Protein 1P0F (pdb70)

InterPro domains:
  IPR002328 Alcohol dehydrogenase, zinc-type, conserved site [PS00059] (67-81)
  IPR011032 GroES-like superfamily [SSF50129] (3-187)
  IPR013149 Alcohol dehydrogenase-like, C-terminal [PF00107] (202-329)
  IPR013154 Alcohol dehydrogenase-like, N-terminal [PF08240] (34-127)
  IPR036291 NAD(P)-binding domain superfamily [SSF51735] (168-337)

Sequence (744 aa):
CTAGKDITCKAAVAWEPHKPLSLETITVAPPKAHEVRIKILASGICGSDSSVLKEIIPSKFPVILGHEAVGVVESIGAGVTCVKPGDKVIPLFVPQCGSCRACKSSNSNFCEKNDMGAKTGLMADMTSRFTCRGKPIYNLMGTSTFTEYTVVADIAVAKIDPKAPLESCLIGCGFATGYGAAVNTAKVTPGSTCAVFGLGGVGFSAIVGCKAAGASRIIGVGTHKDKFPKAIELGATECLNPKDYDKPIYEVICEKTNGGVDYAVECAGRIETMMNALQSTYCGSGVTVVLGLASPNERLPLDPLLLLTGRSLKGSVFGGFKGEEVSRLVDDYMKKKINVNFLVSTKLTLDQINKAFELLSSGQGVRSIMIYCTAGKDITCKAAVAWEPHKPLSLETITVAPPKAHEVRIKILASGICGSDSSVLKEIIPSKFPVILGHEAVGVVESIGAGVTCVKPGDKVIPLFVPQCGSCRACKSSNSNFCEKNDMGAKTGLMADMTSRFTCRGKPIYNLMGTSTFTEYTVVADIAVAKIDPKAPLESCLIGCGFATGYGAAVNTAKVTPGSTCAVFGLGGVGFSAIVGCKAAGASRIIGVGTHKDKFPKAIELGATECLNPKDYDKPIYEVICEKTNGGVDYAVECAGRIETMMNALQSTYCGSGVTVVLGLASPNERLPLDPLLLLTGRSLKGSVFGGFKGEEVSRLVDDYMKKKINVNFLVSTKLTLDQINKAFELLSSGQGVRSIMIY

Radius of gyration: 29.33 Å; Cα contacts (8 Å, |Δi|>4): 2038; chains: 2; bounding box: 72×45×85 Å

Organism: Pelophylax perezi (NCBI:txid8403)

Solvent-accessible surface area: 28167 Å² total; per-residue (Å²): 144,59,54,64,124,95,11,100,11,64,0,0,0,1,72,89,29,115,117,100,6,37,62,24,97,2,48,0,28,34,19,98,62,97,10,0,0,0,91,1,45,0,0,0,1,6,35,31,0,17,16,3,14,91,98,29,18,79,31,83,47,26,0,0,1,0,2,0,0,1,0,35,4,32,7,60,8,74,54,12,131,68,8,118,75,53,11,29,0,0,0,6,11,6,12,41,32,44,80,18,45,0,19,159,37,116,94,9,13,21,0,93,139,20,23,46,68,78,39,32,6,35,15,106,70,112,55,30,9,7,60,3,186,69,126,91,1,57,10,4,21,24,0,0,0,0,0,51,40,0,4,0,34,28,57,5,18,9,99,5,50,96,182,4,47,65,28,0,0,1,0,1,9,1,2,0,15,0,27,0,0,0,56,54,14,4,140,12,64,111,52,9,23,0,0,0,5,16,8,25,6,28,0,0,0,0,0,20,0,0,122,61,18,33,17,65,74,2,0,0,4,11,64,79,140,110,34,32,81,68,0,76,123,19,8,4,72,48,24,12,10,43,163,101,80,159,83,58,8,52,77,3,0,30,126,89,8,110,34,0,0,33,24,0,0,0,20,47,4,126,26,130,25,0,30,28,0,0,41,0,0,9,39,3,17,0,23,0,0,1,14,12,54,9,46,46,126,70,96,2,71,0,24,7,71,37,2,8,25,17,17,14,1,35,3,11,16,5,0,27,17,25,8,127,68,0,37,155,6,0,51,17,16,58,135,167,131,7,56,0,58,97,2,22,57,36,124,17,73,4,86,87,0,35,96,0,26,115,38,78,101,56,12,120,32,16,10,12,0,0,54,67,140,61,52,64,123,94,12,102,12,72,0,0,0,2,68,86,29,119,114,100,6,39,64,18,106,2,45,0,29,36,17,100,64,95,10,0,0,0,98,2,38,0,0,0,1,7,36,31,0,17,18,2,16,121,98,49,18,78,30,83,50,26,0,0,0,0,2,0,0,0,0,38,4,36,7,59,7,76,52,12,129,68,8,116,78,54,12,26,0,0,0,5,10,6,12,40,34,45,74,17,50,0,19,157,34,115,94,9,13,22,1,92,137,19,23,53,64,78,35,33,6,33,16,105,68,110,55,29,10,6,57,2,176,71,120,92,0,57,10,3,18,24,0,0,0,0,0,48,41,0,4,0,33,27,57,5,17,10,100,4,47,95,180,4,48,65,28,0,0,2,0,0,9,2,2,0,14,0,28,0,0,0,54,54,18,3,134,13,65,113,50,9,24,0,0,0,4,17,8,26,7,27,0,0,0,0,0,20,0,0,121,63,20,33,18,63,73,3,0,0,4,10,59,76,145,86,29,32,85,62,0,76,133,22,10,4,77,40,26,13,14,40,161,114,85,155,86,54,9,54,70,9,0,31,120,83,9,109,31,0,0,32,24,0,0,0,19,51,15,156,23,127,31,1,30,27,0,0,42,0,0,9,39,2,16,0,20,0,0,2,13,12,51,7,50,46,129,63,95,2,73,0,25,5,75,37,1,8,23,19,18,9,1,33,2,10,14,6,0,29,17,22,8,124,63,0,40,151,7,0,45,21,14,64,134,164,130,7,55,0,55,97,2,21,55,38,122,21,68,6,79,56,0,40,98,0,30,122,68,68,98,40,20,118,33,15,11,10,0,0,55,68

Secondary structure (DSSP, 8-state):
--TTS-EEEEEEEBSSTTSPPEEEEEEEPPP-TTEEEEEEEEEE--HHHHHHHTTSS---SSB-----EEEEEEEE-TT--S--TT-EEEE-SS---SSSHHHH-TT----TT-STTT---S-TTS--SEEETTEEEB-STTT--SBSEEEEETTSEEEE-TT--GGGGGGGTHHHHHHHIIIIII---TT-EEEEE--SHHHHHHHHHHHHHT-SEEEEE-S-GGGHHHHHHTT-SEEE-GGG-SS-HHHHHHHHTTS-BSEEEE-S--HHHHHHHHHTB-TTT-EEEE-----TT--EEE-THHHHTT-EEEE-SGGG--GGGHHHHHHHHHTTSS-GGGGEEEEE-GGGHHHHHHHTTTSS-SEEEEE-/--TTS-EEEEEEEBSSTTSPPEEEEEEEPPP-TTEEEEEEEEEE--HHHHHHHTTSS---SSB-----EEEEEEEE-TT--S--TT-EEEE-SS---SSSHHHH-SS----TT-STTT---S-TTS--SEEETTEEEB-STTT--SBSEEEEETTSEEE--TT--GGGGGGGTHHHHHHHIIIIII---TT-EEEEE--SHHHHHHHHHHHHTT-SEEEEE-S-GGGHHHHHHTT-SEEE-GGG-SS-HHHHHHHHTTS-BSEEEE-S--HHHHHHHHHTB-TTT-EEEE-----TT--EEE-THHHHTT-EEEE-SGGG--GGGHHHHHHHHHTTSS-GGGGEEEEE-GGGHHHHHHHTTSSS-SEEEEE-

CATH classification: 3.90.180.10 (+1 more: 3.40.50.720)

Nearest PDB structures (foldseek):
  1p0c-assembly1_A  TM=1.000E+00  e=1.004E-85  Pelophylax perezi
  8ecu-assembly1_B  TM=9.880E-01  e=1.499E-64  Equus caballus
  1ee2-assembly1_B  TM=9.823E-01  e=9.649E-63  Equus caballus
  1agn-assembly1_A  TM=9.845E-01  e=2.114E-58  Homo sapiens
  1d1t-assembly1_B  TM=9.809E-01  e=2.731E-58  Homo sapiens

Structure (mmCIF, N/CA/C/O backbone):
data_1P0F
#
_entry.id   1P0F
#
_cell.length_a   122.157
_cell.length_b   79.499
_cell.length_c   91.837
_cell.angle_alpha   90.00
_cell.angle_beta   112.89
_cell.angle_gamma   90.00
#
_symmetry.space_group_name_H-M   'C 1 2 1'
#
loop_
_entity.id
_entity.type
_entity.pdbx_description
1 polymer 'NADP-dependent ALCOHOL DEHYDROGENASE'
2 non-polymer 'ZINC ION'
3 non-polymer 'NADP NICOTINAMIDE-ADENINE-DINUCLEOTIDE PHOSPHATE'
4 non-polymer GLYCEROL
5 water water
#
loop_
_atom_site.group_PDB
_atom_site.id
_atom_site.type_symbol
_atom_site.label_atom_id
_atom_site.label_alt_id
_atom_site.label_comp_id
_atom_site.label_asym_id
_atom_site.label_entity_id
_atom_site.label_seq_id
_atom_site.pdbx_PDB_ins_code
_atom_site.Cartn_x
_atom_site.Cartn_y
_atom_site.Cartn_z
_atom_site.occupancy
_atom_site.B_iso_or_equiv
_atom_site.auth_seq_id
_atom_site.auth_comp_id
_atom_site.auth_asym_id
_atom_site.auth_atom_id
_atom_site.pdbx_PDB_model_num
ATOM 1 N N . CYS A 1 2 ? 38.543 47.361 19.843 1.00 33.03 1001 CYS A N 1
ATOM 2 C CA . CYS A 1 2 ? 37.159 47.758 20.238 1.00 32.14 1001 CYS A CA 1
ATOM 3 C C . CYS A 1 2 ? 36.223 46.564 20.103 1.00 29.36 1001 CYS A C 1
ATOM 4 O O . CYS A 1 2 ? 36.260 45.847 19.103 1.00 29.72 1001 CYS A O 1
ATOM 7 N N . THR A 1 3 ? 35.384 46.356 21.112 1.00 27.02 1002 THR A N 1
ATOM 8 C CA . THR A 1 3 ? 34.447 45.236 21.109 1.00 24.24 1002 THR A CA 1
ATOM 9 C C . THR A 1 3 ? 32.991 45.656 20.906 1.00 23.06 1002 THR A C 1
ATOM 10 O O . THR A 1 3 ? 32.108 44.806 20.784 1.00 22.64 1002 THR A O 1
ATOM 14 N N . ALA A 1 4 ? 32.735 46.960 20.865 1.00 22.59 1003 ALA A N 1
ATOM 15 C CA . ALA A 1 4 ? 31.372 47.447 20.673 1.00 22.46 1003 ALA A CA 1
ATOM 16 C C . ALA A 1 4 ? 30.756 46.837 19.418 1.00 21.18 1003 ALA A C 1
ATOM 17 O O . ALA A 1 4 ? 31.392 46.786 18.368 1.00 21.38 1003 ALA A O 1
ATOM 19 N N . GLY A 1 5 ? 29.519 46.368 19.537 1.00 20.64 1004 GLY A N 1
ATOM 20 C CA . GLY A 1 5 ? 28.833 45.774 18.401 1.00 22.11 1004 GLY A CA 1
ATOM 21 C C . GLY A 1 5 ? 29.377 44.432 17.939 1.00 22.06 1004 GLY A C 1
ATOM 22 O O . GLY A 1 5 ? 29.029 43.957 16.858 1.00 22.57 1004 GLY A O 1
ATOM 23 N N . LYS A 1 6 ? 30.222 43.808 18.752 1.00 22.13 1005 LYS A N 1
ATOM 24 C CA . LYS A 1 6 ? 30.801 42.516 18.384 1.00 20.87 1005 LYS A CA 1
ATOM 25 C C . LYS A 1 6 ? 30.586 41.471 19.470 1.00 20.68 1005 LYS A C 1
ATOM 26 O O . LYS A 1 6 ? 30.436 41.810 20.646 1.00 16.56 1005 LYS A O 1
ATOM 32 N N . ASP A 1 7 ? 30.560 40.202 19.072 1.00 19.25 1006 ASP A N 1
ATOM 33 C CA . ASP A 1 7 ? 30.407 39.129 20.045 1.00 19.65 1006 ASP A CA 1
ATOM 34 C C . ASP A 1 7 ? 31.728 39.073 20.798 1.00 19.06 1006 ASP A C 1
ATOM 35 O O . ASP A 1 7 ? 32.790 39.305 20.220 1.00 19.76 1006 ASP A O 1
ATOM 40 N N . ILE A 1 8 ? 31.663 38.778 22.088 1.00 18.04 1007 ILE A N 1
ATOM 41 C CA . ILE A 1 8 ? 32.865 38.684 22.895 1.00 19.13 1007 ILE A CA 1
ATOM 42 C C . ILE A 1 8 ? 33.048 37.241 23.336 1.00 18.92 1007 ILE A C 1
ATOM 43 O O . ILE A 1 8 ? 32.088 36.570 23.709 1.00 17.98 1007 ILE A O 1
ATOM 48 N N . THR A 1 9 ? 34.282 36.765 23.267 1.00 19.33 1008 THR A N 1
ATOM 49 C CA . THR A 1 9 ? 34.598 35.412 23.700 1.00 18.89 1008 THR A CA 1
ATOM 50 C C . THR A 1 9 ? 35.282 35.582 25.048 1.00 19.17 1008 THR A C 1
ATOM 51 O O . THR A 1 9 ? 36.269 36.309 25.155 1.00 18.20 1008 THR A O 1
ATOM 55 N N . CYS A 1 10 ? 34.755 34.931 26.079 1.00 17.90 1009 CYS A N 1
ATOM 56 C CA . CYS A 1 10 ? 35.345 35.051 27.403 1.00 19.24 1009 CYS A CA 1
ATOM 57 C C . CYS A 1 10 ? 35.131 33.804 28.251 1.00 19.50 1009 CYS A C 1
ATOM 58 O O . CYS A 1 10 ? 34.511 32.827 27.812 1.00 20.12 1009 CYS A O 1
ATOM 61 N N . LYS A 1 11 ? 35.660 33.844 29.469 1.00 18.19 1010 LYS A N 1
ATOM 62 C CA . LYS A 1 11 ? 35.527 32.731 30.397 1.00 18.79 1010 LYS A CA 1
ATOM 63 C C . LYS A 1 11 ? 34.335 32.950 31.320 1.00 17.95 1010 LYS A C 1
ATOM 64 O O . LYS A 1 11 ? 33.984 34.085 31.644 1.00 15.94 1010 LYS A O 1
ATOM 70 N N . ALA A 1 12 ? 33.719 31.852 31.738 1.00 15.23 1011 ALA A N 1
ATOM 71 C CA . ALA A 1 12 ? 32.575 31.898 32.634 1.00 15.26 1011 ALA A CA 1
ATOM 72 C C . ALA A 1 12 ? 32.406 30.544 33.301 1.00 15.66 1011 ALA A C 1
ATOM 73 O O . ALA A 1 12 ? 32.872 29.525 32.786 1.00 16.56 1011 ALA A O 1
ATOM 75 N N . ALA A 1 13 ? 31.748 30.543 34.452 1.00 15.00 1012 ALA A N 1
ATOM 76 C CA . ALA A 1 13 ? 31.476 29.310 35.178 1.00 15.68 1012 ALA A CA 1
ATOM 77 C C . ALA A 1 13 ? 30.019 28.974 34.888 1.00 15.50 1012 ALA A C 1
ATOM 78 O O . ALA A 1 13 ? 29.115 29.732 35.241 1.00 16.73 1012 ALA A O 1
ATOM 80 N N . VAL A 1 14 ? 29.798 27.842 34.230 1.00 14.41 1013 VAL A N 1
ATOM 81 C CA . VAL A 1 14 ? 28.455 27.416 33.860 1.00 15.12 1013 VAL A CA 1
ATOM 82 C C . VAL A 1 14 ? 27.941 26.244 34.679 1.00 14.94 1013 VAL A C 1
ATOM 83 O O . VAL A 1 14 ? 28.672 25.288 34.948 1.00 16.37 1013 VAL A O 1
ATOM 87 N N . ALA A 1 15 ? 26.676 26.330 35.076 1.00 14.25 1014 ALA A N 1
ATOM 88 C CA . ALA A 1 15 ? 26.038 25.260 35.826 1.00 14.35 1014 ALA A CA 1
ATOM 89 C C . ALA A 1 15 ? 25.199 24.527 34.787 1.00 14.28 1014 ALA A C 1
ATOM 90 O O . ALA A 1 15 ? 24.099 24.958 34.447 1.00 13.85 1014 ALA A O 1
ATOM 92 N N . TRP A 1 16 ? 25.734 23.431 34.264 1.00 15.65 1015 TRP A N 1
ATOM 93 C CA . TRP A 1 16 ? 25.020 22.670 33.249 1.00 16.55 1015 TRP A CA 1
ATOM 94 C C . TRP A 1 16 ? 23.841 21.938 33.855 1.00 17.52 1015 TRP A C 1
ATOM 95 O O . TRP A 1 16 ? 22.836 21.684 33.192 1.00 18.04 1015 TRP A O 1
ATOM 106 N N . GLU A 1 17 ? 23.971 21.612 35.131 1.00 17.78 1016 GLU A N 1
ATOM 107 C CA . GLU A 1 17 ? 22.925 20.909 35.846 1.00 18.88 1016 GLU A CA 1
ATOM 108 C C . GLU A 1 17 ? 23.142 21.121 37.340 1.00 17.29 1016 GLU A C 1
ATOM 109 O O . GLU A 1 17 ? 24.235 21.489 37.770 1.00 18.75 1016 GLU A O 1
ATOM 115 N N . PRO A 1 18 ? 22.096 20.908 38.146 1.00 19.27 1017 PRO A N 1
ATOM 116 C CA . PRO A 1 18 ? 22.177 21.081 39.601 1.00 19.78 1017 PRO A CA 1
ATOM 117 C C . PRO A 1 18 ? 23.012 19.979 40.252 1.00 20.38 1017 PRO A C 1
ATOM 118 O O . PRO A 1 18 ? 23.316 18.966 39.620 1.00 18.05 1017 PRO A O 1
ATOM 122 N N . HIS A 1 19 ? 23.382 20.196 41.512 1.00 20.27 1018 HIS A N 1
ATOM 123 C CA . HIS A 1 19 ? 24.125 19.215 42.298 1.00 20.25 1018 HIS A CA 1
ATOM 124 C C . HIS A 1 19 ? 25.489 18.794 41.762 1.00 22.09 1018 HIS A C 1
ATOM 125 O O . HIS A 1 19 ? 25.985 17.715 42.098 1.00 23.91 1018 HIS A O 1
ATOM 132 N N . LYS A 1 20 ? 26.101 19.636 40.939 1.00 20.43 1019 LYS A N 1
ATOM 133 C CA . LYS A 1 20 ? 27.411 19.335 40.373 1.00 20.73 1019 LYS A CA 1
ATOM 134 C C . LYS A 1 20 ? 28.267 20.593 40.433 1.00 19.44 1019 LYS A C 1
ATOM 135 O O . LYS A 1 20 ? 27.738 21.702 40.438 1.00 21.19 1019 LYS A O 1
ATOM 141 N N . PRO A 1 21 ? 29.600 20.438 40.489 1.00 18.93 1020 PRO A N 1
ATOM 142 C CA . PRO A 1 21 ? 30.474 21.613 40.538 1.00 17.91 1020 PRO A CA 1
ATOM 143 C C . PRO A 1 21 ? 30.263 22.449 39.276 1.00 17.92 1020 PRO A C 1
ATOM 144 O O . PRO A 1 21 ? 29.901 21.914 38.227 1.00 16.74 1020 PRO A O 1
ATOM 148 N N . LEU A 1 22 ? 30.482 23.755 39.376 1.00 17.17 1021 LEU A N 1
ATOM 149 C CA . LEU A 1 22 ? 30.333 24.624 38.218 1.00 15.83 1021 LEU A CA 1
ATOM 150 C C . LEU A 1 22 ? 31.444 24.285 37.234 1.00 16.99 1021 LEU A C 1
ATOM 151 O O . LEU A 1 22 ? 32.566 23.960 37.639 1.00 16.23 1021 LEU A O 1
ATOM 156 N N . SER A 1 23 ? 31.131 24.354 35.944 1.00 16.02 1022 SER A N 1
ATOM 157 C CA . SER A 1 23 ? 32.099 24.040 34.899 1.00 17.05 1022 SER A CA 1
ATOM 158 C C . SER A 1 23 ? 32.712 25.298 34.294 1.00 16.66 1022 SER A C 1
ATOM 159 O O . SER A 1 23 ? 31.986 26.181 33.838 1.00 16.66 1022 SER A O 1
ATOM 162 N N . LEU A 1 24 ? 34.041 25.385 34.286 1.00 16.25 1023 LEU A N 1
ATOM 163 C CA . LEU A 1 24 ? 34.701 26.542 33.684 1.00 17.61 1023 LEU A CA 1
ATOM 164 C C . LEU A 1 24 ? 34.658 26.369 32.168 1.00 18.28 1023 LEU A C 1
ATOM 165 O O . LEU A 1 24 ? 35.177 25.390 31.626 1.00 18.16 1023 LEU A O 1
ATOM 170 N N . GLU A 1 25 ? 34.038 27.325 31.487 1.00 16.96 1024 GLU A N 1
ATOM 171 C CA . GLU A 1 25 ? 33.891 27.241 30.043 1.00 17.71 1024 GLU A CA 1
ATOM 172 C C . GLU A 1 25 ? 34.282 28.522 29.324 1.00 18.65 1024 GLU A C 1
ATOM 173 O O . GLU A 1 25 ? 34.441 29.578 29.932 1.00 17.64 1024 GLU A O 1
ATOM 179 N N . THR A 1 26 ? 34.447 28.402 28.013 1.00 17.93 1025 THR A N 1
ATOM 180 C CA . THR A 1 26 ? 34.726 29.549 27.175 1.00 18.41 1025 THR A CA 1
ATOM 181 C C . THR A 1 26 ? 33.342 29.761 26.581 1.00 18.13 1025 THR A C 1
ATOM 182 O O . THR A 1 26 ? 32.747 28.820 26.058 1.00 16.29 1025 THR A O 1
ATOM 186 N N . ILE A 1 27 ? 32.814 30.974 26.690 1.00 15.77 1026 ILE A N 1
ATOM 187 C CA . ILE A 1 27 ? 31.487 31.256 26.161 1.00 16.29 1026 ILE A CA 1
ATOM 188 C C . ILE A 1 27 ? 31.516 32.438 25.207 1.00 16.70 1026 ILE A C 1
ATOM 189 O O . ILE A 1 27 ? 32.552 33.079 25.025 1.00 18.27 1026 ILE A O 1
ATOM 194 N N . THR A 1 28 ? 30.371 32.708 24.590 1.00 17.51 1027 THR A N 1
ATOM 195 C CA . THR A 1 28 ? 30.234 33.839 23.684 1.00 18.33 1027 THR A CA 1
ATOM 196 C C . THR A 1 28 ? 29.156 34.737 24.282 1.00 16.63 1027 THR A C 1
ATOM 197 O O . THR A 1 28 ? 28.093 34.263 24.673 1.00 17.47 1027 THR A O 1
ATOM 201 N N . VAL A 1 29 ? 29.437 36.030 24.373 1.00 17.77 1028 VAL A N 1
ATOM 202 C CA . VAL A 1 29 ? 28.469 36.969 24.919 1.00 16.83 1028 VAL A CA 1
ATOM 203 C C . VAL A 1 29 ? 28.111 37.938 23.800 1.00 17.12 1028 VAL A C 1
ATOM 204 O O . VAL A 1 29 ? 28.969 38.666 23.299 1.00 17.50 1028 VAL A O 1
ATOM 208 N N . ALA A 1 30 ? 26.842 37.938 23.409 1.00 16.96 1029 ALA A N 1
ATOM 209 C CA . ALA A 1 30 ? 26.377 38.802 22.332 1.00 17.30 1029 ALA A CA 1
ATOM 210 C C . ALA A 1 30 ? 26.357 40.270 22.734 1.00 17.75 1029 ALA A C 1
ATOM 211 O O . ALA A 1 30 ? 26.333 40.596 23.920 1.00 15.48 1029 ALA A O 1
ATOM 213 N N . PRO A 1 31 ? 26.377 41.179 21.743 1.00 18.80 1030 PRO A N 1
ATOM 214 C CA . PRO A 1 31 ? 26.351 42.621 22.021 1.00 18.70 1030 PRO A CA 1
ATOM 215 C C . PRO A 1 31 ? 24.986 42.982 22.601 1.00 18.02 1030 PRO A C 1
ATOM 216 O O . PRO A 1 31 ? 24.002 42.277 22.376 1.00 19.37 1030 PRO A O 1
ATOM 220 N N . PRO A 1 32 ? 24.903 44.090 23.348 1.00 18.28 1031 PRO A N 1
ATOM 221 C CA . PRO A 1 32 ? 23.620 44.487 23.932 1.00 16.34 1031 PRO A CA 1
ATOM 222 C C . PRO A 1 32 ? 22.597 44.960 22.904 1.00 17.37 1031 PRO A C 1
ATOM 223 O O . PRO A 1 32 ? 22.932 45.651 21.940 1.00 17.29 1031 PRO A O 1
ATOM 227 N N . LYS A 1 33 ? 21.347 44.570 23.105 1.00 16.52 1032 LYS A N 1
ATOM 228 C CA . LYS A 1 33 ? 20.285 44.995 22.211 1.00 17.40 1032 LYS A CA 1
ATOM 229 C C . LYS A 1 33 ? 19.698 46.269 22.808 1.00 17.40 1032 LYS A C 1
ATOM 230 O O . LYS A 1 33 ? 20.282 46.852 23.726 1.00 17.97 1032 LYS A O 1
ATOM 236 N N . ALA A 1 34 ? 18.552 46.695 22.289 1.00 18.10 1033 ALA A N 1
ATOM 237 C CA . ALA A 1 34 ? 17.892 47.903 22.764 1.00 18.68 1033 ALA A CA 1
ATOM 238 C C . ALA A 1 34 ? 17.719 47.915 24.281 1.00 19.03 1033 ALA A C 1
ATOM 239 O O . ALA A 1 34 ? 17.269 46.938 24.875 1.00 17.42 1033 ALA A O 1
ATOM 241 N N . HIS A 1 35 ? 18.094 49.030 24.900 1.00 18.64 1034 HIS A N 1
ATOM 242 C CA . HIS A 1 35 ? 17.961 49.196 26.343 1.00 20.40 1034 HIS A CA 1
ATOM 243 C C . HIS A 1 35 ? 18.675 48.143 27.181 1.00 18.25 1034 HIS A C 1
ATOM 244 O O . HIS A 1 35 ? 18.185 47.735 28.239 1.00 19.30 1034 HIS A O 1
ATOM 251 N N . GLU A 1 36 ? 19.833 47.707 26.703 1.00 17.72 1035 GLU A N 1
ATOM 252 C CA . GLU A 1 36 ? 20.639 46.728 27.423 1.00 16.74 1035 GLU A CA 1
ATOM 253 C C . GLU A 1 36 ? 22.043 47.296 27.554 1.00 17.04 1035 GLU A C 1
ATOM 254 O O . GLU A 1 36 ? 22.451 48.163 26.775 1.00 16.39 1035 GLU A O 1
ATOM 260 N N . VAL A 1 37 ? 22.782 46.785 28.530 1.00 14.83 1036 VAL A N 1
ATOM 261 C CA . VAL A 1 37 ? 24.132 47.240 28.803 1.00 17.34 1036 VAL A CA 1
ATOM 262 C C . VAL A 1 37 ? 25.050 46.034 28.962 1.00 16.95 1036 VAL A C 1
ATOM 263 O O . VAL A 1 37 ? 24.728 45.113 29.709 1.00 16.35 1036 VAL A O 1
ATOM 267 N N . ARG A 1 38 ? 26.179 46.024 28.261 1.00 17.26 1037 ARG A N 1
ATOM 268 C CA . ARG A 1 38 ? 27.108 44.908 28.410 1.00 18.33 1037 ARG A CA 1
ATOM 269 C C . ARG A 1 38 ? 28.191 45.373 29.366 1.00 17.95 1037 ARG A C 1
ATOM 270 O O . ARG A 1 38 ? 28.814 46.414 29.157 1.00 17.76 1037 ARG A O 1
ATOM 278 N N . ILE A 1 39 ? 28.404 44.591 30.418 1.00 17.52 1038 ILE A N 1
ATOM 279 C CA . ILE A 1 39 ? 29.354 44.931 31.468 1.00 16.53 1038 ILE A CA 1
ATOM 280 C C . ILE A 1 39 ? 30.520 43.971 31.629 1.00 16.38 1038 ILE A C 1
ATOM 281 O O . ILE A 1 39 ? 30.343 42.755 31.604 1.00 16.00 1038 ILE A O 1
ATOM 286 N N . LYS A 1 40 ? 31.713 44.528 31.799 1.00 15.28 1039 LYS A N 1
ATOM 287 C CA . LYS A 1 40 ? 32.897 43.723 32.041 1.00 16.14 1039 LYS A CA 1
ATOM 288 C C . LYS A 1 40 ? 32.931 43.622 33.565 1.00 16.88 1039 LYS A C 1
ATOM 289 O O . LYS A 1 40 ? 33.076 44.635 34.250 1.00 16.13 1039 LYS A O 1
ATOM 295 N N . ILE A 1 41 ? 32.771 42.416 34.100 1.00 16.40 1040 ILE A N 1
ATOM 296 C CA . ILE A 1 41 ? 32.772 42.234 35.549 1.00 16.55 1040 ILE A CA 1
ATOM 297 C C . ILE A 1 41 ? 34.188 42.350 36.124 1.00 16.62 1040 ILE A C 1
ATOM 298 O O . ILE A 1 41 ? 35.127 41.737 35.617 1.00 16.32 1040 ILE A O 1
ATOM 303 N N . LEU A 1 42 ? 34.336 43.143 37.183 1.00 15.76 1041 LEU A N 1
ATOM 304 C CA . LEU A 1 42 ? 35.643 43.329 37.810 1.00 17.59 1041 LEU A CA 1
ATOM 305 C C . LEU A 1 42 ? 35.817 42.394 38.997 1.00 17.62 1041 LEU A C 1
ATOM 306 O O . LEU A 1 42 ? 36.923 41.926 39.275 1.00 17.65 1041 LEU A O 1
ATOM 311 N N . ALA A 1 43 ? 34.718 42.134 39.695 1.00 16.88 1042 ALA A N 1
ATOM 312 C CA . ALA A 1 43 ? 34.728 41.250 40.853 1.00 18.15 1042 ALA A CA 1
ATOM 313 C C . ALA A 1 43 ? 33.314 40.774 41.148 1.00 18.02 1042 ALA A C 1
ATOM 314 O O . ALA A 1 43 ? 32.346 41.505 40.947 1.00 18.88 1042 ALA A O 1
ATOM 316 N N . SER A 1 44 ? 33.203 39.542 41.627 1.00 17.04 1043 SER A N 1
ATOM 317 C CA . SER A 1 44 ? 31.909 38.967 41.958 1.00 16.60 1043 SER A CA 1
ATOM 318 C C . SER A 1 44 ? 32.008 38.188 43.254 1.00 16.91 1043 SER A C 1
ATOM 319 O O . SER A 1 44 ? 33.014 37.528 43.518 1.00 16.99 1043 SER A O 1
ATOM 322 N N . GLY A 1 45 ? 30.970 38.281 44.073 1.00 16.20 1044 GLY A N 1
ATOM 323 C CA . GLY A 1 45 ? 30.963 37.535 45.314 1.00 17.41 1044 GLY A CA 1
ATOM 324 C C . GLY A 1 45 ? 30.167 36.264 45.084 1.00 18.81 1044 GLY A C 1
ATOM 325 O O . GLY A 1 45 ? 29.486 36.141 44.066 1.00 19.13 1044 GLY A O 1
ATOM 326 N N . ILE A 1 46 ? 30.284 35.301 45.991 1.00 18.12 1045 ILE A N 1
ATOM 327 C CA . ILE A 1 46 ? 29.516 34.065 45.892 1.00 17.02 1045 ILE A CA 1
ATOM 328 C C . ILE A 1 46 ? 28.503 34.142 47.028 1.00 17.90 1045 ILE A C 1
ATOM 329 O O . ILE A 1 46 ? 28.878 34.241 48.200 1.00 17.36 1045 ILE A O 1
ATOM 334 N N . CYS A 1 47 ? 27.220 34.109 46.678 1.00 16.13 1046 CYS A N 1
ATOM 335 C CA . CYS A 1 47 ? 26.150 34.212 47.664 1.00 18.30 1046 CYS A CA 1
ATOM 336 C C . CYS A 1 47 ? 25.484 32.880 47.988 1.00 17.35 1046 CYS A C 1
ATOM 337 O O . CYS A 1 47 ? 25.444 31.971 47.158 1.00 17.69 1046 CYS A O 1
ATOM 340 N N . GLY A 1 48 ? 24.957 32.778 49.202 1.00 16.24 1047 GLY A N 1
ATOM 341 C CA . GLY A 1 48 ? 24.283 31.561 49.609 1.00 17.05 1047 GLY A CA 1
ATOM 342 C C . GLY A 1 48 ? 23.172 31.219 48.631 1.00 17.76 1047 GLY A C 1
ATOM 343 O O . GLY A 1 48 ? 22.863 30.050 48.417 1.00 17.67 1047 GLY A O 1
ATOM 344 N N . SER A 1 49 ? 22.563 32.238 48.034 1.00 16.27 1048 SER A N 1
ATOM 345 C CA . SER A 1 49 ? 21.488 32.002 47.073 1.00 15.97 1048 SER A CA 1
ATOM 346 C C . SER A 1 49 ? 22.015 31.298 45.827 1.00 15.68 1048 SER A C 1
ATOM 347 O O . SER A 1 49 ? 21.307 30.503 45.218 1.00 15.75 1048 SER A O 1
ATOM 350 N N . ASP A 1 50 ? 23.254 31.593 45.440 1.00 15.76 1049 ASP A N 1
ATOM 351 C CA . ASP A 1 50 ? 23.834 30.933 44.273 1.00 15.88 1049 ASP A CA 1
ATOM 352 C C . ASP A 1 50 ? 23.937 29.440 44.595 1.00 16.61 1049 ASP A C 1
ATOM 353 O O . ASP A 1 50 ? 23.629 28.590 43.764 1.00 15.89 1049 ASP A O 1
ATOM 358 N N . SER A 1 51 ? 24.369 29.131 45.814 1.00 16.55 1050 SER A N 1
ATOM 359 C CA . SER A 1 51 ? 24.499 27.742 46.241 1.00 18.12 1050 SER A CA 1
ATOM 360 C C . SER A 1 51 ? 23.128 27.073 46.278 1.00 16.96 1050 SER A C 1
ATOM 361 O O . SER A 1 51 ? 22.980 25.918 45.875 1.00 17.53 1050 SER A O 1
ATOM 364 N N . SER A 1 52 ? 22.120 27.802 46.750 1.00 16.72 1051 SER A N 1
ATOM 365 C CA . SER A 1 52 ? 20.772 27.253 46.824 1.00 16.99 1051 SER A CA 1
ATOM 366 C C . SER A 1 52 ? 20.216 26.884 45.452 1.00 16.94 1051 SER A C 1
ATOM 367 O O . SER A 1 52 ? 19.491 25.894 45.324 1.00 17.15 1051 SER A O 1
ATOM 370 N N . VAL A 1 53 ? 20.543 27.669 44.427 1.00 16.23 1052 VAL A N 1
ATOM 371 C CA . VAL A 1 53 ? 20.071 27.345 43.086 1.00 16.87 1052 VAL A CA 1
ATOM 372 C C . VAL A 1 53 ? 20.697 26.013 42.671 1.00 18.30 1052 VAL A C 1
ATOM 373 O O . VAL A 1 53 ? 20.012 25.133 42.160 1.00 18.12 1052 VAL A O 1
ATOM 377 N N . LEU A 1 54 ? 22.000 25.867 42.900 1.00 18.28 1053 LEU A N 1
ATOM 378 C CA . LEU A 1 54 ? 22.692 24.627 42.557 1.00 20.91 1053 LEU A CA 1
ATOM 379 C C . LEU A 1 54 ? 22.102 23.415 43.269 1.00 22.04 1053 LEU A C 1
ATOM 380 O O . LEU A 1 54 ? 22.088 22.315 42.714 1.00 24.29 1053 LEU A O 1
ATOM 385 N N . LYS A 1 55 ? 21.622 23.613 44.495 1.00 21.46 1054 LYS A N 1
ATOM 386 C CA . LYS A 1 55 ? 21.044 22.520 45.273 1.00 23.93 1054 LYS A CA 1
ATOM 387 C C . LYS A 1 55 ? 19.538 22.400 45.084 1.00 22.82 1054 LYS A C 1
ATOM 388 O O . LYS A 1 55 ? 18.878 21.626 45.775 1.00 22.69 1054 LYS A O 1
ATOM 394 N N . GLU A 1 56 ? 19.006 23.171 44.141 1.00 22.57 1055 GLU A N 1
ATOM 395 C CA . GLU A 1 56 ? 17.583 23.169 43.827 1.00 23.70 1055 GLU A CA 1
ATOM 396 C C . GLU A 1 56 ? 16.689 23.653 44.963 1.00 24.27 1055 GLU A C 1
ATOM 397 O O . GLU A 1 56 ? 15.509 23.306 45.025 1.00 22.95 1055 GLU A O 1
ATOM 403 N N . ILE A 1 57 ? 17.251 24.448 45.867 1.00 22.47 1056 ILE A N 1
ATOM 404 C CA . ILE A 1 57 ? 16.469 25.006 46.961 1.00 22.77 1056 ILE A CA 1
ATOM 405 C C . ILE A 1 57 ? 15.711 26.186 46.357 1.00 22.33 1056 ILE A C 1
ATOM 406 O O . ILE A 1 57 ? 14.574 26.472 46.731 1.00 24.08 1056 ILE A O 1
ATOM 411 N N . ILE A 1 58 ? 16.362 26.867 45.419 1.00 21.36 1057 ILE A N 1
ATOM 412 C CA . ILE A 1 58 ? 15.765 27.984 44.696 1.00 20.45 1057 ILE A CA 1
ATOM 413 C C . ILE A 1 58 ? 15.668 27.506 43.250 1.00 20.27 1057 ILE A C 1
ATOM 414 O O . ILE A 1 58 ? 16.677 27.162 42.642 1.00 19.36 1057 ILE A O 1
ATOM 419 N N . PRO A 1 59 ? 14.452 27.482 42.682 1.00 20.59 1058 PRO A N 1
ATOM 420 C CA . PRO A 1 59 ? 14.212 27.040 41.302 1.00 20.04 1058 PRO A CA 1
ATOM 421 C C . PRO A 1 59 ? 14.922 27.854 40.226 1.00 20.08 1058 PRO A C 1
ATOM 422 O O . PRO A 1 59 ? 15.123 29.061 40.370 1.00 20.40 1058 PRO A O 1
ATOM 426 N N . SER A 1 60 ? 15.286 27.179 39.139 1.00 19.17 1059 SER A N 1
ATOM 427 C CA . SER A 1 60 ? 15.941 27.819 38.007 1.00 19.22 1059 SER A CA 1
ATOM 428 C C . SER A 1 60 ? 16.053 26.872 36.830 1.00 18.07 1059 SER A C 1
ATOM 429 O O . SER A 1 60 ? 16.073 25.658 37.000 1.00 17.14 1059 SER A O 1
ATOM 432 N N . LYS A 1 61 ? 16.113 27.432 35.628 1.00 18.43 1060 LYS A N 1
ATOM 433 C CA . LYS A 1 61 ? 16.289 26.609 34.443 1.00 17.87 1060 LYS A CA 1
ATOM 434 C C . LYS A 1 61 ? 17.786 26.358 34.347 1.00 19.30 1060 LYS A C 1
ATOM 435 O O . LYS A 1 61 ? 18.579 27.118 34.902 1.00 20.01 1060 LYS A O 1
ATOM 441 N N . PHE A 1 62 ? 18.162 25.284 33.663 1.00 18.08 1061 PHE A N 1
ATOM 442 C CA . PHE A 1 62 ? 19.567 24.953 33.440 1.00 17.15 1061 PHE A CA 1
ATOM 443 C C . PHE A 1 62 ? 19.676 24.658 31.953 1.00 16.50 1061 PHE A C 1
ATOM 444 O O . PHE A 1 62 ? 18.695 24.239 31.338 1.00 16.95 1061 PHE A O 1
ATOM 452 N N . PRO A 1 63 ? 20.856 24.881 31.351 1.00 14.47 1062 PRO A N 1
ATOM 453 C CA . PRO A 1 63 ? 22.091 25.387 31.958 1.00 13.96 1062 PRO A CA 1
ATOM 454 C C . PRO A 1 63 ? 21.959 26.869 32.290 1.00 14.78 1062 PRO A C 1
ATOM 455 O O . PRO A 1 63 ? 21.242 27.604 31.607 1.00 15.74 1062 PRO A O 1
ATOM 459 N N . VAL A 1 64 ? 22.674 27.308 33.319 1.00 14.09 1063 VAL A N 1
ATOM 460 C CA . VAL A 1 64 ? 22.591 28.695 33.745 1.00 14.43 1063 VAL A CA 1
ATOM 461 C C . VAL A 1 64 ? 23.926 29.224 34.269 1.00 16.28 1063 VAL A C 1
ATOM 462 O O . VAL A 1 64 ? 24.760 28.464 34.769 1.00 16.65 1063 VAL A O 1
ATOM 466 N N . ILE A 1 65 ? 24.142 30.525 34.112 1.00 14.87 1064 ILE A N 1
ATOM 467 C CA . ILE A 1 65 ? 25.341 31.155 34.648 1.00 14.99 1064 ILE A CA 1
ATOM 468 C C . ILE A 1 65 ? 24.817 31.881 35.887 1.00 14.22 1064 ILE A C 1
ATOM 469 O O . ILE A 1 65 ? 23.944 32.756 35.792 1.00 12.63 1064 ILE A O 1
ATOM 474 N N . LEU A 1 66 ? 25.315 31.483 37.052 1.00 12.28 1065 LEU A N 1
ATOM 475 C CA . LEU A 1 66 ? 24.871 32.073 38.305 1.00 12.78 1065 LEU A CA 1
ATOM 476 C C . LEU A 1 66 ? 25.663 33.333 38.652 1.00 12.83 1065 LEU A C 1
ATOM 477 O O . LEU A 1 66 ? 26.415 33.850 37.822 1.00 12.32 1065 LEU A O 1
ATOM 482 N N . GLY A 1 67 ? 25.470 33.826 39.871 1.00 14.29 1066 GLY A N 1
ATOM 483 C CA . GLY A 1 67 ? 26.159 35.027 40.311 1.00 16.06 1066 GLY A CA 1
ATOM 484 C C . GLY A 1 67 ? 25.267 36.246 40.158 1.00 15.12 1066 GLY A C 1
ATOM 485 O O . GLY A 1 67 ? 24.700 36.478 39.096 1.00 14.76 1066 GLY A O 1
ATOM 486 N N . HIS A 1 68 ? 25.132 37.030 41.218 1.00 15.78 1067 HIS A N 1
ATOM 487 C CA . HIS A 1 68 ? 24.297 38.224 41.155 1.00 17.13 1067 HIS A CA 1
ATOM 488 C C . HIS A 1 68 ? 24.819 39.278 42.115 1.00 17.31 1067 HIS A C 1
ATOM 489 O O . HIS A 1 68 ? 24.099 40.197 42.495 1.00 18.06 1067 HIS A O 1
ATOM 496 N N . GLU A 1 69 ? 26.084 39.142 42.489 1.00 16.59 1068 GLU A N 1
ATOM 497 C CA . GLU A 1 69 ? 26.716 40.048 43.443 1.00 17.49 1068 GLU A CA 1
ATOM 498 C C . GLU A 1 69 ? 28.028 40.534 42.825 1.00 17.56 1068 GLU A C 1
ATOM 499 O O . GLU A 1 69 ? 29.046 39.857 42.939 1.00 19.44 1068 GLU A O 1
ATOM 505 N N . ALA A 1 70 ? 28.019 41.696 42.176 1.00 16.22 1069 ALA A N 1
ATOM 506 C CA . ALA A 1 70 ? 29.246 42.171 41.541 1.00 16.27 1069 ALA A CA 1
ATOM 507 C C . ALA A 1 70 ? 29.362 43.661 41.274 1.00 16.13 1069 ALA A C 1
ATOM 508 O O . ALA A 1 70 ? 28.417 44.423 41.440 1.00 16.20 1069 ALA A O 1
ATOM 510 N N . VAL A 1 71 ? 30.559 44.049 40.850 1.00 16.76 1070 VAL A N 1
ATOM 511 C CA . VAL A 1 71 ? 30.854 45.421 40.465 1.00 17.54 1070 VAL A CA 1
ATOM 512 C C . VAL A 1 71 ? 31.597 45.285 39.140 1.00 17.20 1070 VAL A C 1
ATOM 513 O O . VAL A 1 71 ? 32.375 44.351 38.951 1.00 16.84 1070 VAL A O 1
ATOM 517 N N . GLY A 1 72 ? 31.331 46.189 38.206 1.00 17.05 1071 GLY A N 1
ATOM 518 C CA . GLY A 1 72 ? 32.000 46.115 36.922 1.00 18.26 1071 GLY A CA 1
ATOM 519 C C . GLY A 1 72 ? 32.026 47.449 36.212 1.00 18.19 1071 GLY A C 1
ATOM 520 O O . GLY A 1 72 ? 31.698 48.478 36.802 1.00 18.69 1071 GLY A O 1
ATOM 521 N N . VAL A 1 73 ? 32.425 47.430 34.946 1.00 17.07 1072 VAL A N 1
ATOM 522 C CA . VAL A 1 73 ? 32.491 48.646 34.148 1.00 17.54 1072 VAL A CA 1
ATOM 523 C C . VAL A 1 73 ? 31.769 48.425 32.823 1.00 16.63 1072 VAL A C 1
ATOM 524 O O . VAL A 1 73 ? 31.890 47.366 32.207 1.00 17.79 1072 VAL A O 1
ATOM 528 N N . VAL A 1 74 ? 31.008 49.425 32.395 1.00 16.02 1073 VAL A N 1
ATOM 529 C CA . VAL A 1 74 ? 30.270 49.337 31.141 1.00 17.18 1073 VAL A CA 1
ATOM 530 C C . VAL A 1 74 ? 31.224 49.249 29.953 1.00 17.51 1073 VAL A C 1
ATOM 531 O O . VAL A 1 74 ? 32.107 50.096 29.773 1.00 17.06 1073 VAL A O 1
ATOM 535 N N . GLU A 1 75 ? 31.044 48.212 29.145 1.00 16.91 1074 GLU A N 1
ATOM 536 C CA . GLU A 1 75 ? 31.876 48.007 27.971 1.00 18.46 1074 GLU A CA 1
ATOM 537 C C . GLU A 1 75 ? 31.202 48.630 26.755 1.00 18.76 1074 GLU A C 1
ATOM 538 O O . GLU A 1 75 ? 31.870 49.202 25.894 1.00 20.27 1074 GLU A O 1
ATOM 544 N N . SER A 1 76 ? 29.876 48.530 26.695 1.00 18.88 1075 SER A N 1
ATOM 545 C CA . SER A 1 76 ? 29.106 49.103 25.594 1.00 19.25 1075 SER A CA 1
ATOM 546 C C . SER A 1 76 ? 27.631 49.158 25.964 1.00 18.77 1075 SER A C 1
ATOM 547 O O . SER A 1 76 ? 27.181 48.443 26.861 1.00 19.28 1075 SER A O 1
ATOM 550 N N . ILE A 1 77 ? 26.883 50.016 25.279 1.00 19.29 1076 ILE A N 1
ATOM 551 C CA . ILE A 1 77 ? 25.460 50.158 25.539 1.00 18.95 1076 ILE A CA 1
ATOM 552 C C . ILE A 1 77 ? 24.628 49.937 24.286 1.00 19.43 1076 ILE A C 1
ATOM 553 O O . ILE A 1 77 ? 25.078 50.206 23.168 1.00 20.09 1076 ILE A O 1
ATOM 558 N N . GLY A 1 78 ? 23.412 49.441 24.481 1.00 18.51 1077 GLY A N 1
ATOM 559 C CA . GLY A 1 78 ? 22.522 49.191 23.367 1.00 19.89 1077 GLY A CA 1
ATOM 560 C C . GLY A 1 78 ? 21.790 50.450 22.940 1.00 20.94 1077 GLY A C 1
ATOM 561 O O . GLY A 1 78 ? 21.979 51.523 23.519 1.00 19.70 1077 GLY A O 1
ATOM 562 N N . ALA A 1 79 ? 20.952 50.323 21.920 1.00 22.20 1078 ALA A N 1
ATOM 563 C CA . ALA A 1 79 ? 20.194 51.458 21.418 1.00 22.22 1078 ALA A CA 1
ATOM 564 C C . ALA A 1 79 ? 19.257 52.017 22.482 1.00 23.49 1078 ALA A C 1
ATOM 565 O O . ALA A 1 79 ? 18.629 51.262 23.229 1.00 22.44 1078 ALA A O 1
ATOM 567 N N . GLY A 1 80 ? 19.181 53.345 22.556 1.00 23.43 1079 GLY A N 1
ATOM 568 C CA . GLY A 1 80 ? 18.289 53.996 23.500 1.00 23.68 1079 GLY A CA 1
ATOM 569 C C . GLY A 1 80 ? 18.746 54.154 24.940 1.00 23.00 1079 GLY A C 1
ATOM 570 O O . GLY A 1 80 ? 18.061 54.800 25.728 1.00 24.50 1079 GLY A O 1
ATOM 571 N N . VAL A 1 81 ? 19.887 53.575 25.296 1.00 22.38 1080 VAL A N 1
ATOM 572 C CA . VAL A 1 81 ? 20.386 53.678 26.663 1.00 21.37 1080 VAL A CA 1
ATOM 573 C C . VAL A 1 81 ? 20.945 55.074 26.953 1.00 22.76 1080 VAL A C 1
ATOM 574 O O . VAL A 1 81 ? 21.776 55.585 26.203 1.00 22.91 1080 VAL A O 1
ATOM 578 N N . THR A 1 82 ? 20.489 55.683 28.045 1.00 23.18 1081 THR A N 1
ATOM 579 C CA . THR A 1 82 ? 20.952 57.017 28.422 1.00 26.69 1081 THR A CA 1
ATOM 580 C C . THR A 1 82 ? 21.467 57.124 29.862 1.00 26.83 1081 THR A C 1
ATOM 581 O O . THR A 1 82 ? 22.155 58.088 30.202 1.00 27.51 1081 THR A O 1
ATOM 585 N N . CYS A 1 83 ? 21.147 56.141 30.702 1.00 26.79 1082 CYS A N 1
ATOM 586 C CA . CYS A 1 83 ? 21.552 56.180 32.111 1.00 25.91 1082 CYS A CA 1
ATOM 587 C C . CYS A 1 83 ? 23.029 55.921 32.402 1.00 25.27 1082 CYS A C 1
ATOM 588 O O . CYS A 1 83 ? 23.538 56.351 33.435 1.00 25.07 1082 CYS A O 1
ATOM 591 N N . VAL A 1 84 ? 23.708 55.204 31.512 1.00 23.33 1083 VAL A N 1
ATOM 592 C CA . VAL A 1 84 ? 25.132 54.924 31.683 1.00 23.38 1083 VAL A CA 1
ATOM 593 C C . VAL A 1 84 ? 25.838 54.986 30.340 1.00 23.11 1083 VAL A C 1
ATOM 594 O O . VAL A 1 84 ? 25.200 54.912 29.292 1.00 23.18 1083 VAL A O 1
ATOM 598 N N . LYS A 1 85 ? 27.157 55.124 30.378 1.00 22.96 1084 LYS A N 1
ATOM 599 C CA . LYS A 1 85 ? 27.951 55.189 29.159 1.00 23.83 1084 LYS A CA 1
ATOM 600 C C . LYS A 1 85 ? 29.182 54.311 29.333 1.00 21.66 1084 LYS A C 1
ATOM 601 O O . LYS A 1 85 ? 29.543 53.956 30.455 1.00 20.89 1084 LYS A O 1
ATOM 607 N N . PRO A 1 86 ? 29.835 53.932 28.224 1.00 21.43 1085 PRO A N 1
ATOM 608 C CA . PRO A 1 86 ? 31.029 53.090 28.341 1.00 21.78 1085 PRO A CA 1
ATOM 609 C C . PRO A 1 86 ? 32.026 53.711 29.314 1.00 22.78 1085 PRO A C 1
ATOM 610 O O . PRO A 1 86 ? 32.246 54.924 29.295 1.00 21.95 1085 PRO A O 1
ATOM 614 N N . GLY A 1 87 ? 32.611 52.885 30.174 1.00 20.50 1086 GLY A N 1
ATOM 615 C CA . GLY A 1 87 ? 33.573 53.392 31.135 1.00 22.71 1086 GLY A CA 1
ATOM 616 C C . GLY A 1 87 ? 33.012 53.586 32.532 1.00 21.69 1086 GLY A C 1
ATOM 617 O O . GLY A 1 87 ? 33.763 53.565 33.508 1.00 23.00 1086 GLY A O 1
ATOM 618 N N . ASP A 1 88 ? 31.700 53.777 32.642 1.00 21.14 1087 ASP A N 1
ATOM 619 C CA . ASP A 1 88 ? 31.077 53.960 33.950 1.00 21.30 1087 ASP A CA 1
ATOM 620 C C . ASP A 1 88 ? 31.207 52.698 34.802 1.00 21.20 1087 ASP A C 1
ATOM 621 O O . ASP A 1 88 ? 31.084 51.586 34.295 1.00 19.48 1087 ASP A O 1
ATOM 626 N N . LYS A 1 89 ? 31.459 52.871 36.094 1.00 20.16 1088 LYS A N 1
ATOM 627 C CA . LYS A 1 89 ? 31.550 51.730 36.994 1.00 20.06 1088 LYS A CA 1
ATOM 628 C C . LYS A 1 89 ? 30.126 51.497 37.469 1.00 20.17 1088 LYS A C 1
ATOM 629 O O . LYS A 1 89 ? 29.397 52.452 37.752 1.00 18.39 1088 LYS A O 1
ATOM 635 N N . VAL A 1 90 ? 29.720 50.235 37.549 1.00 18.30 1089 VAL A N 1
ATOM 636 C CA . VAL A 1 90 ? 28.354 49.925 37.947 1.00 17.40 1089 VAL A CA 1
ATOM 637 C C . VAL A 1 90 ? 28.196 48.656 38.778 1.00 16.64 1089 VAL A C 1
ATOM 638 O O . VAL A 1 90 ? 29.112 47.837 38.892 1.00 18.12 1089 VAL A O 1
ATOM 642 N N . ILE A 1 91 ? 27.010 48.512 39.353 1.00 16.35 1090 ILE A N 1
ATOM 643 C CA . ILE A 1 91 ? 26.651 47.334 40.126 1.00 16.44 1090 ILE A CA 1
ATOM 644 C C . ILE A 1 91 ? 25.350 46.815 39.514 1.00 16.92 1090 ILE A C 1
ATOM 645 O O . ILE A 1 91 ? 24.347 47.528 39.480 1.00 18.14 1090 ILE A O 1
ATOM 650 N N . PRO A 1 92 ? 25.361 45.579 38.981 1.00 16.50 1091 PRO A N 1
ATOM 651 C CA . PRO A 1 92 ? 24.155 44.999 38.376 1.00 15.92 1091 PRO A CA 1
ATOM 652 C C . PRO A 1 92 ? 23.109 44.829 39.470 1.00 14.67 1091 PRO A C 1
ATOM 653 O O . PRO A 1 92 ? 23.453 44.506 40.604 1.00 15.03 1091 PRO A O 1
ATOM 657 N N . LEU A 1 93 ? 21.840 45.031 39.129 1.00 14.62 1092 LEU A N 1
ATOM 658 C CA . LEU A 1 93 ? 20.756 44.921 40.104 1.00 14.74 1092 LEU A CA 1
ATOM 659 C C . LEU A 1 93 ? 19.874 43.703 39.824 1.00 14.75 1092 LEU A C 1
ATOM 660 O O . LEU A 1 93 ? 19.215 43.650 38.785 1.00 15.21 1092 LEU A O 1
ATOM 665 N N . PHE A 1 94 ? 19.852 42.731 40.736 1.00 14.91 1093 PHE A N 1
ATOM 666 C CA . PHE A 1 94 ? 19.017 41.550 40.522 1.00 15.92 1093 PHE A CA 1
ATOM 667 C C . PHE A 1 94 ? 17.552 41.889 40.792 1.00 15.76 1093 PHE A C 1
ATOM 668 O O . PHE A 1 94 ? 16.653 41.137 40.430 1.00 17.84 1093 PHE A O 1
ATOM 676 N N . VAL A 1 95 ? 17.322 43.034 41.433 1.00 15.26 1094 VAL A N 1
ATOM 677 C CA . VAL A 1 95 ? 15.972 43.540 41.649 1.00 16.52 1094 VAL A CA 1
ATOM 678 C C . VAL A 1 95 ? 16.041 44.837 40.835 1.00 17.03 1094 VAL A C 1
ATOM 679 O O . VAL A 1 95 ? 16.659 45.815 41.255 1.00 17.13 1094 VAL A O 1
ATOM 683 N N . PRO A 1 96 ? 15.437 44.852 39.640 1.00 16.13 1095 PRO A N 1
ATOM 684 C CA . PRO A 1 96 ? 15.490 46.070 38.828 1.00 16.59 1095 PRO A CA 1
ATOM 685 C C . PRO A 1 96 ? 14.625 47.207 39.370 1.00 16.21 1095 PRO A C 1
ATOM 686 O O . PRO A 1 96 ? 13.967 47.064 40.394 1.00 16.75 1095 PRO A O 1
ATOM 690 N N . GLN A 1 97 ? 14.654 48.345 38.684 1.00 17.81 1096 GLN A N 1
ATOM 691 C CA . GLN A 1 97 ? 13.840 49.494 39.064 1.00 18.49 1096 GLN A CA 1
ATOM 692 C C . GLN A 1 97 ? 13.363 50.136 37.764 1.00 17.45 1096 GLN A C 1
ATOM 693 O O . GLN A 1 97 ? 14.054 50.976 37.174 1.00 16.60 1096 GLN A O 1
ATOM 699 N N . CYS A 1 98 ? 12.187 49.717 37.305 1.00 17.36 1097 CYS A N 1
ATOM 700 C CA . CYS A 1 98 ? 11.638 50.232 36.058 1.00 18.91 1097 CYS A CA 1
ATOM 701 C C . CYS A 1 98 ? 11.122 51.648 36.245 1.00 19.15 1097 CYS A C 1
ATOM 702 O O . CYS A 1 98 ? 11.057 52.419 35.286 1.00 19.10 1097 CYS A O 1
ATOM 705 N N . GLY A 1 99 ? 10.757 51.973 37.482 1.00 18.23 1098 GLY A N 1
ATOM 706 C CA . GLY A 1 99 ? 10.263 53.300 37.812 1.00 20.28 1098 GLY A CA 1
ATOM 707 C C . GLY A 1 99 ? 8.812 53.583 37.462 1.00 20.14 1098 GLY A C 1
ATOM 708 O O . GLY A 1 99 ? 8.317 54.674 37.732 1.00 21.35 1098 GLY A O 1
ATOM 709 N N . SER A 1 100 ? 8.120 52.605 36.888 1.00 19.85 1099 SER A N 1
ATOM 710 C CA . SER A 1 100 ? 6.735 52.806 36.479 1.00 20.33 1099 SER A CA 1
ATOM 711 C C . SER A 1 100 ? 5.686 51.896 37.106 1.00 18.75 1099 SER A C 1
ATOM 712 O O . SER A 1 100 ? 4.496 52.215 37.066 1.00 19.71 1099 SER A O 1
ATOM 715 N N . CYS A 1 101 ? 6.110 50.774 37.683 1.00 17.06 1100 CYS A N 1
ATOM 716 C CA . CYS A 1 101 ? 5.166 49.841 38.291 1.00 16.23 1100 CYS A CA 1
ATOM 717 C C . CYS A 1 101 ? 4.738 50.274 39.695 1.00 16.27 1100 CYS A C 1
ATOM 718 O O . CYS A 1 101 ? 5.292 51.213 40.271 1.00 15.37 1100 CYS A O 1
ATOM 721 N N . ARG A 1 102 ? 3.747 49.583 40.243 1.00 15.33 1101 ARG A N 1
ATOM 722 C CA . ARG A 1 102 ? 3.242 49.903 41.570 1.00 17.22 1101 ARG A CA 1
ATOM 723 C C . ARG A 1 102 ? 4.355 49.933 42.619 1.00 16.98 1101 ARG A C 1
ATOM 724 O O . ARG A 1 102 ? 4.427 50.851 43.433 1.00 16.93 1101 ARG A O 1
ATOM 732 N N . ALA A 1 103 ? 5.227 48.932 42.594 1.00 15.93 1102 ALA A N 1
ATOM 733 C CA . ALA A 1 103 ? 6.312 48.865 43.566 1.00 17.77 1102 ALA A CA 1
ATOM 734 C C . ALA A 1 103 ? 7.282 50.041 43.425 1.00 18.37 1102 ALA A C 1
ATOM 735 O O . ALA A 1 103 ? 7.708 50.622 44.421 1.00 18.13 1102 ALA A O 1
ATOM 737 N N . CYS A 1 104 ? 7.622 50.397 42.190 1.00 18.25 1103 CYS A N 1
ATOM 738 C CA . CYS A 1 104 ? 8.551 51.500 41.956 1.00 18.85 1103 CYS A CA 1
ATOM 739 C C . CYS A 1 104 ? 7.962 52.871 42.265 1.00 19.46 1103 CYS A C 1
ATOM 740 O O . CYS A 1 104 ? 8.693 53.798 42.617 1.00 18.63 1103 CYS A O 1
ATOM 743 N N . LYS A 1 105 ? 6.647 53.009 42.128 1.00 18.96 1104 LYS A N 1
ATOM 744 C CA . LYS A 1 105 ? 6.005 54.286 42.419 1.00 19.26 1104 LYS A CA 1
ATOM 745 C C . LYS A 1 105 ? 5.827 54.499 43.922 1.00 20.94 1104 LYS A C 1
ATOM 746 O O . LYS A 1 105 ? 5.600 55.625 44.369 1.00 20.89 1104 LYS A O 1
ATOM 752 N N . SER A 1 106 ? 5.941 53.422 44.696 1.00 19.48 1105 SER A N 1
ATOM 753 C CA . SER A 1 106 ? 5.767 53.483 46.148 1.00 21.76 1105 SER A CA 1
ATOM 754 C C . SER A 1 106 ? 7.082 53.463 46.911 1.00 22.95 1105 SER A C 1
ATOM 755 O O . SER A 1 106 ? 7.944 52.627 46.651 1.00 22.93 1105 SER A O 1
ATOM 758 N N . SER A 1 107 ? 7.219 54.366 47.877 1.00 21.32 1106 SER A N 1
ATOM 759 C CA . SER A 1 107 ? 8.430 54.432 48.683 1.00 22.64 1106 SER A CA 1
ATOM 760 C C . SER A 1 107 ? 8.501 53.282 49.694 1.00 22.82 1106 SER A C 1
ATOM 761 O O . SER A 1 107 ? 9.553 53.045 50.291 1.00 22.93 1106 SER A O 1
ATOM 764 N N . ASN A 1 108 ? 7.391 52.568 49.881 1.00 20.24 1107 ASN A N 1
ATOM 765 C CA . ASN A 1 108 ? 7.359 51.466 50.842 1.00 20.84 1107 ASN A CA 1
ATOM 766 C C . ASN A 1 108 ? 7.646 50.088 50.243 1.00 20.15 1107 ASN A C 1
ATOM 767 O O . ASN A 1 108 ? 7.469 49.066 50.908 1.00 19.41 1107 ASN A O 1
ATOM 772 N N . SER A 1 109 ? 8.103 50.062 48.997 1.00 19.71 1108 SER A N 1
ATOM 773 C CA . SER A 1 109 ? 8.423 48.802 48.335 1.00 19.89 1108 SER A CA 1
ATOM 774 C C . SER A 1 109 ? 9.546 48.954 47.315 1.00 20.89 1108 SER A C 1
ATOM 775 O O . SER A 1 109 ? 9.719 50.020 46.716 1.00 18.18 1108 SER A O 1
ATOM 778 N N . ASN A 1 110 ? 10.305 47.877 47.117 1.00 19.46 1109 ASN A N 1
ATOM 779 C CA . ASN A 1 110 ? 11.401 47.876 46.152 1.00 18.95 1109 ASN A CA 1
ATOM 780 C C . ASN A 1 110 ? 11.246 46.690 45.201 1.00 18.64 1109 ASN A C 1
ATOM 781 O O . ASN A 1 110 ? 12.073 46.483 44.316 1.00 18.39 1109 ASN A O 1
ATOM 786 N N . PHE A 1 111 ? 10.184 45.913 45.385 1.00 17.60 1110 PHE A N 1
ATOM 787 C CA . PHE A 1 111 ? 9.970 44.726 44.561 1.00 19.68 1110 PHE A CA 1
ATOM 788 C C . PHE A 1 111 ? 9.398 45.031 43.178 1.00 17.90 1110 PHE A C 1
ATOM 789 O O . PHE A 1 111 ? 8.233 44.748 42.897 1.00 18.56 1110 PHE A O 1
ATOM 797 N N . CYS A 1 112 ? 10.238 45.601 42.316 1.00 19.55 1111 CYS A N 1
ATOM 798 C CA . CYS A 1 112 ? 9.841 45.957 40.955 1.00 17.76 1111 CYS A CA 1
ATOM 799 C C . CYS A 1 112 ? 9.213 44.759 40.246 1.00 19.20 1111 CYS A C 1
ATOM 800 O O . CYS A 1 112 ? 9.772 43.663 40.244 1.00 17.56 1111 CYS A O 1
ATOM 803 N N . GLU A 1 113 ? 8.055 44.975 39.632 1.00 19.09 1112 GLU A N 1
ATOM 804 C CA . GLU A 1 113 ? 7.358 43.894 38.953 1.00 20.63 1112 GLU A CA 1
ATOM 805 C C . GLU A 1 113 ? 8.091 43.360 37.721 1.00 20.53 1112 GLU A C 1
ATOM 806 O O . GLU A 1 113 ? 7.664 42.375 37.120 1.00 19.97 1112 GLU A O 1
ATOM 812 N N . LYS A 1 114 ? 9.198 43.999 37.350 1.00 19.74 1113 LYS A N 1
ATOM 813 C CA . LYS A 1 114 ? 9.985 43.546 36.208 1.00 21.77 1113 LYS A CA 1
ATOM 814 C C . LYS A 1 114 ? 11.020 42.510 36.646 1.00 20.93 1113 LYS A C 1
ATOM 815 O O . LYS A 1 114 ? 11.797 42.019 35.825 1.00 19.40 1113 LYS A O 1
ATOM 821 N N . ASN A 1 115 ? 11.032 42.183 37.937 1.00 19.59 1114 ASN A N 1
ATOM 822 C CA . ASN A 1 115 ? 11.981 41.205 38.462 1.00 19.24 1114 ASN A CA 1
ATOM 823 C C . ASN A 1 115 ? 11.675 39.827 37.875 1.00 19.52 1114 ASN A C 1
ATOM 824 O O . ASN A 1 115 ? 10.541 39.552 37.484 1.00 19.67 1114 ASN A O 1
ATOM 829 N N . ASP A 1 116 ? 12.686 38.964 37.828 1.00 18.68 1115 ASP A N 1
ATOM 830 C CA . ASP A 1 116 ? 12.531 37.617 37.277 1.00 20.75 1115 ASP A CA 1
ATOM 831 C C . ASP A 1 116 ? 12.531 36.550 38.373 1.00 22.97 1115 ASP A C 1
ATOM 832 O O . ASP A 1 116 ? 12.710 35.361 38.100 1.00 20.43 1115 ASP A O 1
ATOM 837 N N . MET A 1 117 ? 12.319 36.973 39.614 1.00 24.50 1116 MET A N 1
ATOM 838 C CA . MET A 1 117 ? 12.314 36.038 40.727 1.00 26.24 1116 MET A CA 1
ATOM 839 C C . MET A 1 117 ? 11.074 35.156 40.734 1.00 26.75 1116 MET A C 1
ATOM 840 O O . MET A 1 117 ? 11.106 34.035 41.250 1.00 27.65 1116 MET A O 1
ATOM 845 N N . GLY A 1 118 ? 9.990 35.654 40.145 1.00 26.80 1117 GLY A N 1
ATOM 846 C CA . GLY A 1 118 ? 8.758 34.888 40.093 1.00 27.09 1117 GLY A CA 1
ATOM 847 C C . GLY A 1 118 ? 8.592 34.054 38.832 1.00 26.92 1117 GLY A C 1
ATOM 848 O O . GLY A 1 118 ? 8.256 32.871 38.903 1.00 27.29 1117 GLY A O 1
ATOM 849 N N . ALA A 1 119 ? 8.823 34.667 37.674 1.00 24.52 1118 ALA A N 1
ATOM 850 C CA . ALA A 1 119 ? 8.692 33.976 36.393 1.00 23.01 1118 ALA A CA 1
ATOM 851 C C . ALA A 1 119 ? 9.864 33.035 36.108 1.00 21.61 1118 ALA A C 1
ATOM 852 O O . ALA A 1 119 ? 9.686 31.971 35.505 1.00 21.77 1118 ALA A O 1
ATOM 854 N N . LYS A 1 120 ? 11.058 33.431 36.539 1.00 18.42 1119 LYS A N 1
ATOM 855 C CA . LYS A 1 120 ? 12.262 32.635 36.319 1.00 18.70 1119 LYS A CA 1
ATOM 856 C C . LYS A 1 120 ? 12.449 32.259 34.845 1.00 18.12 1119 LYS A C 1
ATOM 857 O O . LYS A 1 120 ? 12.723 31.104 34.526 1.00 17.53 1119 LYS A O 1
ATOM 863 N N . THR A 1 121 ? 12.311 33.229 33.944 1.00 15.86 1120 THR A N 1
ATOM 864 C CA . THR A 1 121 ? 12.480 32.945 32.519 1.00 15.50 1120 THR A CA 1
ATOM 865 C C . THR A 1 121 ? 13.938 32.635 32.202 1.00 17.18 1120 THR A C 1
ATOM 866 O O . THR A 1 121 ? 14.227 31.871 31.282 1.00 14.64 1120 THR A O 1
ATOM 870 N N . GLY A 1 122 ? 14.848 33.244 32.965 1.00 17.35 1121 GLY A N 1
ATOM 871 C CA . GLY A 1 122 ? 16.269 33.048 32.736 1.00 17.27 1121 GLY A CA 1
ATOM 872 C C . GLY A 1 122 ? 16.660 33.617 31.386 1.00 15.89 1121 GLY A C 1
ATOM 873 O O . GLY A 1 122 ? 17.666 33.219 30.799 1.00 17.14 1121 GLY A O 1
ATOM 874 N N . LEU A 1 123 ? 15.864 34.569 30.902 1.00 17.00 1122 LEU A N 1
ATOM 875 C CA . LEU A 1 123 ? 16.093 35.188 29.601 1.00 15.77 1122 LEU A CA 1
ATOM 876 C C . LEU A 1 123 ? 15.948 36.703 29.647 1.00 17.01 1122 LEU A C 1
ATOM 877 O O . LEU A 1 123 ? 15.433 37.255 30.616 1.00 15.55 1122 LEU A O 1
ATOM 882 N N . MET A 1 124 ? 16.414 37.365 28.592 1.00 17.08 1123 MET A N 1
ATOM 883 C CA . MET A 1 124 ? 16.318 38.812 28.495 1.00 18.13 1123 MET A CA 1
ATOM 884 C C . MET A 1 124 ? 14.863 39.145 28.205 1.00 19.14 1123 MET A C 1
ATOM 885 O O . MET A 1 124 ? 14.049 38.247 28.006 1.00 18.59 1123 MET A O 1
ATOM 890 N N . ALA A 1 125 ? 14.534 40.431 28.180 1.00 20.97 1124 ALA A N 1
ATOM 891 C CA . ALA A 1 125 ? 13.158 40.859 27.938 1.00 22.30 1124 ALA A CA 1
ATOM 892 C C . ALA A 1 125 ? 12.537 40.267 26.675 1.00 22.02 1124 ALA A C 1
ATOM 893 O O . ALA A 1 125 ? 11.369 39.881 26.683 1.00 22.37 1124 ALA A O 1
ATOM 895 N N . ASP A 1 126 ? 13.310 40.193 25.596 1.00 21.99 1125 ASP A N 1
ATOM 896 C CA . ASP A 1 126 ? 12.798 39.656 24.340 1.00 23.20 1125 ASP A CA 1
ATOM 897 C C . ASP A 1 126 ? 12.779 38.129 24.290 1.00 23.66 1125 ASP A C 1
ATOM 898 O O . ASP A 1 126 ? 12.639 37.533 23.222 1.00 21.09 1125 ASP A O 1
ATOM 903 N N . MET A 1 127 ? 12.902 37.507 25.457 1.00 22.27 1126 MET A N 1
ATOM 904 C CA . MET A 1 127 ? 12.900 36.056 25.583 1.00 22.52 1126 MET A CA 1
ATOM 905 C C . MET A 1 127 ? 14.001 35.322 24.825 1.00 21.43 1126 MET A C 1
ATOM 906 O O . MET A 1 127 ? 13.796 34.210 24.338 1.00 19.60 1126 MET A O 1
ATOM 911 N N . THR A 1 128 ? 15.165 35.951 24.716 1.00 19.61 1127 THR A N 1
ATOM 912 C CA . THR A 1 128 ? 16.312 35.321 24.071 1.00 20.45 1127 THR A CA 1
ATOM 913 C C . THR A 1 128 ? 17.478 35.457 25.043 1.00 19.95 1127 THR A C 1
ATOM 914 O O . THR A 1 128 ? 17.390 36.201 26.021 1.00 19.81 1127 THR A O 1
ATOM 918 N N . SER A 1 129 ? 18.558 34.730 24.784 1.00 18.57 1128 SER A N 1
ATOM 919 C CA . SER A 1 129 ? 19.741 34.782 25.642 1.00 18.41 1128 SER A CA 1
ATOM 920 C C . SER A 1 129 ? 20.930 35.413 24.926 1.00 17.22 1128 SER A C 1
ATOM 921 O O . SER A 1 129 ? 21.070 35.282 23.710 1.00 18.19 1128 SER A O 1
ATOM 924 N N . ARG A 1 130 ? 21.797 36.082 25.683 1.00 16.01 1129 ARG A N 1
ATOM 925 C CA . ARG A 1 130 ? 22.983 36.716 25.106 1.00 16.25 1129 ARG A CA 1
ATOM 926 C C . ARG A 1 130 ? 24.193 35.805 25.298 1.00 16.15 1129 ARG A C 1
ATOM 927 O O . ARG A 1 130 ? 25.286 36.117 24.831 1.00 15.16 1129 ARG A O 1
ATOM 935 N N . PHE A 1 131 ? 23.979 34.678 25.975 1.00 16.25 1130 PHE A N 1
ATOM 936 C CA . PHE A 1 131 ? 25.041 33.717 26.274 1.00 18.09 1130 PHE A CA 1
ATOM 937 C C . PHE A 1 131 ? 24.973 32.450 25.424 1.00 17.76 1130 PHE A C 1
ATOM 938 O O . PHE A 1 131 ? 23.905 31.857 25.277 1.00 15.76 1130 PHE A O 1
ATOM 946 N N . THR A 1 132 ? 26.121 32.026 24.903 1.00 16.84 1131 THR A N 1
ATOM 947 C CA . THR A 1 132 ? 26.200 30.802 24.111 1.00 17.89 1131 THR A CA 1
ATOM 948 C C . THR A 1 132 ? 27.419 29.994 24.558 1.00 16.79 1131 THR A C 1
ATOM 949 O O . THR A 1 132 ? 28.504 30.542 24.723 1.00 17.37 1131 THR A O 1
ATOM 953 N N . CYS A 1 133 ? 27.237 28.693 24.768 1.00 16.62 1132 CYS A N 1
ATOM 954 C CA . CYS A 1 133 ? 28.344 27.832 25.171 1.00 16.25 1132 CYS A CA 1
ATOM 955 C C . CYS A 1 133 ? 28.105 26.435 24.615 1.00 17.28 1132 CYS A C 1
ATOM 956 O O . CYS A 1 133 ? 27.006 25.892 24.740 1.00 17.75 1132 CYS A O 1
ATOM 959 N N . ARG A 1 134 ? 29.136 25.863 24.000 1.00 18.14 1133 ARG A N 1
ATOM 960 C CA . ARG A 1 134 ? 29.036 24.535 23.403 1.00 19.45 1133 ARG A CA 1
ATOM 961 C C . ARG A 1 134 ? 27.816 24.469 22.485 1.00 20.60 1133 ARG A C 1
ATOM 962 O O . ARG A 1 134 ? 27.090 23.475 22.460 1.00 20.21 1133 ARG A O 1
ATOM 970 N N . GLY A 1 135 ? 27.597 25.555 21.747 1.00 22.63 1134 GLY A N 1
ATOM 971 C CA . GLY A 1 135 ? 26.489 25.628 20.808 1.00 22.41 1134 GLY A CA 1
ATOM 972 C C . GLY A 1 135 ? 25.097 25.759 21.395 1.00 23.23 1134 GLY A C 1
ATOM 973 O O . GLY A 1 135 ? 24.116 25.747 20.655 1.00 22.71 1134 GLY A O 1
ATOM 974 N N . LYS A 1 136 ? 25.000 25.899 22.713 1.00 20.77 1135 LYS A N 1
ATOM 975 C CA . LYS A 1 136 ? 23.700 26.012 23.370 1.00 20.89 1135 LYS A CA 1
ATOM 976 C C . LYS A 1 136 ? 23.472 27.378 24.012 1.00 20.16 1135 LYS A C 1
ATOM 977 O O . LYS A 1 136 ? 24.415 28.022 24.465 1.00 17.59 1135 LYS A O 1
ATOM 983 N N . PRO A 1 137 ? 22.208 27.836 24.046 1.00 20.53 1136 PRO A N 1
ATOM 984 C CA . PRO A 1 137 ? 21.842 29.124 24.648 1.00 19.77 1136 PRO A CA 1
ATOM 985 C C . PRO A 1 137 ? 21.866 28.893 26.159 1.00 17.34 1136 PRO A C 1
ATOM 986 O O . PRO A 1 137 ? 21.278 27.929 26.640 1.00 16.38 1136 PRO A O 1
ATOM 990 N N . ILE A 1 138 ? 22.538 29.763 26.903 1.00 15.64 1137 ILE A N 1
ATOM 991 C CA . ILE A 1 138 ? 22.628 29.601 28.352 1.00 14.84 1137 ILE A CA 1
ATOM 992 C C . ILE A 1 138 ? 21.724 30.598 29.069 1.00 14.03 1137 ILE A C 1
ATOM 993 O O . ILE A 1 138 ? 21.673 31.772 28.697 1.00 14.99 1137 ILE A O 1
ATOM 998 N N . TYR A 1 139 ? 21.010 30.135 30.093 1.00 14.17 1138 TYR A N 1
ATOM 999 C CA . TYR A 1 139 ? 20.108 31.006 30.848 1.00 15.36 1138 TYR A CA 1
ATOM 1000 C C . TYR A 1 139 ? 20.863 31.909 31.821 1.00 15.76 1138 TYR A C 1
ATOM 1001 O O . TYR A 1 139 ? 21.992 31.603 32.206 1.00 15.48 1138 TYR A O 1
ATOM 1010 N N . ASN A 1 140 ? 20.248 33.029 32.202 1.00 15.28 1139 ASN A N 1
ATOM 1011 C CA . ASN A 1 140 ? 20.877 33.935 33.158 1.00 14.89 1139 ASN A CA 1
ATOM 1012 C C . ASN A 1 140 ? 20.143 33.846 34.483 1.00 15.51 1139 ASN A C 1
ATOM 1013 O O . ASN A 1 140 ? 19.150 33.120 34.605 1.00 15.81 1139 ASN A O 1
ATOM 1018 N N . LEU A 1 141 ? 20.636 34.581 35.475 1.00 13.45 1140 LEU A N 1
ATOM 1019 C CA . LEU A 1 141 ? 20.054 34.582 36.808 1.00 13.42 1140 LEU A CA 1
ATOM 1020 C C . LEU A 1 141 ? 19.578 35.973 37.233 1.00 14.08 1140 LEU A C 1
ATOM 1021 O O . LEU A 1 141 ? 20.378 36.909 37.340 1.00 12.84 1140 LEU A O 1
ATOM 1026 N N . MET A 1 142 ? 18.273 36.089 37.460 1.00 12.92 1141 MET A N 1
ATOM 1027 C CA . MET A 1 142 ? 17.646 37.333 37.900 1.00 14.74 1141 MET A CA 1
ATOM 1028 C C . MET A 1 142 ? 18.115 38.566 37.132 1.00 14.51 1141 MET A C 1
ATOM 1029 O O . MET A 1 142 ? 18.377 39.621 37.718 1.00 14.24 1141 MET A O 1
ATOM 1034 N N . GLY A 1 143 ? 18.216 38.411 35.816 1.00 12.59 1142 GLY A N 1
ATOM 1035 C CA . GLY A 1 143 ? 18.630 39.500 34.954 1.00 14.55 1142 GLY A CA 1
ATOM 1036 C C . GLY A 1 143 ? 20.066 39.946 35.122 1.00 15.71 1142 GLY A C 1
ATOM 1037 O O . GLY A 1 143 ? 20.448 40.995 34.607 1.00 16.76 1142 GLY A O 1
ATOM 1038 N N . THR A 1 144 ? 20.870 39.160 35.829 1.00 14.76 1143 THR A N 1
ATOM 1039 C CA . THR A 1 144 ? 22.264 39.530 36.031 1.00 16.53 1143 THR A CA 1
ATOM 1040 C C . THR A 1 144 ? 23.273 38.505 35.508 1.00 16.78 1143 THR A C 1
ATOM 1041 O O . THR A 1 144 ? 23.651 38.559 34.336 1.00 18.78 1143 THR A O 1
ATOM 1045 N N . SER A 1 145 ? 23.688 37.572 36.364 1.00 17.38 1144 SER A N 1
ATOM 1046 C CA . SER A 1 145 ? 24.685 36.546 36.023 1.00 16.28 1144 SER A CA 1
ATOM 1047 C C . SER A 1 145 ? 26.071 37.186 36.062 1.00 15.08 1144 SER A C 1
ATOM 1048 O O . SER A 1 145 ? 26.472 37.888 35.131 1.00 15.09 1144 SER A O 1
ATOM 1051 N N . THR A 1 146 ? 26.806 36.935 37.139 1.00 13.93 1145 THR A N 1
ATOM 1052 C CA . THR A 1 146 ? 28.121 37.534 37.296 1.00 15.19 1145 THR A CA 1
ATOM 1053 C C . THR A 1 146 ? 29.293 36.565 37.353 1.00 15.89 1145 THR A C 1
ATOM 1054 O O . THR A 1 146 ? 30.434 36.990 37.534 1.00 14.05 1145 THR A O 1
ATOM 1058 N N . PHE A 1 147 ? 29.023 35.268 37.216 1.00 14.63 1146 PHE A N 1
ATOM 1059 C CA . PHE A 1 147 ? 30.102 34.277 37.209 1.00 14.75 1146 PHE A CA 1
ATOM 1060 C C . PHE A 1 147 ? 30.592 34.188 35.763 1.00 15.95 1146 PHE A C 1
ATOM 1061 O O . PHE A 1 147 ? 30.718 33.107 35.188 1.00 16.10 1146 PHE A O 1
ATOM 1069 N N . THR A 1 148 ? 30.859 35.350 35.179 1.00 15.13 1147 THR A N 1
ATOM 1070 C CA . THR A 1 148 ? 31.310 35.440 33.798 1.00 15.38 1147 THR A CA 1
ATOM 1071 C C . THR A 1 148 ? 32.073 36.749 33.648 1.00 16.11 1147 THR A C 1
ATOM 1072 O O . THR A 1 148 ? 31.746 37.738 34.304 1.00 15.75 1147 THR A O 1
ATOM 1076 N N . GLU A 1 149 ? 33.091 36.749 32.796 1.00 16.51 1148 GLU A N 1
ATOM 1077 C CA . GLU A 1 149 ? 33.888 37.947 32.581 1.00 17.51 1148 GLU A CA 1
ATOM 1078 C C . GLU A 1 149 ? 33.062 39.081 31.972 1.00 16.99 1148 GLU A C 1
ATOM 1079 O O . GLU A 1 149 ? 33.362 40.256 32.184 1.00 16.93 1148 GLU A O 1
ATOM 1085 N N . TYR A 1 150 ? 32.018 38.725 31.230 1.00 15.68 1149 TYR A N 1
ATOM 1086 C CA . TYR A 1 150 ? 31.130 39.716 30.624 1.00 15.71 1149 TYR A CA 1
ATOM 1087 C C . TYR A 1 150 ? 29.676 39.286 30.728 1.00 16.36 1149 TYR A C 1
ATOM 1088 O O . TYR A 1 150 ? 29.354 38.104 30.600 1.00 15.29 1149 TYR A O 1
ATOM 1097 N N . THR A 1 151 ? 28.798 40.250 30.966 1.00 15.57 1150 THR A N 1
ATOM 1098 C CA . THR A 1 151 ? 27.377 39.955 31.060 1.00 16.09 1150 THR A CA 1
ATOM 1099 C C . THR A 1 151 ? 26.580 41.104 30.457 1.00 16.83 1150 THR A C 1
ATOM 1100 O O . THR A 1 151 ? 27.108 42.206 30.265 1.00 17.11 1150 THR A O 1
ATOM 1104 N N . VAL A 1 152 ? 25.320 40.833 30.135 1.00 15.57 1151 VAL A N 1
ATOM 1105 C CA . VAL A 1 152 ? 24.433 41.835 29.551 1.00 15.10 1151 VAL A CA 1
ATOM 1106 C C . VAL A 1 152 ? 23.210 41.970 30.452 1.00 17.06 1151 VAL A C 1
ATOM 1107 O O . VAL A 1 152 ? 22.592 40.972 30.826 1.00 15.80 1151 VAL A O 1
ATOM 1111 N N . VAL A 1 153 ? 22.867 43.205 30.809 1.00 17.23 1152 VAL A N 1
ATOM 1112 C CA . VAL A 1 153 ? 21.718 43.451 31.670 1.00 17.03 1152 VAL A CA 1
ATOM 1113 C C . VAL A 1 153 ? 20.827 44.542 31.092 1.00 17.19 1152 VAL A C 1
ATOM 1114 O O . VAL A 1 153 ? 21.259 45.320 30.241 1.00 17.30 1152 VAL A O 1
ATOM 1118 N N . ALA A 1 154 ? 19.579 44.582 31.546 1.00 15.85 1153 ALA A N 1
ATOM 1119 C CA . ALA A 1 154 ? 18.630 45.592 31.088 1.00 18.18 1153 ALA A CA 1
ATOM 1120 C C . ALA A 1 154 ? 19.081 46.919 31.690 1.00 17.75 1153 ALA A C 1
ATOM 1121 O O . ALA A 1 154 ? 19.656 46.931 32.783 1.00 15.42 1153 ALA A O 1
ATOM 1123 N N . ASP A 1 155 ? 18.831 48.037 31.007 1.00 17.88 1154 ASP A N 1
ATOM 1124 C CA . ASP A 1 155 ? 19.276 49.305 31.567 1.00 18.70 1154 ASP A CA 1
ATOM 1125 C C . ASP A 1 155 ? 18.513 49.745 32.816 1.00 19.64 1154 ASP A C 1
ATOM 1126 O O . ASP A 1 155 ? 18.845 50.765 33.419 1.00 21.39 1154 ASP A O 1
ATOM 1131 N N . ILE A 1 156 ? 17.501 48.978 33.218 1.00 19.20 1155 ILE A N 1
ATOM 1132 C CA . ILE A 1 156 ? 16.773 49.304 34.442 1.00 17.03 1155 ILE A CA 1
ATOM 1133 C C . ILE A 1 156 ? 17.340 48.428 35.557 1.00 17.88 1155 ILE A C 1
ATOM 1134 O O . ILE A 1 156 ? 16.862 48.455 36.689 1.00 17.98 1155 ILE A O 1
ATOM 1139 N N . ALA A 1 157 ? 18.367 47.651 35.225 1.00 17.33 1156 ALA A N 1
ATOM 1140 C CA . ALA A 1 157 ? 18.993 46.754 36.191 1.00 17.45 1156 ALA A CA 1
ATOM 1141 C C . ALA A 1 157 ? 20.454 47.112 36.428 1.00 18.74 1156 ALA A C 1
ATOM 1142 O O . ALA A 1 157 ? 21.295 46.232 36.623 1.00 17.14 1156 ALA A O 1
ATOM 1144 N N . VAL A 1 158 ? 20.760 48.406 36.412 1.00 18.89 1157 VAL A N 1
ATOM 1145 C CA . VAL A 1 158 ? 22.132 48.838 36.629 1.00 19.93 1157 VAL A CA 1
ATOM 1146 C C . VAL A 1 158 ? 22.218 50.109 37.475 1.00 20.90 1157 VAL A C 1
ATOM 1147 O O . VAL A 1 158 ? 21.426 51.038 37.308 1.00 20.22 1157 VAL A O 1
ATOM 1151 N N . ALA A 1 159 ? 23.172 50.131 38.400 1.00 19.84 1158 ALA A N 1
ATOM 1152 C CA . ALA A 1 159 ? 23.376 51.294 39.257 1.00 21.82 1158 ALA A CA 1
ATOM 1153 C C . ALA A 1 159 ? 24.777 51.851 39.026 1.00 21.05 1158 ALA A C 1
ATOM 1154 O O . ALA A 1 159 ? 25.769 51.152 39.220 1.00 19.73 1158 ALA A O 1
ATOM 1156 N N . LYS A 1 160 ? 24.857 53.104 38.593 1.00 21.63 1159 LYS A N 1
ATOM 1157 C CA . LYS A 1 160 ? 26.148 53.742 38.362 1.00 20.85 1159 LYS A CA 1
ATOM 1158 C C . LYS A 1 160 ? 26.682 54.172 39.722 1.00 20.91 1159 LYS A C 1
ATOM 1159 O O . LYS A 1 160 ? 25.938 54.715 40.539 1.00 22.60 1159 LYS A O 1
ATOM 1165 N N . ILE A 1 161 ? 27.960 53.914 39.976 1.00 20.90 1160 ILE A N 1
ATOM 1166 C CA . ILE A 1 161 ? 28.561 54.281 41.255 1.00 21.80 1160 ILE A CA 1
ATOM 1167 C C . ILE A 1 161 ? 29.895 54.990 41.050 1.00 22.81 1160 ILE A C 1
ATOM 1168 O O . ILE A 1 161 ? 30.373 55.126 39.922 1.00 22.64 1160 ILE A O 1
ATOM 1173 N N . ASP A 1 162 ? 30.491 55.435 42.151 1.00 23.32 1161 ASP A N 1
ATOM 1174 C CA . ASP A 1 162 ? 31.771 56.142 42.112 1.00 25.52 1161 ASP A CA 1
ATOM 1175 C C . ASP A 1 162 ? 32.802 55.359 41.304 1.00 25.25 1161 ASP A C 1
ATOM 1176 O O . ASP A 1 162 ? 33.049 54.188 41.574 1.00 25.93 1161 ASP A O 1
ATOM 1181 N N . PRO A 1 163 ? 33.422 56.006 40.304 1.00 25.45 1162 PRO A N 1
ATOM 1182 C CA . PRO A 1 163 ? 34.436 55.390 39.441 1.00 25.78 1162 PRO A CA 1
ATOM 1183 C C . PRO A 1 163 ? 35.596 54.760 40.209 1.00 25.26 1162 PRO A C 1
ATOM 1184 O O . PRO A 1 163 ? 36.237 53.828 39.720 1.00 25.66 1162 PRO A O 1
ATOM 1188 N N . LYS A 1 164 ? 35.862 55.264 41.411 1.00 24.40 1163 LYS A N 1
ATOM 1189 C CA . LYS A 1 164 ? 36.960 54.748 42.223 1.00 25.29 1163 LYS A CA 1
ATOM 1190 C C . LYS A 1 164 ? 36.524 53.769 43.309 1.00 25.28 1163 LYS A C 1
ATOM 1191 O O . LYS A 1 164 ? 37.282 53.490 44.236 1.00 25.49 1163 LYS A O 1
ATOM 1197 N N . ALA A 1 165 ? 35.309 53.242 43.192 1.00 25.16 1164 ALA A N 1
ATOM 1198 C CA . ALA A 1 165 ? 34.797 52.292 44.179 1.00 24.92 1164 ALA A CA 1
ATOM 1199 C C . ALA A 1 165 ? 35.663 51.028 44.233 1.00 23.76 1164 ALA A C 1
ATOM 1200 O O . ALA A 1 165 ? 36.029 50.472 43.197 1.00 22.56 1164 ALA A O 1
ATOM 1202 N N . PRO A 1 166 ? 36.012 50.570 45.448 1.00 23.17 1165 PRO A N 1
ATOM 1203 C CA . PRO A 1 166 ? 36.834 49.373 45.662 1.00 24.06 1165 PRO A CA 1
ATOM 1204 C C . PRO A 1 166 ? 36.176 48.111 45.094 1.00 24.98 1165 PRO A C 1
ATOM 1205 O O . PRO A 1 166 ? 34.952 48.044 44.974 1.00 24.06 1165 PRO A O 1
ATOM 1209 N N . LEU A 1 167 ? 36.989 47.113 44.756 1.00 24.48 1166 LEU A N 1
ATOM 1210 C CA . LEU A 1 167 ? 36.468 45.861 44.212 1.00 24.02 1166 LEU A CA 1
ATOM 1211 C C . LEU A 1 167 ? 35.510 45.195 45.199 1.00 24.60 1166 LEU A C 1
ATOM 1212 O O . LEU A 1 167 ? 34.529 44.572 44.792 1.00 23.54 1166 LEU A O 1
ATOM 1217 N N . GLU A 1 168 ? 35.793 45.326 46.495 1.00 22.33 1167 GLU A N 1
ATOM 1218 C CA . GLU A 1 168 ? 34.944 44.726 47.520 1.00 21.85 1167 GLU A CA 1
ATOM 1219 C C . GLU A 1 168 ? 33.527 45.297 47.518 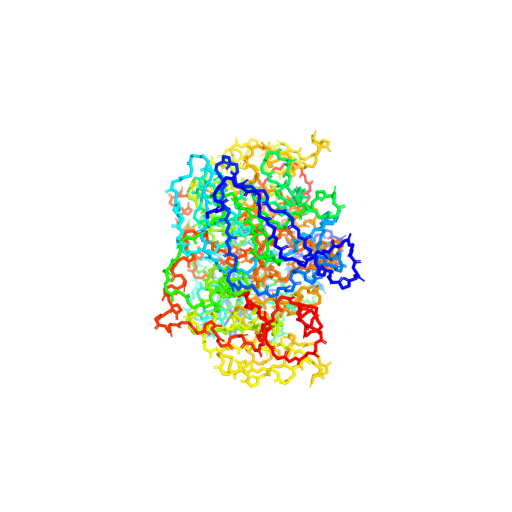1.00 20.02 1167 GLU A C 1
ATOM 1220 O O . GLU A 1 168 ? 32.649 44.777 48.201 1.00 19.66 1167 GLU A O 1
ATOM 1226 N N . SER A 1 169 ? 33.309 46.364 46.755 1.00 18.33 1168 SER A N 1
ATOM 1227 C CA . SER A 1 169 ? 31.985 46.972 46.666 1.00 19.29 1168 SER A CA 1
ATOM 1228 C C . SER A 1 169 ? 30.972 45.973 46.103 1.00 19.29 1168 SER A C 1
ATOM 1229 O O . SER A 1 169 ? 29.762 46.177 46.206 1.00 17.86 1168 SER A O 1
ATOM 1232 N N . CYS A 1 170 ? 31.468 44.897 45.501 1.00 19.15 1169 CYS A N 1
ATOM 1233 C CA . CYS A 1 170 ? 30.580 43.897 44.920 1.00 18.48 1169 CYS A CA 1
ATOM 1234 C C . CYS A 1 170 ? 29.596 43.297 45.926 1.00 18.73 1169 CYS A C 1
ATOM 1235 O O . CYS A 1 170 ? 28.512 42.850 45.543 1.00 16.45 1169 CYS A O 1
ATOM 1238 N N . LEU A 1 171 ? 29.952 43.288 47.211 1.00 18.07 1170 LEU A N 1
ATOM 1239 C CA . LEU A 1 171 ? 29.045 42.735 48.217 1.00 18.55 1170 LEU A CA 1
ATOM 1240 C C . LEU A 1 171 ? 27.790 43.589 48.329 1.00 18.11 1170 LEU A C 1
ATOM 1241 O O . LEU A 1 171 ? 26.740 43.121 48.768 1.00 17.93 1170 LEU A O 1
ATOM 1246 N N . ILE A 1 172 ? 27.894 44.851 47.937 1.00 18.99 1171 ILE A N 1
ATOM 1247 C CA . ILE A 1 172 ? 26.737 45.732 48.003 1.00 19.19 1171 ILE A CA 1
ATOM 1248 C C . ILE A 1 172 ? 25.711 45.260 46.967 1.00 19.88 1171 ILE A C 1
ATOM 1249 O O . ILE A 1 172 ? 24.521 45.555 47.078 1.00 18.84 1171 ILE A O 1
ATOM 1254 N N . GLY A 1 173 ? 26.188 44.498 45.983 1.00 18.69 1172 GLY A N 1
ATOM 1255 C CA . GLY A 1 173 ? 25.320 43.964 44.942 1.00 18.73 1172 GLY A CA 1
ATOM 1256 C C . GLY A 1 173 ? 24.265 43.019 45.493 1.00 18.63 1172 GLY A C 1
ATOM 1257 O O . GLY A 1 173 ? 23.247 42.759 44.842 1.00 17.67 1172 GLY A O 1
ATOM 1258 N N . CYS A 1 174 ? 24.507 42.478 46.683 1.00 16.17 1173 CYS A N 1
ATOM 1259 C CA . CYS A 1 174 ? 23.528 41.599 47.305 1.00 16.30 1173 CYS A CA 1
ATOM 1260 C C . CYS A 1 174 ? 23.685 41.383 48.802 1.00 16.36 1173 CYS A C 1
ATOM 1261 O O . CYS A 1 174 ? 22.935 41.938 49.596 1.00 18.19 1173 CYS A O 1
ATOM 1264 N N . GLY A 1 175 ? 24.653 40.550 49.171 1.00 17.12 1174 GLY A N 1
ATOM 1265 C CA . GLY A 1 175 ? 24.885 40.228 50.567 1.00 18.24 1174 GLY A CA 1
ATOM 1266 C C . GLY A 1 175 ? 24.869 41.373 51.558 1.00 17.39 1174 GLY A C 1
ATOM 1267 O O . GLY A 1 175 ? 24.082 41.367 52.507 1.00 17.73 1174 GLY A O 1
ATOM 1268 N N . PHE A 1 176 ? 25.735 42.359 51.358 1.00 17.72 1175 PHE A N 1
ATOM 1269 C CA . PHE A 1 176 ? 25.788 43.475 52.297 1.00 18.70 1175 PHE A CA 1
ATOM 1270 C C . PHE A 1 176 ? 24.509 44.310 52.324 1.00 17.00 1175 PHE A C 1
ATOM 1271 O O . PHE A 1 176 ? 23.971 44.587 53.390 1.00 17.84 1175 PHE A O 1
ATOM 1279 N N . ALA A 1 177 ? 24.027 44.717 51.155 1.00 17.38 1176 ALA A N 1
ATOM 1280 C CA . ALA A 1 177 ? 22.811 45.521 51.083 1.00 16.85 1176 ALA A CA 1
ATOM 1281 C C . ALA A 1 177 ? 21.649 44.809 51.768 1.00 16.35 1176 ALA A C 1
ATOM 1282 O O . ALA A 1 177 ? 20.835 45.433 52.455 1.00 15.78 1176 ALA A O 1
ATOM 1284 N N . THR A 1 178 ? 21.574 43.496 51.574 1.00 16.06 1177 THR A N 1
ATOM 1285 C CA . THR A 1 178 ? 20.507 42.700 52.161 1.00 16.24 1177 THR A CA 1
ATOM 1286 C C . THR A 1 178 ? 20.542 42.686 53.683 1.00 15.57 1177 THR A C 1
ATOM 1287 O O . THR A 1 178 ? 19.564 43.045 54.335 1.00 16.90 1177 THR A O 1
ATOM 1291 N N . GLY A 1 179 ? 21.664 42.252 54.246 1.00 15.76 1178 GLY A N 1
ATOM 1292 C CA . GLY A 1 179 ? 21.788 42.200 55.694 1.00 15.46 1178 GLY A CA 1
ATOM 1293 C C . GLY A 1 179 ? 21.691 43.567 56.347 1.00 15.24 1178 GLY A C 1
ATOM 1294 O O . GLY A 1 179 ? 20.943 43.755 57.304 1.00 16.73 1178 GLY A O 1
ATOM 1295 N N . TYR A 1 180 ? 22.459 44.520 55.831 1.00 17.04 1179 TYR A N 1
ATOM 1296 C CA . TYR A 1 180 ? 22.471 45.883 56.354 1.00 17.93 1179 TYR A CA 1
ATOM 1297 C C . TYR A 1 180 ? 21.072 46.494 56.250 1.00 17.69 1179 TYR A C 1
ATOM 1298 O O . TYR A 1 180 ? 20.560 47.071 57.209 1.00 17.81 1179 TYR A O 1
ATOM 1307 N N . GLY A 1 181 ? 20.462 46.364 55.076 1.00 18.05 1180 GLY A N 1
ATOM 1308 C CA . GLY A 1 181 ? 19.127 46.896 54.864 1.00 16.11 1180 GLY A CA 1
ATOM 1309 C C . GLY A 1 181 ? 18.074 46.223 55.725 1.00 17.53 1180 GLY A C 1
ATOM 1310 O O . GLY A 1 181 ? 17.141 46.874 56.202 1.00 17.17 1180 GLY A O 1
ATOM 1311 N N . ALA A 1 182 ? 18.210 44.915 55.924 1.00 16.26 1181 ALA A N 1
ATOM 1312 C CA . ALA A 1 182 ? 17.260 44.178 56.746 1.00 17.71 1181 ALA A CA 1
ATOM 1313 C C . ALA A 1 182 ? 17.141 44.825 58.128 1.00 18.83 1181 ALA A C 1
ATOM 1314 O O . ALA A 1 182 ? 16.064 44.843 58.726 1.00 19.16 1181 ALA A O 1
ATOM 1316 N N . ALA A 1 183 ? 18.251 45.358 58.628 1.00 18.94 1182 ALA A N 1
ATOM 1317 C CA . ALA A 1 183 ? 18.264 46.013 59.933 1.00 20.46 1182 ALA A CA 1
ATOM 1318 C C . ALA A 1 183 ? 17.762 47.460 59.872 1.00 21.31 1182 ALA A C 1
ATOM 1319 O O . ALA A 1 183 ? 16.842 47.845 60.598 1.00 22.39 1182 ALA A O 1
ATOM 1321 N N . VAL A 1 184 ? 18.357 48.257 58.994 1.00 22.40 1183 VAL A N 1
ATOM 1322 C CA . VAL A 1 184 ? 17.986 49.666 58.879 1.00 23.63 1183 VAL A CA 1
ATOM 1323 C C . VAL A 1 184 ? 16.639 49.973 58.213 1.00 24.51 1183 VAL A C 1
ATOM 1324 O O . VAL A 1 184 ? 15.907 50.857 58.669 1.00 25.76 1183 VAL A O 1
ATOM 1328 N N . ASN A 1 185 ? 16.316 49.248 57.145 1.00 21.92 1184 ASN A N 1
ATOM 1329 C CA . ASN A 1 185 ? 15.078 49.463 56.389 1.00 21.60 1184 ASN A CA 1
ATOM 1330 C C . ASN A 1 185 ? 13.877 48.596 56.773 1.00 21.41 1184 ASN A C 1
ATOM 1331 O O . ASN A 1 185 ? 12.774 49.099 56.996 1.00 22.30 1184 ASN A O 1
ATOM 1336 N N . THR A 1 186 ? 14.089 47.286 56.829 1.00 18.97 1185 THR A N 1
ATOM 1337 C CA . THR A 1 186 ? 13.006 46.357 57.125 1.00 17.78 1185 THR A CA 1
ATOM 1338 C C . THR A 1 186 ? 12.613 46.270 58.598 1.00 18.73 1185 THR A C 1
ATOM 1339 O O . THR A 1 186 ? 11.458 46.505 58.951 1.00 19.38 1185 THR A O 1
ATOM 1343 N N . ALA A 1 187 ? 13.563 45.923 59.456 1.00 18.33 1186 ALA A N 1
ATOM 1344 C CA . ALA A 1 187 ? 13.277 45.826 60.879 1.00 20.15 1186 ALA A CA 1
ATOM 1345 C C . ALA A 1 187 ? 13.100 47.228 61.455 1.00 20.86 1186 ALA A C 1
ATOM 1346 O O . ALA A 1 187 ? 12.286 47.443 62.353 1.00 22.06 1186 ALA A O 1
ATOM 1348 N N . LYS A 1 188 ? 13.856 48.177 60.913 1.00 21.19 1187 LYS A N 1
ATOM 1349 C CA . LYS A 1 188 ? 13.827 49.561 61.370 1.00 24.00 1187 LYS A CA 1
ATOM 1350 C C . LYS A 1 188 ? 14.369 49.633 62.794 1.00 23.49 1187 LYS A C 1
ATOM 1351 O O . LYS A 1 188 ? 13.774 50.263 63.671 1.00 23.46 1187 LYS A O 1
ATOM 1357 N N . VAL A 1 189 ? 15.500 48.970 63.011 1.00 23.37 1188 VAL A N 1
ATOM 1358 C CA . VAL A 1 189 ? 16.145 48.942 64.321 1.00 22.52 1188 VAL A CA 1
ATOM 1359 C C . VAL A 1 189 ? 16.279 50.357 64.866 1.00 23.43 1188 VAL A C 1
ATOM 1360 O O . VAL A 1 189 ? 16.692 51.271 64.154 1.00 22.84 1188 VAL A O 1
ATOM 1364 N N . THR A 1 190 ? 15.930 50.529 66.134 1.00 23.94 1189 THR A N 1
ATOM 1365 C CA . THR A 1 190 ? 15.997 51.841 66.762 1.00 26.48 1189 THR A CA 1
ATOM 1366 C C . THR A 1 190 ? 17.133 51.952 67.775 1.00 26.40 1189 THR A C 1
ATOM 1367 O O . THR A 1 190 ? 17.562 50.958 68.359 1.00 25.78 1189 THR A O 1
ATOM 1371 N N . PRO A 1 191 ? 17.642 53.174 67.988 1.00 27.75 1190 PRO A N 1
ATOM 1372 C CA . PRO A 1 191 ? 18.732 53.405 68.938 1.00 28.38 1190 PRO A CA 1
ATOM 1373 C C . PRO A 1 191 ? 18.389 52.889 70.334 1.00 28.45 1190 PRO A C 1
ATOM 1374 O O . PRO A 1 191 ? 17.285 53.114 70.832 1.00 28.42 1190 PRO A O 1
ATOM 1378 N N . GLY A 1 192 ? 19.338 52.188 70.948 1.00 29.20 1191 GLY A N 1
ATOM 1379 C CA . GLY A 1 192 ? 19.136 51.665 72.287 1.00 27.72 1191 GLY A CA 1
ATOM 1380 C C . GLY A 1 192 ? 18.409 50.338 72.383 1.00 27.85 1191 GLY A C 1
ATOM 1381 O O . GLY A 1 192 ? 18.255 49.795 73.476 1.00 26.44 1191 GLY A O 1
ATOM 1382 N N . SER A 1 193 ? 17.971 49.803 71.249 1.00 27.56 1192 SER A N 1
ATOM 1383 C CA . SER A 1 193 ? 17.247 48.536 71.252 1.00 26.46 1192 SER A CA 1
ATOM 1384 C C . SER A 1 193 ? 18.188 47.339 71.328 1.00 25.56 1192 SER A C 1
ATOM 1385 O O . SER A 1 193 ? 19.403 47.480 71.197 1.00 26.51 1192 SER A O 1
ATOM 1388 N N . THR A 1 194 ? 17.613 46.162 71.549 1.00 25.13 1193 THR A N 1
ATOM 1389 C CA . THR A 1 194 ? 18.387 44.928 71.611 1.00 25.08 1193 THR A CA 1
ATOM 1390 C C . THR A 1 194 ? 18.034 44.108 70.372 1.00 25.17 1193 THR A C 1
ATOM 1391 O O . THR A 1 194 ? 16.863 44.012 70.001 1.00 22.04 1193 THR A O 1
ATOM 1395 N N . CYS A 1 195 ? 19.043 43.526 69.733 1.00 23.49 1194 CYS A N 1
ATOM 1396 C CA . CYS A 1 195 ? 18.821 42.734 68.527 1.00 24.44 1194 CYS A CA 1
ATOM 1397 C C . CYS A 1 195 ? 19.474 41.360 68.607 1.00 23.73 1194 CYS A C 1
ATOM 1398 O O . CYS A 1 195 ? 20.376 41.135 69.412 1.00 24.80 1194 CYS A O 1
ATOM 1401 N N . ALA A 1 196 ? 19.006 40.451 67.757 1.00 22.31 1195 ALA A N 1
ATOM 1402 C CA . ALA A 1 196 ? 19.547 39.099 67.659 1.00 22.25 1195 ALA A CA 1
ATOM 1403 C C . ALA A 1 196 ? 19.628 38.747 66.172 1.00 22.58 1195 ALA A C 1
ATOM 1404 O O . ALA A 1 196 ? 18.647 38.905 65.441 1.00 23.18 1195 ALA A O 1
ATOM 1406 N N . VAL A 1 197 ? 20.795 38.296 65.722 1.00 20.86 1196 VAL A N 1
ATOM 1407 C CA . VAL A 1 197 ? 20.981 37.918 64.322 1.00 21.50 1196 VAL A CA 1
ATOM 1408 C C . VAL A 1 197 ? 21.282 36.424 64.261 1.00 22.58 1196 VAL A C 1
ATOM 1409 O O . VAL A 1 197 ? 22.256 35.958 64.853 1.00 22.47 1196 VAL A O 1
ATOM 1413 N N . PHE A 1 198 ? 20.435 35.680 63.550 1.00 21.33 1197 PHE A N 1
ATOM 1414 C CA . PHE A 1 198 ? 20.589 34.234 63.425 1.00 21.23 1197 PHE A CA 1
ATOM 1415 C C . PHE A 1 198 ? 21.202 33.824 62.090 1.00 22.78 1197 PHE A C 1
ATOM 1416 O O . PHE A 1 198 ? 20.628 34.072 61.025 1.00 22.20 1197 PHE A O 1
ATOM 1424 N N . GLY A 1 199 ? 22.361 33.175 62.156 1.00 22.41 1198 GLY A N 1
ATOM 1425 C CA . GLY A 1 199 ? 23.048 32.747 60.949 1.00 23.04 1198 GLY A CA 1
ATOM 1426 C C . GLY A 1 199 ? 24.137 33.756 60.648 1.00 23.22 1198 GLY A C 1
ATOM 1427 O O . GLY A 1 199 ? 23.869 34.819 60.089 1.00 23.73 1198 GLY A O 1
ATOM 1428 N N . LEU A 1 200 ? 25.371 33.426 61.013 1.00 22.39 1199 LEU A N 1
ATOM 1429 C CA . LEU A 1 200 ? 26.479 34.343 60.809 1.00 22.42 1199 LEU A CA 1
ATOM 1430 C C . LEU A 1 200 ? 27.238 34.169 59.497 1.00 23.14 1199 LEU A C 1
ATOM 1431 O O . LEU A 1 200 ? 28.436 33.884 59.490 1.00 22.83 1199 LEU A O 1
ATOM 1436 N N . GLY A 1 201 ? 26.528 34.349 58.387 1.00 21.71 1200 GLY A N 1
ATOM 1437 C CA . GLY A 1 201 ? 27.146 34.246 57.077 1.00 20.79 1200 GLY A CA 1
ATOM 1438 C C . GLY A 1 201 ? 27.324 35.643 56.514 1.00 20.77 1200 GLY A C 1
ATOM 1439 O O . GLY A 1 201 ? 27.381 36.618 57.270 1.00 19.57 1200 GLY A O 1
ATOM 1440 N N . GLY A 1 202 ? 27.407 35.753 55.191 1.00 17.75 1201 GLY A N 1
ATOM 1441 C CA . GLY A 1 202 ? 27.573 37.058 54.576 1.00 17.29 1201 GLY A CA 1
ATOM 1442 C C . GLY A 1 202 ? 26.451 38.007 54.957 1.00 16.83 1201 GLY A C 1
ATOM 1443 O O . GLY A 1 202 ? 26.691 39.156 55.341 1.00 17.16 1201 GLY A O 1
ATOM 1444 N N . VAL A 1 203 ? 25.216 37.530 54.851 1.00 16.43 1202 VAL A N 1
ATOM 1445 C CA . VAL A 1 203 ? 24.063 38.350 55.187 1.00 16.98 1202 VAL A CA 1
ATOM 1446 C C . VAL A 1 203 ? 24.005 38.629 56.690 1.00 17.23 1202 VAL A C 1
ATOM 1447 O O . VAL A 1 203 ? 23.754 39.757 57.104 1.00 17.30 1202 VAL A O 1
ATOM 1451 N N . GLY A 1 204 ? 24.250 37.601 57.498 1.00 17.45 1203 GLY A N 1
ATOM 1452 C CA . GLY A 1 204 ? 24.216 37.771 58.940 1.00 19.30 1203 GLY A CA 1
ATOM 1453 C C . GLY A 1 204 ? 25.183 38.836 59.427 1.00 20.48 1203 GLY A C 1
ATOM 1454 O O . GLY A 1 204 ? 24.812 39.707 60.218 1.00 20.73 1203 GLY A O 1
ATOM 1455 N N . PHE A 1 205 ? 26.429 38.771 58.967 1.00 20.57 1204 PHE A N 1
ATOM 1456 C CA . PHE A 1 205 ? 27.420 39.761 59.370 1.00 21.23 1204 PHE A CA 1
ATOM 1457 C C . PHE A 1 205 ? 26.995 41.161 58.952 1.00 20.89 1204 PHE A C 1
ATOM 1458 O O . PHE A 1 205 ? 27.211 42.129 59.679 1.00 21.39 1204 PHE A O 1
ATOM 1466 N N . SER A 1 206 ? 26.385 41.270 57.778 1.00 19.67 1205 SER A N 1
ATOM 1467 C CA . SER A 1 206 ? 25.931 42.566 57.295 1.00 18.09 1205 SER A CA 1
ATOM 1468 C C . SER A 1 206 ? 24.804 43.079 58.192 1.00 17.72 1205 SER A C 1
ATOM 1469 O O . SER A 1 206 ? 24.698 44.281 58.445 1.00 18.46 1205 SER A O 1
ATOM 1472 N N . ALA A 1 207 ? 23.971 42.165 58.685 1.00 16.99 1206 ALA A N 1
ATOM 1473 C CA . ALA A 1 207 ? 22.869 42.545 59.568 1.00 17.35 1206 ALA A CA 1
ATOM 1474 C C . ALA A 1 207 ? 23.434 43.051 60.893 1.00 19.52 1206 ALA A C 1
ATOM 1475 O O . ALA A 1 207 ? 22.870 43.949 61.520 1.00 18.72 1206 ALA A O 1
ATOM 1477 N N . ILE A 1 208 ? 24.544 42.464 61.325 1.00 20.72 1207 ILE A N 1
ATOM 1478 C CA . ILE A 1 208 ? 25.171 42.897 62.569 1.00 20.64 1207 ILE A CA 1
ATOM 1479 C C . ILE A 1 208 ? 25.639 44.334 62.360 1.00 20.43 1207 ILE A C 1
ATOM 1480 O O . ILE A 1 208 ? 25.363 45.218 63.175 1.00 19.96 1207 ILE A O 1
ATOM 1485 N N . VAL A 1 209 ? 26.330 44.563 61.248 1.00 19.31 1208 VAL A N 1
ATOM 1486 C CA . VAL A 1 209 ? 26.824 45.891 60.907 1.00 20.42 1208 VAL A CA 1
ATOM 1487 C C . VAL A 1 209 ? 25.653 46.874 60.861 1.00 21.57 1208 VAL A C 1
ATOM 1488 O O . VAL A 1 209 ? 25.762 48.014 61.318 1.00 21.16 1208 VAL A O 1
ATOM 1492 N N . GLY A 1 210 ? 24.529 46.418 60.315 1.00 20.93 1209 GLY A N 1
ATOM 1493 C CA . GLY A 1 210 ? 23.353 47.262 60.220 1.00 20.71 1209 GLY A CA 1
ATOM 1494 C C . GLY A 1 210 ? 22.775 47.630 61.575 1.00 20.56 1209 GLY A C 1
ATOM 1495 O O . GLY A 1 210 ? 22.475 48.794 61.828 1.00 21.91 1209 GLY A O 1
ATOM 1496 N N . CYS A 1 211 ? 22.604 46.642 62.446 1.00 21.53 1210 CYS A N 1
ATOM 1497 C CA . CYS A 1 211 ? 22.066 46.900 63.776 1.00 22.72 1210 CYS A CA 1
ATOM 1498 C C . CYS A 1 211 ? 22.932 47.917 64.517 1.00 23.86 1210 CYS A C 1
ATOM 1499 O O . CYS A 1 211 ? 22.418 48.806 65.194 1.00 21.95 1210 CYS A O 1
ATOM 1502 N N . LYS A 1 212 ? 24.247 47.784 64.387 1.00 25.88 1211 LYS A N 1
ATOM 1503 C CA . LYS A 1 212 ? 25.149 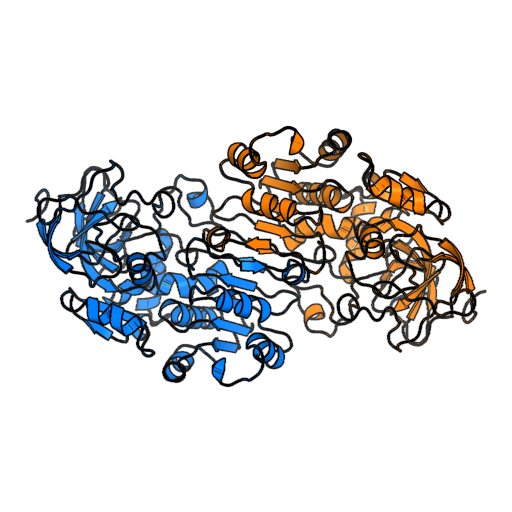48.710 65.057 1.00 27.80 1211 LYS A CA 1
ATOM 1504 C C . LYS A 1 212 ? 24.982 50.106 64.476 1.00 27.87 1211 LYS A C 1
ATOM 1505 O O . 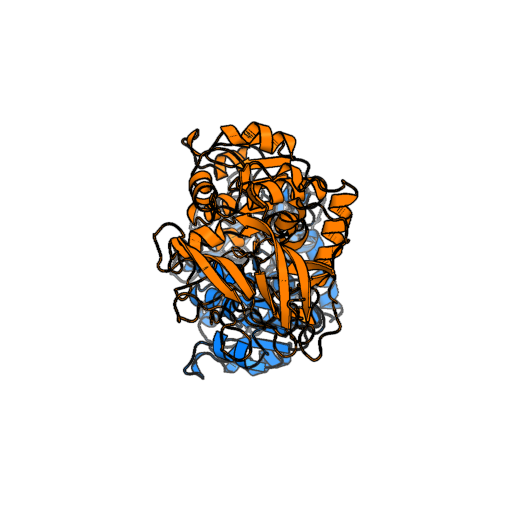LYS A 1 212 ? 24.952 51.092 65.210 1.00 27.17 1211 LYS A O 1
ATOM 1511 N N . ALA A 1 213 ? 24.865 50.190 63.155 1.00 27.14 1212 ALA A N 1
ATOM 1512 C CA . ALA A 1 213 ? 24.689 51.481 62.501 1.00 27.79 1212 ALA A CA 1
ATOM 1513 C C . ALA A 1 213 ? 23.380 52.124 62.955 1.00 28.62 1212 ALA A C 1
ATOM 1514 O O . ALA A 1 213 ? 23.279 53.347 63.048 1.00 29.56 1212 ALA A O 1
ATOM 1516 N N . ALA A 1 214 ? 22.384 51.291 63.240 1.00 28.18 1213 ALA A N 1
ATOM 1517 C CA . ALA A 1 214 ? 21.077 51.773 63.672 1.00 28.76 1213 ALA A CA 1
ATOM 1518 C C . ALA A 1 214 ? 21.107 52.255 65.116 1.00 29.29 1213 ALA A C 1
ATOM 1519 O O . ALA A 1 214 ? 20.164 52.898 65.580 1.00 30.22 1213 ALA A O 1
ATOM 1521 N N . GLY A 1 215 ? 22.184 51.929 65.823 1.00 29.11 1214 GLY A N 1
ATOM 1522 C CA . GLY A 1 215 ? 22.321 52.354 67.204 1.00 29.84 1214 GLY A CA 1
ATOM 1523 C C . GLY A 1 215 ? 21.834 51.380 68.261 1.00 29.37 1214 GLY A C 1
ATOM 1524 O O . GLY A 1 215 ? 21.440 51.802 69.347 1.00 29.91 1214 GLY A O 1
ATOM 1525 N N . ALA A 1 216 ? 21.858 50.085 67.960 1.00 27.41 1215 ALA A N 1
ATOM 1526 C CA . ALA A 1 216 ? 21.415 49.076 68.919 1.00 28.08 1215 ALA A CA 1
ATOM 1527 C C . ALA A 1 216 ? 22.397 49.017 70.085 1.00 28.46 1215 ALA A C 1
ATOM 1528 O O . ALA A 1 216 ? 23.603 49.145 69.887 1.00 28.00 1215 ALA A O 1
ATOM 1530 N N . SER A 1 217 ? 21.887 48.824 71.296 1.00 29.33 1216 SER A N 1
ATOM 1531 C CA . SER A 1 217 ? 22.754 48.755 72.470 1.00 30.71 1216 SER A CA 1
ATOM 1532 C C . SER A 1 217 ? 23.263 47.333 72.706 1.00 30.03 1216 SER A C 1
ATOM 1533 O O . SER A 1 217 ? 24.324 47.137 73.296 1.00 30.09 1216 SER A O 1
ATOM 1536 N N . ARG A 1 218 ? 22.501 46.346 72.244 1.00 28.44 1217 ARG A N 1
ATOM 1537 C CA . ARG A 1 218 ? 22.887 44.942 72.373 1.00 28.82 1217 ARG A CA 1
ATOM 1538 C C . ARG A 1 218 ? 22.621 44.218 71.057 1.00 28.08 1217 ARG A C 1
ATOM 1539 O O . ARG A 1 218 ? 21.530 44.313 70.495 1.00 27.06 1217 ARG A O 1
ATOM 1547 N N . ILE A 1 219 ? 23.626 43.503 70.568 1.00 25.01 1218 ILE A N 1
ATOM 1548 C CA . ILE A 1 219 ? 23.503 42.760 69.320 1.00 23.80 1218 ILE A CA 1
ATOM 1549 C C . ILE A 1 219 ? 24.001 41.346 69.569 1.00 23.86 1218 ILE A C 1
ATOM 1550 O O . ILE A 1 219 ? 25.202 41.113 69.711 1.00 25.49 1218 ILE A O 1
ATOM 1555 N N . ILE A 1 220 ? 23.071 40.404 69.628 1.00 22.68 1219 ILE A N 1
ATOM 1556 C CA . ILE A 1 220 ? 23.416 39.018 69.893 1.00 22.92 1219 ILE A CA 1
ATOM 1557 C C . ILE A 1 220 ? 23.534 38.170 68.634 1.00 24.56 1219 ILE A C 1
ATOM 1558 O O . ILE A 1 220 ? 22.551 37.943 67.923 1.00 23.98 1219 ILE A O 1
ATOM 1563 N N . GLY A 1 221 ? 24.750 37.708 68.359 1.00 24.87 1220 GLY A N 1
ATOM 1564 C CA . GLY A 1 221 ? 24.973 36.867 67.199 1.00 25.55 1220 GLY A CA 1
ATOM 1565 C C . GLY A 1 221 ? 24.690 35.430 67.587 1.00 25.89 1220 GLY A C 1
ATOM 1566 O O . GLY A 1 221 ? 25.185 34.949 68.608 1.00 26.40 1220 GLY A O 1
ATOM 1567 N N . VAL A 1 222 ? 23.886 34.742 66.784 1.00 24.45 1221 VAL A N 1
ATOM 1568 C CA . VAL A 1 222 ? 23.536 33.358 67.068 1.00 24.80 1221 VAL A CA 1
ATOM 1569 C C . VAL A 1 222 ? 23.904 32.465 65.888 1.00 28.49 1221 VAL A C 1
ATOM 1570 O O . VAL A 1 222 ? 23.369 32.623 64.787 1.00 26.92 1221 VAL A O 1
ATOM 1574 N N . GLY A 1 223 ? 24.821 31.531 66.129 1.00 28.44 1222 GLY A N 1
ATOM 1575 C CA . GLY A 1 223 ? 25.256 30.618 65.087 1.00 31.08 1222 GLY A CA 1
ATOM 1576 C C . GLY A 1 223 ? 25.863 29.352 65.667 1.00 32.57 1222 GLY A C 1
ATOM 1577 O O . GLY A 1 223 ? 26.157 29.293 66.860 1.00 30.89 1222 GLY A O 1
ATOM 1578 N N . THR A 1 224 ? 26.061 28.343 64.822 1.00 33.55 1223 THR A N 1
ATOM 1579 C CA . THR A 1 224 ? 26.620 27.068 65.258 1.00 35.43 1223 THR A CA 1
ATOM 1580 C C . THR A 1 224 ? 28.136 26.958 65.103 1.00 35.24 1223 THR A C 1
ATOM 1581 O O . THR A 1 224 ? 28.711 25.908 65.387 1.00 35.04 1223 THR A O 1
ATOM 1585 N N . HIS A 1 225 ? 28.783 28.030 64.655 1.00 35.56 1224 HIS A N 1
ATOM 1586 C CA . HIS A 1 225 ? 30.231 28.007 64.481 1.00 35.95 1224 HIS A CA 1
ATOM 1587 C C . HIS A 1 225 ? 30.924 29.086 65.301 1.00 36.27 1224 HIS A C 1
ATOM 1588 O O . HIS A 1 225 ? 31.103 30.219 64.850 1.00 34.12 1224 HIS A O 1
ATOM 1595 N N . LYS A 1 226 ? 31.320 28.703 66.512 1.00 36.94 1225 LYS A N 1
ATOM 1596 C CA . LYS A 1 226 ? 31.986 29.594 67.454 1.00 37.43 1225 LYS A CA 1
ATOM 1597 C C . LYS A 1 226 ? 33.230 30.288 66.908 1.00 36.31 1225 LYS A C 1
ATOM 1598 O O . LYS A 1 226 ? 33.583 31.376 67.363 1.00 36.44 1225 LYS A O 1
ATOM 1604 N N . ASP A 1 227 ? 33.895 29.672 65.936 1.00 35.70 1226 ASP A N 1
ATOM 1605 C CA . ASP A 1 227 ? 35.095 30.273 65.364 1.00 34.97 1226 ASP A CA 1
ATOM 1606 C C . ASP A 1 227 ? 34.816 31.628 64.708 1.00 33.57 1226 ASP A C 1
ATOM 1607 O O . ASP A 1 227 ? 35.737 32.408 64.472 1.00 32.38 1226 ASP A O 1
ATOM 1612 N N . LYS A 1 228 ? 33.547 31.909 64.418 1.00 31.78 1227 LYS A N 1
ATOM 1613 C CA . LYS A 1 228 ? 33.166 33.173 63.785 1.00 30.52 1227 LYS A CA 1
ATOM 1614 C C . LYS A 1 228 ? 32.842 34.280 64.786 1.00 29.57 1227 LYS A C 1
ATOM 1615 O O . LYS A 1 228 ? 32.787 35.456 64.424 1.00 28.41 1227 LYS A O 1
ATOM 1621 N N . PHE A 1 229 ? 32.623 33.902 66.039 1.00 29.11 1228 PHE A N 1
ATOM 1622 C CA . PHE A 1 229 ? 32.264 34.867 67.074 1.00 29.95 1228 PHE A CA 1
ATOM 1623 C C . PHE A 1 229 ? 33.229 36.037 67.226 1.00 29.52 1228 PHE A C 1
ATOM 1624 O O . PHE A 1 229 ? 32.803 37.188 67.327 1.00 29.66 1228 PHE A O 1
ATOM 1632 N N . PRO A 1 230 ? 34.543 35.765 67.251 1.00 29.19 1229 PRO A N 1
ATOM 1633 C CA . PRO A 1 230 ? 35.497 36.867 67.391 1.00 29.76 1229 PRO A CA 1
ATOM 1634 C C . PRO A 1 230 ? 35.265 37.959 66.342 1.00 29.75 1229 PRO A C 1
ATOM 1635 O O . PRO A 1 230 ? 35.220 39.143 66.670 1.00 29.33 1229 PRO A O 1
ATOM 1639 N N . LYS A 1 231 ? 35.118 37.549 65.083 1.00 29.90 1230 LYS A N 1
ATOM 1640 C CA . LYS A 1 231 ? 34.879 38.481 63.981 1.00 29.83 1230 LYS A CA 1
ATOM 1641 C C . LYS A 1 231 ? 33.535 39.170 64.155 1.00 28.35 1230 LYS A C 1
ATOM 1642 O O . LYS A 1 231 ? 33.397 40.360 63.871 1.00 28.28 1230 LYS A O 1
ATOM 1648 N N . ALA A 1 232 ? 32.546 38.411 64.614 1.00 27.87 1231 ALA A N 1
ATOM 1649 C CA . ALA A 1 232 ? 31.208 38.950 64.829 1.00 28.90 1231 ALA A CA 1
ATOM 1650 C C . ALA A 1 232 ? 31.278 40.106 65.818 1.00 29.58 1231 ALA A C 1
ATOM 1651 O O . ALA A 1 232 ? 30.714 41.172 65.578 1.00 28.28 1231 ALA A O 1
ATOM 1653 N N . ILE A 1 233 ? 31.977 39.888 66.931 1.00 30.94 1232 ILE A N 1
ATOM 1654 C CA . ILE A 1 233 ? 32.128 40.922 67.952 1.00 30.91 1232 ILE A CA 1
ATOM 1655 C C . ILE A 1 233 ? 32.840 42.129 67.352 1.00 30.63 1232 ILE A C 1
ATOM 1656 O O . ILE A 1 233 ? 32.440 43.274 67.569 1.00 29.67 1232 ILE A O 1
ATOM 1661 N N . GLU A 1 234 ? 33.898 41.861 66.592 1.00 31.77 1233 GLU A N 1
ATOM 1662 C CA . GLU A 1 234 ? 34.676 42.912 65.947 1.00 32.42 1233 GLU A CA 1
ATOM 1663 C C . GLU A 1 234 ? 33.816 43.824 65.085 1.00 31.79 1233 GLU A C 1
ATOM 1664 O O . GLU A 1 234 ? 34.054 45.028 65.014 1.00 31.09 1233 GLU A O 1
ATOM 1670 N N . LEU A 1 235 ? 32.822 43.246 64.422 1.00 30.87 1234 LEU A N 1
ATOM 1671 C CA . LEU A 1 235 ? 31.960 44.022 63.542 1.00 31.43 1234 LEU A CA 1
ATOM 1672 C C . LEU A 1 235 ? 30.717 44.640 64.172 1.00 30.57 1234 LEU A C 1
ATOM 1673 O O . LEU A 1 235 ? 29.931 45.286 63.479 1.00 31.99 1234 LEU A O 1
ATOM 1678 N N . GLY A 1 236 ? 30.534 44.457 65.476 1.00 29.30 1235 GLY A N 1
ATOM 1679 C CA . GLY A 1 236 ? 29.381 45.059 66.123 1.00 27.79 1235 GLY A CA 1
ATOM 1680 C C . GLY A 1 236 ? 28.616 44.245 67.147 1.00 25.09 1235 GLY A C 1
ATOM 1681 O O . GLY A 1 236 ? 27.913 44.811 67.979 1.00 26.36 1235 GLY A O 1
ATOM 1682 N N . ALA A 1 237 ? 28.730 42.925 67.093 1.00 25.60 1236 ALA A N 1
ATOM 1683 C CA . ALA A 1 237 ? 28.016 42.079 68.039 1.00 25.35 1236 ALA A CA 1
ATOM 1684 C C . ALA A 1 237 ? 28.541 42.310 69.452 1.00 27.87 1236 ALA A C 1
ATOM 1685 O O . ALA A 1 237 ? 29.749 42.432 69.660 1.00 27.15 1236 ALA A O 1
ATOM 1687 N N . THR A 1 238 ? 27.632 42.381 70.419 1.00 28.77 1237 THR A N 1
ATOM 1688 C CA . THR A 1 238 ? 28.020 42.588 71.808 1.00 29.84 1237 THR A CA 1
ATOM 1689 C C . THR A 1 238 ? 28.297 41.244 72.461 1.00 30.16 1237 THR A C 1
ATOM 1690 O O . THR A 1 238 ? 28.993 41.165 73.474 1.00 31.66 1237 THR A O 1
ATOM 1694 N N . GLU A 1 239 ? 27.750 40.187 71.866 1.00 30.12 1238 GLU A N 1
ATOM 1695 C CA . GLU A 1 239 ? 27.942 38.828 72.360 1.00 30.77 1238 GLU A CA 1
ATOM 1696 C C . GLU A 1 239 ? 27.405 37.818 71.352 1.00 31.73 1238 GLU A C 1
ATOM 1697 O O . GLU A 1 239 ? 26.605 38.163 70.480 1.00 31.35 1238 GLU A O 1
ATOM 1703 N N . CYS A 1 240 ? 27.849 36.572 71.474 1.00 30.98 1239 CYS A N 1
ATOM 1704 C CA . CYS A 1 240 ? 27.401 35.511 70.583 1.00 31.65 1239 CYS A CA 1
ATOM 1705 C C . CYS A 1 240 ? 26.989 34.282 71.371 1.00 32.21 1239 CYS A C 1
ATOM 1706 O O . CYS A 1 240 ? 27.569 33.977 72.412 1.00 32.47 1239 CYS A O 1
ATOM 1709 N N . LEU A 1 241 ? 25.979 33.583 70.866 1.00 31.72 1240 LEU A N 1
ATOM 1710 C CA . LEU A 1 241 ? 25.475 32.383 71.510 1.00 31.80 1240 LEU A CA 1
ATOM 1711 C C . LEU A 1 241 ? 25.448 31.217 70.531 1.00 33.32 1240 LEU A C 1
ATOM 1712 O O . LEU A 1 241 ? 25.117 31.380 69.354 1.00 31.77 1240 LEU A O 1
ATOM 1717 N N . ASN A 1 242 ? 25.805 30.040 71.030 1.00 34.29 1241 ASN A N 1
ATOM 1718 C CA . ASN A 1 242 ? 25.812 28.831 70.227 1.00 35.26 1241 ASN A CA 1
ATOM 1719 C C . ASN A 1 242 ? 24.726 27.919 70.793 1.00 36.27 1241 ASN A C 1
ATOM 1720 O O . ASN A 1 242 ? 24.851 27.405 71.905 1.00 35.52 1241 ASN A O 1
ATOM 1725 N N . PRO A 1 243 ? 23.637 27.719 70.035 1.00 37.46 1242 PRO A N 1
ATOM 1726 C CA . PRO A 1 243 ? 22.517 26.874 70.457 1.00 38.77 1242 PRO A CA 1
ATOM 1727 C C . PRO A 1 243 ? 22.946 25.557 71.098 1.00 40.65 1242 PRO A C 1
ATOM 1728 O O . PRO A 1 243 ? 22.345 25.104 72.074 1.00 39.73 1242 PRO A O 1
ATOM 1732 N N . LYS A 1 244 ? 23.996 24.955 70.551 1.00 42.35 1243 LYS A N 1
ATOM 1733 C CA . LYS A 1 244 ? 24.499 23.681 71.050 1.00 45.13 1243 LYS A CA 1
ATOM 1734 C C . LYS A 1 244 ? 25.082 23.731 72.462 1.00 44.74 1243 LYS A C 1
ATOM 1735 O O . LYS A 1 244 ? 25.301 22.690 73.077 1.00 45.76 1243 LYS A O 1
ATOM 1741 N N . ASP A 1 245 ? 25.326 24.931 72.980 1.00 44.98 1244 ASP A N 1
ATOM 1742 C CA . ASP A 1 245 ? 25.880 25.069 74.325 1.00 45.44 1244 ASP A CA 1
ATOM 1743 C C . ASP A 1 245 ? 24.805 25.113 75.402 1.00 45.65 1244 ASP A C 1
ATOM 1744 O O . ASP A 1 245 ? 25.111 25.296 76.580 1.00 45.80 1244 ASP A O 1
ATOM 1749 N N . TYR A 1 246 ? 23.547 24.949 75.001 1.00 45.09 1245 TYR A N 1
ATOM 1750 C CA . TYR A 1 246 ? 22.444 24.985 75.953 1.00 44.35 1245 TYR A CA 1
ATOM 1751 C C . TYR A 1 246 ? 21.503 23.799 75.801 1.00 44.09 1245 TYR A C 1
ATOM 1752 O O . TYR A 1 246 ? 21.305 23.281 74.703 1.00 44.51 1245 TYR A O 1
ATOM 1761 N N . ASP A 1 247 ? 20.919 23.381 76.918 1.00 45.14 1246 ASP A N 1
ATOM 1762 C CA . ASP A 1 247 ? 20.007 22.246 76.937 1.00 46.03 1246 ASP A CA 1
ATOM 1763 C C . ASP A 1 247 ? 18.577 22.647 76.580 1.00 44.61 1246 ASP A C 1
ATOM 1764 O O . ASP A 1 247 ? 17.783 21.816 76.140 1.00 45.49 1246 ASP A O 1
ATOM 1769 N N . LYS A 1 248 ? 18.251 23.919 76.773 1.00 42.51 1247 LYS A N 1
ATOM 1770 C CA . LYS A 1 248 ? 16.913 24.423 76.471 1.00 40.85 1247 LYS A CA 1
ATOM 1771 C C . LYS A 1 248 ? 16.909 25.150 75.127 1.00 38.14 1247 LYS A C 1
ATOM 1772 O O . LYS A 1 248 ? 17.968 25.473 74.589 1.00 37.06 1247 LYS A O 1
ATOM 1778 N N . PRO A 1 249 ? 15.714 25.415 74.567 1.00 36.18 1248 PRO A N 1
ATOM 1779 C CA . PRO A 1 249 ? 15.610 26.113 73.281 1.00 33.82 1248 PRO A CA 1
ATOM 1780 C C . PRO A 1 249 ? 16.349 27.449 73.317 1.00 31.64 1248 PRO A C 1
ATOM 1781 O O . PRO A 1 249 ? 16.286 28.177 74.309 1.00 29.52 1248 PRO A O 1
ATOM 1785 N N . ILE A 1 250 ? 17.038 27.773 72.227 1.00 31.16 1249 ILE A N 1
ATOM 1786 C CA . ILE A 1 250 ? 17.805 29.007 72.150 1.00 30.37 1249 ILE A CA 1
ATOM 1787 C C . ILE A 1 250 ? 16.969 30.263 72.426 1.00 29.44 1249 ILE A C 1
ATOM 1788 O O . ILE A 1 250 ? 17.475 31.236 72.983 1.00 28.25 1249 ILE A O 1
ATOM 1793 N N . TYR A 1 251 ? 15.694 30.248 72.052 1.00 29.80 1250 TYR A N 1
ATOM 1794 C CA . TYR A 1 251 ? 14.856 31.419 72.286 1.00 29.78 1250 TYR A CA 1
ATOM 1795 C C . TYR A 1 251 ? 14.545 31.608 73.770 1.00 31.03 1250 TYR A C 1
ATOM 1796 O O . TYR A 1 251 ? 14.312 32.729 74.222 1.00 29.90 1250 TYR A O 1
ATOM 1805 N N . GLU A 1 252 ? 14.556 30.518 74.532 1.00 31.71 1251 GLU A N 1
ATOM 1806 C CA . GLU A 1 252 ? 14.313 30.613 75.968 1.00 32.82 1251 GLU A CA 1
ATOM 1807 C C . GLU A 1 252 ? 15.550 31.225 76.617 1.00 31.46 1251 GLU A C 1
ATOM 1808 O O . GLU A 1 252 ? 15.447 32.014 77.550 1.00 31.10 1251 GLU A O 1
ATOM 1814 N N . VAL A 1 253 ? 16.722 30.852 76.109 1.00 30.60 1252 VAL A N 1
ATOM 1815 C CA . VAL A 1 253 ? 17.977 31.375 76.628 1.00 28.37 1252 VAL A CA 1
ATOM 1816 C C . VAL A 1 253 ? 18.055 32.877 76.379 1.00 28.80 1252 VAL A C 1
ATOM 1817 O O . VAL A 1 253 ? 18.460 33.645 77.255 1.00 26.69 1252 VAL A O 1
ATOM 1821 N N . ILE A 1 254 ? 17.667 33.289 75.176 1.00 26.56 1253 ILE A N 1
ATOM 1822 C CA . ILE A 1 254 ? 17.701 34.698 74.807 1.00 26.56 1253 ILE A CA 1
ATOM 1823 C C . ILE A 1 254 ? 16.697 35.543 75.592 1.00 25.90 1253 ILE A C 1
ATOM 1824 O O . ILE A 1 254 ? 17.028 36.632 76.060 1.00 26.28 1253 ILE A O 1
ATOM 1829 N N . CYS A 1 255 ? 15.472 35.052 75.730 1.00 27.17 1254 CYS A N 1
ATOM 1830 C CA . CYS A 1 255 ? 14.454 35.797 76.466 1.00 28.91 1254 CYS A CA 1
ATOM 1831 C C . CYS A 1 255 ? 14.906 35.957 77.908 1.00 31.50 1254 CYS A C 1
ATOM 1832 O O . CYS A 1 255 ? 14.763 37.021 78.510 1.00 32.38 1254 CYS A O 1
ATOM 1835 N N . GLU A 1 256 ? 15.468 34.880 78.442 1.00 32.95 1255 GLU A N 1
ATOM 1836 C CA . GLU A 1 256 ? 15.963 34.836 79.810 1.00 35.06 1255 GLU A CA 1
ATOM 1837 C C . GLU A 1 256 ? 17.064 35.873 80.024 1.00 34.20 1255 GLU A C 1
ATOM 1838 O O . GLU A 1 256 ? 17.176 36.459 81.098 1.00 34.75 1255 GLU A O 1
ATOM 1844 N N . LYS A 1 257 ? 17.862 36.106 78.985 1.00 33.34 1256 LYS A N 1
ATOM 1845 C CA . LYS A 1 257 ? 18.970 37.056 79.047 1.00 31.60 1256 LYS A CA 1
ATOM 1846 C C . LYS A 1 257 ? 18.614 38.483 78.640 1.00 31.72 1256 LYS A C 1
ATOM 1847 O O . LYS A 1 257 ? 19.392 39.407 78.881 1.00 30.47 1256 LYS A O 1
ATOM 1853 N N . THR A 1 258 ? 17.448 38.672 78.026 1.00 31.01 1257 THR A N 1
ATOM 1854 C CA . THR A 1 258 ? 17.055 39.999 77.559 1.00 30.15 1257 THR A CA 1
ATOM 1855 C C . THR A 1 258 ? 15.754 40.566 78.124 1.00 30.83 1257 THR A C 1
ATOM 1856 O O . THR A 1 258 ? 15.084 41.365 77.466 1.00 29.56 1257 THR A O 1
ATOM 1860 N N . ASN A 1 259 ? 15.403 40.164 79.340 1.00 29.71 1258 ASN A N 1
ATOM 1861 C CA . ASN A 1 259 ? 14.188 40.649 79.983 1.00 29.45 1258 ASN A CA 1
ATOM 1862 C C . ASN A 1 259 ? 12.935 40.354 79.157 1.00 29.30 1258 ASN A C 1
ATOM 1863 O O . ASN A 1 259 ? 12.069 41.218 79.003 1.00 27.98 1258 ASN A O 1
ATOM 1868 N N . GLY A 1 260 ? 12.845 39.143 78.615 1.00 27.89 1259 GLY A N 1
ATOM 1869 C CA . GLY A 1 260 ? 11.669 38.782 77.842 1.00 27.65 1259 GLY A CA 1
ATOM 1870 C C . GLY A 1 260 ? 11.842 38.638 76.342 1.00 26.84 1259 GLY A C 1
ATOM 1871 O O . GLY A 1 260 ? 10.896 38.258 75.649 1.00 25.18 1259 GLY A O 1
ATOM 1872 N N . GLY A 1 261 ? 13.035 38.936 75.834 1.00 25.96 1260 GLY A N 1
ATOM 1873 C CA . GLY A 1 261 ? 13.272 38.817 74.403 1.00 24.62 1260 GLY A CA 1
ATOM 1874 C C . GLY A 1 261 ? 13.801 40.091 73.773 1.00 24.51 1260 GLY A C 1
ATOM 1875 O O . GLY A 1 261 ? 13.661 41.176 74.337 1.00 24.59 1260 GLY A O 1
ATOM 1876 N N . VAL A 1 262 ? 14.405 39.968 72.595 1.00 22.13 1261 VAL A N 1
ATOM 1877 C CA . VAL A 1 262 ? 14.955 41.133 71.911 1.00 22.25 1261 VAL A CA 1
ATOM 1878 C C . VAL A 1 262 ? 13.872 41.949 71.212 1.00 21.15 1261 VAL A C 1
ATOM 1879 O O . VAL A 1 262 ? 12.749 41.481 71.031 1.00 21.40 1261 VAL A O 1
ATOM 1883 N N . ASP A 1 263 ? 14.209 43.176 70.829 1.00 21.19 1262 ASP A N 1
ATOM 1884 C CA . ASP A 1 263 ? 13.255 44.041 70.144 1.00 20.98 1262 ASP A CA 1
ATOM 1885 C C . ASP A 1 263 ? 13.192 43.692 68.661 1.00 20.39 1262 ASP A C 1
ATOM 1886 O O . ASP A 1 263 ? 12.129 43.769 68.045 1.00 19.37 1262 ASP A O 1
ATOM 1891 N N . TYR A 1 264 ? 14.338 43.309 68.100 1.00 19.87 1263 TYR A N 1
ATOM 1892 C CA . TYR A 1 264 ? 14.435 42.952 66.687 1.00 19.91 1263 TYR A CA 1
ATOM 1893 C C . TYR A 1 264 ? 15.285 41.702 66.460 1.00 20.29 1263 TYR A C 1
ATOM 1894 O O . TYR A 1 264 ? 16.376 41.570 67.020 1.00 20.55 1263 TYR A O 1
ATOM 1903 N N . ALA A 1 265 ? 14.781 40.790 65.634 1.00 18.60 1264 ALA A N 1
ATOM 1904 C CA . ALA A 1 265 ? 15.497 39.560 65.303 1.00 17.94 1264 ALA A CA 1
ATOM 1905 C C . ALA A 1 265 ? 15.556 39.408 63.785 1.00 19.87 1264 ALA A C 1
ATOM 1906 O O . ALA A 1 265 ? 14.559 39.623 63.097 1.00 19.70 1264 ALA A O 1
ATOM 1908 N N . VAL A 1 266 ? 16.725 39.042 63.269 1.00 18.82 1265 VAL A N 1
ATOM 1909 C CA . VAL A 1 266 ? 16.903 38.857 61.833 1.00 19.96 1265 VAL A CA 1
ATOM 1910 C C . VAL A 1 266 ? 17.383 37.436 61.541 1.00 21.25 1265 VAL A C 1
ATOM 1911 O O . VAL A 1 266 ? 18.409 37.001 62.067 1.00 20.99 1265 VAL A O 1
ATOM 1915 N N . GLU A 1 267 ? 16.634 36.717 60.711 1.00 19.87 1266 GLU A N 1
ATOM 1916 C CA . GLU A 1 267 ? 16.979 35.346 60.338 1.00 21.39 1266 GLU A CA 1
ATOM 1917 C C . GLU A 1 267 ? 17.739 35.412 59.014 1.00 21.95 1266 GLU A C 1
ATOM 1918 O O . GLU A 1 267 ? 17.253 35.985 58.035 1.00 21.60 1266 GLU A O 1
ATOM 1924 N N . CYS A 1 268 ? 18.932 34.823 58.992 1.00 21.55 1267 CYS A N 1
ATOM 1925 C CA . CYS A 1 268 ? 19.793 34.853 57.813 1.00 24.49 1267 CYS A CA 1
ATOM 1926 C C . CYS A 1 268 ? 20.360 33.487 57.438 1.00 25.52 1267 CYS A C 1
ATOM 1927 O O . CYS A 1 268 ? 21.443 33.410 56.856 1.00 26.54 1267 CYS A O 1
ATOM 1930 N N . ALA A 1 269 ? 19.645 32.415 57.759 1.00 26.76 1268 ALA A N 1
ATOM 1931 C CA . ALA A 1 269 ? 20.144 31.077 57.456 1.00 29.00 1268 ALA A CA 1
ATOM 1932 C C . ALA A 1 269 ? 19.332 30.333 56.407 1.00 29.66 1268 ALA A C 1
ATOM 1933 O O . ALA A 1 269 ? 19.865 29.478 55.699 1.00 32.65 1268 ALA A O 1
ATOM 1935 N N . GLY A 1 270 ? 18.048 30.653 56.308 1.00 29.61 1269 GLY A N 1
ATOM 1936 C CA . GLY A 1 270 ? 17.196 29.983 55.344 1.00 29.97 1269 GLY A CA 1
ATOM 1937 C C . GLY A 1 270 ? 16.702 28.637 55.853 1.00 30.72 1269 GLY A C 1
ATOM 1938 O O . GLY A 1 270 ? 16.596 27.682 55.084 1.00 31.26 1269 GLY A O 1
ATOM 1939 N N . ARG A 1 271 ? 16.402 28.559 57.148 1.00 29.00 1270 ARG A N 1
ATOM 1940 C CA . ARG A 1 271 ? 15.910 27.323 57.759 1.00 29.64 1270 ARG A CA 1
ATOM 1941 C C . ARG A 1 271 ? 14.661 27.620 58.580 1.00 28.51 1270 ARG A C 1
ATOM 1942 O O . ARG A 1 271 ? 14.627 28.588 59.340 1.00 27.32 1270 ARG A O 1
ATOM 1950 N N . ILE A 1 272 ? 13.639 26.786 58.426 1.00 27.55 1271 ILE A N 1
ATOM 1951 C CA . ILE A 1 272 ? 12.389 26.970 59.154 1.00 28.21 1271 ILE A CA 1
ATOM 1952 C C . ILE A 1 272 ? 12.634 27.005 60.657 1.00 29.64 1271 ILE A C 1
ATOM 1953 O O . ILE A 1 272 ? 12.078 27.849 61.364 1.00 28.75 1271 ILE A O 1
ATOM 1958 N N . GLU A 1 273 ? 13.473 26.090 61.140 1.00 30.17 1272 GLU A N 1
ATOM 1959 C CA . GLU A 1 273 ? 13.785 26.013 62.563 1.00 31.76 1272 GLU A CA 1
ATOM 1960 C C . GLU A 1 273 ? 14.391 27.314 63.062 1.00 31.03 1272 GLU A C 1
ATOM 1961 O O . GLU A 1 273 ? 14.059 27.785 64.149 1.00 32.40 1272 GLU A O 1
ATOM 1967 N N . THR A 1 274 ? 15.287 27.887 62.266 1.00 29.72 1273 THR A N 1
ATOM 1968 C CA . THR A 1 274 ? 15.940 29.131 62.634 1.00 29.52 1273 THR A CA 1
ATOM 1969 C C . THR A 1 274 ? 14.944 30.286 62.635 1.00 28.75 1273 THR A C 1
ATOM 1970 O O . THR A 1 274 ? 15.017 31.178 63.482 1.00 26.73 1273 THR A O 1
ATOM 1974 N N . MET A 1 275 ? 14.013 30.269 61.686 1.00 26.10 1274 MET A N 1
ATOM 1975 C CA . MET A 1 275 ? 13.002 31.317 61.605 1.00 24.99 1274 MET A CA 1
ATOM 1976 C C . MET A 1 275 ? 12.119 31.290 62.851 1.00 25.71 1274 MET A C 1
ATOM 1977 O O . MET A 1 275 ? 11.812 32.332 63.430 1.00 23.74 1274 MET A O 1
ATOM 1982 N N . MET A 1 276 ? 11.717 30.090 63.259 1.00 26.25 1275 MET A N 1
ATOM 1983 C CA . MET A 1 276 ? 10.885 29.924 64.443 1.00 28.88 1275 MET A CA 1
ATOM 1984 C C . MET A 1 276 ? 11.634 30.372 65.691 1.00 28.64 1275 MET A C 1
ATOM 1985 O O . MET A 1 276 ? 11.057 31.012 66.571 1.00 27.33 1275 MET A O 1
ATOM 1990 N N . ASN A 1 277 ? 12.918 30.035 65.769 1.00 28.61 1276 ASN A N 1
ATOM 1991 C CA . ASN A 1 277 ? 13.728 30.431 66.916 1.00 29.13 1276 ASN A CA 1
ATOM 1992 C C . ASN A 1 277 ? 13.827 31.949 66.994 1.00 27.52 1276 ASN A C 1
ATOM 1993 O O . ASN A 1 277 ? 13.741 32.530 68.076 1.00 27.20 1276 ASN A O 1
ATOM 1998 N N . ALA A 1 278 ? 14.009 32.588 65.844 1.00 24.60 1277 ALA A N 1
ATOM 1999 C CA . ALA A 1 278 ? 14.118 34.041 65.791 1.00 23.56 1277 ALA A CA 1
ATOM 2000 C C . ALA A 1 278 ? 12.831 34.699 66.275 1.00 23.17 1277 ALA A C 1
ATOM 2001 O O . ALA A 1 278 ? 12.859 35.627 67.086 1.00 22.63 1277 ALA A O 1
ATOM 2003 N N . LEU A 1 279 ? 11.702 34.212 65.774 1.00 22.11 1278 LEU A N 1
ATOM 2004 C CA . LEU A 1 279 ? 10.403 34.759 66.145 1.00 24.21 1278 LEU A CA 1
ATOM 2005 C C . LEU A 1 279 ? 10.166 34.711 67.653 1.00 24.77 1278 LEU A C 1
ATOM 2006 O O . LEU A 1 279 ? 9.850 35.724 68.278 1.00 24.71 1278 LEU A O 1
ATOM 2011 N N . GLN A 1 280 ? 10.335 33.529 68.233 1.00 25.89 1279 GLN A N 1
ATOM 2012 C CA . GLN A 1 280 ? 10.113 33.338 69.658 1.00 25.94 1279 GLN A CA 1
ATOM 2013 C C . GLN A 1 280 ? 11.185 33.968 70.537 1.00 25.39 1279 GLN A C 1
ATOM 2014 O O . GLN A 1 280 ? 11.027 34.059 71.755 1.00 25.78 1279 GLN A O 1
ATOM 2020 N N . SER A 1 281 ? 12.269 34.414 69.917 1.00 23.96 1280 SER A N 1
ATOM 2021 C CA . SER A 1 281 ? 13.346 35.047 70.654 1.00 24.62 1280 SER A CA 1
ATOM 2022 C C . SER A 1 281 ? 13.079 36.536 70.868 1.00 23.46 1280 SER A C 1
ATOM 2023 O O . SER A 1 281 ? 13.805 37.200 71.606 1.00 22.57 1280 SER A O 1
ATOM 2026 N N . THR A 1 282 ? 12.036 37.059 70.225 1.00 22.45 1281 THR A N 1
ATOM 2027 C CA . THR A 1 282 ? 11.688 38.474 70.362 1.00 21.10 1281 THR A CA 1
ATOM 2028 C C . THR A 1 282 ? 10.652 38.686 71.467 1.00 20.13 1281 THR A C 1
ATOM 2029 O O . THR A 1 282 ? 9.903 37.772 71.807 1.00 19.80 1281 THR A O 1
ATOM 2033 N N . TYR A 1 283 ? 10.621 39.897 72.017 1.00 20.35 1282 TYR A N 1
ATOM 2034 C CA . TYR A 1 283 ? 9.675 40.252 73.076 1.00 21.44 1282 TYR A CA 1
ATOM 2035 C C . TYR A 1 283 ? 8.249 40.084 72.550 1.00 22.07 1282 TYR A C 1
ATOM 2036 O O . TYR A 1 283 ? 7.908 40.596 71.485 1.00 20.95 1282 TYR A O 1
ATOM 2045 N N . CYS A 1 284 ? 7.416 39.371 73.299 1.00 22.61 1283 CYS A N 1
ATOM 2046 C CA . CYS A 1 284 ? 6.051 39.114 72.862 1.00 23.77 1283 CYS A CA 1
ATOM 2047 C C . CYS A 1 284 ? 5.178 40.353 72.735 1.00 23.75 1283 CYS A C 1
ATOM 2048 O O . CYS A 1 284 ? 4.171 40.330 72.031 1.00 25.25 1283 CYS A O 1
ATOM 2051 N N . GLY A 1 285 ? 5.566 41.437 73.394 1.00 22.63 1284 GLY A N 1
ATOM 2052 C CA . GLY A 1 285 ? 4.760 42.644 73.337 1.00 21.71 1284 GLY A CA 1
ATOM 2053 C C . GLY A 1 285 ? 4.964 43.571 72.154 1.00 20.72 1284 GLY A C 1
ATOM 2054 O O . GLY A 1 285 ? 4.092 44.388 71.869 1.00 18.52 1284 GLY A O 1
ATOM 2055 N N . SER A 1 286 ? 6.092 43.454 71.460 1.00 20.44 1285 SER A N 1
ATOM 2056 C CA . SER A 1 286 ? 6.369 44.334 70.327 1.00 22.59 1285 SER A CA 1
ATOM 2057 C C . SER A 1 286 ? 7.541 43.882 69.460 1.00 20.90 1285 SER A C 1
ATOM 2058 O O . SER A 1 286 ? 7.998 44.630 68.595 1.00 22.37 1285 SER A O 1
ATOM 2061 N N . GLY A 1 287 ? 8.024 42.667 69.689 1.00 20.43 1286 GLY A N 1
ATOM 2062 C CA . GLY A 1 287 ? 9.155 42.167 68.926 1.00 19.66 1286 GLY A CA 1
ATOM 2063 C C . GLY A 1 287 ? 8.930 42.090 67.426 1.00 19.94 1286 GLY A C 1
ATOM 2064 O O . GLY A 1 287 ? 7.837 41.752 66.974 1.00 20.60 1286 GLY A O 1
ATOM 2065 N N . VAL A 1 288 ? 9.971 42.409 66.660 1.00 18.40 1287 VAL A N 1
ATOM 2066 C CA . VAL A 1 288 ? 9.911 42.370 65.199 1.00 18.44 1287 VAL A CA 1
ATOM 2067 C C . VAL A 1 288 ? 10.934 41.377 64.665 1.00 19.23 1287 VAL A C 1
ATOM 2068 O O . VAL A 1 288 ? 12.121 41.450 64.999 1.00 18.12 1287 VAL A O 1
ATOM 2072 N N . THR A 1 289 ? 10.465 40.448 63.840 1.00 18.26 1288 THR A N 1
ATOM 2073 C CA . THR A 1 289 ? 11.332 39.444 63.242 1.00 18.40 1288 THR A CA 1
ATOM 2074 C C . THR A 1 289 ? 11.332 39.595 61.723 1.00 18.45 1288 THR A C 1
ATOM 2075 O O . THR A 1 289 ? 10.273 39.668 61.094 1.00 17.71 1288 THR A O 1
ATOM 2079 N N . VAL A 1 290 ? 12.527 39.643 61.144 1.00 16.98 1289 VAL A N 1
ATOM 2080 C CA . VAL A 1 290 ? 12.684 39.768 59.696 1.00 18.68 1289 VAL A CA 1
ATOM 2081 C C . VAL A 1 290 ? 13.312 38.495 59.135 1.00 19.55 1289 VAL A C 1
ATOM 2082 O O . VAL A 1 290 ? 14.418 38.117 59.527 1.00 19.45 1289 VAL A O 1
ATOM 2086 N N . VAL A 1 291 ? 12.603 37.824 58.232 1.00 19.57 1290 VAL A N 1
ATOM 2087 C CA . VAL A 1 291 ? 13.141 36.616 57.613 1.00 22.00 1290 VAL A CA 1
ATOM 2088 C C . VAL A 1 291 ? 13.728 36.997 56.260 1.00 22.75 1290 VAL A C 1
ATOM 2089 O O . VAL A 1 291 ? 13.077 37.669 55.453 1.00 21.28 1290 VAL A O 1
ATOM 2093 N N . LEU A 1 292 ? 14.970 36.583 56.031 1.00 22.09 1291 LEU A N 1
ATOM 2094 C CA . LEU A 1 292 ? 15.669 36.891 54.790 1.00 23.26 1291 LEU A CA 1
ATOM 2095 C C . LEU A 1 292 ? 16.040 35.636 54.011 1.00 24.41 1291 LEU A C 1
ATOM 2096 O O . LEU A 1 292 ? 16.113 35.659 52.783 1.00 24.12 1291 LEU A O 1
ATOM 2101 N N . GLY A 1 293 ? 16.286 34.547 54.732 1.00 26.38 1292 GLY A N 1
ATOM 2102 C CA . GLY A 1 293 ? 16.669 33.305 54.085 1.00 27.23 1292 GLY A CA 1
ATOM 2103 C C . GLY A 1 293 ? 15.542 32.603 53.355 1.00 28.13 1292 GLY A C 1
ATOM 2104 O O . GLY A 1 293 ? 14.374 32.780 53.683 1.00 27.27 1292 GLY A O 1
ATOM 2105 N N . LEU A 1 294 ? 15.897 31.804 52.354 1.00 28.53 1293 LEU A N 1
ATOM 2106 C CA . LEU A 1 294 ? 14.906 31.056 51.592 1.00 30.55 1293 LEU A CA 1
ATOM 2107 C C . LEU A 1 294 ? 15.086 29.562 51.853 1.00 30.80 1293 LEU A C 1
ATOM 2108 O O . LEU A 1 294 ? 16.165 29.012 51.625 1.00 29.80 1293 LEU A O 1
ATOM 2113 N N . ALA A 1 295 ? 14.031 28.917 52.343 1.00 30.63 1294 ALA A N 1
ATOM 2114 C CA . ALA A 1 295 ? 14.064 27.484 52.627 1.00 32.68 1294 ALA A CA 1
ATOM 2115 C C . ALA A 1 295 ? 13.577 26.707 51.412 1.00 34.37 1294 ALA A C 1
ATOM 2116 O O . ALA A 1 295 ? 13.189 27.297 50.403 1.00 33.59 1294 ALA A O 1
ATOM 2118 N N . SER A 1 296 ? 13.591 25.381 51.511 1.00 37.89 1295 SER A N 1
ATOM 2119 C CA . SER A 1 296 ? 13.135 24.545 50.409 1.00 40.97 1295 SER A CA 1
ATOM 2120 C C . SER A 1 296 ? 11.723 24.994 50.017 1.00 41.92 1295 SER A C 1
ATOM 2121 O O . SER A 1 296 ? 10.912 25.339 50.877 1.00 41.66 1295 SER A O 1
ATOM 2124 N N . PRO A 1 297 ? 11.416 24.991 48.710 1.00 43.08 1296 PRO A N 1
ATOM 2125 C CA . PRO A 1 297 ? 10.129 25.392 48.125 1.00 43.74 1296 PRO A CA 1
ATOM 2126 C C . PRO A 1 297 ? 8.844 24.913 48.807 1.00 43.86 1296 PRO A C 1
ATOM 2127 O O . PRO A 1 297 ? 7.888 25.678 48.943 1.00 43.70 1296 PRO A O 1
ATOM 2131 N N . ASN A 1 298 ? 8.817 23.656 49.234 1.00 43.75 1297 ASN A N 1
ATOM 2132 C CA . ASN A 1 298 ? 7.625 23.100 49.865 1.00 42.99 1297 ASN A CA 1
ATOM 2133 C C . ASN A 1 298 ? 7.557 23.210 51.384 1.00 40.58 1297 ASN A C 1
ATOM 2134 O O . ASN A 1 298 ? 6.542 22.859 51.981 1.00 40.81 1297 ASN A O 1
ATOM 2139 N N . GLU A 1 299 ? 8.620 23.698 52.012 1.00 38.56 1298 GLU A N 1
ATOM 2140 C CA . GLU A 1 299 ? 8.623 23.826 53.463 1.00 36.37 1298 GLU A CA 1
ATOM 2141 C C . GLU A 1 299 ? 7.672 24.924 53.923 1.00 34.29 1298 GLU A C 1
ATOM 2142 O O . GLU A 1 299 ? 7.484 25.930 53.240 1.00 33.37 1298 GLU A O 1
ATOM 2148 N N . ARG A 1 300 ? 7.068 24.719 55.087 1.00 32.10 1299 ARG A N 1
ATOM 2149 C CA . ARG A 1 300 ? 6.131 25.681 55.644 1.00 31.10 1299 ARG A CA 1
ATOM 2150 C C . ARG A 1 300 ? 6.453 25.959 57.104 1.00 31.04 1299 ARG A C 1
ATOM 2151 O O . ARG A 1 300 ? 6.922 25.083 57.832 1.00 30.25 1299 ARG A O 1
ATOM 2159 N N . LEU A 1 301 ? 6.205 27.191 57.528 1.00 30.83 1300 LEU A N 1
ATOM 2160 C CA . LEU A 1 301 ? 6.452 27.584 58.906 1.00 31.02 1300 LEU A CA 1
ATOM 2161 C C . LEU A 1 301 ? 5.157 27.330 59.675 1.00 30.77 1300 LEU A C 1
ATOM 2162 O O . LEU A 1 301 ? 4.128 27.936 59.378 1.00 29.58 1300 LEU A O 1
ATOM 2167 N N . PRO A 1 302 ? 5.181 26.407 60.652 1.00 31.12 1301 PRO A N 1
ATOM 2168 C CA . PRO A 1 302 ? 3.988 26.094 61.450 1.00 30.83 1301 PRO A CA 1
ATOM 2169 C C . PRO A 1 302 ? 3.787 27.223 62.455 1.00 29.74 1301 PRO A C 1
ATOM 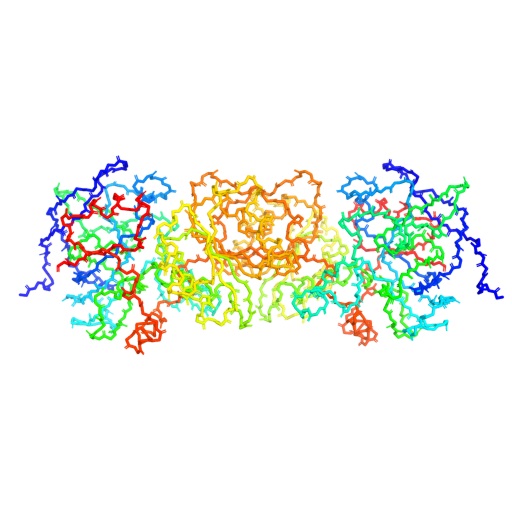2170 O O . PRO A 1 302 ? 4.157 27.103 63.623 1.00 29.66 1301 PRO A O 1
ATOM 2174 N N . LEU A 1 303 ? 3.203 28.320 61.993 1.00 28.67 1302 LEU A N 1
ATOM 2175 C CA . LEU A 1 303 ? 3.001 29.479 62.847 1.00 28.15 1302 LEU A CA 1
ATOM 2176 C C . LEU A 1 303 ? 1.763 29.442 63.727 1.00 27.55 1302 LEU A C 1
ATOM 2177 O O . LEU A 1 303 ? 0.640 29.315 63.241 1.00 27.54 1302 LEU A O 1
ATOM 2182 N N . ASP A 1 304 ? 1.982 29.545 65.032 1.00 27.70 1303 ASP A N 1
ATOM 2183 C CA . ASP A 1 304 ? 0.885 29.585 65.987 1.00 27.67 1303 ASP A CA 1
ATOM 2184 C C . ASP A 1 304 ? 0.520 31.065 66.066 1.00 25.99 1303 ASP A C 1
ATOM 2185 O O . ASP A 1 304 ? 1.325 31.883 66.509 1.00 25.18 1303 ASP A O 1
ATOM 2190 N N . PRO A 1 305 ? -0.692 31.428 65.616 1.00 25.96 1304 PRO A N 1
ATOM 2191 C CA . PRO A 1 305 ? -1.173 32.816 65.625 1.00 26.12 1304 PRO A CA 1
ATOM 2192 C C . PRO A 1 305 ? -1.004 33.537 66.958 1.00 25.47 1304 PRO A C 1
ATOM 2193 O O . PRO A 1 305 ? -0.782 34.747 66.994 1.00 25.24 1304 PRO A O 1
ATOM 2197 N N . LEU A 1 306 ? -1.115 32.792 68.052 1.00 25.72 1305 LEU A N 1
ATOM 2198 C CA . LEU A 1 306 ? -0.983 33.362 69.386 1.00 25.78 1305 LEU A CA 1
ATOM 2199 C C . LEU A 1 306 ? 0.358 34.057 69.607 1.00 24.60 1305 LEU A C 1
ATOM 2200 O O . LEU A 1 306 ? 0.459 34.964 70.428 1.00 23.85 1305 LEU A O 1
ATOM 2205 N N . LEU A 1 307 ? 1.387 33.634 68.878 1.00 25.45 1306 LEU A N 1
ATOM 2206 C CA . LEU A 1 307 ? 2.708 34.246 69.014 1.00 23.74 1306 LEU A CA 1
ATOM 2207 C C . LEU A 1 307 ? 2.714 35.673 68.478 1.00 22.93 1306 LEU A C 1
ATOM 2208 O O . LEU A 1 307 ? 3.566 36.475 68.846 1.00 22.40 1306 LEU A O 1
ATOM 2213 N N . LEU A 1 308 ? 1.755 35.990 67.612 1.00 22.58 1307 LEU A N 1
ATOM 2214 C CA . LEU A 1 308 ? 1.667 37.329 67.028 1.00 21.60 1307 LEU A CA 1
ATOM 2215 C C . LEU A 1 308 ? 0.667 38.224 67.751 1.00 20.12 1307 LEU A C 1
ATOM 2216 O O . LEU A 1 308 ? 0.862 39.435 67.852 1.00 18.54 1307 LEU A O 1
ATOM 2221 N N . LEU A 1 309 ? -0.401 37.611 68.247 1.00 20.48 1308 LEU A N 1
ATOM 2222 C CA . LEU A 1 309 ? -1.478 38.316 68.935 1.00 22.43 1308 LEU A CA 1
ATOM 2223 C C . LEU A 1 309 ? -1.077 39.268 70.053 1.00 22.16 1308 LEU A C 1
ATOM 2224 O O . LEU A 1 309 ? -1.739 40.284 70.263 1.00 23.04 1308 LEU A O 1
ATOM 2229 N N . THR A 1 310 ? -0.002 38.953 70.767 1.00 19.92 1309 THR A N 1
ATOM 2230 C CA . THR A 1 310 ? 0.442 39.811 71.863 1.00 21.21 1309 THR A CA 1
ATOM 2231 C C . THR A 1 310 ? 1.102 41.104 71.397 1.00 19.78 1309 THR A C 1
ATOM 2232 O O . THR A 1 310 ? 1.273 42.031 72.189 1.00 19.87 1309 THR A O 1
ATOM 2236 N N . GLY A 1 311 ? 1.481 41.172 70.122 1.00 18.39 1310 GLY A N 1
ATOM 2237 C CA . GLY A 1 311 ? 2.104 42.385 69.617 1.00 19.12 1310 GLY A CA 1
ATOM 2238 C C . GLY A 1 311 ? 3.341 42.201 68.753 1.00 19.63 1310 GLY A C 1
ATOM 2239 O O . GLY A 1 311 ? 4.065 43.164 68.493 1.00 21.08 1310 GLY A O 1
ATOM 2240 N N . ARG A 1 312 ? 3.594 40.975 68.304 1.00 18.80 1311 ARG A N 1
ATOM 2241 C CA . ARG A 1 312 ? 4.751 40.712 67.459 1.00 16.40 1311 ARG A CA 1
ATOM 2242 C C . ARG A 1 312 ? 4.441 40.934 65.982 1.00 18.22 1311 ARG A C 1
ATOM 2243 O O . ARG A 1 312 ? 3.285 40.878 65.560 1.00 16.63 1311 ARG A O 1
ATOM 2251 N N . SER A 1 313 ? 5.497 41.178 65.211 1.00 17.97 1312 SER A N 1
ATOM 2252 C CA . SER A 1 313 ? 5.408 41.376 63.768 1.00 19.36 1312 SER A CA 1
ATOM 2253 C C . SER A 1 313 ? 6.407 40.427 63.116 1.00 19.72 1312 SER A C 1
ATOM 2254 O O . SER A 1 313 ? 7.514 40.220 63.631 1.00 18.75 1312 SER A O 1
ATOM 2257 N N . LEU A 1 314 ? 6.008 39.852 61.988 1.00 17.28 1313 LEU A N 1
ATOM 2258 C CA . LEU A 1 314 ? 6.859 38.946 61.230 1.00 18.79 1313 LEU A CA 1
ATOM 2259 C C . LEU A 1 314 ? 6.852 39.503 59.813 1.00 18.94 1313 LEU A C 1
ATOM 2260 O O . LEU A 1 314 ? 5.787 39.678 59.221 1.00 18.14 1313 LEU A O 1
ATOM 2265 N N . LYS A 1 315 ? 8.033 39.793 59.278 1.00 16.84 1314 LYS A N 1
ATOM 2266 C CA . LYS A 1 315 ? 8.128 40.366 57.945 1.00 18.76 1314 LYS A CA 1
ATOM 2267 C C . LYS A 1 315 ? 9.347 39.905 57.167 1.00 18.42 1314 LYS A C 1
ATOM 2268 O O . LYS A 1 315 ? 10.273 39.308 57.719 1.00 17.37 1314 LYS A O 1
ATOM 2274 N N . GLY A 1 316 ? 9.341 40.185 55.869 1.00 16.48 1315 GLY A N 1
ATOM 2275 C CA . GLY A 1 316 ? 10.459 39.797 55.036 1.00 15.73 1315 GLY A CA 1
ATOM 2276 C C . GLY A 1 316 ? 10.709 40.852 53.984 1.00 15.74 1315 GLY A C 1
ATOM 2277 O O . GLY A 1 316 ? 9.918 41.780 53.836 1.00 16.40 1315 GLY A O 1
ATOM 2278 N N . SER A 1 317 ? 11.816 40.718 53.265 1.00 15.56 1316 SER A N 1
ATOM 2279 C CA . SER A 1 317 ? 12.163 41.661 52.210 1.00 15.76 1316 SER A CA 1
ATOM 2280 C C . SER A 1 317 ? 13.283 41.087 51.358 1.00 16.21 1316 SER A C 1
ATOM 2281 O O . SER A 1 317 ? 13.932 40.110 51.742 1.00 14.98 1316 SER A O 1
ATOM 2284 N N . VAL A 1 318 ? 13.488 41.686 50.189 1.00 14.48 1317 VAL A N 1
ATOM 2285 C CA . VAL A 1 318 ? 14.561 41.283 49.292 1.00 15.88 1317 VAL A CA 1
ATOM 2286 C C . VAL A 1 318 ? 15.497 42.484 49.149 1.00 15.80 1317 VAL A C 1
ATOM 2287 O O . VAL A 1 318 ? 15.061 43.633 49.253 1.00 14.50 1317 VAL A O 1
ATOM 2291 N N . PHE A 1 319 ? 16.779 42.207 48.923 1.00 14.83 1318 PHE A N 1
ATOM 2292 C CA . PHE A 1 319 ? 17.787 43.247 48.748 1.00 16.00 1318 PHE A CA 1
ATOM 2293 C C . PHE A 1 319 ? 17.739 44.301 49.856 1.00 16.26 1318 PHE A C 1
ATOM 2294 O O . PHE A 1 319 ? 17.984 45.485 49.612 1.00 16.42 1318 PHE A O 1
ATOM 2302 N N . GLY A 1 320 ? 17.421 43.852 51.070 1.00 16.83 1319 GLY A N 1
ATOM 2303 C CA . GLY A 1 320 ? 17.365 44.731 52.229 1.00 17.02 1319 GLY A CA 1
ATOM 2304 C C . GLY A 1 320 ? 16.403 45.900 52.155 1.00 18.41 1319 GLY A C 1
ATOM 2305 O O . GLY A 1 320 ? 16.522 46.860 52.924 1.00 18.43 1319 GLY A O 1
ATOM 2306 N N . GLY A 1 321 ? 15.441 45.819 51.241 1.00 17.38 1320 GLY A N 1
ATOM 2307 C CA . GLY A 1 321 ? 14.482 46.895 51.082 1.00 17.88 1320 GLY A CA 1
ATOM 2308 C C . GLY A 1 321 ? 15.027 48.077 50.296 1.00 18.58 1320 GLY A C 1
ATOM 2309 O O . GLY A 1 321 ? 14.322 49.066 50.098 1.00 20.52 1320 GLY A O 1
ATOM 2310 N N . PHE A 1 322 ? 16.274 47.985 49.840 1.00 17.41 1321 PHE A N 1
ATOM 2311 C CA . PHE A 1 322 ? 16.885 49.077 49.079 1.00 19.06 1321 PHE A CA 1
ATOM 2312 C C . PHE A 1 322 ? 16.396 49.136 47.638 1.00 19.57 1321 PHE A C 1
ATOM 2313 O O . PHE A 1 322 ? 16.113 48.106 47.030 1.00 18.29 1321 PHE A O 1
ATOM 2321 N N . LYS A 1 323 ? 16.299 50.349 47.102 1.00 20.02 1322 LYS A N 1
ATOM 2322 C CA . LYS A 1 323 ? 15.908 50.545 45.708 1.00 21.45 1322 LYS A CA 1
ATOM 2323 C C . LYS A 1 323 ? 17.218 50.753 44.959 1.00 20.93 1322 LYS A C 1
ATOM 2324 O O . LYS A 1 323 ? 18.210 51.184 45.554 1.00 19.17 1322 LYS A O 1
ATOM 2330 N N . GLY A 1 324 ? 17.227 50.450 43.665 1.00 19.19 1323 GLY A N 1
ATOM 2331 C CA . GLY A 1 324 ? 18.440 50.609 42.880 1.00 20.34 1323 GLY A CA 1
ATOM 2332 C C . GLY A 1 324 ? 19.080 51.983 42.973 1.00 20.99 1323 GLY A C 1
ATOM 2333 O O . GLY A 1 324 ? 20.301 52.109 42.962 1.00 20.09 1323 GLY A O 1
ATOM 2334 N N . GLU A 1 325 ? 18.253 53.017 43.071 1.00 22.35 1324 GLU A N 1
ATOM 2335 C CA . GLU A 1 325 ? 18.739 54.391 43.160 1.00 22.65 1324 GLU A CA 1
ATOM 2336 C C . GLU A 1 325 ? 19.468 54.705 44.468 1.00 21.71 1324 GLU A C 1
ATOM 2337 O O . GLU A 1 325 ? 20.061 55.775 44.609 1.00 21.85 1324 GLU A O 1
ATOM 2343 N N . GLU A 1 326 ? 19.434 53.780 45.419 1.00 19.56 1325 GLU A N 1
ATOM 2344 C CA . GLU A 1 326 ? 20.085 54.005 46.708 1.00 21.57 1325 GLU A CA 1
ATOM 2345 C C . GLU A 1 326 ? 21.436 53.314 46.834 1.00 19.92 1325 GLU A C 1
ATOM 2346 O O . GLU A 1 326 ? 22.157 53.526 47.810 1.00 19.37 1325 GLU A O 1
ATOM 2352 N N . VAL A 1 327 ? 21.777 52.492 45.847 1.00 19.62 1326 VAL A N 1
ATOM 2353 C CA . VAL A 1 327 ? 23.041 51.768 45.868 1.00 19.57 1326 VAL A CA 1
ATOM 2354 C C . VAL A 1 327 ? 24.269 52.683 45.838 1.00 19.60 1326 VAL A C 1
ATOM 2355 O O . VAL A 1 327 ? 25.224 52.471 46.587 1.00 20.23 1326 VAL A O 1
ATOM 2359 N N . SER A 1 328 ? 24.249 53.701 44.986 1.00 20.85 1327 SER A N 1
ATOM 2360 C CA . SER A 1 328 ? 25.393 54.607 44.900 1.00 22.66 1327 SER A CA 1
ATOM 2361 C C . SER A 1 328 ? 25.695 55.252 46.256 1.00 23.32 1327 SER A C 1
ATOM 2362 O O . SER A 1 328 ? 26.858 55.435 46.624 1.00 22.49 1327 SER A O 1
ATOM 2365 N N . ARG A 1 329 ? 24.642 55.588 46.995 1.00 25.10 1328 ARG A N 1
ATOM 2366 C CA . ARG A 1 329 ? 24.785 56.209 48.310 1.00 27.05 1328 ARG A CA 1
ATOM 2367 C C . ARG A 1 329 ? 25.510 55.246 49.253 1.00 27.43 1328 ARG A C 1
ATOM 2368 O O . ARG A 1 329 ? 26.379 55.655 50.032 1.00 26.88 1328 ARG A O 1
ATOM 2376 N N . LEU A 1 330 ? 25.148 53.967 49.181 1.00 24.57 1329 LEU A N 1
ATOM 2377 C CA . LEU A 1 330 ? 25.781 52.960 50.019 1.00 24.91 1329 LEU A CA 1
ATOM 2378 C C . LEU A 1 330 ? 27.266 52.866 49.702 1.00 24.29 1329 LEU A C 1
ATOM 2379 O O . LEU A 1 330 ? 28.091 52.768 50.607 1.00 25.22 1329 LEU A O 1
ATOM 2384 N N . VAL A 1 331 ? 27.605 52.892 48.417 1.00 23.69 1330 VAL A N 1
ATOM 2385 C CA . VAL A 1 331 ? 29.000 52.822 48.017 1.00 24.04 1330 VAL A CA 1
ATOM 2386 C C . VAL A 1 331 ? 29.723 54.051 48.557 1.00 25.32 1330 VAL A C 1
ATOM 2387 O O . VAL A 1 331 ? 30.859 53.955 49.015 1.00 24.81 1330 VAL A O 1
ATOM 2391 N N . ASP A 1 332 ? 29.061 55.204 48.511 1.00 26.13 1331 ASP A N 1
ATOM 2392 C CA . ASP A 1 332 ? 29.671 56.426 49.028 1.00 28.73 1331 ASP A CA 1
ATOM 2393 C C . ASP A 1 332 ? 29.989 56.273 50.512 1.00 28.66 1331 ASP A C 1
ATOM 2394 O O . ASP A 1 332 ? 31.091 56.609 50.948 1.00 28.83 1331 ASP A O 1
ATOM 2399 N N . ASP A 1 333 ? 29.026 55.770 51.285 1.00 28.43 1332 ASP A N 1
ATOM 2400 C CA . ASP A 1 333 ? 29.232 55.577 52.719 1.00 29.18 1332 ASP A CA 1
ATOM 2401 C C . ASP A 1 333 ? 30.415 54.647 52.972 1.00 29.20 1332 ASP A C 1
ATOM 2402 O O . ASP A 1 333 ? 31.182 54.843 53.914 1.00 28.45 1332 ASP A O 1
ATOM 2407 N N . TYR A 1 334 ? 30.548 53.626 52.130 1.00 28.16 1333 TYR A N 1
ATOM 2408 C CA . TYR A 1 334 ? 31.632 52.660 52.255 1.00 28.37 1333 TYR A CA 1
ATOM 2409 C C . TYR A 1 334 ? 32.991 53.323 52.015 1.00 29.49 1333 TYR A C 1
ATOM 2410 O O . TYR A 1 334 ? 33.958 53.056 52.733 1.00 27.73 1333 TYR A O 1
ATOM 2419 N N . MET A 1 335 ? 33.059 54.197 51.018 1.00 29.11 1334 MET A N 1
ATOM 2420 C CA . MET A 1 335 ? 34.307 54.884 50.712 1.00 31.83 1334 MET A CA 1
ATOM 2421 C C . MET A 1 335 ? 34.650 55.954 51.744 1.00 32.57 1334 MET A C 1
ATOM 2422 O O . MET A 1 335 ? 35.788 56.416 51.807 1.00 33.52 1334 MET A O 1
ATOM 2427 N N . LYS A 1 336 ? 33.665 56.351 52.543 1.00 33.58 1335 LYS A N 1
ATOM 2428 C CA . LYS A 1 336 ? 33.889 57.350 53.585 1.00 33.91 1335 LYS A CA 1
ATOM 2429 C C . LYS A 1 336 ? 34.198 56.638 54.893 1.00 33.95 1335 LYS A C 1
ATOM 2430 O O . LYS A 1 336 ? 34.375 57.269 55.936 1.00 34.05 1335 LYS A O 1
ATOM 2436 N N . LYS A 1 337 ? 34.259 55.313 54.821 1.00 33.62 1336 LYS A N 1
ATOM 2437 C CA . LYS A 1 337 ? 34.56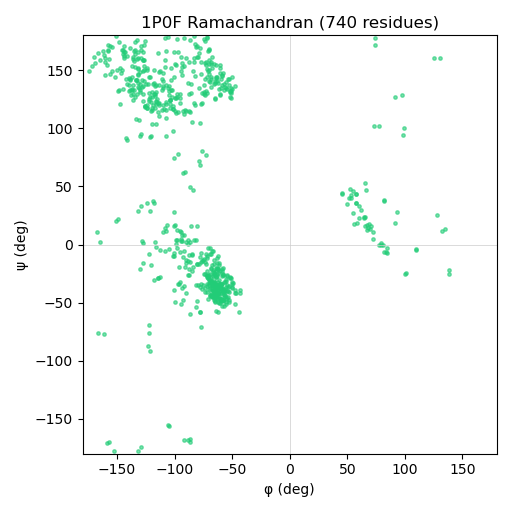3 54.479 55.973 1.00 34.73 1336 LYS A CA 1
ATOM 2438 C C . LYS A 1 337 ? 33.451 54.425 57.015 1.00 34.18 1336 LYS A C 1
ATOM 2439 O O . LYS A 1 337 ? 33.684 54.011 58.153 1.00 34.34 1336 LYS A O 1
ATOM 2445 N N . LYS A 1 338 ? 32.248 54.846 56.632 1.00 33.50 1337 LYS A N 1
ATOM 2446 C CA . LYS A 1 338 ? 31.110 54.802 57.546 1.00 33.57 1337 LYS A CA 1
ATOM 2447 C C . LYS A 1 338 ? 30.764 53.331 57.769 1.00 32.97 1337 LYS A C 1
ATOM 2448 O O . LYS A 1 338 ? 30.392 52.920 58.868 1.00 32.01 1337 LYS A O 1
ATOM 2454 N N . ILE A 1 339 ? 30.887 52.547 56.702 1.00 31.99 1338 ILE A N 1
ATOM 2455 C CA . ILE A 1 339 ? 30.636 51.110 56.747 1.00 31.85 1338 ILE A CA 1
ATOM 2456 C C . ILE A 1 339 ? 31.854 50.460 56.104 1.00 31.23 1338 ILE A C 1
ATOM 2457 O O . ILE A 1 339 ? 32.286 50.877 55.031 1.00 32.10 1338 ILE A O 1
ATOM 2462 N N . ASN A 1 340 ? 32.417 49.454 56.761 1.00 31.02 1339 ASN A N 1
ATOM 2463 C CA . ASN A 1 340 ? 33.599 48.784 56.237 1.00 31.01 1339 ASN A CA 1
ATOM 2464 C C . ASN A 1 340 ? 33.255 47.466 55.557 1.00 28.75 1339 ASN A C 1
ATOM 2465 O O . ASN A 1 340 ? 33.510 46.387 56.089 1.00 27.44 1339 ASN A O 1
ATOM 2470 N N . VAL A 1 341 ? 32.681 47.572 54.364 1.00 28.61 1340 VAL A N 1
ATOM 2471 C CA . VAL A 1 341 ? 32.278 46.410 53.585 1.00 26.01 1340 VAL A CA 1
ATOM 2472 C C . VAL A 1 341 ? 33.412 45.410 53.356 1.00 26.23 1340 VAL A C 1
ATOM 2473 O O . VAL A 1 341 ? 33.202 44.196 53.418 1.00 24.64 1340 VAL A O 1
ATOM 2477 N N . ASN A 1 342 ? 34.613 45.919 53.096 1.00 25.16 1341 ASN A N 1
ATOM 2478 C CA . ASN A 1 342 ? 35.765 45.059 52.849 1.00 24.83 1341 ASN A CA 1
ATOM 2479 C C . ASN A 1 342 ? 36.074 44.115 54.009 1.00 23.92 1341 ASN A C 1
ATOM 2480 O O . ASN A 1 342 ? 36.693 43.072 53.814 1.00 21.69 1341 ASN A O 1
ATOM 2485 N N . PHE A 1 343 ? 35.633 44.474 55.212 1.00 23.44 1342 PHE A N 1
ATOM 2486 C CA . PHE A 1 343 ? 35.868 43.642 56.392 1.00 25.34 1342 PHE A CA 1
ATOM 2487 C C . PHE A 1 343 ? 35.178 42.278 56.308 1.00 25.65 1342 PHE A C 1
ATOM 2488 O O . PHE A 1 343 ? 35.592 41.327 56.972 1.00 24.13 1342 PHE A O 1
ATOM 2496 N N . LEU A 1 344 ? 34.129 42.176 55.494 1.00 23.57 1343 LEU A N 1
ATOM 2497 C CA . LEU A 1 344 ? 33.411 40.912 55.365 1.00 23.84 1343 LEU A CA 1
ATOM 2498 C C . LEU A 1 344 ? 34.048 39.965 54.345 1.00 23.34 1343 LEU A C 1
ATOM 2499 O O . LEU A 1 344 ? 33.653 38.805 54.243 1.00 24.03 1343 LEU A O 1
ATOM 2504 N N . VAL A 1 345 ? 35.026 40.457 53.588 1.00 22.30 1344 VAL A N 1
ATOM 2505 C CA . VAL A 1 345 ? 35.701 39.622 52.596 1.00 22.34 1344 VAL A CA 1
ATOM 2506 C C . VAL A 1 345 ? 36.816 38.843 53.274 1.00 23.50 1344 VAL A C 1
ATOM 2507 O O . VAL A 1 345 ? 37.865 39.396 53.598 1.00 24.26 1344 VAL A O 1
ATOM 2511 N N . SER A 1 346 ? 36.587 37.553 53.486 1.00 22.98 1345 SER A N 1
ATOM 2512 C CA . SER A 1 346 ? 37.573 36.713 54.155 1.00 24.09 1345 SER A CA 1
ATOM 2513 C C . SER A 1 346 ? 38.373 35.842 53.196 1.00 24.94 1345 SER A C 1
ATOM 2514 O O . SER A 1 346 ? 39.360 35.214 53.588 1.00 23.98 1345 SER A O 1
ATOM 2517 N N . THR A 1 347 ? 37.949 35.808 51.937 1.00 22.54 1346 THR A N 1
ATOM 2518 C CA . THR A 1 347 ? 38.635 35.013 50.928 1.00 23.33 1346 THR A CA 1
ATOM 2519 C C . THR A 1 347 ? 38.524 35.669 49.561 1.00 23.42 1346 THR A C 1
ATOM 2520 O O . THR A 1 347 ? 37.442 36.106 49.163 1.00 21.81 1346 THR A O 1
ATOM 2524 N N . LYS A 1 348 ? 39.652 35.752 48.860 1.00 24.09 1347 LYS A N 1
ATOM 2525 C CA . LYS A 1 348 ? 39.705 36.321 47.517 1.00 24.10 1347 LYS A CA 1
ATOM 2526 C C . LYS A 1 348 ? 40.249 35.237 46.595 1.00 23.01 1347 LYS A C 1
ATOM 2527 O O . LYS A 1 348 ? 41.311 34.669 46.851 1.00 19.10 1347 LYS A O 1
ATOM 2533 N N . LEU A 1 349 ? 39.518 34.957 45.521 1.00 21.21 1348 LEU A N 1
ATOM 2534 C CA . LEU A 1 349 ? 39.911 33.919 44.573 1.00 19.42 1348 LEU A CA 1
ATOM 2535 C C . LEU A 1 349 ? 39.889 34.443 43.141 1.00 18.83 1348 LEU A C 1
ATOM 2536 O O . LEU A 1 349 ? 39.692 35.631 42.902 1.00 18.35 1348 LEU A O 1
ATOM 2541 N N . THR A 1 350 ? 40.116 33.539 42.193 1.00 17.93 1349 THR A N 1
ATOM 2542 C CA . THR A 1 350 ? 40.054 33.871 40.773 1.00 18.97 1349 THR A CA 1
ATOM 2543 C C . THR A 1 350 ? 38.872 33.052 40.260 1.00 16.51 1349 THR A C 1
ATOM 2544 O O . THR A 1 350 ? 38.415 32.131 40.938 1.00 16.62 1349 THR A O 1
ATOM 2548 N N . LEU A 1 351 ? 38.381 33.378 39.072 1.00 19.24 1350 LEU A N 1
ATOM 2549 C CA . LEU A 1 351 ? 37.238 32.662 38.508 1.00 17.42 1350 LEU A CA 1
ATOM 2550 C C . LEU A 1 351 ? 37.466 31.149 38.460 1.00 18.18 1350 LEU A C 1
ATOM 2551 O O . LEU A 1 351 ? 36.556 30.374 38.747 1.00 16.74 1350 LEU A O 1
ATOM 2556 N N . ASP A 1 352 ? 38.679 30.731 38.103 1.00 19.01 1351 ASP A N 1
ATOM 2557 C CA . ASP A 1 352 ? 39.007 29.306 38.028 1.00 21.83 1351 ASP A CA 1
ATOM 2558 C C . ASP A 1 352 ? 38.789 28.552 39.342 1.00 21.02 1351 ASP A C 1
ATOM 2559 O O . ASP A 1 352 ? 38.567 27.345 39.333 1.00 22.36 1351 ASP A O 1
ATOM 2564 N N . GLN A 1 353 ? 38.856 29.265 40.464 1.00 20.12 1352 GLN A N 1
ATOM 2565 C CA . GLN A 1 353 ? 38.689 28.659 41.788 1.00 19.71 1352 GLN A CA 1
ATOM 2566 C C . GLN A 1 353 ? 37.280 28.803 42.358 1.00 18.28 1352 GLN A C 1
ATOM 2567 O O . GLN A 1 353 ? 37.058 28.554 43.544 1.00 18.48 1352 GLN A O 1
ATOM 2573 N N . ILE A 1 354 ? 36.330 29.207 41.525 1.00 18.45 1353 ILE A N 1
ATOM 2574 C CA . ILE A 1 354 ? 34.968 29.419 41.993 1.00 17.52 1353 ILE A CA 1
ATOM 2575 C C . ILE A 1 354 ? 34.371 28.302 42.863 1.00 16.30 1353 ILE A C 1
ATOM 2576 O O . ILE A 1 354 ? 33.674 28.584 43.833 1.00 16.74 1353 ILE A O 1
ATOM 2581 N N . ASN A 1 355 ? 34.645 27.043 42.535 1.00 15.29 1354 ASN A N 1
ATOM 2582 C CA . ASN A 1 355 ? 34.090 25.947 43.321 1.00 16.34 1354 ASN A CA 1
ATOM 2583 C C . ASN A 1 355 ? 34.602 25.898 44.761 1.00 16.49 1354 ASN A C 1
ATOM 2584 O O . ASN A 1 355 ? 33.923 25.380 45.647 1.00 17.04 1354 ASN A O 1
ATOM 2589 N N . LYS A 1 356 ? 35.789 26.443 44.997 1.00 19.15 1355 LYS A N 1
ATOM 2590 C CA . LYS A 1 356 ? 36.343 26.483 46.348 1.00 20.15 1355 LYS A CA 1
ATOM 2591 C C . LYS A 1 356 ? 35.435 27.360 47.216 1.00 20.93 1355 LYS A C 1
ATOM 2592 O O . LYS A 1 356 ? 35.209 27.075 48.394 1.00 19.78 1355 LYS A O 1
ATOM 2598 N N . ALA A 1 357 ? 34.912 28.429 46.620 1.00 20.90 1356 ALA A N 1
ATOM 2599 C CA . ALA A 1 357 ? 34.019 29.340 47.326 1.00 20.70 1356 ALA A CA 1
ATOM 2600 C C . ALA A 1 357 ? 32.751 28.617 47.775 1.00 21.94 1356 ALA A C 1
ATOM 2601 O O . ALA A 1 357 ? 32.270 28.829 48.887 1.00 24.18 1356 ALA A O 1
ATOM 2603 N N . PHE A 1 358 ? 32.202 27.765 46.914 1.00 22.32 1357 PHE A N 1
ATOM 2604 C CA . PHE A 1 358 ? 30.998 27.027 47.277 1.00 23.84 1357 PHE A CA 1
ATOM 2605 C C . PHE A 1 358 ? 31.308 26.015 48.374 1.00 26.35 1357 PHE A C 1
ATOM 2606 O O . PHE A 1 358 ? 30.467 25.734 49.229 1.00 27.23 1357 PHE A O 1
ATOM 2614 N N . GLU A 1 359 ? 32.521 25.469 48.346 1.00 26.55 1358 GLU A N 1
ATOM 2615 C CA . GLU A 1 359 ? 32.943 24.513 49.357 1.00 28.69 1358 GLU A CA 1
ATOM 2616 C C . GLU A 1 359 ? 33.051 25.225 50.707 1.00 29.07 1358 GLU A C 1
ATOM 2617 O O . GLU A 1 359 ? 32.687 24.669 51.744 1.00 28.52 1358 GLU A O 1
ATOM 2623 N N . LEU A 1 360 ? 33.543 26.461 50.682 1.00 29.32 1359 LEU A N 1
ATOM 2624 C CA . LEU A 1 360 ? 33.714 27.254 51.896 1.00 31.13 1359 LEU A CA 1
ATOM 2625 C C . LEU A 1 360 ? 32.411 27.589 52.614 1.00 32.95 1359 LEU A C 1
ATOM 2626 O O . LEU A 1 360 ? 32.401 27.779 53.829 1.00 32.75 1359 LEU A O 1
ATOM 2631 N N . LEU A 1 361 ? 31.313 27.670 51.871 1.00 34.26 1360 LEU A N 1
ATOM 2632 C CA . LEU A 1 361 ? 30.026 27.977 52.482 1.00 37.53 1360 LEU A CA 1
ATOM 2633 C C . LEU A 1 361 ? 29.658 26.884 53.480 1.00 40.53 1360 LEU A C 1
ATOM 2634 O O . LEU A 1 361 ? 28.849 27.097 54.384 1.00 40.28 1360 LEU A O 1
ATOM 2639 N N . SER A 1 362 ? 30.273 25.717 53.313 1.00 43.74 1361 SER A N 1
ATOM 2640 C CA . SER A 1 362 ? 30.018 24.573 54.181 1.00 47.05 1361 SER A CA 1
ATOM 2641 C C . SER A 1 362 ? 31.181 24.292 55.135 1.00 47.93 1361 SER A C 1
ATOM 2642 O O . SER A 1 362 ? 31.224 23.243 55.779 1.00 48.11 1361 SER A O 1
ATOM 2645 N N . SER A 1 363 ? 32.120 25.229 55.227 1.00 48.70 1362 SER A N 1
ATOM 2646 C CA . SER A 1 363 ? 33.272 25.053 56.103 1.00 49.69 1362 SER A CA 1
ATOM 2647 C C . SER A 1 363 ? 32.901 25.303 57.562 1.00 50.25 1362 SER A C 1
ATOM 2648 O O . SER A 1 363 ? 32.839 24.371 58.365 1.00 51.38 1362 SER A O 1
ATOM 2651 N N . GLY A 1 364 ? 32.649 26.563 57.897 1.00 49.57 1363 GLY A N 1
ATOM 2652 C CA . GLY A 1 364 ? 32.297 26.904 59.261 1.00 48.08 1363 GLY A CA 1
ATOM 2653 C C . GLY A 1 364 ? 33.176 28.019 59.790 1.00 47.09 1363 GLY A C 1
ATOM 2654 O O . GLY A 1 364 ? 33.388 28.150 60.997 1.00 47.03 1363 GLY A O 1
ATOM 2655 N N . GLN A 1 365 ? 33.692 28.824 58.869 1.00 45.29 1364 GLN A N 1
ATOM 2656 C CA . GLN A 1 365 ? 34.550 29.944 59.219 1.00 42.72 1364 GLN A CA 1
ATOM 2657 C C . GLN A 1 365 ? 34.511 30.954 58.083 1.00 40.45 1364 GLN A C 1
ATOM 2658 O O . GLN A 1 365 ? 34.043 30.644 56.986 1.00 39.45 1364 GLN A O 1
ATOM 2664 N N . GLY A 1 366 ? 35.006 32.158 58.347 1.00 37.81 1365 GLY A N 1
ATOM 2665 C CA . GLY A 1 366 ? 35.010 33.188 57.326 1.00 34.69 1365 GLY A CA 1
ATOM 2666 C C . GLY A 1 366 ? 33.619 33.744 57.104 1.00 32.54 1365 GLY A C 1
ATOM 2667 O O . GLY A 1 366 ? 32.650 33.285 57.714 1.00 32.40 1365 GLY A O 1
ATOM 2668 N N . VAL A 1 367 ? 33.515 34.735 56.226 1.00 28.25 1366 VAL A N 1
ATOM 2669 C CA . VAL A 1 367 ? 32.233 35.353 55.942 1.00 26.64 1366 VAL A CA 1
ATOM 2670 C C . VAL A 1 367 ? 31.899 35.255 54.459 1.00 24.92 1366 VAL A C 1
ATOM 2671 O O . VAL A 1 367 ? 31.089 34.425 54.057 1.00 27.00 1366 VAL A O 1
ATOM 2675 N N . ARG A 1 368 ? 32.541 36.090 53.650 1.00 23.67 1367 ARG A N 1
ATOM 2676 C CA . ARG A 1 368 ? 32.297 36.109 52.208 1.00 21.00 1367 ARG A CA 1
ATOM 2677 C C . ARG A 1 368 ? 33.543 35.863 51.366 1.00 21.75 1367 ARG A C 1
ATOM 2678 O O . ARG A 1 368 ? 34.646 36.291 51.720 1.00 19.93 1367 ARG A O 1
ATOM 2686 N N . SER A 1 369 ? 33.353 35.164 50.251 1.00 20.26 1368 SER A N 1
ATOM 2687 C CA . SER A 1 369 ? 34.427 34.901 49.299 1.00 20.29 1368 SER A CA 1
ATOM 2688 C C . SER A 1 369 ? 34.090 35.728 48.069 1.00 21.08 1368 SER A C 1
ATOM 2689 O O . SER A 1 369 ? 32.915 35.851 47.706 1.00 19.78 1368 SER A O 1
ATOM 2692 N N . ILE A 1 370 ? 35.101 36.315 47.442 1.00 18.48 1369 ILE A N 1
ATOM 2693 C CA . ILE A 1 370 ? 34.874 37.068 46.219 1.00 20.23 1369 ILE A CA 1
ATOM 2694 C C . ILE A 1 370 ? 35.948 36.676 45.218 1.00 21.15 1369 ILE A C 1
ATOM 2695 O O . ILE A 1 370 ? 37.016 36.177 45.592 1.00 21.45 1369 ILE A O 1
ATOM 2700 N N . MET A 1 371 ? 35.657 36.887 43.942 1.00 18.97 1370 MET A N 1
ATOM 2701 C CA . MET A 1 371 ? 36.612 36.577 42.893 1.00 19.79 1370 MET A CA 1
ATOM 2702 C C . MET A 1 371 ? 36.957 37.869 42.174 1.00 19.67 1370 MET A C 1
ATOM 2703 O O . MET A 1 371 ? 36.085 38.707 41.929 1.00 18.48 1370 MET A O 1
ATOM 2708 N N . ILE A 1 372 ? 38.237 38.029 41.862 1.00 19.24 1371 ILE A N 1
ATOM 2709 C CA . ILE A 1 372 ? 38.725 39.200 41.146 1.00 21.33 1371 ILE A CA 1
ATOM 2710 C C . ILE A 1 372 ? 39.042 38.696 39.745 1.00 20.44 1371 ILE A C 1
ATOM 2711 O O . ILE A 1 372 ? 39.842 37.772 39.589 1.00 19.98 1371 ILE A O 1
ATOM 2716 N N . TYR A 1 373 ? 38.419 39.291 38.732 1.00 19.09 1372 TYR A N 1
ATOM 2717 C CA . TYR A 1 373 ? 38.641 38.865 37.352 1.00 20.22 1372 TYR A CA 1
ATOM 2718 C C . TYR A 1 373 ? 39.809 39.590 36.688 1.00 21.85 1372 TYR A C 1
ATOM 2719 O O . TYR A 1 373 ? 40.305 40.590 37.211 1.00 23.64 1372 TYR A O 1
ATOM 2728 N N . CYS B 1 2 ? -26.106 51.917 102.293 1.00 36.81 2001 CYS B N 1
ATOM 2729 C CA . CYS B 1 2 ? -24.717 51.916 101.847 1.00 35.75 2001 CYS B CA 1
ATOM 2730 C C . CYS B 1 2 ? -24.193 50.486 101.779 1.00 32.95 2001 CYS B C 1
ATOM 2731 O O . CYS B 1 2 ? -24.501 49.664 102.643 1.00 33.02 2001 CYS B O 1
ATOM 2734 N N . THR B 1 3 ? -23.395 50.194 100.756 1.00 30.01 2002 THR B N 1
ATOM 2735 C CA . THR B 1 3 ? -22.849 48.852 100.575 1.00 26.10 2002 THR B CA 1
ATOM 2736 C C . THR B 1 3 ? -21.336 48.764 100.751 1.00 23.54 2002 THR B C 1
ATOM 2737 O O . THR B 1 3 ? -20.769 47.675 100.711 1.00 22.23 2002 THR B O 1
ATOM 2741 N N . ALA B 1 4 ? -20.687 49.905 100.949 1.00 22.04 2003 ALA B N 1
ATOM 2742 C CA . ALA B 1 4 ? -19.238 49.935 101.129 1.00 23.18 2003 ALA B CA 1
ATOM 2743 C C . ALA B 1 4 ? -18.810 49.062 102.303 1.00 23.35 2003 ALA B C 1
ATOM 2744 O O . ALA B 1 4 ? -19.397 49.132 103.386 1.00 21.20 2003 ALA B O 1
ATOM 2746 N N . GLY B 1 5 ? -17.791 48.237 102.077 1.00 22.57 2004 GLY B N 1
ATOM 2747 C CA . GLY B 1 5 ? -17.291 47.362 103.124 1.00 24.31 2004 GLY B CA 1
ATOM 2748 C C . GLY B 1 5 ? -18.213 46.204 103.453 1.00 24.01 2004 GLY B C 1
ATOM 2749 O O . GLY B 1 5 ? -18.006 45.493 104.438 1.00 23.67 2004 GLY B O 1
ATOM 2750 N N . LYS B 1 6 ? -19.232 46.004 102.626 1.00 24.59 2005 LYS B N 1
ATOM 2751 C CA . LYS B 1 6 ? -20.184 44.925 102.848 1.00 24.28 2005 LYS B CA 1
ATOM 2752 C C . LYS B 1 6 ? -20.277 44.011 101.635 1.00 24.33 2005 LYS B C 1
ATOM 2753 O O . LYS B 1 6 ? -20.039 44.438 100.501 1.00 20.85 2005 LYS B O 1
ATOM 2759 N N . ASP B 1 7 ? -20.615 42.748 101.877 1.00 23.22 2006 ASP B N 1
ATOM 2760 C CA . ASP B 1 7 ? -20.774 41.796 100.788 1.00 23.04 2006 ASP B CA 1
ATOM 2761 C C . ASP B 1 7 ? -22.029 42.195 100.024 1.00 23.28 2006 ASP B C 1
ATOM 2762 O O . ASP B 1 7 ? -23.025 42.597 100.621 1.00 21.57 2006 ASP B O 1
ATOM 2767 N N . ILE B 1 8 ? -21.981 42.092 98.702 1.00 21.29 2007 ILE B N 1
ATOM 2768 C CA . ILE B 1 8 ? -23.138 42.429 97.888 1.00 22.61 2007 ILE B CA 1
ATOM 2769 C C . ILE B 1 8 ? -23.721 41.168 97.267 1.00 22.89 2007 ILE B C 1
ATOM 2770 O O . ILE B 1 8 ? -22.986 40.324 96.763 1.00 25.39 2007 ILE B O 1
ATOM 2775 N N . THR B 1 9 ? -25.040 41.027 97.321 1.00 23.59 2008 THR B N 1
ATOM 2776 C CA . THR B 1 9 ? -25.684 39.880 96.694 1.00 24.13 2008 THR B CA 1
ATOM 2777 C C . THR B 1 9 ? -26.310 40.455 95.434 1.00 24.27 2008 THR B C 1
ATOM 2778 O O . THR B 1 9 ? -27.005 41.472 95.489 1.00 23.77 2008 THR B O 1
ATOM 2782 N N . CYS B 1 10 ? -26.040 39.830 94.295 1.00 24.14 2009 CYS B N 1
ATOM 2783 C CA . CYS B 1 10 ? -26.590 40.322 93.041 1.00 23.23 2009 CYS B CA 1
ATOM 2784 C C . CYS B 1 10 ? -26.745 39.199 92.033 1.00 24.66 2009 CYS B C 1
ATOM 2785 O O . CYS B 1 10 ? -26.464 38.035 92.331 1.00 24.04 2009 CYS B O 1
ATOM 2788 N N . LYS B 1 11 ? -27.194 39.565 90.837 1.00 24.32 2010 LYS B N 1
ATOM 2789 C CA . LYS B 1 11 ? -27.401 38.612 89.756 1.00 25.79 2010 LYS B CA 1
ATOM 2790 C C . LYS B 1 11 ? -26.164 38.545 88.868 1.00 24.81 2010 LYS B C 1
ATOM 2791 O O . LYS B 1 11 ? -25.472 39.544 88.673 1.00 24.75 2010 LYS B O 1
ATOM 2797 N N . ALA B 1 12 ? -25.889 37.361 88.338 1.00 24.78 2011 ALA B N 1
ATOM 2798 C CA . ALA B 1 12 ? -24.748 37.161 87.455 1.00 24.91 2011 ALA B CA 1
ATOM 2799 C C . ALA B 1 12 ? -24.975 35.922 86.608 1.00 24.99 2011 ALA B C 1
ATOM 2800 O O . ALA B 1 12 ? -25.719 35.022 87.000 1.00 25.07 2011 ALA B O 1
ATOM 2802 N N . ALA B 1 13 ? -24.342 35.885 85.441 1.00 24.26 2012 ALA B N 1
ATOM 2803 C CA . ALA B 1 13 ? -24.452 34.743 84.547 1.00 24.64 2012 ALA B CA 1
ATOM 2804 C C . ALA B 1 13 ? -23.195 33.910 84.763 1.00 24.99 2012 ALA B C 1
ATOM 2805 O O . ALA B 1 13 ? -22.086 34.353 84.468 1.00 24.13 2012 ALA B O 1
ATOM 2807 N N . VAL B 1 14 ? -23.372 32.703 85.287 1.00 24.03 2013 VAL B N 1
ATOM 2808 C CA . VAL B 1 14 ? -22.247 31.828 85.569 1.00 23.30 2013 VAL B CA 1
ATOM 2809 C C . VAL B 1 14 ? -22.079 30.712 84.547 1.00 24.68 2013 VAL B C 1
ATOM 2810 O O . VAL B 1 14 ? -23.055 30.147 84.052 1.00 25.14 2013 VAL B O 1
ATOM 2814 N N . ALA B 1 15 ? -20.826 30.414 84.227 1.00 24.66 2014 ALA B N 1
ATOM 2815 C CA . ALA B 1 15 ? -20.500 29.344 83.299 1.00 25.01 2014 ALA B CA 1
ATOM 2816 C C . ALA B 1 15 ? -19.931 28.217 84.154 1.00 25.61 2014 ALA B C 1
ATOM 2817 O O . ALA B 1 15 ? -18.736 28.191 84.452 1.00 24.34 2014 ALA B O 1
ATOM 2819 N N . TRP B 1 16 ? -20.795 27.295 84.568 1.00 26.74 2015 TRP B N 1
ATOM 2820 C CA . TRP B 1 16 ? -20.357 26.182 85.398 1.00 28.84 2015 TRP B CA 1
ATOM 2821 C C . TRP B 1 16 ? -19.490 25.211 84.618 1.00 30.37 2015 TRP B C 1
ATOM 2822 O O . TRP B 1 16 ? -18.603 24.567 85.176 1.00 31.69 2015 TRP B O 1
ATOM 2833 N N . GLU B 1 17 ? -19.746 25.115 83.319 1.00 32.05 2016 GLU B N 1
ATOM 2834 C CA . GLU B 1 17 ? -18.989 24.220 82.462 1.00 34.17 2016 GLU B CA 1
ATOM 2835 C C . GLU B 1 17 ? -19.068 24.677 81.010 1.00 33.88 2016 GLU B C 1
ATOM 2836 O O . GLU B 1 17 ? -19.973 25.421 80.628 1.00 33.32 2016 GLU B O 1
ATOM 2842 N N . PRO B 1 18 ? -18.111 24.236 80.181 1.00 34.24 2017 PRO B N 1
ATOM 2843 C CA . PRO B 1 18 ? -18.081 24.605 78.761 1.00 34.65 2017 PRO B CA 1
ATOM 2844 C C . PRO B 1 18 ? -19.215 23.938 77.988 1.00 35.25 2017 PRO B C 1
ATOM 2845 O O . PRO B 1 18 ? -19.878 23.030 78.492 1.00 34.61 2017 PRO B O 1
ATOM 2849 N N . HIS B 1 19 ? -19.431 24.406 76.764 1.00 35.25 2018 HIS B N 1
ATOM 2850 C CA . HIS B 1 19 ? -20.441 23.845 75.877 1.00 35.64 2018 HIS B CA 1
ATOM 2851 C C . HIS B 1 19 ? -21.844 23.799 76.466 1.00 37.20 2018 HIS B C 1
ATOM 2852 O O . HIS B 1 19 ? -22.657 22.959 76.079 1.00 38.31 2018 HIS B O 1
ATOM 2859 N N . LYS B 1 20 ? -22.127 24.704 77.396 1.00 36.21 2019 LYS B N 1
ATOM 2860 C CA . LYS B 1 20 ? -23.437 24.767 78.031 1.00 36.61 2019 LYS B CA 1
ATOM 2861 C C . LYS B 1 20 ? -23.892 26.215 78.157 1.00 34.90 2019 LYS B C 1
ATOM 2862 O O . LYS B 1 20 ? -23.079 27.106 78.394 1.00 34.97 2019 LYS B O 1
ATOM 2868 N N . PRO B 1 21 ? -25.200 26.469 77.998 1.00 33.95 2020 PRO B N 1
ATOM 2869 C CA . PRO B 1 21 ? -25.716 27.838 78.109 1.00 32.10 2020 PRO B CA 1
ATOM 2870 C C . PRO B 1 21 ? -25.367 28.416 79.479 1.00 31.74 2020 PRO B C 1
ATOM 2871 O O . PRO B 1 21 ? -25.303 27.680 80.465 1.00 29.99 2020 PRO B O 1
ATOM 2875 N N . LEU B 1 22 ? -25.133 29.724 79.540 1.00 30.84 2021 LEU B N 1
ATOM 2876 C CA . LEU B 1 22 ? -24.801 30.372 80.806 1.00 30.03 2021 LEU B CA 1
ATOM 2877 C C . LEU B 1 22 ? -25.974 30.252 81.768 1.00 29.47 2021 LEU B C 1
ATOM 2878 O O . LEU B 1 22 ? -27.132 30.308 81.359 1.00 30.36 2021 LEU B O 1
ATOM 2883 N N . SER B 1 23 ? -25.668 30.090 83.049 1.00 29.46 2022 SER B N 1
ATOM 2884 C CA . SER B 1 23 ? -26.699 29.944 84.070 1.00 29.47 2022 SER B CA 1
ATOM 2885 C C . SER B 1 23 ? -26.891 31.214 84.891 1.00 28.16 2022 SER B C 1
ATOM 2886 O O . SER B 1 23 ? -25.942 31.726 85.476 1.00 27.75 2022 SER B O 1
ATOM 2889 N N . LEU B 1 24 ? -28.119 31.723 84.934 1.00 28.33 2023 LEU B N 1
ATOM 2890 C CA . LEU B 1 24 ? -28.400 32.922 85.714 1.00 28.24 2023 LEU B CA 1
ATOM 2891 C C . LEU B 1 24 ? -28.455 32.518 87.180 1.00 29.11 2023 LEU B C 1
ATOM 2892 O O . LEU B 1 24 ? -29.254 31.666 87.572 1.00 27.44 2023 LEU B O 1
ATOM 2897 N N . GLU B 1 25 ? -27.602 33.137 87.989 1.00 28.48 2024 GLU B N 1
ATOM 2898 C CA . GLU B 1 25 ? -27.521 32.809 89.407 1.00 28.46 2024 GLU B CA 1
ATOM 2899 C C . GLU B 1 25 ? -27.471 34.033 90.307 1.00 28.30 2024 GLU B C 1
ATOM 2900 O O . GLU B 1 25 ? -27.214 35.152 89.859 1.00 28.56 2024 GLU B O 1
ATOM 2906 N N . THR B 1 26 ? -27.724 33.804 91.590 1.00 28.08 2025 THR B N 1
ATOM 2907 C CA . THR B 1 26 ? -27.635 34.856 92.584 1.00 26.88 2025 THR B CA 1
ATOM 2908 C C . THR B 1 26 ? -26.246 34.623 93.163 1.00 25.66 2025 THR B C 1
ATOM 2909 O O . THR B 1 26 ? -25.922 33.505 93.563 1.00 26.23 2025 THR B O 1
ATOM 2913 N N . ILE B 1 27 ? -25.414 35.657 93.190 1.00 24.31 2026 ILE B N 1
ATOM 2914 C CA . ILE B 1 27 ? -24.065 35.495 93.723 1.00 22.27 2026 ILE B CA 1
ATOM 2915 C C . ILE B 1 27 ? -23.740 36.514 94.802 1.00 22.84 2026 ILE B C 1
ATOM 2916 O O . ILE B 1 27 ? -24.500 37.449 95.047 1.00 22.74 2026 ILE B O 1
ATOM 2921 N N . THR B 1 28 ? -22.594 36.318 95.444 1.00 23.17 2027 THR B N 1
ATOM 2922 C CA . THR B 1 28 ? -22.126 37.233 96.468 1.00 23.75 2027 THR B CA 1
ATOM 2923 C C . THR B 1 28 ? -20.813 37.826 95.971 1.00 21.49 2027 THR B C 1
ATOM 2924 O O . THR B 1 28 ? -19.919 37.098 95.534 1.00 21.46 2027 THR B O 1
ATOM 2928 N N . VAL B 1 29 ? -20.712 39.151 96.020 1.00 21.33 2028 VAL B N 1
ATOM 2929 C CA . VAL B 1 29 ? -19.503 39.844 95.594 1.00 19.86 2028 VAL B CA 1
ATOM 2930 C C . VAL B 1 29 ? -18.898 40.502 96.828 1.00 20.49 2028 VAL B C 1
ATOM 2931 O O . VAL B 1 29 ? -19.492 41.407 97.419 1.00 19.81 2028 VAL B O 1
ATOM 2935 N N . ALA B 1 30 ? -17.721 40.032 97.220 1.00 20.68 2029 ALA B N 1
ATOM 2936 C CA . ALA B 1 30 ? -17.034 40.560 98.393 1.00 20.57 2029 ALA B CA 1
ATOM 2937 C C . ALA B 1 30 ? -16.565 41.996 98.182 1.00 20.64 2029 ALA B C 1
ATOM 2938 O O . ALA B 1 30 ? -16.479 42.470 97.050 1.00 20.88 2029 ALA B O 1
ATOM 2940 N N . PRO B 1 31 ? -16.271 42.714 99.278 1.00 20.84 2030 PRO B N 1
ATOM 2941 C CA . PRO B 1 31 ? -15.800 44.103 99.211 1.00 20.83 2030 PRO B CA 1
ATOM 2942 C C . PRO B 1 31 ? -14.382 44.119 98.636 1.00 20.42 2030 PRO B C 1
ATOM 2943 O O . PRO B 1 31 ? -13.656 43.133 98.736 1.00 21.15 2030 PRO B O 1
ATOM 2947 N N . PRO B 1 32 ? -13.970 45.240 98.025 1.00 19.66 2031 PRO B N 1
ATOM 2948 C CA . PRO B 1 32 ? -12.627 45.333 97.448 1.00 19.09 2031 PRO B CA 1
ATOM 2949 C C . PRO B 1 32 ? -11.507 45.347 98.487 1.00 20.36 2031 PRO B C 1
ATOM 2950 O O . PRO B 1 32 ? -11.592 46.042 99.502 1.00 19.13 2031 PRO B O 1
ATOM 2954 N N . LYS B 1 33 ? -10.460 44.570 98.234 1.00 19.75 2032 LYS B N 1
ATOM 2955 C CA . LYS B 1 33 ? -9.325 44.538 99.145 1.00 20.24 2032 LYS B CA 1
ATOM 2956 C C . LYS B 1 33 ? -8.368 45.638 98.701 1.00 20.27 2032 LYS B C 1
ATOM 2957 O O . LYS B 1 33 ? -8.729 46.479 97.873 1.00 21.12 2032 LYS B O 1
ATOM 2963 N N . ALA B 1 34 ? -7.155 45.635 99.244 1.00 19.04 2033 ALA B N 1
ATOM 2964 C CA . ALA B 1 34 ? -6.163 46.645 98.898 1.00 19.34 2033 ALA B CA 1
ATOM 2965 C C . ALA B 1 34 ? -5.957 46.787 97.391 1.00 19.92 2033 ALA B C 1
ATOM 2966 O O . ALA B 1 34 ? -5.801 45.800 96.677 1.00 19.80 2033 ALA B O 1
ATOM 2968 N N . HIS B 1 35 ? -5.967 48.030 96.922 1.00 19.81 2034 HIS B N 1
ATOM 2969 C CA . HIS B 1 35 ? -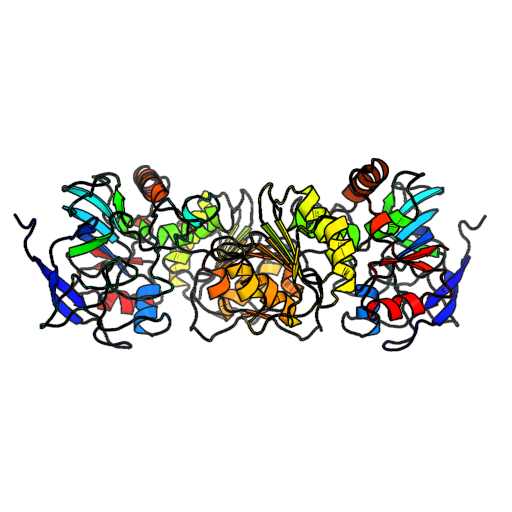5.763 48.344 95.513 1.00 20.90 2034 HIS B CA 1
ATOM 2970 C C . HIS B 1 35 ? -6.736 47.680 94.548 1.00 20.60 2034 HIS B C 1
ATOM 2971 O O . HIS B 1 35 ? -6.367 47.304 93.434 1.00 19.39 2034 HIS B O 1
ATOM 2978 N N . GLU B 1 36 ? -7.984 47.551 94.988 1.00 18.94 2035 GLU B N 1
ATOM 2979 C CA . GLU B 1 36 ? -9.034 46.972 94.167 1.00 19.83 2035 GLU B CA 1
ATOM 2980 C C . GLU B 1 36 ? -10.207 47.947 94.143 1.00 19.69 2035 GLU B C 1
ATOM 2981 O O . GLU B 1 36 ? -10.343 48.798 95.030 1.00 18.96 2035 GLU B O 1
ATOM 2987 N N . VAL B 1 37 ? -11.054 47.811 93.130 1.00 19.00 2036 VAL B N 1
ATOM 2988 C CA . VAL B 1 37 ? -12.208 48.687 92.954 1.00 19.33 2036 VAL B CA 1
ATOM 2989 C C . VAL B 1 37 ? -13.446 47.858 92.622 1.00 20.27 2036 VAL B C 1
ATOM 2990 O O . VAL B 1 37 ? -13.410 47.049 91.695 1.00 19.55 2036 VAL B O 1
ATOM 2994 N N . ARG B 1 38 ? -14.534 48.046 93.369 1.00 20.63 2037 ARG B N 1
ATOM 2995 C CA . ARG B 1 38 ? -15.762 47.313 93.076 1.00 19.45 2037 ARG B CA 1
ATOM 2996 C C . ARG B 1 38 ? -16.627 48.206 92.197 1.00 19.79 2037 ARG B C 1
ATOM 2997 O O . ARG B 1 38 ? -16.874 49.371 92.518 1.00 19.42 2037 ARG B O 1
ATOM 3005 N N . ILE B 1 39 ? -17.092 47.642 91.088 1.00 20.16 2038 ILE B N 1
ATOM 3006 C CA . ILE B 1 39 ? -17.867 48.387 90.111 1.00 20.00 2038 ILE B CA 1
ATOM 3007 C C . ILE B 1 39 ? -19.283 47.887 89.875 1.00 20.19 2038 ILE B C 1
ATOM 3008 O O . ILE B 1 39 ? -19.527 46.683 89.794 1.00 19.97 2038 ILE B O 1
ATOM 3013 N N . LYS B 1 40 ? -20.216 48.826 89.761 1.00 20.72 2039 LYS B N 1
ATOM 3014 C CA . LYS B 1 40 ? -21.596 48.481 89.457 1.00 20.68 2039 LYS B CA 1
ATOM 3015 C C . LYS B 1 40 ? -21.653 48.556 87.930 1.00 20.77 2039 LYS B C 1
ATOM 3016 O O . LYS B 1 40 ? -21.511 49.635 87.348 1.00 20.95 2039 LYS B O 1
ATOM 3022 N N . ILE B 1 41 ? -21.832 47.412 87.281 1.00 21.65 2040 ILE B N 1
ATOM 3023 C CA . ILE B 1 41 ? -21.888 47.380 85.823 1.00 22.02 2040 ILE B CA 1
ATOM 3024 C C . ILE B 1 41 ? -23.203 47.972 85.316 1.00 22.92 2040 ILE B C 1
ATOM 3025 O O . ILE B 1 41 ? -24.276 47.632 85.807 1.00 24.06 2040 ILE B O 1
ATOM 3030 N N . LEU B 1 42 ? -23.113 48.869 84.339 1.00 24.13 2041 LEU B N 1
ATOM 3031 C CA . LEU B 1 42 ? -24.302 49.504 83.774 1.00 23.13 2041 LEU B CA 1
ATOM 3032 C C . LEU B 1 42 ? -24.680 48.839 82.458 1.00 23.81 2041 LEU B C 1
ATOM 3033 O O . LEU B 1 42 ? -25.859 48.649 82.160 1.00 23.54 2041 LEU B O 1
ATOM 3038 N N . ALA B 1 43 ? -23.666 48.495 81.671 1.00 21.81 2042 ALA B N 1
ATOM 3039 C CA . ALA B 1 43 ? -23.880 47.848 80.387 1.00 22.81 2042 ALA B CA 1
ATOM 3040 C C . ALA B 1 43 ? -22.689 46.968 80.045 1.00 22.07 2042 ALA B C 1
ATOM 3041 O O . ALA B 1 43 ? -21.544 47.307 80.348 1.00 22.20 2042 ALA B O 1
ATOM 3043 N N . SER B 1 44 ? -22.967 45.834 79.413 1.00 21.74 2043 SER B N 1
ATOM 3044 C CA . SER B 1 44 ? -21.915 44.916 79.020 1.00 21.81 2043 SER B CA 1
ATOM 3045 C C . SER B 1 44 ? -22.178 44.337 77.640 1.00 22.13 2043 SER B C 1
ATOM 3046 O O . SER B 1 44 ? -23.309 43.977 77.305 1.00 20.81 2043 SER B O 1
ATOM 3049 N N . GLY B 1 45 ? -21.128 44.261 76.833 1.00 21.12 2044 GLY B N 1
ATOM 3050 C CA . GLY B 1 45 ? -21.282 43.697 75.510 1.00 21.66 2044 GLY B CA 1
ATOM 3051 C C . GLY B 1 45 ? -20.933 42.224 75.552 1.00 21.87 2044 GLY B C 1
ATOM 3052 O O . GLY B 1 45 ? -20.298 41.757 76.502 1.00 22.96 2044 GLY B O 1
ATOM 3053 N N . ILE B 1 46 ? -21.375 41.482 74.544 1.00 21.62 2045 ILE B N 1
ATOM 3054 C CA . ILE B 1 46 ? -21.062 40.063 74.448 1.00 20.66 2045 ILE B CA 1
ATOM 3055 C C . ILE B 1 46 ? -20.050 39.967 73.315 1.00 21.02 2045 ILE B C 1
ATOM 3056 O O . ILE B 1 46 ? -20.362 40.284 72.164 1.00 20.19 2045 ILE B O 1
ATOM 3061 N N . CYS B 1 47 ? -18.835 39.544 73.646 1.00 19.52 2046 CYS B N 1
ATOM 3062 C CA . CYS B 1 47 ? -17.773 39.440 72.658 1.00 20.50 2046 CYS B CA 1
ATOM 3063 C C . CYS B 1 47 ? -17.550 38.027 72.143 1.00 21.16 2046 CYS B C 1
ATOM 3064 O O . CYS B 1 47 ? -17.865 37.051 72.819 1.00 20.06 2046 CYS B O 1
ATOM 3067 N N . GLY B 1 48 ? -16.991 37.929 70.941 1.00 20.02 2047 GLY B N 1
ATOM 3068 C CA . GLY B 1 48 ? -16.706 36.630 70.364 1.00 21.50 2047 GLY B CA 1
ATOM 3069 C C . GLY B 1 48 ? -15.799 35.810 71.268 1.00 22.04 2047 GLY B C 1
ATOM 3070 O O . GLY B 1 48 ? -15.900 34.582 71.306 1.00 24.09 2047 GLY B O 1
ATOM 3071 N N . SER B 1 49 ? -14.910 36.481 71.997 1.00 20.03 2048 SER B N 1
ATOM 3072 C CA . SER B 1 49 ? -14.002 35.784 72.906 1.00 21.01 2048 SER B CA 1
ATOM 3073 C C . SER B 1 49 ? -14.752 35.111 74.054 1.00 20.71 2048 SER B C 1
ATOM 3074 O O . SER B 1 49 ? -14.322 34.070 74.556 1.00 20.77 2048 SER B O 1
ATOM 3077 N N . ASP B 1 50 ? -15.864 35.702 74.479 1.00 21.50 2049 ASP B N 1
ATOM 3078 C CA . ASP B 1 50 ? -16.653 35.107 75.559 1.00 22.81 2049 ASP B CA 1
ATOM 3079 C C . ASP B 1 50 ? -17.233 33.797 75.040 1.00 23.70 2049 ASP B C 1
ATOM 3080 O O . ASP B 1 50 ? -17.295 32.800 75.753 1.00 24.09 2049 ASP B O 1
ATOM 3085 N N . SER B 1 51 ? -17.658 33.811 73.784 1.00 25.64 2050 SER B N 1
ATOM 3086 C CA . SER B 1 51 ? -18.218 32.619 73.166 1.00 25.68 2050 SER B CA 1
ATOM 3087 C C . SER B 1 51 ? -17.132 31.560 73.014 1.00 24.82 2050 SER B C 1
ATOM 3088 O O . SER B 1 51 ? -17.372 30.372 73.241 1.00 25.10 2050 SER B O 1
ATOM 3091 N N . SER B 1 52 ? -15.934 31.995 72.634 1.00 24.31 2051 SER B N 1
ATOM 3092 C CA . SER B 1 52 ? -14.814 31.081 72.445 1.00 25.69 2051 SER B CA 1
ATOM 3093 C C . SER B 1 52 ? -14.415 30.372 73.734 1.00 26.69 2051 SER B C 1
ATOM 3094 O O . SER B 1 52 ? -14.002 29.212 73.708 1.00 26.32 2051 SER B O 1
ATOM 3097 N N . VAL B 1 53 ? -14.528 31.060 74.863 1.00 25.78 2052 VAL B N 1
ATOM 3098 C CA . VAL B 1 53 ? -14.191 30.430 76.134 1.00 27.22 2052 VAL B CA 1
ATOM 3099 C C . VAL B 1 53 ? -15.160 29.271 76.375 1.00 28.42 2052 VAL B C 1
ATOM 3100 O O . VAL B 1 53 ? -14.747 28.174 76.762 1.00 28.03 2052 VAL B O 1
ATOM 3104 N N . LEU B 1 54 ? -16.445 29.514 76.128 1.00 30.21 2053 LEU B N 1
ATOM 3105 C CA . LEU B 1 54 ? -17.467 28.488 76.313 1.00 32.13 2053 LEU B CA 1
ATOM 3106 C C . LEU B 1 54 ? -17.270 27.296 75.387 1.00 33.61 2053 LEU B C 1
ATOM 3107 O O . LEU B 1 54 ? -17.688 26.184 75.706 1.00 34.66 2053 LEU B O 1
ATOM 3112 N N . LYS B 1 55 ? -16.638 27.525 74.241 1.00 33.35 2054 LYS B N 1
ATOM 3113 C CA . LYS B 1 55 ? -16.388 26.454 73.283 1.00 33.09 2054 LYS B CA 1
ATOM 3114 C C . LYS B 1 55 ? -14.998 25.860 73.495 1.00 32.75 2054 LYS B C 1
ATOM 3115 O O . LYS B 1 55 ? -14.558 25.000 72.735 1.00 31.96 2054 LYS B O 1
ATOM 3121 N N . GLU B 1 56 ? -14.312 26.331 74.530 1.00 32.36 2055 GLU B N 1
ATOM 3122 C CA . GLU B 1 56 ? -12.968 25.867 74.850 1.00 33.19 2055 GLU B CA 1
ATOM 3123 C C . GLU B 1 56 ? -11.949 26.214 73.764 1.00 33.24 2055 GLU B C 1
ATOM 3124 O O . GLU B 1 56 ? -10.905 25.567 73.649 1.00 32.46 2055 GLU B O 1
ATOM 3130 N N . ILE B 1 57 ? -12.255 27.230 72.961 1.00 31.04 2056 ILE B N 1
ATOM 3131 C CA . ILE B 1 57 ? -11.331 27.659 71.920 1.00 30.98 2056 ILE B CA 1
ATOM 3132 C C . ILE B 1 57 ? -10.249 28.453 72.641 1.00 28.83 2056 ILE B C 1
ATOM 3133 O O . ILE B 1 57 ? -9.080 28.429 72.262 1.00 28.83 2056 ILE B O 1
ATOM 3138 N N . ILE B 1 58 ? -10.661 29.154 73.691 1.00 27.43 2057 ILE B N 1
ATOM 3139 C CA . ILE B 1 58 ? -9.754 29.933 74.525 1.00 26.88 2057 ILE B CA 1
ATOM 3140 C C . ILE B 1 58 ? -9.811 29.293 75.912 1.00 27.04 2057 ILE B C 1
ATOM 3141 O O . ILE B 1 58 ? -10.886 29.170 76.502 1.00 27.31 2057 ILE B O 1
ATOM 3146 N N . PRO B 1 59 ? -8.655 28.863 76.439 1.00 27.57 2058 PRO B N 1
ATOM 3147 C CA . PRO B 1 59 ? -8.540 28.224 77.755 1.00 28.11 2058 PRO B CA 1
ATOM 3148 C C . PRO B 1 59 ? -9.026 29.065 78.931 1.00 28.49 2058 PRO B C 1
ATOM 3149 O O . PRO B 1 59 ? -8.888 30.288 78.941 1.00 27.47 2058 PRO B O 1
ATOM 3153 N N . SER B 1 60 ? -9.585 28.386 79.926 1.00 27.40 2059 SER B N 1
ATOM 3154 C CA . SER B 1 60 ? -10.077 29.038 81.126 1.00 28.08 2059 SER B CA 1
ATOM 3155 C C . SER B 1 60 ? -10.530 28.011 82.146 1.00 27.87 2059 SER B C 1
ATOM 3156 O O . SER B 1 60 ? -10.972 26.920 81.789 1.00 29.22 2059 SER B O 1
ATOM 3159 N N . LYS B 1 61 ? -10.403 28.365 83.417 1.00 27.11 2060 LYS B N 1
ATOM 3160 C CA . LYS B 1 61 ? -10.843 27.487 84.486 1.00 26.95 2060 LYS B CA 1
ATOM 3161 C C . LYS B 1 61 ? -12.348 27.684 84.599 1.00 26.22 2060 LYS B C 1
ATOM 3162 O O . LYS B 1 61 ? -12.885 28.684 84.117 1.00 26.62 2060 LYS B O 1
ATOM 3168 N N . PHE B 1 62 ? -13.022 26.728 85.227 1.00 25.22 2061 PHE B N 1
ATOM 3169 C CA . PHE B 1 62 ? -14.464 26.801 85.450 1.00 25.22 2061 PHE B CA 1
ATOM 3170 C C . PHE B 1 62 ? -14.687 26.389 86.899 1.00 24.57 2061 PHE B C 1
ATOM 3171 O O . PHE B 1 62 ? -13.880 25.650 87.458 1.00 26.04 2061 PHE B O 1
ATOM 3179 N N . PRO B 1 63 ? -15.763 26.877 87.540 1.00 24.10 2062 PRO B N 1
ATOM 3180 C CA . PRO B 1 63 ? -16.798 27.787 87.035 1.00 24.28 2062 PRO B CA 1
ATOM 3181 C C . PRO B 1 63 ? -16.225 29.189 86.846 1.00 23.42 2062 PRO B C 1
ATOM 3182 O O . PRO B 1 63 ? -15.316 29.592 87.570 1.00 21.87 2062 PRO B O 1
ATOM 3186 N N . VAL B 1 64 ? -16.767 29.937 85.891 1.00 23.79 2063 VAL B N 1
ATOM 3187 C CA . VAL B 1 64 ? -16.256 31.273 85.618 1.00 22.44 2063 VAL B CA 1
ATOM 3188 C C . VAL B 1 64 ? -17.321 32.273 85.174 1.00 22.69 2063 VAL B C 1
ATOM 3189 O O . VAL B 1 64 ? -18.310 31.910 84.536 1.00 22.85 2063 VAL B O 1
ATOM 3193 N N . ILE B 1 65 ? -17.123 33.535 85.542 1.00 22.20 2064 ILE B N 1
ATOM 3194 C CA . ILE B 1 65 ? -18.032 34.599 85.142 1.00 21.08 2064 ILE B CA 1
ATOM 3195 C C . ILE B 1 65 ? -17.319 35.297 83.987 1.00 22.01 2064 ILE B C 1
ATOM 3196 O O . ILE B 1 65 ? -16.232 35.863 84.160 1.00 18.80 2064 ILE B O 1
ATOM 3201 N N . LEU B 1 66 ? -17.926 35.237 82.807 1.00 21.52 2065 LEU B N 1
ATOM 3202 C CA . LEU B 1 66 ? -17.334 35.831 81.619 1.00 19.65 2065 LEU B CA 1
ATOM 3203 C C . LEU B 1 66 ? -17.683 37.304 81.451 1.00 18.70 2065 LEU B C 1
ATOM 3204 O O . LEU B 1 66 ? -18.192 37.939 82.375 1.00 17.51 2065 LEU B O 1
ATOM 3209 N N . GLY B 1 67 ? -17.398 37.839 80.269 1.00 18.86 2066 GLY B N 1
ATOM 3210 C CA . GLY B 1 67 ? -17.669 39.239 79.994 1.00 20.31 2066 GLY B CA 1
ATOM 3211 C C . GLY B 1 67 ? -16.464 40.105 80.318 1.00 20.02 2066 GLY B C 1
ATOM 3212 O O . GLY B 1 67 ? -15.929 40.040 81.421 1.00 19.36 2066 GLY B O 1
ATOM 3213 N N . HIS B 1 68 ? -16.026 40.915 79.361 1.00 19.74 2067 HIS B N 1
ATOM 3214 C CA . HIS B 1 68 ? -14.870 41.783 79.582 1.00 20.91 2067 HIS B CA 1
ATOM 3215 C C . HIS B 1 68 ? -15.008 43.062 78.766 1.00 20.24 2067 HIS B C 1
ATOM 3216 O O . HIS B 1 68 ? -14.026 43.748 78.496 1.00 20.77 2067 HIS B O 1
ATOM 3223 N N . GLU B 1 69 ? -16.243 43.376 78.397 1.00 19.56 2068 GLU B N 1
ATOM 3224 C CA . GLU B 1 69 ? -16.555 44.540 77.577 1.00 21.58 2068 GLU B CA 1
ATOM 3225 C C . GLU B 1 69 ? -17.689 45.293 78.268 1.00 21.82 2068 GLU B C 1
ATOM 3226 O O . GLU B 1 69 ? -18.863 44.994 78.043 1.00 23.08 2068 GLU B O 1
ATOM 3232 N N . ALA B 1 70 ? -17.351 46.277 79.095 1.00 20.04 2069 ALA B N 1
ATOM 3233 C CA . ALA B 1 70 ? -18.392 46.987 79.816 1.00 19.67 2069 ALA B CA 1
ATOM 3234 C C . ALA B 1 70 ? -18.066 48.397 80.274 1.00 19.27 2069 ALA B C 1
ATOM 3235 O O . ALA B 1 70 ? -16.929 48.862 80.194 1.00 19.65 2069 ALA B O 1
ATOM 3237 N N . VAL B 1 71 ? -19.103 49.069 80.754 1.00 20.16 2070 VAL B N 1
ATOM 3238 C CA . VAL B 1 71 ? -18.994 50.415 81.288 1.00 21.29 2070 VAL B CA 1
ATOM 3239 C C . VAL B 1 71 ? -19.760 50.383 82.607 1.00 20.25 2070 VAL B C 1
ATOM 3240 O O . VAL B 1 71 ? -20.792 49.718 82.711 1.00 20.79 2070 VAL B O 1
ATOM 3244 N N . GLY B 1 72 ? -19.249 51.080 83.616 1.00 20.16 2071 GLY B N 1
ATOM 3245 C CA . GLY B 1 72 ? -19.918 51.085 84.905 1.00 20.57 2071 GLY B CA 1
ATOM 3246 C C . GLY B 1 72 ? -19.552 52.266 85.781 1.00 21.04 2071 GLY B C 1
ATOM 3247 O O . GLY B 1 72 ? -18.898 53.208 85.334 1.00 20.93 2071 GLY B O 1
ATOM 3248 N N . VAL B 1 73 ? -19.988 52.214 87.035 1.00 22.09 2072 VAL B N 1
ATOM 3249 C CA . VAL B 1 73 ? -19.715 53.269 87.997 1.00 23.16 2072 VAL B CA 1
ATOM 3250 C C . VAL B 1 73 ? -19.111 52.645 89.254 1.00 21.84 2072 VAL B C 1
ATOM 3251 O O . VAL B 1 73 ? -19.572 51.604 89.722 1.00 21.74 2072 VAL B O 1
ATOM 3255 N N . VAL B 1 74 ? -18.072 53.277 89.787 1.00 19.69 2073 VAL B N 1
ATOM 3256 C CA . VAL B 1 74 ? -17.412 52.769 90.981 1.00 20.57 2073 VAL B CA 1
ATOM 3257 C C . VAL B 1 74 ? -18.347 52.809 92.186 1.00 21.99 2073 VAL B C 1
ATOM 3258 O O . VAL B 1 74 ? -18.928 53.849 92.509 1.00 22.54 2073 VAL B O 1
ATOM 3262 N N . GLU B 1 75 ? -18.498 51.665 92.841 1.00 21.46 2074 GLU B N 1
ATOM 3263 C CA . GLU B 1 75 ? -19.357 51.565 94.011 1.00 21.27 2074 GLU B CA 1
ATOM 3264 C C . GLU B 1 75 ? -18.541 51.858 95.270 1.00 22.01 2074 GLU B C 1
ATOM 3265 O O . GLU B 1 75 ? -19.005 52.571 96.161 1.00 21.06 2074 GLU B O 1
ATOM 3271 N N . SER B 1 76 ? -17.322 51.322 95.331 1.00 20.67 2075 SER B N 1
ATOM 3272 C CA . SER B 1 76 ? -16.425 51.551 96.465 1.00 20.95 2075 SER B CA 1
ATOM 3273 C C . SER B 1 76 ? -14.995 51.217 96.074 1.00 21.63 2075 SER B C 1
ATOM 3274 O O . SER B 1 76 ? -14.760 50.540 95.071 1.00 21.10 2075 SER B O 1
ATOM 3277 N N . ILE B 1 77 ? -14.039 51.702 96.860 1.00 20.84 2076 ILE B N 1
ATOM 3278 C CA . ILE B 1 77 ? -12.634 51.443 96.585 1.00 21.16 2076 ILE B CA 1
ATOM 3279 C C . ILE B 1 77 ? -11.940 50.847 97.800 1.00 21.69 2076 ILE B C 1
ATOM 3280 O O . ILE B 1 77 ? -12.321 51.121 98.941 1.00 19.52 2076 ILE B O 1
ATOM 3285 N N . GLY B 1 78 ? -10.927 50.025 97.541 1.00 21.72 2077 GLY B N 1
ATOM 3286 C CA . GLY B 1 78 ? -10.186 49.392 98.614 1.00 21.92 2077 GLY B CA 1
ATOM 3287 C C . GLY B 1 78 ? -9.065 50.282 99.113 1.00 23.33 2077 GLY B C 1
ATOM 3288 O O . GLY B 1 78 ? -8.820 51.356 98.560 1.00 22.33 2077 GLY B O 1
ATOM 3289 N N . ALA B 1 79 ? -8.372 49.833 100.155 1.00 23.14 2078 ALA B N 1
ATOM 3290 C CA . ALA B 1 79 ? -7.276 50.608 100.728 1.00 24.72 2078 ALA B CA 1
ATOM 3291 C C . ALA B 1 79 ? -6.189 50.951 99.711 1.00 24.72 2078 ALA B C 1
ATOM 3292 O O . ALA B 1 79 ? -5.798 50.116 98.895 1.00 24.11 2078 ALA B O 1
ATOM 3294 N N . GLY B 1 80 ? -5.706 52.191 99.770 1.00 25.21 2079 GLY B N 1
ATOM 3295 C CA . GLY B 1 80 ? -4.648 52.625 98.872 1.00 23.99 2079 GLY B CA 1
ATOM 3296 C C . GLY B 1 80 ? -5.043 53.119 97.487 1.00 23.56 2079 GLY B C 1
ATOM 3297 O O . GLY B 1 80 ? -4.195 53.633 96.755 1.00 24.05 2079 GLY B O 1
ATOM 3298 N N . VAL B 1 81 ? -6.313 52.981 97.119 1.00 23.04 2080 VAL B N 1
ATOM 3299 C CA . VAL B 1 81 ? -6.765 53.418 95.796 1.00 23.09 2080 VAL B CA 1
ATOM 3300 C C . VAL B 1 81 ? -6.883 54.938 95.690 1.00 23.61 2080 VAL B C 1
ATOM 3301 O O . VAL B 1 81 ? -7.509 55.577 96.531 1.00 23.73 2080 VAL B O 1
ATOM 3305 N N . THR B 1 82 ? -6.284 55.506 94.646 1.00 25.82 2081 THR B N 1
ATOM 3306 C CA . THR B 1 82 ? -6.324 56.951 94.432 1.00 28.84 2081 THR B CA 1
ATOM 3307 C C . THR B 1 82 ? -6.750 57.355 93.019 1.00 28.61 2081 THR B C 1
ATOM 3308 O O . THR B 1 82 ? -7.202 58.479 92.810 1.00 29.40 2081 THR B O 1
ATOM 3312 N N . CYS B 1 83 ? -6.613 56.444 92.057 1.00 30.08 2082 CYS B N 1
ATOM 3313 C CA . CYS B 1 83 ? -6.950 56.746 90.664 1.00 28.92 2082 CYS B CA 1
ATOM 3314 C C . CYS B 1 83 ? -8.432 56.990 90.382 1.00 28.87 2082 CYS B C 1
ATOM 3315 O O . CYS B 1 83 ? -8.774 57.696 89.434 1.00 29.16 2082 CYS B O 1
ATOM 3318 N N . VAL B 1 84 ? -9.310 56.401 91.187 1.00 26.77 2083 VAL B N 1
ATOM 3319 C CA . VAL B 1 84 ? -10.746 56.599 91.022 1.00 26.42 2083 VAL B CA 1
ATOM 3320 C C . VAL B 1 84 ? -11.402 56.761 92.384 1.00 25.51 2083 VAL B C 1
ATOM 3321 O O . VAL B 1 84 ? -10.777 56.524 93.416 1.00 24.20 2083 VAL B O 1
ATOM 3325 N N . LYS B 1 85 ? -12.662 57.175 92.379 1.00 26.93 2084 LYS B N 1
ATOM 3326 C CA . LYS B 1 85 ? -13.414 57.365 93.611 1.00 26.53 2084 LYS B CA 1
ATOM 3327 C C . LYS B 1 85 ? -14.864 56.963 93.362 1.00 26.29 2084 LYS B C 1
ATOM 3328 O O . LYS B 1 85 ? -15.306 56.894 92.214 1.00 26.88 2084 LYS B O 1
ATOM 3334 N N . PRO B 1 86 ? -15.619 56.675 94.433 1.00 25.78 2085 PRO B N 1
ATOM 3335 C CA . PRO B 1 86 ? -17.023 56.281 94.290 1.00 25.90 2085 PRO B CA 1
ATOM 3336 C C . PRO B 1 86 ? -17.778 57.276 93.413 1.00 26.40 2085 PRO B C 1
ATOM 3337 O O . PRO B 1 86 ? -17.627 58.484 93.570 1.00 25.13 2085 PRO B O 1
ATOM 3341 N N . GLY B 1 87 ? -18.577 56.766 92.483 1.00 25.82 2086 GLY B N 1
ATOM 3342 C CA . GLY B 1 87 ? -19.331 57.646 91.613 1.00 26.22 2086 GLY B CA 1
ATOM 3343 C C . GLY B 1 87 ? -18.727 57.833 90.233 1.00 26.43 2086 GLY B C 1
ATOM 3344 O O . GLY B 1 87 ? -19.447 58.149 89.285 1.00 27.16 2086 GLY B O 1
ATOM 3345 N N . ASP B 1 88 ? -17.415 57.653 90.108 1.00 25.34 2087 ASP B N 1
ATOM 3346 C CA . ASP B 1 88 ? -16.755 57.807 88.810 1.00 24.77 2087 ASP B CA 1
ATOM 3347 C C . ASP B 1 88 ? -17.220 56.752 87.816 1.00 23.78 2087 ASP B C 1
ATOM 3348 O O . ASP B 1 88 ? -17.386 55.584 88.171 1.00 23.48 2087 ASP B O 1
ATOM 3353 N N . LYS B 1 89 ? -17.439 57.160 86.569 1.00 23.92 2088 LYS B N 1
ATOM 3354 C CA . LYS B 1 89 ? -17.837 56.203 85.545 1.00 23.75 2088 LYS B CA 1
ATOM 3355 C C . LYS B 1 89 ? -16.533 55.618 85.016 1.00 23.23 2088 LYS B C 1
ATOM 3356 O O . LYS B 1 89 ? -15.554 56.342 84.806 1.00 23.08 2088 LYS B O 1
ATOM 3362 N N . VAL B 1 90 ? -16.514 54.308 84.805 1.00 21.47 2089 VAL B N 1
ATOM 3363 C CA . VAL B 1 90 ? -15.301 53.652 84.349 1.00 21.02 2089 VAL B CA 1
ATOM 3364 C C . VAL B 1 90 ? -15.536 52.521 83.362 1.00 19.93 2089 VAL B C 1
ATOM 3365 O O . VAL B 1 90 ? -16.659 52.046 83.188 1.00 20.28 2089 VAL B O 1
ATOM 3369 N N . ILE B 1 91 ? -14.451 52.106 82.715 1.00 19.83 2090 ILE B N 1
ATOM 3370 C CA . ILE B 1 91 ? -14.468 50.988 81.787 1.00 19.20 2090 ILE B CA 1
ATOM 3371 C C . ILE B 1 91 ? -13.384 50.026 82.282 1.00 20.67 2090 ILE B C 1
ATOM 3372 O O . ILE B 1 91 ? -12.209 50.394 82.362 1.00 21.34 2090 ILE B O 1
ATOM 3377 N N . PRO B 1 92 ? -13.768 48.790 82.646 1.00 19.05 2091 PRO B N 1
ATOM 3378 C CA . PRO B 1 92 ? -12.795 47.799 83.129 1.00 19.08 2091 PRO B CA 1
ATOM 3379 C C . PRO B 1 92 ? -11.811 47.470 82.010 1.00 18.44 2091 PRO B C 1
ATOM 3380 O O . PRO B 1 92 ? -12.195 47.404 80.845 1.00 20.03 2091 PRO B O 1
ATOM 3384 N N . LEU B 1 93 ? -10.549 47.254 82.356 1.00 17.95 2092 LEU B N 1
ATOM 3385 C CA . LEU B 1 93 ? -9.536 46.941 81.351 1.00 17.92 2092 LEU B CA 1
ATOM 3386 C C . LEU B 1 93 ? -9.090 45.485 81.455 1.00 18.67 2092 LEU B C 1
ATOM 3387 O O . LEU B 1 93 ? -8.532 45.092 82.477 1.00 18.30 2092 LEU B O 1
ATOM 3392 N N . PHE B 1 94 ? -9.327 44.687 80.413 1.00 18.04 2093 PHE B N 1
ATOM 3393 C CA . PHE B 1 94 ? -8.910 43.287 80.465 1.00 19.09 2093 PHE B CA 1
ATOM 3394 C C . PHE B 1 94 ? -7.409 43.192 80.199 1.00 19.60 2093 PHE B C 1
ATOM 3395 O O . PHE B 1 94 ? -6.791 42.145 80.394 1.00 19.29 2093 PHE B O 1
ATOM 3403 N N . VAL B 1 95 ? -6.838 44.312 79.761 1.00 17.88 2094 VAL B N 1
ATOM 3404 C CA . VAL B 1 95 ? -5.399 44.446 79.563 1.00 18.58 2094 VAL B CA 1
ATOM 3405 C C . VAL B 1 95 ? -5.083 45.589 80.525 1.00 20.22 2094 VAL B C 1
ATOM 3406 O O . VAL B 1 95 ? -5.382 46.752 80.244 1.00 19.16 2094 VAL B O 1
ATOM 3410 N N . PRO B 1 96 ? -4.499 45.273 81.686 1.00 20.05 2095 PRO B N 1
ATOM 3411 C CA . PRO B 1 96 ? -4.182 46.328 82.651 1.00 20.37 2095 PRO B CA 1
ATOM 3412 C C . PRO B 1 96 ? -3.019 47.220 82.240 1.00 19.97 2095 PRO B C 1
ATOM 3413 O O . PRO B 1 96 ? -2.408 47.024 81.194 1.00 19.58 2095 PRO B O 1
ATOM 3417 N N . GLN B 1 97 ? -2.738 48.220 83.066 1.00 19.78 2096 GLN B N 1
ATOM 3418 C CA . GLN B 1 97 ? -1.626 49.122 82.820 1.00 20.43 2096 GLN B CA 1
ATOM 3419 C C . GLN B 1 97 ? -0.996 49.417 84.174 1.00 20.07 2096 GLN B C 1
ATOM 3420 O O . GLN B 1 97 ? -1.402 50.350 84.866 1.00 20.89 2096 GLN B O 1
ATOM 3426 N N . CYS B 1 98 ? -0.024 48.593 84.559 1.00 21.04 2097 CYS B N 1
ATOM 3427 C CA . CYS B 1 98 ? 0.653 48.761 85.841 1.00 22.02 2097 CYS B CA 1
ATOM 3428 C C . CYS B 1 98 ? 1.569 49.980 85.814 1.00 22.68 2097 CYS B C 1
ATOM 3429 O O . CYS B 1 98 ? 1.848 50.572 86.855 1.00 21.03 2097 CYS B O 1
ATOM 3432 N N . GLY B 1 99 ? 2.040 50.334 84.620 1.00 23.52 2098 GLY B N 1
ATOM 3433 C CA . GLY B 1 99 ? 2.902 51.492 84.459 1.00 24.36 2098 GLY B CA 1
ATOM 3434 C C . GLY B 1 99 ? 4.390 51.331 84.726 1.00 26.11 2098 GLY B C 1
ATOM 3435 O O . GLY B 1 99 ? 5.154 52.263 84.475 1.00 27.16 2098 GLY B O 1
ATOM 3436 N N . SER B 1 100 ? 4.823 50.172 85.214 1.00 26.82 2099 SER B N 1
ATOM 3437 C CA . SER B 1 100 ? 6.242 49.986 85.508 1.00 27.73 2099 SER B CA 1
ATOM 3438 C C . SER B 1 100 ? 6.938 48.822 84.799 1.00 27.58 2099 SER B C 1
ATOM 3439 O O . SER B 1 100 ? 8.161 48.694 84.886 1.00 26.87 2099 SER B O 1
ATOM 3442 N N . CYS B 1 101 ? 6.184 47.973 84.103 1.00 25.32 2100 CYS B N 1
ATOM 3443 C CA . CYS B 1 101 ? 6.804 46.848 83.403 1.00 23.21 2100 CYS B CA 1
ATOM 3444 C C . CYS B 1 101 ? 7.361 47.288 82.047 1.00 23.06 2100 CYS B C 1
ATOM 3445 O O . CYS B 1 101 ? 7.144 48.419 81.608 1.00 20.62 2100 CYS B O 1
ATOM 3448 N N . ARG B 1 102 ? 8.081 46.386 81.387 1.00 21.92 2101 ARG B N 1
ATOM 3449 C CA . ARG B 1 102 ? 8.673 46.686 80.090 1.00 22.19 2101 ARG B CA 1
ATOM 3450 C C . ARG B 1 102 ? 7.644 47.222 79.094 1.00 21.81 2101 ARG B C 1
ATOM 3451 O O . ARG B 1 102 ? 7.867 48.249 78.458 1.00 21.51 2101 ARG B O 1
ATOM 3459 N N . ALA B 1 103 ? 6.515 46.535 78.966 1.00 22.18 2102 ALA B N 1
ATOM 3460 C CA . ALA B 1 103 ? 5.480 46.974 78.033 1.00 23.00 2102 ALA B CA 1
ATOM 3461 C C . ALA B 1 103 ? 4.935 48.355 78.390 1.00 23.47 2102 ALA B C 1
ATOM 3462 O O . ALA B 1 103 ? 4.798 49.210 77.522 1.00 23.06 2102 ALA B O 1
ATOM 3464 N N . CYS B 1 104 ? 4.630 48.570 79.667 1.00 23.61 2103 CYS B N 1
ATOM 3465 C CA . CYS B 1 104 ? 4.089 49.851 80.112 1.00 25.62 2103 CYS B CA 1
ATOM 3466 C C . CYS B 1 104 ? 5.041 51.026 79.961 1.00 27.15 2103 CYS B C 1
ATOM 3467 O O . CYS B 1 104 ? 4.606 52.142 79.681 1.00 28.99 2103 CYS B O 1
ATOM 3470 N N . LYS B 1 105 ? 6.334 50.783 80.152 1.00 28.63 2104 LYS B N 1
ATOM 3471 C CA . LYS B 1 105 ? 7.328 51.842 80.021 1.00 30.60 2104 LYS B CA 1
ATOM 3472 C C . LYS B 1 105 ? 7.609 52.150 78.557 1.00 31.71 2104 LYS B C 1
ATOM 3473 O O . LYS B 1 105 ? 8.193 53.182 78.226 1.00 31.31 2104 LYS B O 1
ATOM 3479 N N . SER B 1 106 ? 7.183 51.249 77.681 1.00 31.84 2105 SER B N 1
ATOM 3480 C CA . SER B 1 106 ? 7.397 51.413 76.252 1.00 33.96 2105 SER B CA 1
ATOM 3481 C C . SER B 1 106 ? 6.253 52.150 75.574 1.00 33.69 2105 SER B C 1
ATOM 3482 O O . SER B 1 106 ? 5.147 52.220 76.103 1.00 35.39 2105 SER B O 1
ATOM 3485 N N . SER B 1 107 ? 6.524 52.693 74.394 1.00 33.34 2106 SER B N 1
ATOM 3486 C CA . SER B 1 107 ? 5.505 53.409 73.641 1.00 34.04 2106 SER B CA 1
ATOM 3487 C C . SER B 1 107 ? 5.012 52.570 72.466 1.00 32.09 2106 SER B C 1
ATOM 3488 O O . SER B 1 107 ? 4.083 52.969 71.764 1.00 33.31 2106 SER B O 1
ATOM 3491 N N . ASN B 1 108 ? 5.621 51.404 72.262 1.00 29.36 2107 ASN B N 1
ATOM 3492 C CA . ASN B 1 108 ? 5.226 50.535 71.155 1.00 28.53 2107 ASN B CA 1
ATOM 3493 C C . ASN B 1 108 ? 4.506 49.251 71.578 1.00 27.50 2107 ASN B C 1
ATOM 3494 O O . ASN B 1 108 ? 4.305 48.350 70.763 1.00 25.77 2107 ASN B O 1
ATOM 3499 N N . SER B 1 109 ? 4.117 49.167 72.846 1.00 26.21 2108 SER B N 1
ATOM 3500 C CA . SER B 1 109 ? 3.412 47.988 73.340 1.00 24.53 2108 SER B CA 1
ATOM 3501 C C . SER B 1 109 ? 2.405 48.348 74.429 1.00 23.56 2108 SER B C 1
ATOM 3502 O O . SER B 1 109 ? 2.577 49.333 75.146 1.00 23.16 2108 SER B O 1
ATOM 3505 N N . ASN B 1 110 ? 1.353 47.543 74.546 1.00 21.12 2109 ASN B N 1
ATOM 3506 C CA . ASN B 1 110 ? 0.324 47.763 75.560 1.00 20.41 2109 ASN B CA 1
ATOM 3507 C C . ASN B 1 110 ? 0.122 46.467 76.335 1.00 18.94 2109 ASN B C 1
ATOM 3508 O O . ASN B 1 110 ? -0.728 46.387 77.222 1.00 17.74 2109 ASN B O 1
ATOM 3513 N N . PHE B 1 111 ? 0.913 45.453 76.003 1.00 18.14 2110 PHE B N 1
ATOM 3514 C CA . PHE B 1 111 ? 0.770 44.160 76.655 1.00 19.84 2110 PHE B CA 1
ATOM 3515 C C . PHE B 1 111 ? 1.379 44.113 78.054 1.00 18.22 2110 PHE B C 1
ATOM 3516 O O . PHE B 1 111 ? 2.376 43.428 78.287 1.00 17.72 2110 PHE B O 1
ATOM 3524 N N . CYS B 1 112 ? 0.766 44.846 78.982 1.00 20.43 2111 CYS B N 1
ATOM 3525 C CA . CYS B 1 112 ? 1.226 44.895 80.368 1.00 19.84 2111 CYS B CA 1
ATOM 3526 C C . CYS B 1 112 ? 1.396 43.482 80.915 1.00 21.85 2111 CYS B C 1
ATOM 3527 O O . CYS B 1 112 ? 0.491 42.657 80.813 1.00 21.23 2111 CYS B O 1
ATOM 3530 N N . GLU B 1 113 ? 2.554 43.218 81.512 1.00 23.20 2112 GLU B N 1
ATOM 3531 C CA . GLU B 1 113 ? 2.866 41.899 82.048 1.00 25.15 2112 GLU B CA 1
ATOM 3532 C C . GLU B 1 113 ? 1.962 41.437 83.191 1.00 24.95 2112 GLU B C 1
ATOM 3533 O O . GLU B 1 113 ? 1.984 40.265 83.565 1.00 23.61 2112 GLU B O 1
ATOM 3539 N N . LYS B 1 114 ? 1.160 42.348 83.738 1.00 24.30 2113 LYS B N 1
ATOM 3540 C CA . LYS B 1 114 ? 0.239 41.991 84.815 1.00 24.65 2113 LYS B CA 1
ATOM 3541 C C . LYS B 1 114 ? -1.048 41.382 84.262 1.00 24.17 2113 LYS B C 1
ATOM 3542 O O . LYS B 1 114 ? -1.974 41.089 85.018 1.00 22.27 2113 LYS B O 1
ATOM 3548 N N . ASN B 1 115 ? -1.112 41.198 82.946 1.00 23.55 2114 ASN B N 1
ATOM 3549 C CA . ASN B 1 115 ? -2.303 40.622 82.331 1.00 24.88 2114 ASN B CA 1
ATOM 3550 C C . ASN B 1 115 ? -2.432 39.155 82.741 1.00 25.20 2114 ASN B C 1
ATOM 3551 O O . ASN B 1 115 ? -1.439 38.509 83.079 1.00 26.02 2114 ASN B O 1
ATOM 3556 N N . ASP B 1 116 ? -3.654 38.633 82.708 1.00 25.72 2115 ASP B N 1
ATOM 3557 C CA . ASP B 1 116 ? -3.904 37.247 83.095 1.00 27.64 2115 ASP B CA 1
ATOM 3558 C C . ASP B 1 116 ? -4.226 36.380 81.880 1.00 29.22 2115 ASP B C 1
ATOM 3559 O O . ASP B 1 116 ? -4.712 35.256 82.014 1.00 28.70 2115 ASP B O 1
ATOM 3564 N N . MET B 1 117 ? -3.944 36.904 80.690 1.00 30.52 2116 MET B N 1
ATOM 3565 C CA . MET B 1 117 ? -4.209 36.165 79.463 1.00 31.71 2116 MET B CA 1
ATOM 3566 C C . MET B 1 117 ? -3.251 34.988 79.343 1.00 31.23 2116 MET B C 1
ATOM 3567 O O . MET B 1 117 ? -3.567 33.977 78.719 1.00 31.93 2116 MET B O 1
ATOM 3572 N N . GLY B 1 118 ? -2.083 35.118 79.960 1.00 31.27 2117 GLY B N 1
ATOM 3573 C CA . GLY B 1 118 ? -1.106 34.047 79.915 1.00 31.15 2117 GLY B CA 1
ATOM 3574 C C . GLY B 1 118 ? -1.299 33.007 81.007 1.00 31.58 2117 GLY B C 1
ATOM 3575 O O . GLY B 1 118 ? -1.518 31.828 80.721 1.00 31.80 2117 GLY B O 1
ATOM 3576 N N . ALA B 1 119 ? -1.224 33.443 82.261 1.00 31.08 2118 ALA B N 1
ATOM 3577 C CA . ALA B 1 119 ? -1.372 32.546 83.406 1.00 29.11 2118 ALA B CA 1
ATOM 3578 C C . ALA B 1 119 ? -2.777 31.962 83.558 1.00 27.68 2118 ALA B C 1
ATOM 3579 O O . ALA B 1 119 ? -2.934 30.813 83.967 1.00 26.97 2118 ALA B O 1
ATOM 3581 N N . LYS B 1 120 ? -3.795 32.752 83.232 1.00 26.38 2119 LYS B N 1
ATOM 3582 C CA . LYS B 1 120 ? -5.175 32.296 83.346 1.00 26.58 2119 LYS B CA 1
ATOM 3583 C C . LYS B 1 120 ? -5.493 31.785 84.748 1.00 25.40 2119 LYS B C 1
ATOM 3584 O O . LYS B 1 120 ? -6.090 30.719 84.905 1.00 24.85 2119 LYS B O 1
ATOM 3590 N N . THR B 1 121 ? -5.093 32.539 85.767 1.00 24.25 2120 THR B N 1
ATOM 3591 C CA . THR B 1 121 ? -5.362 32.135 87.146 1.00 24.24 2120 THR B CA 1
ATOM 3592 C C . THR B 1 121 ? -6.851 32.262 87.443 1.00 23.39 2120 THR B C 1
ATOM 3593 O O . THR B 1 121 ? -7.411 31.484 88.220 1.00 23.25 2120 THR B O 1
ATOM 3597 N N . GLY B 1 122 ? -7.489 33.249 86.822 1.00 22.38 2121 GLY B N 1
ATOM 3598 C CA . GLY B 1 122 ? -8.904 33.468 87.050 1.00 20.96 2121 GLY B CA 1
ATOM 3599 C C . GLY B 1 122 ? -9.156 33.973 88.460 1.00 19.91 2121 GLY B C 1
ATOM 3600 O O . GLY B 1 122 ? -10.274 33.927 88.952 1.00 19.32 2121 GLY B O 1
ATOM 3601 N N . LEU B 1 123 ? -8.108 34.472 89.107 1.00 20.64 2122 LEU B N 1
ATOM 3602 C CA . LEU B 1 123 ? -8.222 34.974 90.468 1.00 21.53 2122 LEU B CA 1
ATOM 3603 C C . LEU B 1 123 ? -7.630 36.373 90.598 1.00 22.46 2122 LEU B C 1
ATOM 3604 O O . LEU B 1 123 ? -6.990 36.876 89.671 1.00 23.56 2122 LEU B O 1
ATOM 3609 N N . MET B 1 124 ? -7.846 36.998 91.751 1.00 22.49 2123 MET B N 1
ATOM 3610 C CA . MET B 1 124 ? -7.297 38.324 92.001 1.00 23.20 2123 MET B CA 1
ATOM 3611 C C . MET B 1 124 ? -5.800 38.179 92.269 1.00 24.50 2123 MET B C 1
ATOM 3612 O O . MET B 1 124 ? -5.275 37.065 92.319 1.00 25.54 2123 MET B O 1
ATOM 3617 N N . ALA B 1 125 ? -5.118 39.304 92.448 1.00 25.53 2124 ALA B N 1
ATOM 3618 C CA . ALA B 1 125 ? -3.679 39.299 92.690 1.00 26.03 2124 ALA B CA 1
ATOM 3619 C C . ALA B 1 125 ? -3.252 38.410 93.862 1.00 27.10 2124 ALA B C 1
ATOM 3620 O O . ALA B 1 125 ? -2.202 37.766 93.806 1.00 26.98 2124 ALA B O 1
ATOM 3622 N N . ASP B 1 126 ? -4.065 38.369 94.913 1.00 26.06 2125 ASP B N 1
ATOM 3623 C CA . ASP B 1 126 ? -3.741 37.564 96.088 1.00 27.10 2125 ASP B CA 1
ATOM 3624 C C . ASP B 1 126 ? -4.188 36.111 95.956 1.00 26.77 2125 ASP B C 1
ATOM 3625 O O . ASP B 1 126 ? -4.250 35.380 96.943 1.00 26.11 2125 ASP B O 1
ATOM 3630 N N . MET B 1 127 ? -4.496 35.705 94.729 1.00 26.71 2126 MET B N 1
ATOM 3631 C CA . MET B 1 127 ? -4.925 34.341 94.428 1.00 27.20 2126 MET B CA 1
ATOM 3632 C C . MET B 1 127 ? -6.218 33.876 95.097 1.00 26.82 2126 MET B C 1
ATOM 3633 O O . MET B 1 127 ? -6.384 32.688 95.378 1.00 26.57 2126 MET B O 1
ATOM 3638 N N . THR B 1 128 ? -7.129 34.807 95.358 1.00 24.18 2127 THR B N 1
ATOM 3639 C CA . THR B 1 128 ? -8.413 34.454 95.946 1.00 24.14 2127 THR B CA 1
ATOM 3640 C C . THR B 1 128 ? -9.490 35.065 95.055 1.00 24.38 2127 THR B C 1
ATOM 3641 O O . THR B 1 128 ? -9.195 35.917 94.211 1.00 25.72 2127 THR B O 1
ATOM 3645 N N . SER B 1 129 ? -10.729 34.625 95.227 1.00 21.66 2128 SER B N 1
ATOM 3646 C CA . SER B 1 129 ? -11.825 35.143 94.424 1.00 21.73 2128 SER B CA 1
ATOM 3647 C C . SER B 1 129 ? -12.777 36.005 95.239 1.00 23.60 2128 SER B C 1
ATOM 3648 O O . SER B 1 129 ? -12.982 35.761 96.431 1.00 23.88 2128 SER B O 1
ATOM 3651 N N . ARG B 1 130 ? -13.356 37.009 94.585 1.00 21.21 2129 ARG B N 1
ATOM 3652 C CA . ARG B 1 130 ? -14.310 37.914 95.220 1.00 20.96 2129 ARG B CA 1
ATOM 3653 C C . ARG B 1 130 ? -15.725 37.420 94.928 1.00 19.71 2129 ARG B C 1
ATOM 3654 O O . ARG B 1 130 ? -16.701 37.953 95.450 1.00 19.34 2129 ARG B O 1
ATOM 3662 N N . PHE B 1 131 ? -15.819 36.394 94.087 1.00 21.20 2130 PHE B N 1
ATOM 3663 C CA . PHE B 1 131 ? -17.105 35.825 93.690 1.00 21.55 2130 PHE B CA 1
ATOM 3664 C C . PHE B 1 131 ? -17.423 34.510 94.394 1.00 21.64 2130 PHE B C 1
ATOM 3665 O O . PHE B 1 131 ? -16.586 33.610 94.456 1.00 21.56 2130 PHE B O 1
ATOM 3673 N N . THR B 1 132 ? -18.639 34.401 94.914 1.00 22.92 2131 THR B N 1
ATOM 3674 C CA . THR B 1 132 ? -19.075 33.173 95.567 1.00 24.44 2131 THR B CA 1
ATOM 3675 C C . THR B 1 132 ? -20.484 32.869 95.095 1.00 25.57 2131 THR B C 1
ATOM 3676 O O . THR B 1 132 ? -21.318 33.771 94.986 1.00 25.42 2131 THR B O 1
ATOM 3680 N N . CYS B 1 133 ? -20.748 31.602 94.800 1.00 27.05 2132 CYS B N 1
ATOM 3681 C CA . CYS B 1 133 ? -22.075 31.190 94.362 1.00 30.02 2132 CYS B CA 1
ATOM 3682 C C . CYS B 1 133 ? -22.316 29.776 94.859 1.00 32.06 2132 CYS B C 1
ATOM 3683 O O . CYS B 1 133 ? -21.561 28.857 94.538 1.00 32.39 2132 CYS B O 1
ATOM 3686 N N . ARG B 1 134 ? -23.368 29.608 95.652 1.00 34.94 2133 ARG B N 1
ATOM 3687 C CA . ARG B 1 134 ? -23.698 28.301 96.200 1.00 36.16 2133 ARG B CA 1
ATOM 3688 C C . ARG B 1 134 ? -22.513 27.764 96.990 1.00 35.89 2133 ARG B C 1
ATOM 3689 O O . ARG B 1 134 ? -22.150 26.594 96.876 1.00 36.00 2133 ARG B O 1
ATOM 3697 N N . GLY B 1 135 ? -21.911 28.641 97.787 1.00 35.07 2134 GLY B N 1
ATOM 3698 C CA . GLY B 1 135 ? -20.780 28.257 98.608 1.00 34.70 2134 GLY B CA 1
ATOM 3699 C C . GLY B 1 135 ? -19.507 27.912 97.861 1.00 33.57 2134 GLY B C 1
ATOM 3700 O O . GLY B 1 135 ? -18.591 27.334 98.442 1.00 35.02 2134 GLY B O 1
ATOM 3701 N N . LYS B 1 136 ? -19.429 28.266 96.583 1.00 31.99 2135 LYS B N 1
ATOM 3702 C CA . LYS B 1 136 ? -18.234 27.961 95.804 1.00 30.86 2135 LYS B CA 1
ATOM 3703 C C . LYS B 1 136 ? -17.592 29.203 95.193 1.00 28.87 2135 LYS B C 1
ATOM 3704 O O . LYS B 1 136 ? -18.284 30.099 94.708 1.00 27.35 2135 LYS B O 1
ATOM 3710 N N . PRO B 1 137 ? -16.253 29.282 95.233 1.00 26.98 2136 PRO B N 1
ATOM 3711 C CA . PRO B 1 137 ? -15.560 30.438 94.659 1.00 26.05 2136 PRO B CA 1
ATOM 3712 C C . PRO B 1 137 ? -15.637 30.357 93.134 1.00 25.90 2136 PRO B C 1
ATOM 3713 O O . PRO B 1 137 ? -15.346 29.312 92.545 1.00 26.53 2136 PRO B O 1
ATOM 3717 N N . ILE B 1 138 ? -16.038 31.455 92.501 1.00 22.23 2137 ILE B N 1
ATOM 3718 C CA . ILE B 1 138 ? -16.169 31.497 91.050 1.00 21.47 2137 ILE B CA 1
ATOM 3719 C C . ILE B 1 138 ? -15.003 32.285 90.448 1.00 21.61 2137 ILE B C 1
ATOM 3720 O O . ILE B 1 138 ? -14.688 33.382 90.917 1.00 22.39 2137 ILE B O 1
ATOM 3725 N N . TYR B 1 139 ? -14.366 31.731 89.417 1.00 19.80 2138 TYR B N 1
ATOM 3726 C CA . TYR B 1 139 ? -13.233 32.399 88.770 1.00 21.02 2138 TYR B CA 1
ATOM 3727 C C . TYR B 1 139 ? -13.668 33.590 87.916 1.00 20.01 2138 TYR B C 1
ATOM 3728 O O . TYR B 1 139 ? -14.808 33.657 87.461 1.00 18.37 2138 TYR B O 1
ATOM 3737 N N . ASN B 1 140 ? -12.752 34.526 87.688 1.00 20.52 2139 ASN B N 1
ATOM 3738 C CA . ASN B 1 140 ? -13.069 35.684 86.859 1.00 20.21 2139 ASN B CA 1
ATOM 3739 C C . ASN B 1 140 ? -12.389 35.549 85.499 1.00 21.38 2139 ASN B C 1
ATOM 3740 O O . ASN B 1 140 ? -11.680 34.569 85.246 1.00 18.82 2139 ASN B O 1
ATOM 3745 N N . LEU B 1 141 ? -12.614 36.528 84.625 1.00 20.02 2140 LEU B N 1
ATOM 3746 C CA . LEU B 1 141 ? -12.038 36.510 83.282 1.00 20.31 2140 LEU B CA 1
ATOM 3747 C C . LEU B 1 141 ? -11.138 37.712 83.028 1.00 19.66 2140 LEU B C 1
ATOM 3748 O O . LEU B 1 141 ? -11.599 38.851 83.019 1.00 19.00 2140 LEU B O 1
ATOM 3753 N N . MET B 1 142 ? -9.852 37.445 82.825 1.00 19.47 2141 MET B N 1
ATOM 3754 C CA . MET B 1 142 ? -8.866 38.485 82.554 1.00 21.49 2141 MET B CA 1
ATOM 3755 C C . MET B 1 142 ? -8.982 39.690 83.481 1.00 19.98 2141 MET B C 1
ATOM 3756 O O . MET B 1 142 ? -8.914 40.839 83.037 1.00 18.60 2141 MET B O 1
ATOM 3761 N N . GLY B 1 143 ? -9.155 39.415 84.768 1.00 19.95 2142 GLY B N 1
ATOM 3762 C CA . GLY B 1 143 ? -9.258 40.475 85.755 1.00 18.98 2142 GLY B CA 1
ATOM 3763 C C . GLY B 1 143 ? -10.468 41.377 85.626 1.00 20.57 2142 GLY B C 1
ATOM 3764 O O . GLY B 1 143 ? -10.494 42.464 86.211 1.00 21.04 2142 GLY B O 1
ATOM 3765 N N . THR B 1 144 ? -11.475 40.949 84.872 1.00 17.90 2143 THR B N 1
ATOM 3766 C CA . THR B 1 144 ? -12.662 41.775 84.718 1.00 19.51 2143 THR B CA 1
ATOM 3767 C C . THR B 1 144 ? -13.957 41.080 85.141 1.00 19.34 2143 THR B C 1
ATOM 3768 O O . THR B 1 144 ? -14.368 41.196 86.295 1.00 21.50 2143 THR B O 1
ATOM 3772 N N . SER B 1 145 ? -14.578 40.346 84.221 1.00 20.40 2144 SER B N 1
ATOM 3773 C CA . SER B 1 145 ? -15.848 39.661 84.477 1.00 20.00 2144 SER B CA 1
ATOM 3774 C C . SER B 1 145 ? -16.948 40.713 84.533 1.00 20.08 2144 SER B C 1
ATOM 3775 O O . SER B 1 145 ? -17.122 41.404 85.540 1.00 19.21 2144 SER B O 1
ATOM 3778 N N . THR B 1 146 ? -17.700 40.824 83.445 1.00 18.82 2145 THR B N 1
ATOM 3779 C CA . THR B 1 146 ? -18.748 41.826 83.365 1.00 18.46 2145 THR B CA 1
ATOM 3780 C C . THR B 1 146 ? -20.166 41.277 83.243 1.00 18.22 2145 THR B C 1
ATOM 3781 O O . THR B 1 146 ? -21.126 42.047 83.206 1.00 17.66 2145 THR B O 1
ATOM 3785 N N . PHE B 1 147 ? -20.297 39.955 83.173 1.00 18.62 2146 PHE B N 1
ATOM 3786 C CA . PHE B 1 147 ? -21.610 39.321 83.088 1.00 19.30 2146 PHE B CA 1
ATOM 3787 C C . PHE B 1 147 ? -22.149 39.198 84.507 1.00 20.35 2146 PHE B C 1
ATOM 3788 O O . PHE B 1 147 ? -22.634 38.142 84.917 1.00 20.62 2146 PHE B O 1
ATOM 3796 N N . THR B 1 148 ? -22.051 40.294 85.249 1.00 20.18 2147 THR B N 1
ATOM 3797 C CA . THR B 1 148 ? -22.497 40.350 86.631 1.00 20.49 2147 THR B CA 1
ATOM 3798 C C . THR B 1 148 ? -22.848 41.795 86.961 1.00 21.08 2147 THR B C 1
ATOM 3799 O O . THR B 1 148 ? -22.253 42.721 86.409 1.00 19.40 2147 THR B O 1
ATOM 3803 N N . GLU B 1 149 ? -23.813 41.993 87.853 1.00 21.32 2148 GLU B N 1
ATOM 3804 C CA . GLU B 1 149 ? -24.221 43.345 88.225 1.00 22.70 2148 GLU B CA 1
ATOM 3805 C C . GLU B 1 149 ? -23.120 44.104 88.955 1.00 21.52 2148 GLU B C 1
ATOM 3806 O O . GLU B 1 149 ? -23.068 45.336 88.913 1.00 23.54 2148 GLU B O 1
ATOM 3812 N N . TYR B 1 150 ? -22.239 43.364 89.620 1.00 21.17 2149 TYR B N 1
ATOM 3813 C CA . TYR B 1 150 ? -21.112 43.961 90.323 1.00 19.24 2149 TYR B CA 1
ATOM 3814 C C . TYR B 1 150 ? -19.871 43.110 90.127 1.00 20.12 2149 TYR B C 1
ATOM 3815 O O . TYR B 1 150 ? -19.943 41.879 90.077 1.00 18.69 2149 TYR B O 1
ATOM 3824 N N . THR B 1 151 ? -18.728 43.771 90.005 1.00 18.75 2150 THR B N 1
ATOM 3825 C CA . THR B 1 151 ? -17.473 43.061 89.846 1.00 18.19 2150 THR B CA 1
ATOM 3826 C C . THR B 1 151 ? -16.391 43.829 90.581 1.00 17.90 2150 THR B C 1
ATOM 3827 O O . THR B 1 151 ? -16.585 44.990 90.962 1.00 18.31 2150 THR B O 1
ATOM 3831 N N . VAL B 1 152 ? -15.258 43.173 90.790 1.00 17.68 2151 VAL B N 1
ATOM 3832 C CA . VAL B 1 152 ? -14.130 43.774 91.486 1.00 16.56 2151 VAL B CA 1
ATOM 3833 C C . VAL B 1 152 ? -12.893 43.626 90.612 1.00 17.13 2151 VAL B C 1
ATOM 3834 O O . VAL B 1 152 ? -12.593 42.532 90.131 1.00 17.98 2151 VAL B O 1
ATOM 3838 N N . VAL B 1 153 ? -12.182 44.728 90.402 1.00 16.77 2152 VAL B N 1
ATOM 3839 C CA . VAL B 1 153 ? -10.980 44.715 89.576 1.00 18.00 2152 VAL B CA 1
ATOM 3840 C C . VAL B 1 153 ? -9.829 45.439 90.267 1.00 17.54 2152 VAL B C 1
ATOM 3841 O O . VAL B 1 153 ? -10.050 46.252 91.169 1.00 19.76 2152 VAL B O 1
ATOM 3845 N N . ALA B 1 154 ? -8.606 45.144 89.837 1.00 15.80 2153 ALA B N 1
ATOM 3846 C CA . ALA B 1 154 ? -7.413 45.775 90.394 1.00 18.23 2153 ALA B CA 1
ATOM 3847 C C . ALA B 1 154 ? -7.450 47.243 89.986 1.00 19.74 2153 ALA B C 1
ATOM 3848 O O . ALA B 1 154 ? -8.011 47.578 88.938 1.00 18.35 2153 ALA B O 1
ATOM 3850 N N . ASP B 1 155 ? -6.856 48.125 90.786 1.00 20.33 2154 ASP B N 1
ATOM 3851 C CA . ASP B 1 155 ? -6.907 49.535 90.426 1.00 22.52 2154 ASP B CA 1
ATOM 3852 C C . ASP B 1 155 ? -6.050 49.905 89.218 1.00 22.25 2154 ASP B C 1
ATOM 3853 O O . ASP B 1 155 ? -6.063 51.053 88.780 1.00 23.06 2154 ASP B O 1
ATOM 3858 N N . ILE B 1 156 ? -5.316 48.936 88.673 1.00 20.74 2155 ILE B N 1
ATOM 3859 C CA . ILE B 1 156 ? -4.524 49.185 87.467 1.00 19.79 2155 ILE B CA 1
ATOM 3860 C C . ILE B 1 156 ? -5.319 48.656 86.268 1.00 20.42 2155 ILE B C 1
ATOM 3861 O O . ILE B 1 156 ? -4.836 48.679 85.135 1.00 20.27 2155 ILE B O 1
ATOM 3866 N N . ALA B 1 157 ? -6.538 48.181 86.523 1.00 19.25 2156 ALA B N 1
ATOM 3867 C CA . ALA B 1 157 ? -7.385 47.635 85.460 1.00 19.63 2156 ALA B CA 1
ATOM 3868 C C . ALA B 1 157 ? -8.678 48.416 85.297 1.00 20.69 2156 ALA B C 1
ATOM 3869 O O . ALA B 1 157 ? -9.739 47.843 85.034 1.00 19.51 2156 ALA B O 1
ATOM 3871 N N . VAL B 1 158 ? -8.593 49.730 85.453 1.00 21.21 2157 VAL B N 1
ATOM 3872 C CA . VAL B 1 158 ? -9.773 50.566 85.322 1.00 22.88 2157 VAL B CA 1
ATOM 3873 C C . VAL B 1 158 ? -9.418 51.883 84.640 1.00 22.91 2157 VAL B C 1
ATOM 3874 O O . VAL B 1 158 ? -8.342 52.436 84.858 1.00 23.60 2157 VAL B O 1
ATOM 3878 N N . ALA B 1 159 ? -10.318 52.368 83.793 1.00 23.16 2158 ALA B N 1
ATOM 3879 C CA . ALA B 1 159 ? -10.103 53.632 83.096 1.00 22.13 2158 ALA B CA 1
ATOM 3880 C C . ALA B 1 159 ? -11.273 54.561 83.391 1.00 21.53 2158 ALA B C 1
ATOM 3881 O O . ALA B 1 159 ? -12.412 54.249 83.063 1.00 22.81 2158 ALA B O 1
ATOM 3883 N N . LYS B 1 160 ? -10.991 55.691 84.028 1.00 23.14 2159 LYS B N 1
ATOM 3884 C CA . LYS B 1 160 ? -12.033 56.663 84.346 1.00 22.47 2159 LYS B CA 1
ATOM 3885 C C . LYS B 1 160 ? -12.404 57.378 83.050 1.00 22.24 2159 LYS B C 1
ATOM 3886 O O . LYS B 1 160 ? -11.527 57.725 82.256 1.00 22.01 2159 LYS B O 1
ATOM 3892 N N . ILE B 1 161 ? -13.700 57.580 82.829 1.00 23.13 2160 ILE B N 1
ATOM 3893 C CA . ILE B 1 161 ? -14.162 58.246 81.616 1.00 23.98 2160 ILE B CA 1
ATOM 3894 C C . ILE B 1 161 ? -15.213 59.304 81.922 1.00 25.23 2160 ILE B C 1
ATOM 3895 O O . ILE B 1 161 ? -15.656 59.440 83.061 1.00 25.80 2160 ILE B O 1
ATOM 3900 N N . ASP B 1 162 ? -15.613 60.047 80.896 1.00 26.33 2161 ASP B N 1
ATOM 3901 C CA . ASP B 1 162 ? -16.612 61.102 81.050 1.00 28.22 2161 ASP B CA 1
ATOM 3902 C C . ASP B 1 162 ? -17.867 60.581 81.747 1.00 27.35 2161 ASP B C 1
ATOM 3903 O O . ASP B 1 162 ? -18.461 59.589 81.320 1.00 27.79 2161 ASP B O 1
ATOM 3908 N N . PRO B 1 163 ? -18.293 61.254 82.830 1.00 27.69 2162 PRO B N 1
ATOM 3909 C CA . PRO B 1 163 ? -19.478 60.875 83.609 1.00 27.71 2162 PRO B CA 1
ATOM 3910 C C . PRO B 1 163 ? -20.755 60.678 82.796 1.00 27.78 2162 PRO B C 1
ATOM 3911 O O . PRO B 1 163 ? -21.624 59.895 83.179 1.00 28.19 2162 PRO B O 1
ATOM 3915 N N . LYS B 1 164 ? -20.868 61.380 81.674 1.00 28.87 2163 LYS B N 1
ATOM 3916 C CA . LYS B 1 164 ? -22.063 61.277 80.844 1.00 30.50 2163 LYS B CA 1
ATOM 3917 C C . LYS B 1 164 ? -21.911 60.382 79.612 1.00 31.09 2163 LYS B C 1
ATOM 3918 O O . LYS B 1 164 ? -22.738 60.429 78.699 1.00 30.07 2163 LYS B O 1
ATOM 3924 N N . ALA B 1 165 ? -20.867 59.559 79.587 1.00 29.77 2164 ALA B N 1
ATOM 3925 C CA . ALA B 1 165 ? -20.648 58.666 78.454 1.00 29.02 2164 ALA B CA 1
ATOM 3926 C C . ALA B 1 165 ? -21.857 57.747 78.295 1.00 28.28 2164 ALA B C 1
ATOM 3927 O O . ALA B 1 165 ? -22.392 57.239 79.279 1.00 28.83 2164 ALA B O 1
ATOM 3929 N N . PRO B 1 166 ? -22.312 57.535 77.049 1.00 28.24 2165 PRO B N 1
ATOM 3930 C CA . PRO B 1 166 ? -23.464 56.672 76.760 1.00 28.05 2165 PRO B CA 1
ATOM 3931 C C . PRO B 1 166 ? -23.203 55.210 77.131 1.00 28.15 2165 PRO B C 1
ATOM 3932 O O . PRO B 1 166 ? -22.055 54.764 77.149 1.00 27.65 2165 PRO B O 1
ATOM 3936 N N . LEU B 1 167 ? -24.271 54.470 77.414 1.00 27.30 2166 LEU B N 1
ATOM 3937 C CA . LEU B 1 167 ? -24.155 53.059 77.773 1.00 28.13 2166 LEU B CA 1
ATOM 3938 C C . LEU B 1 167 ? -23.481 52.251 76.667 1.00 28.60 2166 LEU B C 1
ATOM 3939 O O . LEU B 1 167 ? -22.865 51.219 76.932 1.00 25.91 2166 LEU B O 1
ATOM 3944 N N . GLU B 1 168 ? -23.603 52.719 75.427 1.00 26.93 2167 GLU B N 1
ATOM 3945 C CA . GLU B 1 168 ? -23.002 52.022 74.299 1.00 26.55 2167 GLU B CA 1
ATOM 3946 C C . GLU B 1 168 ? -21.480 52.114 74.328 1.00 24.82 2167 GLU B C 1
ATOM 3947 O O . GLU B 1 168 ? -20.797 51.452 73.548 1.00 24.48 2167 GLU B O 1
ATOM 3953 N N . SER B 1 169 ? -20.950 52.929 75.234 1.00 22.79 2168 SER B N 1
ATOM 3954 C CA . SER B 1 169 ? -19.506 53.080 75.357 1.00 24.05 2168 SER B CA 1
ATOM 3955 C C . SER B 1 169 ? -18.862 51.758 75.772 1.00 22.93 2168 SER B C 1
ATOM 3956 O O . SER B 1 169 ? -17.649 51.587 75.653 1.00 23.00 2168 SER B O 1
ATOM 3959 N N . CYS B 1 170 ? -19.674 50.825 76.261 1.00 22.45 2169 CYS B N 1
ATOM 3960 C CA . CYS B 1 170 ? -19.150 49.537 76.698 1.00 22.34 2169 CYS B CA 1
ATOM 3961 C C . CYS B 1 170 ? -18.353 48.827 75.604 1.00 21.70 2169 CYS B C 1
ATOM 3962 O O . CYS B 1 170 ? -17.422 48.081 75.899 1.00 21.06 2169 CYS B O 1
ATOM 3965 N N . LEU B 1 171 ? -18.698 49.070 74.341 1.00 20.32 2170 LEU B N 1
ATOM 3966 C CA . LEU B 1 171 ? -17.980 48.423 73.249 1.00 19.80 2170 LEU B CA 1
ATOM 3967 C C . LEU B 1 171 ? -16.516 48.837 73.217 1.00 20.11 2170 LEU B C 1
ATOM 3968 O O . LEU B 1 171 ? -15.668 48.102 72.716 1.00 20.07 2170 LEU B O 1
ATOM 3973 N N . ILE B 1 172 ? -16.223 50.020 73.747 1.00 20.50 2171 ILE B N 1
ATOM 3974 C CA . ILE B 1 172 ? -14.854 50.514 73.782 1.00 20.64 2171 ILE B CA 1
ATOM 3975 C C . ILE B 1 172 ? -14.044 49.631 74.732 1.00 21.34 2171 ILE B C 1
ATOM 3976 O O . ILE B 1 172 ? -12.817 49.609 74.681 1.00 21.12 2171 ILE B O 1
ATOM 3981 N N . GLY B 1 173 ? -14.752 48.891 75.582 1.00 21.17 2172 GLY B N 1
ATOM 3982 C CA . GLY B 1 173 ? -14.104 47.995 76.527 1.00 20.27 2172 GLY B CA 1
ATOM 3983 C C . GLY B 1 173 ? -13.370 46.855 75.838 1.00 20.05 2172 GLY B C 1
ATOM 3984 O O . GLY B 1 173 ? -12.538 46.184 76.453 1.00 19.05 2172 GLY B O 1
ATOM 3985 N N . CYS B 1 174 ? -13.682 46.612 74.568 1.00 17.22 2173 CYS B N 1
ATOM 3986 C CA . CYS B 1 174 ? -12.990 45.561 73.830 1.00 18.14 2173 CYS B CA 1
ATOM 3987 C C . CYS B 1 174 ? -13.176 45.559 72.323 1.00 18.30 2173 CYS B C 1
ATOM 3988 O O . CYS B 1 174 ? -12.278 45.943 71.581 1.00 19.21 2173 CYS B O 1
ATOM 3991 N N . GLY B 1 175 ? -14.343 45.103 71.882 1.00 18.33 2174 GLY B N 1
ATOM 3992 C CA . GLY B 1 175 ? -14.635 45.017 70.462 1.00 18.26 2174 GLY B CA 1
ATOM 3993 C C . GLY B 1 175 ? -14.314 46.229 69.607 1.00 18.62 2174 GLY B C 1
ATOM 3994 O O . GLY B 1 175 ? -13.646 46.105 68.575 1.00 18.43 2174 GLY B O 1
ATOM 3995 N N . PHE B 1 176 ? -14.783 47.403 70.015 1.00 17.96 2175 PHE B N 1
ATOM 3996 C CA . PHE B 1 176 ? -14.530 48.592 69.217 1.00 17.12 2175 PHE B CA 1
ATOM 3997 C C . PHE B 1 176 ? -13.081 49.045 69.254 1.00 16.05 2175 PHE B C 1
ATOM 3998 O O . PHE B 1 176 ? -12.507 49.347 68.213 1.00 17.07 2175 PHE B O 1
ATOM 4006 N N . ALA B 1 177 ? -12.486 49.110 70.442 1.00 16.71 2176 ALA B N 1
ATOM 4007 C CA . ALA B 1 177 ? -11.092 49.543 70.542 1.00 17.06 2176 ALA B CA 1
ATOM 4008 C C . ALA B 1 177 ? -10.206 48.593 69.751 1.00 16.48 2176 ALA B C 1
ATOM 4009 O O . ALA B 1 177 ? -9.254 49.011 69.093 1.00 15.12 2176 ALA B O 1
ATOM 4011 N N . THR B 1 178 ? -10.536 47.308 69.810 1.00 16.24 2177 THR B N 1
ATOM 4012 C CA . THR B 1 178 ? -9.763 46.294 69.103 1.00 16.61 2177 THR B CA 1
ATOM 4013 C C . THR B 1 178 ? -9.759 46.466 67.582 1.00 16.16 2177 THR B C 1
ATOM 4014 O O . THR B 1 178 ? -8.697 46.586 66.965 1.00 15.23 2177 THR B O 1
ATOM 4018 N N . GLY B 1 179 ? -10.943 46.470 66.980 1.00 15.82 2178 GLY B N 1
ATOM 4019 C CA . GLY B 1 179 ? -11.028 46.617 65.537 1.00 15.91 2178 GLY B CA 1
ATOM 4020 C C . GLY B 1 179 ? -10.547 47.977 65.063 1.00 16.18 2178 GLY B C 1
ATOM 4021 O O . GLY B 1 179 ? -9.781 48.084 64.099 1.00 16.73 2178 GLY B O 1
ATOM 4022 N N . TYR B 1 180 ? -11.008 49.018 65.746 1.00 16.59 2179 TYR B N 1
ATOM 4023 C CA . TYR B 1 180 ? -10.635 50.387 65.410 1.00 17.63 2179 TYR B CA 1
ATOM 4024 C C . TYR B 1 180 ? -9.124 50.538 65.550 1.00 16.67 2179 TYR B C 1
ATOM 4025 O O . TYR B 1 180 ? -8.453 51.029 64.641 1.00 15.72 2179 TYR B O 1
ATOM 4034 N N . GLY B 1 181 ? -8.595 50.101 66.691 1.00 17.86 2180 GLY B N 1
ATOM 4035 C CA . GLY B 1 181 ? -7.165 50.192 66.934 1.00 17.18 2180 GLY B CA 1
ATOM 4036 C C . GLY B 1 181 ? -6.330 49.332 66.002 1.00 17.61 2180 GLY B C 1
ATOM 4037 O O . GLY B 1 181 ? -5.205 49.686 65.655 1.00 19.31 2180 GLY B O 1
ATOM 4038 N N . ALA B 1 182 ? -6.870 48.192 65.593 1.00 17.92 2181 ALA B N 1
ATOM 4039 C CA . ALA B 1 182 ? -6.142 47.309 64.691 1.00 18.53 2181 ALA B CA 1
ATOM 4040 C C . ALA B 1 182 ? -5.818 48.058 63.401 1.00 18.18 2181 ALA B C 1
ATOM 4041 O O . ALA B 1 182 ? -4.748 47.884 62.816 1.00 17.90 2181 ALA B O 1
ATOM 4043 N N . ALA B 1 183 ? -6.748 48.900 62.962 1.00 17.90 2182 ALA B N 1
ATOM 4044 C CA . ALA B 1 183 ? -6.552 49.673 61.739 1.00 19.67 2182 ALA B CA 1
ATOM 4045 C C . ALA B 1 183 ? -5.688 50.910 61.960 1.00 19.13 2182 ALA B C 1
ATOM 4046 O O . ALA B 1 183 ? -4.737 51.160 61.215 1.00 19.45 2182 ALA B O 1
ATOM 4048 N N . VAL B 1 184 ? -6.014 51.675 62.996 1.00 19.62 2183 VAL B N 1
ATOM 4049 C CA . VAL B 1 184 ? -5.294 52.909 63.296 1.00 20.16 2183 VAL B CA 1
ATOM 4050 C C . VAL B 1 184 ? -3.917 52.747 63.945 1.00 20.94 2183 VAL B C 1
ATOM 4051 O O . VAL B 1 184 ? -2.986 53.489 63.620 1.00 23.22 2183 VAL B O 1
ATOM 4055 N N . ASN B 1 185 ? -3.783 51.778 64.845 1.00 19.39 2184 ASN B N 1
ATOM 4056 C CA . ASN B 1 185 ? -2.525 51.560 65.560 1.00 18.82 2184 ASN B CA 1
ATOM 4057 C C . ASN B 1 185 ? -1.632 50.440 65.048 1.00 17.87 2184 ASN B C 1
ATOM 4058 O O . ASN B 1 185 ? -0.427 50.621 64.875 1.00 19.42 2184 ASN B O 1
ATOM 4063 N N . THR B 1 186 ? -2.220 49.268 64.844 1.00 17.26 2185 THR B N 1
ATOM 4064 C CA . THR B 1 186 ? -1.453 48.106 64.419 1.00 16.18 2185 THR B CA 1
ATOM 4065 C C . THR B 1 186 ? -1.092 48.101 62.938 1.00 16.50 2185 THR B C 1
ATOM 4066 O O . THR B 1 186 ? 0.089 48.045 62.575 1.00 16.04 2185 THR B O 1
ATOM 4070 N N . ALA B 1 187 ? -2.101 48.164 62.080 1.00 16.28 2186 ALA B N 1
ATOM 4071 C CA . ALA B 1 187 ? -1.857 48.177 60.643 1.00 17.86 2186 ALA B CA 1
ATOM 4072 C C . ALA B 1 187 ? -1.260 49.522 60.238 1.00 18.55 2186 ALA B C 1
ATOM 4073 O O . ALA B 1 187 ? -0.394 49.591 59.366 1.00 18.83 2186 ALA B O 1
ATOM 4075 N N . LYS B 1 188 ? -1.719 50.582 60.897 1.00 19.72 2187 LYS B N 1
ATOM 4076 C CA . LYS B 1 188 ? -1.281 51.944 60.609 1.00 18.83 2187 LYS B CA 1
ATOM 4077 C C . LYS B 1 188 ? -1.732 52.340 59.206 1.00 18.80 2187 LYS B C 1
ATOM 4078 O O . LYS B 1 188 ? -0.933 52.771 58.373 1.00 18.10 2187 LYS B O 1
ATOM 4084 N N . VAL B 1 189 ? -3.027 52.182 58.956 1.00 17.30 2188 VAL B N 1
ATOM 4085 C CA . VAL B 1 189 ? -3.625 52.517 57.665 1.00 18.09 2188 VAL B CA 1
ATOM 4086 C C . VAL B 1 189 ? -3.342 53.979 57.316 1.00 17.71 2188 VAL B C 1
ATOM 4087 O O . VAL B 1 189 ? -3.478 54.862 58.160 1.00 16.91 2188 VAL B O 1
ATOM 4091 N N . THR B 1 190 ? -2.955 54.221 56.068 1.00 17.59 2189 THR B N 1
ATOM 4092 C CA . THR B 1 190 ? -2.637 55.567 55.604 1.00 18.69 2189 THR B CA 1
ATOM 4093 C C . THR B 1 190 ? -3.691 56.138 54.656 1.00 18.63 2189 THR B C 1
ATOM 4094 O O . THR B 1 190 ? -4.470 55.399 54.046 1.00 16.61 2189 THR B O 1
ATOM 4098 N N . PRO B 1 191 ? -3.731 57.474 54.523 1.00 17.42 2190 PRO B N 1
ATOM 4099 C CA . PRO B 1 191 ? -4.714 58.102 53.635 1.00 17.97 2190 PRO B CA 1
ATOM 4100 C C . PRO B 1 191 ? -4.568 57.636 52.184 1.00 16.70 2190 PRO B C 1
ATOM 4101 O O . PRO B 1 191 ? -3.459 57.563 51.655 1.00 17.53 2190 PRO B O 1
ATOM 4105 N N . GLY B 1 192 ? -5.695 57.312 51.560 1.00 16.93 2191 GLY B N 1
ATOM 4106 C CA . GLY B 1 192 ? -5.687 56.870 50.178 1.00 18.92 2191 GLY B CA 1
ATOM 4107 C C . GLY B 1 192 ? -5.334 55.409 49.954 1.00 19.70 2191 GLY B C 1
ATOM 4108 O O . GLY B 1 192 ? -5.321 54.945 48.818 1.00 19.81 2191 GLY B O 1
ATOM 4109 N N . SER B 1 193 ? -5.056 54.672 51.024 1.00 18.78 2192 SER B N 1
ATOM 4110 C CA . SER B 1 193 ? -4.691 53.263 50.885 1.00 18.98 2192 SER B CA 1
ATOM 4111 C C . SER B 1 193 ? -5.910 52.373 50.628 1.00 19.01 2192 SER B C 1
ATOM 4112 O O . SER B 1 193 ? -7.051 52.820 50.745 1.00 19.60 2192 SER B O 1
ATOM 4115 N N . THR B 1 194 ? -5.665 51.117 50.259 1.00 17.87 2193 THR B N 1
ATOM 4116 C CA . THR B 1 194 ? -6.755 50.174 50.024 1.00 17.76 2193 THR B CA 1
ATOM 4117 C C . THR B 1 194 ? -6.722 49.128 51.134 1.00 17.36 2193 THR B C 1
ATOM 4118 O O . THR B 1 194 ? -5.659 48.591 51.465 1.00 16.69 2193 THR B O 1
ATOM 4122 N N . CYS B 1 195 ? -7.885 48.847 51.709 1.00 15.95 2194 CYS B N 1
ATOM 4123 C CA . CYS B 1 195 ? -7.989 47.891 52.808 1.00 16.72 2194 CYS B CA 1
ATOM 4124 C C . CYS B 1 195 ? -9.010 46.790 52.571 1.00 16.99 2194 CYS B C 1
ATOM 4125 O O . CYS B 1 195 ? -9.926 46.937 51.762 1.00 16.37 2194 CYS B O 1
ATOM 4128 N N . ALA B 1 196 ? -8.844 45.691 53.301 1.00 15.94 2195 ALA B N 1
ATOM 4129 C CA . ALA B 1 196 ? -9.770 44.563 53.243 1.00 16.05 2195 ALA B CA 1
ATOM 4130 C C . ALA B 1 196 ? -9.953 44.068 54.676 1.00 16.34 2195 ALA B C 1
ATOM 4131 O O . ALA B 1 196 ? -8.981 43.899 55.405 1.00 17.20 2195 ALA B O 1
ATOM 4133 N N . VAL B 1 197 ? -11.200 43.858 55.080 1.00 16.07 2196 VAL B N 1
ATOM 4134 C CA . VAL B 1 197 ? -11.500 43.379 56.423 1.00 16.12 2196 VAL B CA 1
ATOM 4135 C C . VAL B 1 197 ? -12.249 42.059 56.311 1.00 17.17 2196 VAL B C 1
ATOM 4136 O O . VAL B 1 197 ? -13.303 41.988 55.670 1.00 16.99 2196 VAL B O 1
ATOM 4140 N N . PHE B 1 198 ? -11.701 41.019 56.932 1.00 16.58 2197 PHE B N 1
ATOM 4141 C CA . PHE B 1 198 ? -12.306 39.688 56.893 1.00 1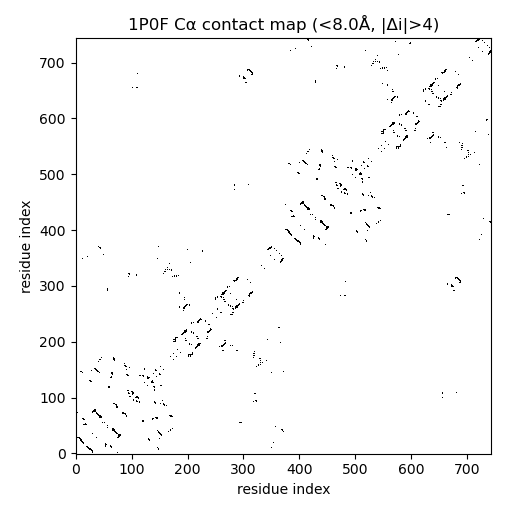8.19 2197 PHE B CA 1
ATOM 4142 C C . PHE B 1 198 ? -13.017 39.339 58.199 1.00 19.54 2197 PHE B C 1
ATOM 4143 O O . PHE B 1 198 ? -12.399 39.313 59.267 1.00 18.89 2197 PHE B O 1
ATOM 4151 N N . GLY B 1 199 ? -14.316 39.062 58.108 1.00 19.54 2198 GLY B N 1
ATOM 4152 C CA . GLY B 1 199 ? -15.091 38.730 59.294 1.00 19.90 2198 GLY B CA 1
ATOM 4153 C C . GLY B 1 199 ? -15.836 39.961 59.767 1.00 20.53 2198 GLY B C 1
ATOM 4154 O O . GLY B 1 199 ? -15.302 40.774 60.521 1.00 21.07 2198 GLY B O 1
ATOM 4155 N N . LEU B 1 200 ? -17.079 40.102 59.331 1.00 19.50 2199 LEU B N 1
ATOM 4156 C CA . LEU B 1 200 ? -17.864 41.275 59.684 1.00 20.14 2199 LEU B CA 1
ATOM 4157 C C . LEU B 1 200 ? -18.704 41.150 60.948 1.00 21.05 2199 LEU B C 1
ATOM 4158 O O . LEU B 1 200 ? -19.934 41.224 60.907 1.00 19.80 2199 LEU B O 1
ATOM 4163 N N . GLY B 1 201 ? -18.019 40.958 62.073 1.00 21.18 2200 GLY B N 1
ATOM 4164 C CA . GLY B 1 201 ? -18.685 40.868 63.356 1.00 20.02 2200 GLY B CA 1
ATOM 4165 C C . GLY B 1 201 ? -18.409 42.171 64.089 1.00 19.62 2200 GLY B C 1
ATOM 4166 O O . GLY B 1 201 ? -18.134 43.184 63.451 1.00 18.46 2200 GLY B O 1
ATOM 4167 N N . GLY B 1 202 ? -18.470 42.154 65.416 1.00 16.56 2201 GLY B N 1
ATOM 4168 C CA . GLY B 1 202 ? -18.218 43.365 66.181 1.00 18.43 2201 GLY B CA 1
ATOM 4169 C C . GLY B 1 202 ? -16.870 43.993 65.869 1.00 18.02 2201 GLY B C 1
ATOM 4170 O O . GLY B 1 202 ? -16.783 45.186 65.570 1.00 17.71 2201 GLY B O 1
ATOM 4171 N N . VAL B 1 203 ? -15.818 43.184 65.934 1.00 17.08 2202 VAL B N 1
ATOM 4172 C CA . VAL B 1 203 ? -14.460 43.643 65.660 1.00 16.17 2202 VAL B CA 1
ATOM 4173 C C . VAL B 1 203 ? -14.301 44.072 64.204 1.00 16.46 2202 VAL B C 1
ATOM 4174 O O . VAL B 1 203 ? -13.715 45.118 63.918 1.00 16.73 2202 VAL B O 1
ATOM 4178 N N . GLY B 1 204 ? -14.820 43.257 63.293 1.00 15.49 2203 GLY B N 1
ATOM 4179 C CA . GLY B 1 204 ? -14.729 43.570 61.876 1.00 16.35 2203 GLY B CA 1
ATOM 4180 C C . GLY B 1 204 ? -15.343 44.913 61.524 1.00 14.90 2203 GLY B C 1
ATOM 4181 O O . GLY B 1 204 ? -14.751 45.685 60.772 1.00 15.48 2203 GLY B O 1
ATOM 4182 N N . PHE B 1 205 ? -16.534 45.199 62.046 1.00 15.47 2204 PHE B N 1
ATOM 4183 C CA . PHE B 1 205 ? -17.173 46.481 61.757 1.00 15.43 2204 PHE B CA 1
ATOM 4184 C C . PHE B 1 205 ? -16.350 47.629 62.338 1.00 17.32 2204 PHE B C 1
ATOM 4185 O O . PHE B 1 205 ? -16.251 48.700 61.737 1.00 16.37 2204 PHE B O 1
ATOM 4193 N N . SER B 1 206 ? -15.755 47.402 63.506 1.00 16.20 2205 SER B N 1
ATOM 4194 C CA . SER B 1 206 ? -14.938 48.424 64.148 1.00 15.85 2205 SER B CA 1
ATOM 4195 C C . SER B 1 206 ? -13.687 48.707 63.315 1.00 15.97 2205 SER B C 1
ATOM 4196 O O . SER B 1 206 ? -13.207 49.845 63.267 1.00 14.65 2205 SER B O 1
ATOM 4199 N N . ALA B 1 207 ? -13.168 47.674 62.651 1.00 15.30 2206 ALA B N 1
ATOM 4200 C CA . ALA B 1 207 ? -11.992 47.822 61.800 1.00 14.40 2206 ALA B CA 1
ATOM 4201 C C . ALA B 1 207 ? -12.361 48.628 60.556 1.00 15.51 2206 ALA B C 1
ATOM 4202 O O . ALA B 1 207 ? -11.553 49.399 60.036 1.00 13.48 2206 ALA B O 1
ATOM 4204 N N . ILE B 1 208 ? -13.584 48.439 60.068 1.00 15.89 2207 ILE B N 1
ATOM 4205 C CA . ILE B 1 208 ? -14.034 49.180 58.896 1.00 16.15 2207 ILE B CA 1
ATOM 4206 C C . ILE B 1 208 ? -14.097 50.657 59.283 1.00 17.66 2207 ILE B C 1
ATOM 4207 O O . ILE B 1 208 ? -13.641 51.527 58.536 1.00 16.98 2207 ILE B O 1
ATOM 4212 N N . VAL B 1 209 ? -14.649 50.929 60.461 1.00 16.48 2208 VAL B N 1
ATOM 4213 C CA . VAL B 1 209 ? -14.751 52.302 60.952 1.00 17.86 2208 VAL B CA 1
ATOM 4214 C C . VAL B 1 209 ? -13.352 52.888 61.114 1.00 16.84 2208 VAL B C 1
ATOM 4215 O O . VAL B 1 209 ? -13.128 54.070 60.857 1.00 18.10 2208 VAL B O 1
ATOM 4219 N N . GLY B 1 210 ? -12.412 52.046 61.530 1.00 16.66 2209 GLY B N 1
ATOM 4220 C CA . GLY B 1 210 ? -11.040 52.488 61.724 1.00 16.15 2209 GLY B CA 1
ATOM 4221 C C . GLY B 1 210 ? -10.335 52.819 60.423 1.00 16.56 2209 GLY B C 1
ATOM 4222 O O . GLY B 1 210 ? -9.621 53.827 60.329 1.00 16.99 2209 GLY B O 1
ATOM 4223 N N . CYS B 1 211 ? -10.520 51.973 59.413 1.00 16.35 2210 CYS B N 1
ATOM 4224 C CA . CYS B 1 211 ? -9.893 52.212 58.117 1.00 16.45 2210 CYS B CA 1
ATOM 4225 C C . CYS B 1 211 ? -10.441 53.499 57.509 1.00 18.10 2210 CYS B C 1
ATOM 4226 O O . CYS B 1 211 ? -9.709 54.252 56.866 1.00 16.60 2210 CYS B O 1
ATOM 4229 N N . LYS B 1 212 ? -11.732 53.749 57.714 1.00 18.50 2211 LYS B N 1
ATOM 4230 C CA . LYS B 1 212 ? -12.352 54.956 57.176 1.00 20.71 2211 LYS B CA 1
ATOM 4231 C C . LYS B 1 212 ? -11.788 56.187 57.884 1.00 18.98 2211 LYS B C 1
ATOM 4232 O O . LYS B 1 212 ? -11.448 57.181 57.242 1.00 18.99 2211 LYS B O 1
ATOM 4238 N N . ALA B 1 213 ? -11.673 56.110 59.205 1.00 18.45 2212 ALA B N 1
ATOM 4239 C CA . ALA B 1 213 ? -11.140 57.218 59.991 1.00 19.50 2212 ALA B CA 1
ATOM 4240 C C . ALA B 1 213 ? -9.702 57.529 59.586 1.00 20.20 2212 ALA B C 1
ATOM 4241 O O . ALA B 1 213 ? -9.274 58.683 59.614 1.00 20.86 2212 ALA B O 1
ATOM 4243 N N . ALA B 1 214 ? -8.959 56.494 59.211 1.00 18.55 2213 ALA B N 1
ATOM 4244 C CA . ALA B 1 214 ? -7.566 56.656 58.802 1.00 18.30 2213 ALA B CA 1
ATOM 4245 C C . ALA B 1 214 ? -7.439 57.212 57.379 1.00 17.98 2213 ALA B C 1
ATOM 4246 O O . ALA B 1 214 ? -6.336 57.515 56.923 1.00 17.54 2213 ALA B O 1
ATOM 4248 N N . GLY B 1 215 ? -8.564 57.331 56.676 1.00 18.92 2214 GLY B N 1
ATOM 4249 C CA . GLY B 1 215 ? -8.538 57.867 55.322 1.00 19.10 2214 GLY B CA 1
ATOM 4250 C C . GLY B 1 215 ? -8.389 56.905 54.147 1.00 19.52 2214 GLY B C 1
ATOM 4251 O O . GLY B 1 215 ? -8.033 57.328 53.050 1.00 18.10 2214 GLY B O 1
ATOM 4252 N N . ALA B 1 216 ? -8.665 55.621 54.345 1.00 19.64 2215 ALA B N 1
ATOM 4253 C CA . ALA B 1 216 ? -8.544 54.665 53.243 1.00 18.37 2215 ALA B CA 1
ATOM 4254 C C . ALA B 1 216 ? -9.456 55.066 52.081 1.00 20.46 2215 ALA B C 1
ATOM 4255 O O . ALA B 1 216 ? -10.552 55.587 52.297 1.00 19.26 2215 ALA B O 1
ATOM 4257 N N . SER B 1 217 ? -9.001 54.823 50.852 1.00 20.36 2216 SER B N 1
ATOM 4258 C CA . SER B 1 217 ? -9.786 55.154 49.662 1.00 22.09 2216 SER B CA 1
ATOM 4259 C C . SER B 1 217 ? -10.712 53.998 49.277 1.00 20.99 2216 SER B C 1
ATOM 4260 O O . SER B 1 217 ? -11.755 54.201 48.653 1.00 20.87 2216 SER B O 1
ATOM 4263 N N . ARG B 1 218 ? -10.326 52.782 49.650 1.00 19.70 2217 ARG B N 1
ATOM 4264 C CA . ARG B 1 218 ? -11.138 51.597 49.376 1.00 19.55 2217 ARG B CA 1
ATOM 4265 C C . ARG B 1 218 ? -11.111 50.686 50.598 1.00 18.70 2217 ARG B C 1
ATOM 4266 O O . ARG B 1 218 ? -10.051 50.423 51.169 1.00 16.89 2217 ARG B O 1
ATOM 4274 N N . ILE B 1 219 ? -12.285 50.214 50.999 1.00 18.02 2218 ILE B N 1
ATOM 4275 C CA . ILE B 1 219 ? -12.413 49.323 52.146 1.00 17.73 2218 ILE B CA 1
ATOM 4276 C C . ILE B 1 219 ? -13.321 48.180 51.721 1.00 17.75 2218 ILE B C 1
ATOM 4277 O O . ILE B 1 219 ? -14.531 48.366 51.548 1.00 17.61 2218 ILE B O 1
ATOM 4282 N N . ILE B 1 220 ? -12.732 47.005 51.545 1.00 15.95 2219 ILE B N 1
ATOM 4283 C CA . ILE B 1 220 ? -13.478 45.834 51.117 1.00 17.76 2219 ILE B CA 1
ATOM 4284 C C . ILE B 1 220 ? -13.847 44.934 52.288 1.00 17.33 2219 ILE B C 1
ATOM 4285 O O . ILE B 1 220 ? -12.975 44.341 52.926 1.00 15.99 2219 ILE B O 1
ATOM 4290 N N . GLY B 1 221 ? -15.143 44.840 52.566 1.00 16.42 2220 GLY B N 1
ATOM 4291 C CA . GLY B 1 221 ? -15.605 43.986 53.643 1.00 17.83 2220 GLY B CA 1
ATOM 4292 C C . GLY B 1 221 ? -15.806 42.591 53.083 1.00 19.49 2220 GLY B C 1
ATOM 4293 O O . GLY B 1 221 ? -16.468 42.421 52.055 1.00 18.33 2220 GLY B O 1
ATOM 4294 N N . VAL B 1 222 ? -15.240 41.589 53.751 1.00 17.34 2221 VAL B N 1
ATOM 4295 C CA . VAL B 1 222 ? -15.357 40.214 53.285 1.00 18.72 2221 VAL B CA 1
ATOM 4296 C C . VAL B 1 222 ? -16.022 39.348 54.342 1.00 20.28 2221 VAL B C 1
ATOM 4297 O O . VAL B 1 222 ? -15.478 39.158 55.433 1.00 19.88 2221 VAL B O 1
ATOM 4301 N N . GLY B 1 223 ? -17.208 38.836 54.016 1.00 19.60 2222 GLY B N 1
ATOM 4302 C CA . GLY B 1 223 ? -17.941 38.003 54.951 1.00 21.66 2222 GLY B CA 1
ATOM 4303 C C . GLY B 1 223 ? -18.887 37.042 54.259 1.00 22.92 2222 GLY B C 1
ATOM 4304 O O . GLY B 1 223 ? -19.135 37.163 53.063 1.00 23.57 2222 GLY B O 1
ATOM 4305 N N . THR B 1 224 ? -19.437 36.100 55.019 1.00 23.52 2223 THR B N 1
ATOM 4306 C CA . THR B 1 224 ? -20.339 35.095 54.462 1.00 26.39 2223 THR B CA 1
ATOM 4307 C C . THR B 1 224 ? -21.823 35.389 54.667 1.00 25.96 2223 THR B C 1
ATOM 4308 O O . THR B 1 224 ? -22.675 34.602 54.254 1.00 27.10 2223 THR B O 1
ATOM 4312 N N . HIS B 1 225 ? -22.136 36.507 55.311 1.00 26.17 2224 HIS B N 1
ATOM 4313 C CA . HIS B 1 225 ? -23.528 36.873 55.547 1.00 26.58 2224 HIS B CA 1
ATOM 4314 C C . HIS B 1 225 ? -23.840 38.210 54.897 1.00 26.01 2224 HIS B C 1
ATOM 4315 O O . HIS B 1 225 ? -23.639 39.269 55.492 1.00 25.14 2224 HIS B O 1
ATOM 4322 N N . LYS B 1 226 ? -24.342 38.142 53.667 1.00 26.58 2225 LYS B N 1
ATOM 4323 C CA . LYS B 1 226 ? -24.665 39.325 52.878 1.00 26.30 2225 LYS B CA 1
ATOM 4324 C C . LYS B 1 226 ? -25.665 40.287 53.508 1.00 26.31 2225 LYS B C 1
ATOM 4325 O O . LYS B 1 226 ? -25.720 41.457 53.122 1.00 24.19 2225 LYS B O 1
ATOM 4331 N N . ASP B 1 227 ? -26.457 39.813 54.468 1.00 27.17 2226 ASP B N 1
ATOM 4332 C CA . ASP B 1 227 ? -27.434 40.684 55.117 1.00 28.47 2226 ASP B CA 1
ATOM 4333 C C . ASP B 1 227 ? -26.743 41.816 55.865 1.00 28.24 2226 ASP B C 1
ATOM 4334 O O . ASP B 1 227 ? -27.356 42.844 56.153 1.00 27.89 2226 ASP B O 1
ATOM 4339 N N . LYS B 1 228 ? -25.463 41.620 56.173 1.00 26.29 2227 LYS B N 1
ATOM 4340 C CA . LYS B 1 228 ? -24.673 42.617 56.890 1.00 24.66 2227 LYS B CA 1
ATOM 4341 C C . LYS B 1 228 ? -24.036 43.648 55.964 1.00 23.43 2227 LYS B C 1
ATOM 4342 O O . LYS B 1 228 ? -23.589 44.698 56.419 1.00 22.89 2227 LYS B O 1
ATOM 4348 N N . PHE B 1 229 ? -23.999 43.350 54.670 1.00 21.64 2228 PHE B N 1
ATOM 4349 C CA . PHE B 1 229 ? -23.367 44.239 53.704 1.00 22.94 2228 PHE B CA 1
ATOM 4350 C C . PHE B 1 229 ? -23.872 45.677 53.665 1.00 22.29 2228 PHE B C 1
ATOM 4351 O O . PHE B 1 229 ? -23.074 46.612 53.641 1.00 21.29 2228 PHE B O 1
ATOM 4359 N N . PRO B 1 230 ? -25.198 45.881 53.651 1.00 22.45 2229 PRO B N 1
ATOM 4360 C CA . PRO B 1 230 ? -25.672 47.268 53.619 1.00 24.14 2229 PRO B CA 1
ATOM 4361 C C . PRO B 1 230 ? -25.108 48.063 54.798 1.00 24.09 2229 PRO B C 1
ATOM 4362 O O . PRO B 1 230 ? -24.648 49.196 54.637 1.00 24.08 2229 PRO B O 1
ATOM 4366 N N . LYS B 1 231 ? -25.149 47.451 55.979 1.00 24.55 2230 LYS B N 1
ATOM 4367 C CA . LYS B 1 231 ? -24.642 48.059 57.208 1.00 24.23 2230 LYS B CA 1
ATOM 4368 C C . LYS B 1 231 ? -23.160 48.389 57.075 1.00 22.52 2230 LYS B C 1
ATOM 4369 O O . LYS B 1 231 ? -22.716 49.487 57.431 1.00 20.24 2230 LYS B O 1
ATOM 4375 N N . ALA B 1 232 ? -22.399 47.422 56.575 1.00 19.94 2231 ALA B N 1
ATOM 4376 C CA . ALA B 1 232 ? -20.964 47.596 56.393 1.00 19.49 2231 ALA B CA 1
ATOM 4377 C C . ALA B 1 232 ? -20.661 48.803 55.510 1.00 19.81 2231 ALA B C 1
ATOM 4378 O O . ALA B 1 232 ? -19.755 49.585 55.805 1.00 16.90 2231 ALA B O 1
ATOM 4380 N N . ILE B 1 233 ? -21.416 48.949 54.425 1.00 20.85 2232 ILE B N 1
ATOM 4381 C CA . ILE B 1 233 ? -21.222 50.073 53.514 1.00 23.14 2232 ILE B CA 1
ATOM 4382 C C . ILE B 1 233 ? -21.548 51.378 54.242 1.00 23.00 2232 ILE B C 1
ATOM 4383 O O . ILE B 1 233 ? -20.828 52.369 54.110 1.00 23.78 2232 ILE B O 1
ATOM 4388 N N . GLU B 1 234 ? -22.627 51.368 55.020 1.00 24.15 2233 GLU B N 1
ATOM 4389 C CA . GLU B 1 234 ? -23.041 52.551 55.772 1.00 25.21 2233 GLU B CA 1
ATOM 4390 C C . GLU B 1 234 ? -21.944 53.038 56.712 1.00 26.08 2233 GLU B C 1
ATOM 4391 O O . GLU B 1 234 ? -21.739 54.243 56.870 1.00 27.08 2233 GLU B O 1
ATOM 4397 N N . LEU B 1 235 ? -21.237 52.100 57.333 1.00 25.58 2234 LEU B N 1
ATOM 4398 C CA . LEU B 1 235 ? -20.178 52.448 58.269 1.00 24.90 2234 LEU B CA 1
ATOM 4399 C C . LEU B 1 235 ? -18.808 52.688 57.643 1.00 24.83 2234 LEU B C 1
ATOM 4400 O O . LEU B 1 235 ? -17.838 52.939 58.360 1.00 24.13 2234 LEU B O 1
ATOM 4405 N N . GLY B 1 236 ? -18.714 52.608 56.318 1.00 23.13 2235 GLY B N 1
ATOM 4406 C CA . GLY B 1 236 ? -17.435 52.870 55.685 1.00 21.91 2235 GLY B CA 1
ATOM 4407 C C . GLY B 1 236 ? -16.950 52.000 54.542 1.00 20.47 2235 GLY B C 1
ATOM 4408 O O . GLY B 1 236 ? -16.141 52.455 53.739 1.00 21.41 2235 GLY B O 1
ATOM 4409 N N . ALA B 1 237 ? -17.412 50.758 54.457 1.00 19.49 2236 ALA B N 1
ATOM 4410 C CA . ALA B 1 237 ? -16.959 49.883 53.381 1.00 18.59 2236 ALA B CA 1
ATOM 4411 C C . ALA B 1 237 ? -17.378 50.425 52.017 1.00 20.78 2236 ALA B C 1
ATOM 4412 O O . ALA B 1 237 ? -18.482 50.950 51.864 1.00 20.05 2236 ALA B O 1
ATOM 4414 N N . THR B 1 238 ? -16.493 50.307 51.031 1.00 19.47 2237 THR B N 1
ATOM 4415 C CA . THR B 1 238 ? -16.802 50.784 49.689 1.00 21.51 2237 THR B CA 1
ATOM 4416 C C . THR B 1 238 ? -17.434 49.665 48.867 1.00 21.74 2237 THR B C 1
ATOM 4417 O O . THR B 1 238 ? -18.094 49.918 47.858 1.00 22.17 2237 THR B O 1
ATOM 4421 N N . GLU B 1 239 ? -17.239 48.430 49.317 1.00 21.26 2238 GLU B N 1
ATOM 4422 C CA . GLU B 1 239 ? -17.811 47.260 48.656 1.00 21.77 2238 GLU B CA 1
ATOM 4423 C C . GLU B 1 239 ? -17.642 46.041 49.552 1.00 22.26 2238 GLU B C 1
ATOM 4424 O O . GLU B 1 239 ? -16.766 46.016 50.421 1.00 21.72 2238 GLU B O 1
ATOM 4430 N N . CYS B 1 240 ? -18.492 45.040 49.351 1.00 20.28 2239 CYS B N 1
ATOM 4431 C CA . CYS B 1 240 ? -18.420 43.813 50.133 1.00 20.73 2239 CYS B CA 1
ATOM 4432 C C . CYS B 1 240 ? -18.367 42.601 49.218 1.00 22.20 2239 CYS B C 1
ATOM 4433 O O . CYS B 1 240 ? -18.924 42.614 48.116 1.00 21.53 2239 CYS B O 1
ATOM 4436 N N . LEU B 1 241 ? -17.692 41.556 49.681 1.00 21.76 2240 LEU B N 1
ATOM 4437 C CA . LEU B 1 241 ? -17.552 40.329 48.914 1.00 21.38 2240 LEU B CA 1
ATOM 4438 C C . LEU B 1 241 ? -17.878 39.120 49.781 1.00 21.34 2240 LEU B C 1
ATOM 4439 O O . LEU B 1 241 ? -17.447 39.034 50.933 1.00 20.26 2240 LEU B O 1
ATOM 4444 N N . ASN B 1 242 ? -18.645 38.192 49.218 1.00 20.65 2241 ASN B N 1
ATOM 4445 C CA . ASN B 1 242 ? -19.021 36.971 49.911 1.00 19.70 2241 ASN B CA 1
ATOM 4446 C C . ASN B 1 242 ? -18.226 35.835 49.263 1.00 20.69 2241 ASN B C 1
ATOM 4447 O O . ASN B 1 242 ? -18.476 35.458 48.115 1.00 19.29 2241 ASN B O 1
ATOM 4452 N N . PRO B 1 243 ? -17.237 35.290 49.989 1.00 20.01 2242 PRO B N 1
ATOM 4453 C CA . PRO B 1 243 ? -16.394 34.200 49.491 1.00 21.16 2242 PRO B CA 1
ATOM 4454 C C . PRO B 1 243 ? -17.170 33.019 48.906 1.00 20.77 2242 PRO B C 1
ATOM 4455 O O . PRO B 1 243 ? -16.716 32.387 47.955 1.00 21.70 2242 PRO B O 1
ATOM 4459 N N . LYS B 1 244 ? -18.336 32.725 49.469 1.00 21.07 2243 LYS B N 1
ATOM 4460 C CA . LYS B 1 244 ? -19.144 31.603 48.989 1.00 23.85 2243 LYS B CA 1
ATOM 4461 C C . LYS B 1 244 ? -19.700 31.800 47.577 1.00 22.84 2243 LYS B C 1
ATOM 4462 O O . LYS B 1 244 ? -20.035 30.828 46.900 1.00 22.31 2243 LYS B O 1
ATOM 4468 N N . ASP B 1 245 ? -19.798 33.050 47.131 1.00 22.91 2244 ASP B N 1
ATOM 4469 C CA . ASP B 1 245 ? -20.297 33.328 45.782 1.00 22.60 2244 ASP B CA 1
ATOM 4470 C C . ASP B 1 245 ? -19.268 32.928 44.740 1.00 22.53 2244 ASP B C 1
ATOM 4471 O O . ASP B 1 245 ? -19.608 32.687 43.577 1.00 20.64 2244 ASP B O 1
ATOM 4476 N N . TYR B 1 246 ? -18.007 32.868 45.158 1.00 21.65 2245 TYR B N 1
ATOM 4477 C CA . TYR B 1 246 ? -16.918 32.569 44.240 1.00 22.29 2245 TYR B CA 1
ATOM 4478 C C . TYR B 1 246 ? -16.368 31.163 44.211 1.00 25.74 2245 TYR B C 1
ATOM 4479 O O . TYR B 1 246 ? -16.259 30.494 45.237 1.00 25.39 2245 TYR B O 1
ATOM 4488 N N . ASP B 1 247 ? -15.989 30.738 43.013 1.00 26.45 2246 ASP B N 1
ATOM 4489 C CA . ASP B 1 247 ? -15.394 29.434 42.838 1.00 29.74 2246 ASP B CA 1
ATOM 4490 C C . ASP B 1 247 ? -13.885 29.651 42.960 1.00 30.01 2246 ASP B C 1
ATOM 4491 O O . ASP B 1 247 ? -13.164 28.807 43.492 1.00 32.82 2246 ASP B O 1
ATOM 4496 N N . LYS B 1 248 ? -13.402 30.790 42.476 1.00 28.39 2247 LYS B N 1
ATOM 4497 C CA . LYS B 1 248 ? -11.977 31.060 42.585 1.00 28.36 2247 LYS B CA 1
ATOM 4498 C C . LYS B 1 248 ? -11.680 31.658 43.957 1.00 25.97 2247 LYS B C 1
ATOM 4499 O O . LYS B 1 248 ? -12.521 32.339 44.543 1.00 26.43 2247 LYS B O 1
ATOM 4505 N N . PRO B 1 249 ? -10.479 31.394 44.490 1.00 24.93 2248 PRO B N 1
ATOM 4506 C CA . PRO B 1 249 ? -10.038 31.890 45.799 1.00 22.66 2248 PRO B CA 1
ATOM 4507 C C . PRO B 1 249 ? -10.315 33.380 45.975 1.00 20.58 2248 PRO B C 1
ATOM 4508 O O . PRO B 1 249 ? -10.071 34.174 45.069 1.00 20.03 2248 PRO B O 1
ATOM 4512 N N . ILE B 1 250 ? -10.817 33.751 47.147 1.00 20.01 2249 ILE B N 1
ATOM 4513 C CA . ILE B 1 250 ? -11.145 35.143 47.429 1.00 19.84 2249 ILE B CA 1
ATOM 4514 C C . ILE B 1 250 ? -9.944 36.088 47.357 1.00 19.20 2249 ILE B C 1
ATOM 4515 O O . ILE B 1 250 ? -10.099 37.259 47.019 1.00 18.04 2249 ILE B O 1
ATOM 4520 N N . TYR B 1 251 ? -8.748 35.600 47.671 1.00 19.36 2250 TYR B N 1
ATOM 4521 C CA . TYR B 1 251 ? -7.581 36.472 47.599 1.00 19.13 2250 TYR B CA 1
ATOM 4522 C C . TYR B 1 251 ? -7.221 36.783 46.146 1.00 20.40 2250 TYR B C 1
ATOM 4523 O O . TYR B 1 251 ? -6.687 37.851 45.852 1.00 19.28 2250 TYR B O 1
ATOM 4532 N N . GLU B 1 252 ? -7.531 35.864 45.234 1.00 20.20 2251 GLU B N 1
ATOM 4533 C CA . GLU B 1 252 ? -7.249 36.094 43.819 1.00 20.97 2251 GLU B CA 1
ATOM 4534 C C . GLU B 1 252 ? -8.239 37.140 43.319 1.00 20.30 2251 GLU B C 1
ATOM 4535 O O . GLU B 1 252 ? -7.881 38.035 42.555 1.00 19.89 2251 GLU B O 1
ATOM 4541 N N . VAL B 1 253 ? -9.486 37.017 43.765 1.00 18.28 2252 VAL B N 1
ATOM 4542 C CA . VAL B 1 253 ? -10.541 37.954 43.397 1.00 18.33 2252 VAL B CA 1
ATOM 4543 C C . VAL B 1 253 ? -10.134 39.362 43.822 1.00 19.07 2252 VAL B C 1
ATOM 4544 O O . VAL B 1 253 ? -10.230 40.314 43.046 1.00 16.94 2252 VAL B O 1
ATOM 4548 N N . ILE B 1 254 ? -9.669 39.482 45.060 1.00 17.56 2253 ILE B N 1
ATOM 4549 C CA . ILE B 1 254 ? -9.261 40.774 45.590 1.00 18.77 2253 ILE B CA 1
ATOM 4550 C C . ILE B 1 254 ? -8.017 41.320 44.886 1.00 18.77 2253 ILE B C 1
ATOM 4551 O O . ILE B 1 254 ? -7.977 42.499 44.531 1.00 18.31 2253 ILE B O 1
ATOM 4556 N N . CYS B 1 255 ? -7.011 40.477 44.666 1.00 18.54 2254 CYS B N 1
ATOM 4557 C CA . CYS B 1 255 ? -5.806 40.941 43.985 1.00 19.14 2254 CYS B CA 1
ATOM 4558 C C . CYS B 1 255 ? -6.134 41.439 42.575 1.00 21.52 2254 CYS B C 1
ATOM 4559 O O . CYS B 1 255 ? -5.557 42.417 42.104 1.00 19.46 2254 CYS B O 1
ATOM 4562 N N . GLU B 1 256 ? -7.066 40.772 41.905 1.00 21.26 2255 GLU B N 1
ATOM 4563 C CA . GLU B 1 256 ? -7.450 41.181 40.561 1.00 24.15 2255 GLU B CA 1
ATOM 4564 C C . GLU B 1 256 ? -8.184 42.526 40.548 1.00 23.85 2255 GLU B C 1
ATOM 4565 O O . GLU B 1 256 ? -8.106 43.274 39.575 1.00 24.49 2255 GLU B O 1
ATOM 4571 N N . LYS B 1 257 ? -8.877 42.838 41.638 1.00 22.69 2256 LYS B N 1
ATOM 4572 C CA . LYS B 1 257 ? -9.627 44.087 41.744 1.00 23.46 2256 LYS B CA 1
ATOM 4573 C C . LYS B 1 257 ? -8.811 45.261 42.281 1.00 23.18 2256 LYS B C 1
ATOM 4574 O O . LYS B 1 257 ? -9.226 46.416 42.163 1.00 21.50 2256 LYS B O 1
ATOM 4580 N N . THR B 1 258 ? -7.648 44.973 42.856 1.00 21.15 2257 THR B N 1
ATOM 4581 C CA . THR B 1 258 ? -6.839 46.027 43.456 1.00 20.34 2257 THR B CA 1
ATOM 4582 C C . THR B 1 258 ? -5.409 46.161 42.942 1.00 20.91 2257 THR B C 1
ATOM 4583 O O . THR B 1 258 ? -4.498 46.477 43.711 1.00 19.35 2257 THR B O 1
ATOM 4587 N N . ASN B 1 259 ? -5.206 45.920 41.651 1.00 20.38 2258 ASN B N 1
ATOM 4588 C CA . ASN B 1 259 ? -3.873 46.045 41.068 1.00 22.03 2258 ASN B CA 1
ATOM 4589 C C . ASN B 1 259 ? -2.812 45.235 41.822 1.00 21.21 2258 ASN B C 1
ATOM 4590 O O . ASN B 1 259 ? -1.700 45.718 42.058 1.00 19.46 2258 ASN B O 1
ATOM 4595 N N . GLY B 1 260 ? -3.154 44.013 42.213 1.00 19.23 2259 GLY B N 1
ATOM 4596 C CA . GLY B 1 260 ? -2.182 43.179 42.899 1.00 20.04 2259 GLY B CA 1
ATOM 4597 C C . GLY B 1 260 ? -2.402 42.903 44.373 1.00 17.28 2259 GLY B C 1
ATOM 4598 O O . GLY B 1 260 ? -1.651 42.136 44.972 1.00 19.21 2259 GLY B O 1
ATOM 4599 N N . GLY B 1 261 ? -3.416 43.517 44.966 1.00 15.89 2260 GLY B N 1
ATOM 4600 C CA . GLY B 1 261 ? -3.681 43.282 46.374 1.00 14.06 2260 GLY B CA 1
ATOM 4601 C C . GLY B 1 261 ? -3.854 44.556 47.173 1.00 16.26 2260 GLY B C 1
ATOM 4602 O O . GLY B 1 261 ? -3.415 45.627 46.752 1.00 17.09 2260 GLY B O 1
ATOM 4603 N N . VAL B 1 262 ? -4.486 44.442 48.335 1.00 14.84 2261 VAL B N 1
ATOM 4604 C CA . VAL B 1 262 ? -4.712 45.607 49.184 1.00 16.20 2261 VAL B CA 1
ATOM 4605 C C . VAL B 1 262 ? -3.454 45.955 49.966 1.00 16.03 2261 VAL B C 1
ATOM 4606 O O . VAL B 1 262 ? -2.547 45.132 50.102 1.00 17.74 2261 VAL B O 1
ATOM 4610 N N . ASP B 1 263 ? -3.401 47.183 50.470 1.00 16.82 2262 ASP B N 1
ATOM 4611 C CA . ASP B 1 263 ? -2.259 47.638 51.252 1.00 17.28 2262 ASP B CA 1
ATOM 4612 C C . ASP B 1 263 ? -2.335 47.083 52.669 1.00 15.58 2262 ASP B C 1
ATOM 4613 O O . ASP B 1 263 ? -1.312 46.754 53.268 1.00 15.39 2262 ASP B O 1
ATOM 4618 N N . TYR B 1 264 ? -3.553 47.000 53.199 1.00 15.70 2263 TYR B N 1
ATOM 4619 C CA . TYR B 1 264 ? -3.767 46.500 54.553 1.00 17.08 2263 TYR B CA 1
ATOM 4620 C C . TYR B 1 264 ? -4.960 45.558 54.649 1.00 16.98 2263 TYR B C 1
ATOM 4621 O O . TYR B 1 264 ? -6.039 45.853 54.137 1.00 15.18 2263 TYR B O 1
ATOM 4630 N N . ALA B 1 265 ? -4.758 44.426 55.316 1.00 16.30 2264 ALA B N 1
ATOM 4631 C CA . ALA B 1 265 ? -5.824 43.452 55.523 1.00 15.87 2264 ALA B CA 1
ATOM 4632 C C . ALA B 1 265 ? -5.927 43.201 57.026 1.00 16.44 2264 ALA B C 1
ATOM 4633 O O . ALA B 1 265 ? -4.909 43.100 57.709 1.00 16.31 2264 ALA B O 1
ATOM 4635 N N . VAL B 1 266 ? -7.154 43.116 57.533 1.00 15.71 2265 VAL B N 1
ATOM 4636 C CA . VAL B 1 266 ? -7.397 42.873 58.956 1.00 15.53 2265 VAL B CA 1
ATOM 4637 C C . VAL B 1 266 ? -8.278 41.626 59.102 1.00 17.83 2265 VAL B C 1
ATOM 4638 O O . VAL B 1 266 ? -9.398 41.594 58.597 1.00 17.45 2265 VAL B O 1
ATOM 4642 N N . GLU B 1 267 ? -7.772 40.604 59.787 1.00 17.13 2266 GLU B N 1
ATOM 4643 C CA . GLU B 1 267 ? -8.523 39.360 59.981 1.00 18.98 2266 GLU B CA 1
ATOM 4644 C C . GLU B 1 267 ? -9.237 39.407 61.330 1.00 20.83 2266 GLU B C 1
ATOM 4645 O O . GLU B 1 267 ? -8.595 39.550 62.373 1.00 21.26 2266 GLU B O 1
ATOM 4651 N N . CYS B 1 268 ? -10.564 39.278 61.301 1.00 21.12 2267 CYS B N 1
ATOM 4652 C CA . CYS B 1 268 ? -11.383 39.356 62.511 1.00 23.45 2267 CYS B CA 1
ATOM 4653 C C . CYS B 1 268 ? -12.354 38.193 62.677 1.00 25.11 2267 CYS B C 1
ATOM 4654 O O . CYS B 1 268 ? -13.445 38.380 63.219 1.00 27.22 2267 CYS B O 1
ATOM 4657 N N . ALA B 1 269 ? -11.978 37.002 62.228 1.00 25.04 2268 ALA B N 1
ATOM 4658 C CA . ALA B 1 269 ? -12.881 35.862 62.333 1.00 27.32 2268 ALA B CA 1
ATOM 4659 C C . ALA B 1 269 ? -12.385 34.767 63.264 1.00 29.04 2268 ALA B C 1
ATOM 4660 O O . ALA B 1 269 ? -13.185 34.042 63.856 1.00 30.18 2268 ALA B O 1
ATOM 4662 N N . GLY B 1 270 ? -11.070 34.645 63.391 1.00 29.63 2269 GLY B N 1
ATOM 4663 C CA . GLY B 1 270 ? -10.515 33.613 64.244 1.00 31.07 2269 GLY B CA 1
ATOM 4664 C C . GLY B 1 270 ? -10.466 32.281 63.517 1.00 31.25 2269 GLY B C 1
ATOM 4665 O O . GLY B 1 270 ? -10.722 31.228 64.107 1.00 32.34 2269 GLY B O 1
ATOM 4666 N N . ARG B 1 271 ? -10.134 32.331 62.230 1.00 29.64 2270 ARG B N 1
ATOM 4667 C CA . ARG B 1 271 ? -10.035 31.135 61.395 1.00 29.85 2270 ARG B CA 1
ATOM 4668 C C . ARG B 1 271 ? -8.710 31.127 60.635 1.00 28.56 2270 ARG B C 1
ATOM 4669 O O . ARG B 1 271 ? -8.323 32.133 60.039 1.00 27.05 2270 ARG B O 1
ATOM 4677 N N . IL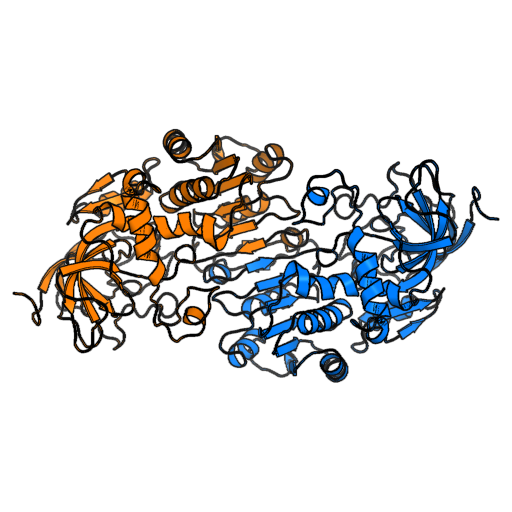E B 1 272 ? -8.019 29.992 60.651 1.00 26.45 2271 ILE B N 1
ATOM 4678 C CA . ILE B 1 272 ? -6.751 29.874 59.947 1.00 25.80 2271 ILE B CA 1
ATOM 4679 C C . ILE B 1 272 ? -6.959 30.164 58.463 1.00 26.09 2271 ILE B C 1
ATOM 4680 O O . ILE B 1 272 ? -6.128 30.810 57.825 1.00 25.76 2271 ILE B O 1
ATOM 4685 N N . GLU B 1 273 ? -8.075 29.694 57.917 1.00 25.37 2272 GLU B N 1
ATOM 4686 C CA . GLU B 1 273 ? -8.365 29.916 56.508 1.00 27.62 2272 GLU B CA 1
ATOM 4687 C C . GLU B 1 273 ? -8.559 31.404 56.214 1.00 25.68 2272 GLU B C 1
ATOM 4688 O O . GLU B 1 273 ? -8.056 31.908 55.210 1.00 24.51 2272 GLU B O 1
ATOM 4694 N N . THR B 1 274 ? -9.278 32.106 57.087 1.00 23.89 2273 THR B N 1
ATOM 4695 C CA . THR B 1 274 ? -9.499 33.534 56.884 1.00 24.74 2273 THR B CA 1
ATOM 4696 C C . THR B 1 274 ? -8.192 34.311 57.055 1.00 23.80 2273 THR B C 1
ATOM 4697 O O . THR B 1 274 ? -7.988 35.348 56.424 1.00 21.64 2273 THR B O 1
ATOM 4701 N N . MET B 1 275 ? -7.302 33.808 57.906 1.00 22.26 2274 MET B N 1
ATOM 4702 C CA . MET B 1 275 ? -6.022 34.472 58.109 1.00 22.34 2274 MET B CA 1
ATOM 4703 C C . MET B 1 275 ? -5.189 34.328 56.839 1.00 21.04 2274 MET B C 1
ATOM 4704 O O . MET B 1 275 ? -4.569 35.288 56.378 1.00 18.71 2274 MET B O 1
ATOM 4709 N N . MET B 1 276 ? -5.185 33.124 56.275 1.00 20.54 2275 MET B N 1
ATOM 4710 C CA . MET B 1 276 ? -4.443 32.855 55.051 1.00 21.37 2275 MET B CA 1
ATOM 4711 C C . MET B 1 276 ? -4.997 33.655 53.874 1.00 20.85 2275 MET B C 1
ATOM 4712 O O . MET B 1 276 ? -4.235 34.145 53.043 1.00 20.48 2275 MET B O 1
ATOM 4717 N N . ASN B 1 277 ? -6.318 33.783 53.801 1.00 20.48 2276 ASN B N 1
ATOM 4718 C CA . ASN B 1 277 ? -6.937 34.552 52.725 1.00 20.87 2276 ASN B CA 1
ATOM 4719 C C . ASN B 1 277 ? -6.545 36.015 52.861 1.00 19.93 2276 ASN B C 1
ATOM 4720 O O . ASN B 1 277 ? -6.223 36.679 51.876 1.00 19.32 2276 ASN B O 1
ATOM 4725 N N . ALA B 1 278 ? -6.577 36.514 54.092 1.00 19.40 2277 ALA B N 1
ATOM 4726 C CA . ALA B 1 278 ? -6.232 37.902 54.360 1.00 18.41 2277 ALA B CA 1
ATOM 4727 C C . ALA B 1 278 ? -4.811 38.195 53.896 1.00 17.81 2277 ALA B C 1
ATOM 4728 O O . ALA B 1 278 ? -4.579 39.135 53.136 1.00 17.61 2277 ALA B O 1
ATOM 4730 N N . LEU B 1 279 ? -3.864 37.378 54.343 1.00 17.49 2278 LEU B N 1
ATOM 4731 C CA . LEU B 1 279 ? -2.461 37.556 53.980 1.00 17.32 2278 LEU B CA 1
ATOM 4732 C C . LEU B 1 279 ? -2.236 37.579 52.475 1.00 17.48 2278 LEU B C 1
ATOM 4733 O O . LEU B 1 279 ? -1.569 38.471 51.953 1.00 17.55 2278 LEU B O 1
ATOM 4738 N N . GLN B 1 280 ? -2.793 36.596 51.777 1.00 16.55 2279 GLN B N 1
ATOM 4739 C CA . GLN B 1 280 ? -2.623 36.511 50.332 1.00 17.34 2279 GLN B CA 1
ATOM 4740 C C . GLN B 1 280 ? -3.425 37.560 49.559 1.00 16.84 2279 GLN B C 1
ATOM 4741 O O . GLN B 1 280 ? -3.263 37.704 48.348 1.00 17.31 2279 GLN B O 1
ATOM 4747 N N . SER B 1 281 ? -4.281 38.297 50.258 1.00 16.53 2280 SER B N 1
ATOM 4748 C CA . SER B 1 281 ? -5.073 39.342 49.613 1.00 17.12 2280 SER B CA 1
ATOM 4749 C C . SER B 1 281 ? -4.310 40.663 49.578 1.00 17.26 2280 SER B C 1
ATOM 4750 O O . SER B 1 281 ? -4.744 41.618 48.932 1.00 15.23 2280 SER B O 1
ATOM 4753 N N . THR B 1 282 ? -3.177 40.718 50.274 1.00 16.54 2281 THR B N 1
ATOM 4754 C CA . THR B 1 282 ? -2.368 41.935 50.301 1.00 16.11 2281 THR B CA 1
ATOM 4755 C C . THR B 1 282 ? -1.306 41.941 49.201 1.00 15.80 2281 THR B C 1
ATOM 4756 O O . THR B 1 282 ? -0.866 40.890 48.724 1.00 14.87 2281 THR B O 1
ATOM 4760 N N . TYR B 1 283 ? -0.910 43.141 48.789 1.00 14.82 2282 TYR B N 1
ATOM 4761 C CA . TYR B 1 283 ? 0.102 43.314 47.756 1.00 14.90 2282 TYR B CA 1
ATOM 4762 C C . TYR B 1 283 ? 1.414 42.681 48.228 1.00 15.67 2282 TYR B C 1
ATOM 4763 O O . TYR B 1 283 ? 1.879 42.963 49.336 1.00 13.51 2282 TYR B O 1
ATOM 4772 N N . CYS B 1 284 ? 2.009 41.830 47.396 1.00 16.97 2283 CYS B N 1
ATOM 4773 C CA . CYS B 1 284 ? 3.249 41.150 47.780 1.00 19.49 2283 CYS B CA 1
ATOM 4774 C C . CYS B 1 284 ? 4.437 42.064 48.056 1.00 20.28 2283 CYS B C 1
ATOM 4775 O O . CYS B 1 284 ? 5.334 41.699 48.811 1.00 21.71 2283 CYS B O 1
ATOM 4778 N N . GLY B 1 285 ? 4.440 43.256 47.471 1.00 19.26 2284 GLY B N 1
ATOM 4779 C CA . GLY B 1 285 ? 5.566 44.148 47.674 1.00 17.39 2284 GLY B CA 1
ATOM 4780 C C . GLY B 1 285 ? 5.601 44.959 48.957 1.00 16.51 2284 GLY B C 1
ATOM 4781 O O . GLY B 1 285 ? 6.663 45.462 49.330 1.00 14.95 2284 GLY B O 1
ATOM 4782 N N . SER B 1 286 ? 4.470 45.076 49.645 1.00 14.70 2285 SER B N 1
ATOM 4783 C CA . SER B 1 286 ? 4.417 45.888 50.860 1.00 16.99 2285 SER B CA 1
ATOM 4784 C C . SER B 1 286 ? 3.197 45.652 51.746 1.00 16.28 2285 SER B C 1
ATOM 4785 O O . SER B 1 286 ? 3.031 46.319 52.775 1.00 15.74 2285 SER B O 1
ATOM 4788 N N . GLY B 1 287 ? 2.347 44.713 51.352 1.00 16.61 2286 GLY B N 1
ATOM 4789 C CA . GLY B 1 287 ? 1.140 44.435 52.110 1.00 15.28 2286 GLY B CA 1
ATOM 4790 C C . GLY B 1 287 ? 1.344 44.150 53.587 1.00 15.92 2286 GLY B C 1
ATOM 4791 O O . GLY B 1 287 ? 2.324 43.514 53.976 1.00 15.83 2286 GLY B O 1
ATOM 4792 N N . VAL B 1 288 ? 0.414 44.638 54.405 1.00 14.46 2287 VAL B N 1
ATOM 4793 C CA . VAL B 1 288 ? 0.458 44.436 55.850 1.00 15.00 2287 VAL B CA 1
ATOM 4794 C C . VAL B 1 288 ? -0.824 43.745 56.294 1.00 16.46 2287 VAL B C 1
ATOM 4795 O O . VAL B 1 288 ? -1.926 44.226 56.018 1.00 15.88 2287 VAL B O 1
ATOM 4799 N N . THR B 1 289 ? -0.676 42.616 56.981 1.00 16.31 2288 THR B N 1
ATOM 4800 C CA . THR B 1 289 ? -1.823 41.860 57.468 1.00 15.39 2288 THR B CA 1
ATOM 4801 C C . THR B 1 289 ? -1.832 41.815 58.991 1.00 15.49 2288 THR B C 1
ATOM 4802 O O . THR B 1 289 ? -0.813 41.516 59.618 1.00 15.22 2288 THR B O 1
ATOM 4806 N N . VAL B 1 290 ? -2.982 42.115 59.581 1.00 15.51 2289 VAL B N 1
ATOM 4807 C CA . VAL B 1 290 ? -3.123 42.087 61.032 1.00 16.38 2289 VAL B CA 1
ATOM 4808 C C . VAL B 1 290 ? -4.113 40.997 61.413 1.00 17.27 2289 VAL B C 1
ATOM 4809 O O . VAL B 1 290 ? -5.243 40.970 60.924 1.00 18.33 2289 VAL B O 1
ATOM 4813 N N . VAL B 1 291 ? -3.679 40.091 62.282 1.00 18.17 2290 VAL B N 1
ATOM 4814 C CA . VAL B 1 291 ? -4.536 39.002 62.742 1.00 18.59 2290 VAL B CA 1
ATOM 4815 C C . VAL B 1 291 ? -5.009 39.339 64.148 1.00 19.84 2290 VAL B C 1
ATOM 4816 O O . VAL B 1 291 ? -4.199 39.596 65.034 1.00 20.45 2290 VAL B O 1
ATOM 4820 N N . LEU B 1 292 ? -6.323 39.352 64.341 1.00 20.49 2291 LEU B N 1
ATOM 4821 C CA . LEU B 1 292 ? -6.904 39.680 65.636 1.00 21.06 2291 LEU B CA 1
ATOM 4822 C C . LEU B 1 292 ? -7.634 38.486 66.233 1.00 24.50 2291 LEU B C 1
ATOM 4823 O O . LEU B 1 292 ? -7.741 38.361 67.452 1.00 25.88 2291 LEU B O 1
ATOM 4828 N N . GLY B 1 293 ? -8.142 37.615 65.368 1.00 26.86 2292 GLY B N 1
ATOM 4829 C CA . GLY B 1 293 ? -8.883 36.458 65.839 1.00 28.10 2292 GLY B CA 1
ATOM 4830 C C . GLY B 1 293 ? -8.045 35.370 66.482 1.00 29.22 2292 GLY B C 1
ATOM 4831 O O . GLY B 1 293 ? -6.847 35.257 66.232 1.00 28.78 2292 GLY B O 1
ATOM 4832 N N . LEU B 1 294 ? -8.689 34.566 67.321 1.00 30.07 2293 LEU B N 1
ATOM 4833 C CA . LEU B 1 294 ? -8.021 33.461 67.989 1.00 33.03 2293 LEU B CA 1
ATOM 4834 C C . LEU B 1 294 ? -8.648 32.147 67.534 1.00 33.72 2293 LEU B C 1
ATOM 4835 O O . LEU B 1 294 ? -9.858 31.957 67.641 1.00 33.97 2293 LEU B O 1
ATOM 4840 N N . ALA B 1 295 ? -7.820 31.252 67.007 1.00 35.11 2294 ALA B N 1
ATOM 4841 C CA . ALA B 1 295 ? -8.288 29.950 66.551 1.00 36.55 2294 ALA B CA 1
ATOM 4842 C C . ALA B 1 295 ? -8.005 28.950 67.660 1.00 37.35 2294 ALA B C 1
ATOM 4843 O O . ALA B 1 295 ? -7.422 29.308 68.681 1.00 37.53 2294 ALA B O 1
ATOM 4845 N N . SER B 1 296 ? -8.420 27.702 67.464 1.00 39.31 2295 SER B N 1
ATOM 4846 C CA . SER B 1 296 ? -8.180 26.666 68.462 1.00 42.09 2295 SER B CA 1
ATOM 4847 C C . SER B 1 296 ? -6.700 26.705 68.831 1.00 42.81 2295 SER B C 1
ATOM 4848 O O . SER B 1 296 ? -5.849 26.966 67.981 1.00 43.55 2295 SER B O 1
ATOM 4851 N N . PRO B 1 297 ? -6.376 26.449 70.106 1.00 43.16 2296 PRO B N 1
ATOM 4852 C CA . PRO B 1 297 ? -4.998 26.457 70.609 1.00 42.97 2296 PRO B CA 1
ATOM 4853 C C . PRO B 1 297 ? -3.958 25.698 69.782 1.00 42.68 2296 PRO B C 1
ATOM 4854 O O . PRO B 1 297 ? -2.840 26.181 69.597 1.00 42.51 2296 PRO B O 1
ATOM 4858 N N . ASN B 1 298 ? -4.319 24.520 69.281 1.00 42.15 2297 ASN B N 1
ATOM 4859 C CA . ASN B 1 298 ? -3.376 23.717 68.511 1.00 42.34 2297 ASN B CA 1
ATOM 4860 C C . ASN B 1 298 ? -3.401 23.891 66.996 1.00 41.06 2297 ASN B C 1
ATOM 4861 O O . ASN B 1 298 ? -2.751 23.137 66.273 1.00 41.20 2297 ASN B O 1
ATOM 4866 N N . GLU B 1 299 ? -4.147 24.875 66.510 1.00 39.38 2298 GLU B N 1
ATOM 4867 C CA . GLU B 1 299 ? -4.198 25.125 65.077 1.00 37.87 2298 GLU B CA 1
ATOM 4868 C C . GLU B 1 299 ? -2.986 25.956 64.678 1.00 35.65 2298 GLU B C 1
ATOM 4869 O O . GLU B 1 299 ? -2.526 26.801 65.443 1.00 35.18 2298 GLU B O 1
ATOM 4875 N N . ARG B 1 300 ? -2.465 25.707 63.483 1.00 33.76 2299 ARG B N 1
ATOM 4876 C CA . ARG B 1 300 ? -1.297 26.432 63.004 1.00 31.80 2299 ARG B CA 1
ATOM 4877 C C . ARG B 1 300 ? -1.506 26.955 61.589 1.00 30.78 2299 ARG B C 1
ATOM 4878 O O . ARG B 1 300 ? -2.242 26.367 60.798 1.00 29.75 2299 ARG B O 1
ATOM 4886 N N . LEU B 1 301 ? -0.849 28.066 61.283 1.00 29.11 2300 LEU B N 1
ATOM 4887 C CA . LEU B 1 301 ? -0.928 28.677 59.964 1.00 30.67 2300 LEU B CA 1
ATOM 4888 C C . LEU B 1 301 ? 0.230 28.117 59.131 1.00 29.14 2300 LEU B C 1
ATOM 4889 O O . LEU B 1 301 ? 1.394 28.350 59.449 1.00 28.80 2300 LEU B O 1
ATOM 4894 N N . PRO B 1 302 ? -0.075 27.356 58.065 1.00 29.77 2301 PRO B N 1
ATOM 4895 C CA . PRO B 1 302 ? 0.953 26.767 57.194 1.00 28.74 2301 PRO B CA 1
ATOM 4896 C C . PRO B 1 302 ? 1.570 27.883 56.359 1.00 26.67 2301 PRO B C 1
ATOM 4897 O O . PRO B 1 302 ? 1.265 28.018 55.175 1.00 25.09 2301 PRO B O 1
ATOM 4901 N N . LEU B 1 303 ? 2.440 28.672 56.977 1.00 25.47 2302 LEU B N 1
ATOM 4902 C CA . LEU B 1 303 ? 3.052 29.811 56.307 1.00 26.03 2302 LEU B CA 1
ATOM 4903 C C . LEU B 1 303 ? 4.254 29.554 55.409 1.00 26.13 2302 LEU B C 1
ATOM 4904 O O . LEU B 1 303 ? 5.288 29.057 55.857 1.00 25.42 2302 LEU B O 1
ATOM 4909 N N . ASP B 1 304 ? 4.110 29.906 54.135 1.00 25.33 2303 ASP B N 1
ATOM 4910 C CA . ASP B 1 304 ? 5.200 29.773 53.176 1.00 25.72 2303 ASP B CA 1
ATOM 4911 C C . ASP B 1 304 ? 5.976 31.082 53.315 1.00 25.09 2303 ASP B C 1
ATOM 4912 O O . ASP B 1 304 ? 5.457 32.155 52.994 1.00 25.23 2303 ASP B O 1
ATOM 4917 N N . PRO B 1 305 ? 7.223 31.014 53.808 1.00 23.86 2304 PRO B N 1
ATOM 4918 C CA . PRO B 1 305 ? 8.056 32.208 53.993 1.00 23.81 2304 PRO B CA 1
ATOM 4919 C C . PRO B 1 305 ? 8.179 33.097 52.763 1.00 22.72 2304 PRO B C 1
ATOM 4920 O O . PRO B 1 305 ? 8.394 34.306 52.884 1.00 22.82 2304 PRO B O 1
ATOM 4924 N N . LEU B 1 306 ? 8.052 32.499 51.583 1.00 20.95 2305 LEU B N 1
ATOM 4925 C CA . LEU B 1 306 ? 8.151 33.253 50.340 1.00 22.99 2305 LEU B CA 1
ATOM 4926 C C . LEU B 1 306 ? 7.070 34.325 50.264 1.00 21.22 2305 LEU B C 1
ATOM 4927 O O . LEU B 1 306 ? 7.217 35.309 49.540 1.00 21.80 2305 LEU B O 1
ATOM 4932 N N . LEU B 1 307 ? 5.984 34.132 51.007 1.00 18.75 2306 LEU B N 1
ATOM 4933 C CA . LEU B 1 307 ? 4.894 35.106 51.012 1.00 19.52 2306 LEU B CA 1
ATOM 4934 C C . LEU B 1 307 ? 5.318 36.406 51.695 1.00 18.66 2306 LEU B C 1
ATOM 4935 O O . LEU B 1 307 ? 4.772 37.473 51.411 1.00 18.08 2306 LEU B O 1
ATOM 4940 N N . LEU B 1 308 ? 6.294 36.310 52.592 1.00 17.29 2307 LEU B N 1
ATOM 4941 C CA . LEU B 1 308 ? 6.786 37.478 53.317 1.00 17.23 2307 LEU B CA 1
ATOM 4942 C C . LEU B 1 308 ? 8.013 38.091 52.669 1.00 16.60 2307 LEU B C 1
ATOM 4943 O O . LEU B 1 308 ? 8.208 39.307 52.723 1.00 16.57 2307 LEU B O 1
ATOM 4948 N N . LEU B 1 309 ? 8.832 37.239 52.058 1.00 16.68 2308 LEU B N 1
ATOM 4949 C CA . LEU B 1 309 ? 10.082 37.649 51.425 1.00 18.45 2308 LEU B CA 1
ATOM 4950 C C . LEU B 1 309 ? 10.029 38.825 50.464 1.00 18.52 2308 LEU B C 1
ATOM 4951 O O . LEU B 1 309 ? 10.950 39.635 50.435 1.00 19.56 2308 LEU B O 1
ATOM 4956 N N . THR B 1 310 ? 8.962 38.927 49.681 1.00 17.16 2309 THR B N 1
ATOM 4957 C CA . THR B 1 310 ? 8.845 40.016 48.721 1.00 18.10 2309 THR B CA 1
ATOM 4958 C C . THR B 1 310 ? 8.574 41.376 49.363 1.00 17.47 2309 THR B C 1
ATOM 4959 O O . THR B 1 310 ? 8.662 42.411 48.691 1.00 17.63 2309 THR B O 1
ATOM 4963 N N . GLY B 1 311 ? 8.245 41.377 50.653 1.00 15.78 2310 GLY B N 1
ATOM 4964 C CA . GLY B 1 311 ? 7.983 42.632 51.341 1.00 16.59 2310 GLY B CA 1
ATOM 4965 C C . GLY B 1 311 ? 6.731 42.718 52.202 1.00 16.93 2310 GLY B C 1
ATOM 4966 O O . GLY B 1 311 ? 6.352 43.813 52.626 1.00 18.39 2310 GLY B O 1
ATOM 4967 N N . ARG B 1 312 ? 6.082 41.588 52.471 1.00 14.22 2311 ARG B N 1
ATOM 4968 C CA . ARG B 1 312 ? 4.878 41.593 53.301 1.00 15.22 2311 ARG B CA 1
ATOM 4969 C C . ARG B 1 312 ? 5.188 41.575 54.798 1.00 16.34 2311 ARG B C 1
ATOM 4970 O O . ARG B 1 312 ? 6.291 41.209 55.211 1.00 16.86 2311 ARG B O 1
ATOM 4978 N N . SER B 1 313 ? 4.196 41.971 55.594 1.00 15.84 2312 SER B N 1
ATOM 4979 C CA . SER B 1 313 ? 4.288 41.983 57.053 1.00 17.36 2312 SER B CA 1
ATOM 4980 C C . SER B 1 313 ? 3.045 41.313 57.626 1.00 18.27 2312 SER B C 1
ATOM 4981 O O . SER B 1 313 ? 1.934 41.528 57.139 1.00 16.82 2312 SER B O 1
ATOM 4984 N N . LEU B 1 314 ? 3.241 40.503 58.662 1.00 17.83 2313 LEU B N 1
ATOM 4985 C CA . LEU B 1 314 ? 2.151 39.806 59.336 1.00 17.17 2313 LEU B CA 1
ATOM 4986 C C . LEU B 1 314 ? 2.294 40.176 60.811 1.00 18.06 2313 LEU B C 1
ATOM 4987 O O . LEU B 1 314 ? 3.325 39.903 61.425 1.00 18.50 2313 LEU B O 1
ATOM 4992 N N . LYS B 1 315 ? 1.269 40.814 61.371 1.00 17.99 2314 LYS B N 1
ATOM 4993 C CA . LYS B 1 315 ? 1.314 41.256 62.763 1.00 18.79 2314 LYS B CA 1
ATOM 4994 C C . LYS B 1 315 ? 0.039 40.933 63.511 1.00 16.93 2314 LYS B C 1
ATOM 4995 O O . LYS B 1 315 ? -0.989 40.598 62.920 1.00 17.04 2314 LYS B O 1
ATOM 5001 N N . GLY B 1 316 ? 0.115 41.064 64.828 1.00 16.51 2315 GLY B N 1
ATOM 5002 C CA . GLY B 1 316 ? -1.045 40.829 65.659 1.00 15.36 2315 GLY B CA 1
ATOM 5003 C C . GLY B 1 316 ? -0.996 41.794 66.825 1.00 16.95 2315 GLY B C 1
ATOM 5004 O O . GLY B 1 316 ? 0.045 42.392 67.089 1.00 16.76 2315 GLY B O 1
ATOM 5005 N N . SER B 1 317 ? -2.120 41.963 67.510 1.00 16.50 2316 SER B N 1
ATOM 5006 C CA . SER B 1 317 ? -2.180 42.840 68.669 1.00 17.96 2316 SER B CA 1
ATOM 5007 C C . SER B 1 317 ? -3.415 42.517 69.495 1.00 18.02 2316 SER B C 1
ATOM 5008 O O . SER B 1 317 ? -4.313 41.797 69.048 1.00 18.37 2316 SER B O 1
ATOM 5011 N N . VAL B 1 318 ? -3.440 43.041 70.713 1.00 17.15 2317 VAL B N 1
ATOM 5012 C CA . VAL B 1 318 ? -4.566 42.857 71.609 1.00 17.47 2317 VAL B CA 1
ATOM 5013 C C . VAL B 1 318 ? -5.097 44.241 71.954 1.00 14.70 2317 VAL B C 1
ATOM 5014 O O . VAL B 1 318 ? -4.321 45.193 72.079 1.00 15.72 2317 VAL B O 1
ATOM 5018 N N . PHE B 1 319 ? -6.415 44.349 72.092 1.00 14.68 2318 PHE B N 1
ATOM 5019 C CA . PHE B 1 319 ? -7.070 45.609 72.431 1.00 13.82 2318 PHE B CA 1
ATOM 5020 C C . PHE B 1 319 ? -6.663 46.744 71.489 1.00 13.98 2318 PHE B C 1
ATOM 5021 O O . PHE B 1 319 ? -6.465 47.876 71.922 1.00 16.69 2318 PHE B O 1
ATOM 5029 N N . GLY B 1 320 ? -6.551 46.430 70.198 1.00 16.49 2319 GLY B N 1
ATOM 5030 C CA . GLY B 1 320 ? -6.190 47.424 69.196 1.00 17.33 2319 GLY B CA 1
ATOM 5031 C C . GLY B 1 320 ? -4.886 48.159 69.445 1.00 18.96 2319 GLY B C 1
ATOM 5032 O O . GLY B 1 320 ? -4.636 49.210 68.852 1.00 18.28 2319 GLY B O 1
ATOM 5033 N N . GLY B 1 321 ? -4.048 47.605 70.314 1.00 19.48 2320 GLY B N 1
ATOM 5034 C CA . GLY B 1 321 ? -2.781 48.241 70.623 1.00 19.69 2320 GLY B CA 1
ATOM 5035 C C . GLY B 1 321 ? -2.932 49.423 71.565 1.00 19.16 2320 GLY B C 1
ATOM 5036 O O . GLY B 1 321 ? -1.944 50.060 71.921 1.00 20.25 2320 GLY B O 1
ATOM 5037 N N . PHE B 1 322 ? -4.162 49.718 71.975 1.00 18.71 2321 PHE B N 1
ATOM 5038 C CA . PHE B 1 322 ? -4.419 50.836 72.886 1.00 19.25 2321 PHE B CA 1
ATOM 5039 C C . PHE B 1 322 ? -3.978 50.557 74.322 1.00 19.46 2321 PHE B C 1
ATOM 5040 O O . PHE B 1 322 ? -4.117 49.435 74.814 1.00 16.57 2321 PHE B O 1
ATOM 5048 N N . LYS B 1 323 ? -3.451 51.587 74.981 1.00 19.35 2322 LYS B N 1
ATOM 5049 C CA . LYS B 1 323 ? -3.051 51.493 76.383 1.00 21.09 2322 LYS B CA 1
ATOM 5050 C C . LYS B 1 323 ? -4.260 51.980 77.178 1.00 21.29 2322 LYS B C 1
ATOM 5051 O O . LYS B 1 323 ? -5.050 52.786 76.676 1.00 21.27 2322 LYS B O 1
ATOM 5057 N N . GLY B 1 324 ? -4.408 51.497 78.409 1.00 19.82 2323 GLY B N 1
ATOM 5058 C CA . GLY B 1 324 ? -5.535 51.905 79.230 1.00 20.83 2323 GLY B CA 1
ATOM 5059 C C . GLY B 1 324 ? -5.729 53.410 79.312 1.00 21.71 2323 GLY B C 1
ATOM 5060 O O . GLY B 1 324 ? -6.861 53.898 79.332 1.00 21.15 2323 GLY B O 1
ATOM 5061 N N . GLU B 1 325 ? -4.624 54.149 79.347 1.00 22.57 2324 GLU B N 1
ATOM 5062 C CA . GLU B 1 325 ? -4.668 55.608 79.442 1.00 25.26 2324 GLU B CA 1
ATOM 5063 C C . GLU B 1 325 ? -5.226 56.293 78.194 1.00 24.79 2324 GLU B C 1
ATOM 5064 O O . GLU B 1 325 ? -5.418 57.506 78.189 1.00 24.90 2324 GLU B O 1
ATOM 5070 N N . GLU B 1 326 ? -5.488 55.521 77.144 1.00 24.35 2325 GLU B N 1
ATOM 5071 C CA . GLU B 1 326 ? -6.012 56.073 75.892 1.00 24.24 2325 GLU B CA 1
ATOM 5072 C C . GLU B 1 326 ? -7.513 55.871 75.730 1.00 23.44 2325 GLU B C 1
ATOM 5073 O O . GLU B 1 326 ? -8.137 56.434 74.824 1.00 22.78 2325 GLU B O 1
ATOM 5079 N N . VAL B 1 327 ? -8.088 55.071 76.618 1.00 22.07 2326 VAL B N 1
ATOM 5080 C CA . VAL B 1 327 ? -9.510 54.773 76.586 1.00 22.36 2326 VAL B CA 1
ATOM 5081 C C . VAL B 1 327 ? -10.399 56.008 76.716 1.00 23.33 2326 VAL B C 1
ATOM 5082 O O . VAL B 1 327 ? -11.352 56.172 75.952 1.00 21.55 2326 VAL B O 1
ATOM 5086 N N . SER B 1 328 ? -10.089 56.878 77.673 1.00 23.08 2327 SER B N 1
ATOM 5087 C CA . SER B 1 328 ? -10.903 58.072 77.879 1.00 24.83 2327 SER B CA 1
ATOM 5088 C C . SER B 1 328 ? -10.997 58.929 76.615 1.00 25.42 2327 SER B C 1
ATOM 5089 O O . SER B 1 328 ? -12.063 59.456 76.291 1.00 24.90 2327 SER B O 1
ATOM 5092 N N . ARG B 1 329 ? -9.880 59.065 75.906 1.00 26.59 2328 ARG B N 1
ATOM 5093 C CA . ARG B 1 329 ? -9.840 59.846 74.671 1.00 28.16 2328 ARG B CA 1
ATOM 5094 C C . ARG B 1 329 ? -10.815 59.279 73.638 1.00 28.06 2328 ARG B C 1
ATOM 5095 O O . ARG B 1 329 ? -11.460 60.031 72.905 1.00 26.89 2328 ARG B O 1
ATOM 5103 N N . LEU B 1 330 ? -10.912 57.953 73.576 1.00 26.69 2329 LEU B N 1
ATOM 5104 C CA . LEU B 1 330 ? -11.825 57.294 72.646 1.00 27.08 2329 LEU B CA 1
ATOM 5105 C C . LEU B 1 330 ? -13.270 57.637 72.996 1.00 27.43 2329 LEU B C 1
ATOM 5106 O O . LEU B 1 330 ? -14.090 57.919 72.115 1.00 26.18 2329 LEU B O 1
ATOM 5111 N N . VAL B 1 331 ? -13.581 57.598 74.287 1.00 25.35 2330 VAL B N 1
ATOM 5112 C CA . VAL B 1 331 ? -14.922 57.933 74.744 1.00 25.21 2330 VAL B CA 1
ATOM 5113 C C . VAL B 1 331 ? -15.216 59.379 74.349 1.00 26.21 2330 VAL B C 1
ATOM 5114 O O . VAL B 1 331 ? -16.324 59.698 73.919 1.00 26.48 2330 VAL B O 1
ATOM 5118 N N . ASP B 1 332 ? -14.218 60.248 74.488 1.00 27.85 2331 ASP B N 1
ATOM 5119 C CA . ASP B 1 332 ? -14.390 61.653 74.131 1.00 30.49 2331 ASP B CA 1
ATOM 5120 C C . ASP B 1 332 ? -14.727 61.788 72.652 1.00 30.24 2331 ASP B C 1
ATOM 5121 O O . ASP B 1 332 ? -15.685 62.468 72.290 1.00 30.90 2331 ASP B O 1
ATOM 5126 N N . ASP B 1 333 ? -13.940 61.140 71.799 1.00 30.31 2332 ASP B N 1
ATOM 5127 C CA . ASP B 1 333 ? -14.181 61.203 70.362 1.00 31.74 2332 ASP B CA 1
ATOM 5128 C C . ASP B 1 333 ? -15.568 60.671 70.020 1.00 32.29 2332 ASP B C 1
ATOM 5129 O O . ASP B 1 333 ? -16.218 61.157 69.093 1.00 33.10 2332 ASP B O 1
ATOM 5134 N N . TYR B 1 334 ? -16.016 59.671 70.772 1.00 31.33 2333 TYR B N 1
ATOM 5135 C CA . TYR B 1 334 ? -17.328 59.074 70.558 1.00 31.71 2333 TYR B CA 1
ATOM 5136 C C . TYR B 1 334 ? -18.433 60.078 70.875 1.00 32.87 2333 TYR B C 1
ATOM 5137 O O . TYR B 1 334 ? -19.399 60.207 70.123 1.00 32.82 2333 TYR B O 1
ATOM 5146 N N . MET B 1 335 ? -18.287 60.796 71.982 1.00 33.15 2334 MET B N 1
ATOM 5147 C CA . MET B 1 335 ? -19.292 61.775 72.363 1.00 35.80 2334 MET B CA 1
ATOM 5148 C C . MET B 1 335 ? -19.275 62.979 71.430 1.00 36.22 2334 MET B C 1
ATOM 5149 O O . MET B 1 335 ? -20.297 63.639 71.246 1.00 37.03 2334 MET B O 1
ATOM 5154 N N . LYS B 1 336 ? -18.115 63.259 70.841 1.00 36.41 2335 LYS B N 1
ATOM 5155 C CA . LYS B 1 336 ? -17.983 64.373 69.909 1.00 36.65 2335 LYS B CA 1
ATOM 5156 C C . LYS B 1 336 ? -18.476 63.936 68.533 1.00 36.44 2335 LYS B C 1
ATOM 5157 O O . LYS B 1 336 ? -18.392 64.686 67.563 1.00 35.68 2335 LYS B O 1
ATOM 5163 N N . LYS B 1 337 ? -18.980 62.708 68.463 1.00 36.21 2336 LYS B N 1
ATOM 5164 C CA . LYS B 1 337 ? -19.497 62.136 67.225 1.00 36.64 2336 LYS B CA 1
ATOM 5165 C C . LYS B 1 337 ? -18.431 61.882 66.158 1.00 36.17 2336 LYS B C 1
ATOM 5166 O O . LYS B 1 337 ? -18.757 61.702 64.983 1.00 36.22 2336 LYS B O 1
ATOM 5172 N N . LYS B 1 338 ? -17.161 61.871 66.555 1.00 35.39 2337 LYS B N 1
ATOM 5173 C CA . LYS B 1 338 ? -16.086 61.594 65.602 1.00 35.32 2337 LYS B CA 1
ATOM 5174 C C . LYS B 1 338 ? -16.195 60.121 65.211 1.00 35.41 2337 LYS B C 1
ATOM 5175 O O . LYS B 1 338 ? -15.871 59.735 64.090 1.00 34.69 2337 LYS B O 1
ATOM 5181 N N . ILE B 1 339 ? -16.650 59.310 66.161 1.00 34.78 2338 ILE B N 1
ATOM 5182 C CA . ILE B 1 339 ? -16.854 57.881 65.956 1.00 34.25 2338 ILE B CA 1
ATOM 5183 C C . ILE B 1 339 ? -18.199 57.542 66.589 1.00 34.12 2338 ILE B C 1
ATOM 5184 O O . ILE B 1 339 ? -18.424 57.818 67.764 1.00 36.07 2338 ILE B O 1
ATOM 5189 N N . ASN B 1 340 ? -19.101 56.959 65.810 1.00 34.55 2339 ASN B N 1
ATOM 5190 C CA . ASN B 1 340 ? -20.417 56.616 66.331 1.00 33.53 2339 ASN B CA 1
ATOM 5191 C C . ASN B 1 340 ? -20.466 55.154 66.757 1.00 31.70 2339 ASN B C 1
ATOM 5192 O O . ASN B 1 340 ? -20.996 54.297 66.049 1.00 29.56 2339 ASN B O 1
ATOM 5197 N N . VAL B 1 341 ? -19.899 54.890 67.931 1.00 29.66 2340 VAL B N 1
ATOM 5198 C CA . VAL B 1 341 ? -19.839 53.549 68.497 1.00 27.57 2340 VAL B CA 1
ATOM 5199 C C . VAL B 1 341 ? -21.217 52.914 68.636 1.00 26.70 2340 VAL B C 1
ATOM 5200 O O . VAL B 1 341 ? -21.377 51.715 68.420 1.00 25.55 2340 VAL B O 1
ATOM 5204 N N . ASN B 1 342 ? -22.206 53.722 69.003 1.00 25.80 2341 ASN B N 1
ATOM 5205 C CA . ASN B 1 342 ? -23.565 53.226 69.185 1.00 27.29 2341 ASN B CA 1
ATOM 5206 C C . ASN B 1 342 ? -24.145 52.591 67.923 1.00 27.10 2341 ASN B C 1
ATOM 5207 O O . ASN B 1 342 ? -25.087 51.802 67.998 1.00 27.00 2341 ASN B O 1
ATOM 5212 N N . PHE B 1 343 ? -23.582 52.930 66.768 1.00 27.28 2342 PHE B N 1
ATOM 5213 C CA . PHE B 1 343 ? -24.061 52.378 65.507 1.00 28.13 2342 PHE B CA 1
ATOM 5214 C C . PHE B 1 343 ? -23.805 50.879 65.409 1.00 28.12 2342 PHE B C 1
ATOM 5215 O O . PHE B 1 343 ? -24.486 50.177 64.658 1.00 27.73 2342 PHE B O 1
ATOM 5223 N N . LEU B 1 344 ? -22.826 50.390 66.166 1.00 26.06 2343 LEU B N 1
ATOM 5224 C CA . LEU B 1 344 ? -22.494 48.969 66.141 1.00 27.05 2343 LEU B CA 1
ATOM 5225 C C . LEU B 1 344 ? -23.431 48.131 67.002 1.00 26.51 2343 LEU B C 1
ATOM 5226 O O . LEU B 1 344 ? -23.487 46.909 66.858 1.00 26.19 2343 LEU B O 1
ATOM 5231 N N . VAL B 1 345 ? -24.168 48.787 67.893 1.00 26.68 2344 VAL B N 1
ATOM 5232 C CA . VAL B 1 345 ? -25.110 48.083 68.759 1.00 28.24 2344 VAL B CA 1
ATOM 5233 C C . VAL B 1 345 ? -26.379 47.730 67.983 1.00 29.07 2344 VAL B C 1
ATOM 5234 O O . VAL B 1 345 ? -27.218 48.593 67.727 1.00 29.41 2344 VAL B O 1
ATOM 5238 N N . SER B 1 346 ? -26.519 46.460 67.621 1.00 30.14 2345 SER B N 1
ATOM 5239 C CA . SER B 1 346 ? -27.681 46.003 66.866 1.00 31.79 2345 SER B CA 1
ATOM 5240 C C . SER B 1 346 ? -28.777 45.396 67.738 1.00 32.88 2345 SER B C 1
ATOM 5241 O O . SER B 1 346 ? -29.930 45.291 67.311 1.00 31.69 2345 SER B O 1
ATOM 5244 N N . THR B 1 347 ? -28.420 44.998 68.954 1.00 32.13 2346 THR B N 1
ATOM 5245 C CA . THR B 1 347 ? -29.384 44.392 69.864 1.00 32.95 2346 THR B CA 1
ATOM 5246 C C . THR B 1 347 ? -29.111 44.774 71.315 1.00 33.03 2346 THR B C 1
ATOM 5247 O O . THR B 1 347 ? -27.971 44.727 71.772 1.00 33.99 2346 THR B O 1
ATOM 5251 N N . LYS B 1 348 ? -30.164 45.163 72.029 1.00 32.42 2347 LYS B N 1
ATOM 5252 C CA . LYS B 1 348 ? -30.055 45.521 73.439 1.00 30.79 2347 LYS B CA 1
ATOM 5253 C C . LYS B 1 348 ? -30.897 44.527 74.229 1.00 30.77 2347 LYS B C 1
ATOM 5254 O O . LYS B 1 348 ? -32.069 44.313 73.922 1.00 29.31 2347 LYS B O 1
ATOM 5260 N N . LEU B 1 349 ? -30.295 43.915 75.244 1.00 30.54 2348 LEU B N 1
ATOM 5261 C CA . LEU B 1 349 ? -30.988 42.915 76.049 1.00 28.88 2348 LEU B CA 1
ATOM 5262 C C . LEU B 1 349 ? -30.828 43.151 77.549 1.00 28.75 2348 LEU B C 1
ATOM 5263 O O . LEU B 1 349 ? -30.221 44.131 77.976 1.00 29.25 2348 LEU B O 1
ATOM 5268 N N . THR B 1 350 ? -31.394 42.242 78.339 1.00 28.94 2349 THR B N 1
ATOM 5269 C CA . THR B 1 350 ? -31.286 42.298 79.795 1.00 28.44 2349 THR B CA 1
ATOM 5270 C C . THR B 1 350 ? -30.325 41.174 80.151 1.00 27.79 2349 THR B C 1
ATOM 5271 O O . THR B 1 350 ? -30.041 40.314 79.317 1.00 27.63 2349 THR B O 1
ATOM 5275 N N . LEU B 1 351 ? -29.831 41.165 81.383 1.00 27.59 2350 LEU B N 1
ATOM 5276 C CA . LEU B 1 351 ? -28.901 40.124 81.796 1.00 27.43 2350 LEU B CA 1
ATOM 5277 C C . LEU B 1 351 ? -29.517 38.734 81.674 1.00 28.78 2350 LEU B C 1
ATOM 5278 O O . LEU B 1 351 ? -28.823 37.769 81.361 1.00 27.71 2350 LEU B O 1
ATOM 5283 N N . ASP B 1 352 ? -30.820 38.633 81.917 1.00 29.91 2351 ASP B N 1
ATOM 5284 C CA . ASP B 1 352 ? -31.509 37.348 81.832 1.00 31.94 2351 ASP B CA 1
ATOM 5285 C C . ASP B 1 352 ? -31.548 36.778 80.419 1.00 30.33 2351 ASP B C 1
ATOM 5286 O O . ASP B 1 352 ? -31.652 35.567 80.236 1.00 29.46 2351 ASP B O 1
ATOM 5291 N N . GLN B 1 353 ? -31.455 37.651 79.422 1.00 30.74 2352 GLN B N 1
ATOM 5292 C CA . GLN B 1 353 ? -31.493 37.223 78.025 1.00 30.66 2352 GLN B CA 1
ATOM 5293 C C . GLN B 1 353 ? -30.100 37.031 77.433 1.00 30.32 2352 GLN B C 1
ATOM 5294 O O . GLN B 1 353 ? -29.955 36.875 76.221 1.00 30.21 2352 GLN B O 1
ATOM 5300 N N . ILE B 1 354 ? -29.082 37.034 78.288 1.00 29.48 2353 ILE B N 1
ATOM 5301 C CA . ILE B 1 354 ? -27.701 36.891 77.839 1.00 28.68 2353 ILE B CA 1
ATOM 5302 C C . ILE B 1 354 ? -27.465 35.763 76.832 1.00 29.41 2353 ILE B C 1
ATOM 5303 O O . ILE B 1 354 ? -26.725 35.941 75.865 1.00 27.10 2353 ILE B O 1
ATOM 5308 N N . ASN B 1 355 ? -28.090 34.608 77.048 1.00 30.01 2354 ASN B N 1
ATOM 5309 C CA . ASN B 1 355 ? -27.909 33.488 76.132 1.00 31.14 2354 ASN B CA 1
ATOM 5310 C C . ASN B 1 355 ? -28.414 33.774 74.718 1.00 31.48 2354 ASN B C 1
ATOM 5311 O O . ASN B 1 355 ? -27.998 33.117 73.765 1.00 31.80 2354 ASN B O 1
ATOM 5316 N N . LYS B 1 356 ? -29.306 34.750 74.576 1.00 32.91 2355 LYS B N 1
ATOM 5317 C CA . LYS B 1 356 ? -29.814 35.111 73.254 1.00 34.08 2355 LYS B CA 1
ATOM 5318 C C . LYS B 1 356 ? -28.684 35.774 72.474 1.00 33.89 2355 LYS B C 1
ATOM 5319 O O . LYS B 1 356 ? -28.537 35.565 71.270 1.00 31.60 2355 LYS B O 1
ATOM 5325 N N . ALA B 1 357 ? -27.885 36.575 73.174 1.00 33.56 2356 ALA B N 1
ATOM 5326 C CA . ALA B 1 357 ? -26.765 37.263 72.549 1.00 34.23 2356 ALA B CA 1
ATOM 5327 C C . ALA B 1 357 ? -25.807 36.235 71.966 1.00 34.56 2356 ALA B C 1
ATOM 5328 O O . ALA B 1 357 ? -25.291 36.413 70.864 1.00 35.40 2356 ALA B O 1
ATOM 5330 N N . PHE B 1 358 ? -25.571 35.153 72.704 1.00 34.41 2357 PHE B N 1
ATOM 5331 C CA . PHE B 1 358 ? -24.677 34.112 72.216 1.00 35.01 2357 PHE B CA 1
ATOM 5332 C C . PHE B 1 358 ? -25.288 33.403 71.016 1.00 36.64 2357 PHE B C 1
ATOM 5333 O O . PHE B 1 358 ? -24.571 32.966 70.115 1.00 37.45 2357 PHE B O 1
ATOM 5341 N N . GLU B 1 359 ? -26.613 33.292 71.001 1.00 38.00 2358 GLU B N 1
ATOM 5342 C CA . GLU B 1 359 ? -27.298 32.644 69.889 1.00 39.99 2358 GLU B CA 1
ATOM 5343 C C . GLU B 1 359 ? -27.149 33.514 68.646 1.00 40.04 2358 GLU B C 1
ATOM 5344 O O . GLU B 1 359 ? -26.915 33.013 67.545 1.00 39.73 2358 GLU B O 1
ATOM 5350 N N . LEU B 1 360 ? -27.281 34.824 68.834 1.00 40.26 2359 LEU B N 1
ATOM 5351 C CA . LEU B 1 360 ? -27.162 35.768 67.731 1.00 40.78 2359 LEU B CA 1
ATOM 5352 C C . LEU B 1 360 ? -25.775 35.754 67.102 1.00 41.65 2359 LEU B C 1
ATOM 5353 O O . LEU B 1 360 ? -25.639 35.931 65.891 1.00 42.47 2359 LEU B O 1
ATOM 5358 N N . LEU B 1 361 ? -24.745 35.542 67.915 1.00 42.35 2360 LEU B N 1
ATOM 5359 C CA . LEU B 1 361 ? -23.381 35.511 67.398 1.00 44.13 2360 LEU B CA 1
ATOM 5360 C C . LEU B 1 361 ? -23.266 34.566 66.209 1.00 46.32 2360 LEU B C 1
ATOM 5361 O O . LEU B 1 361 ? -22.429 34.760 65.327 1.00 47.07 2360 LEU B O 1
ATOM 5366 N N . SER B 1 362 ? -24.116 33.546 66.186 1.00 48.52 2361 SER B N 1
ATOM 5367 C CA . SER B 1 362 ? -24.099 32.572 65.105 1.00 50.57 2361 SER B CA 1
ATOM 5368 C C . SER B 1 362 ? -25.074 32.939 63.989 1.00 51.43 2361 SER B C 1
ATOM 5369 O O . SER B 1 362 ? -25.047 32.342 62.913 1.00 52.27 2361 SER B O 1
ATOM 5372 N N . SER B 1 363 ? -25.934 33.921 64.244 1.00 51.94 2362 SER B N 1
ATOM 5373 C CA . SER B 1 363 ? -26.903 34.346 63.241 1.00 52.07 2362 SER B CA 1
ATOM 5374 C C . SER B 1 363 ? -26.185 35.060 62.101 1.00 52.22 2362 SER B C 1
ATOM 5375 O O . SER B 1 363 ? -25.002 35.394 62.208 1.00 52.16 2362 SER B O 1
ATOM 5378 N N . GLY B 1 364 ? -26.905 35.295 61.010 1.00 52.26 2363 GLY B N 1
ATOM 5379 C CA . GLY B 1 364 ? -26.307 35.956 59.865 1.00 51.12 2363 GLY B CA 1
ATOM 5380 C C . GLY B 1 364 ? -26.634 37.429 59.754 1.00 50.36 2363 GLY B C 1
ATOM 5381 O O . GLY B 1 364 ? -26.657 37.986 58.656 1.00 50.33 2363 GLY B O 1
ATOM 5382 N N . GLN B 1 365 ? -26.883 38.068 60.891 1.00 49.07 2364 GLN B N 1
ATOM 5383 C CA . GLN B 1 365 ? -27.210 39.485 60.898 1.00 47.79 2364 GLN B CA 1
ATOM 5384 C C . GLN B 1 365 ? -26.706 40.161 62.163 1.00 45.51 2364 GLN B C 1
ATOM 5385 O O . GLN B 1 365 ? -26.201 39.505 63.077 1.00 45.58 2364 GLN B O 1
ATOM 5391 N N . GLY B 1 366 ? -26.846 41.481 62.202 1.00 43.16 2365 GLY B N 1
ATOM 5392 C CA . GLY B 1 366 ? -26.420 42.232 63.365 1.00 39.49 2365 GLY B CA 1
ATOM 5393 C C . GLY B 1 366 ? -24.918 42.375 63.492 1.00 36.60 2365 GLY B C 1
ATOM 5394 O O . GLY B 1 366 ? -24.146 41.754 62.753 1.00 36.25 2365 GLY B O 1
ATOM 5395 N N . VAL B 1 367 ? -24.509 43.203 64.445 1.00 31.46 2366 VAL B N 1
ATOM 5396 C CA . VAL B 1 367 ? -23.103 43.459 64.693 1.00 28.13 2366 VAL B CA 1
ATOM 5397 C C . VAL B 1 367 ? -22.763 43.118 66.136 1.00 27.79 2366 VAL B C 1
ATOM 5398 O O . VAL B 1 367 ? -22.063 42.141 66.403 1.00 28.99 2366 VAL B O 1
ATOM 5402 N N . ARG B 1 368 ? -23.274 43.916 67.065 1.00 25.81 2367 ARG B N 1
ATOM 5403 C CA . ARG B 1 368 ? -22.995 43.692 68.478 1.00 25.08 2367 ARG B CA 1
ATOM 5404 C C . ARG B 1 368 ? -24.252 43.765 69.338 1.00 25.30 2367 ARG B C 1
ATOM 5405 O O . ARG B 1 368 ? -25.134 44.591 69.104 1.00 25.38 2367 ARG B O 1
ATOM 5413 N N . SER B 1 369 ? -24.326 42.886 70.330 1.00 26.53 2368 SER B N 1
ATOM 5414 C CA . SER B 1 369 ? -25.437 42.865 71.270 1.00 26.25 2368 SER B CA 1
ATOM 5415 C C . SER B 1 369 ? -24.853 43.312 72.599 1.00 25.81 2368 SER B C 1
ATOM 5416 O O . SER B 1 369 ? -23.706 42.980 72.916 1.00 23.38 2368 SER B O 1
ATOM 5419 N N . ILE B 1 370 ? -25.621 44.082 73.363 1.00 24.87 2369 ILE B N 1
ATOM 5420 C CA . ILE B 1 370 ? -25.167 44.521 74.677 1.00 24.32 2369 ILE B CA 1
ATOM 5421 C C . ILE B 1 370 ? -26.321 44.354 75.652 1.00 26.42 2369 ILE B C 1
ATOM 5422 O O . ILE B 1 370 ? -27.484 44.270 75.245 1.00 26.48 2369 ILE B O 1
ATOM 5427 N N . MET B 1 371 ? -25.996 44.295 76.936 1.00 25.68 2370 MET B N 1
ATOM 5428 C CA . MET B 1 371 ? -27.006 44.146 77.971 1.00 26.18 2370 MET B CA 1
ATOM 5429 C C . MET B 1 371 ? -27.002 45.379 78.867 1.00 26.74 2370 MET B C 1
ATOM 5430 O O . MET B 1 371 ? -25.942 45.897 79.222 1.00 25.51 2370 MET B O 1
ATOM 5435 N N . ILE B 1 372 ? -28.195 45.856 79.204 1.00 26.82 2371 ILE B N 1
ATOM 5436 C CA . ILE B 1 372 ? -28.345 47.010 80.079 1.00 27.55 2371 ILE B CA 1
ATOM 5437 C C . ILE B 1 372 ? -28.857 46.430 81.393 1.00 27.84 2371 ILE B C 1
ATOM 5438 O O . ILE B 1 372 ? -29.909 45.788 81.422 1.00 26.38 2371 ILE B O 1
ATOM 5443 N N . TYR B 1 373 ? -28.109 46.639 82.473 1.00 27.21 2372 TYR B N 1
ATOM 5444 C CA . TYR B 1 373 ? -28.485 46.102 83.777 1.00 27.97 2372 TYR B CA 1
ATOM 5445 C C . TYR B 1 373 ? -29.400 47.035 84.574 1.00 29.08 2372 TYR B C 1
ATOM 5446 O O . TYR B 1 373 ? -29.517 48.221 84.268 1.00 29.63 2372 TYR B O 1
#

B-factor: mean 25.33, std 8.13, range [11.94, 69.17]

Foldseek 3Di:
DCAQHKDWWWFFKDQAAPDFTHIFTKIFGHEAAQKFKWQFFKFWDDPVQNCCSNQLQDADPREQDTQQTKTFTCQGYPPQDPDGGGFIKHFALQFAPCPDPQNVDLQHARDPVWCSPVRLLDAPVSAARMAGPRDGHGYHSQFRRRIRMDMGGNRGMFGADSPQDRLLSCLSFLLLALLLCQCPVLVQAAAFAEEEEDQASSSLSVQLNNVLRHYPAYEYEYQFPQAFVLSVVNHHPYYDYQVVDPDQPLVVLCVVVVQATQEYEYDDQDLSSQVSRLSRHHQQAHEYEYEHHGRPPDDRPDDCSSPVNHYYYYYGGSSRDHSHCSNVVSVCCVVVVGVSVSQAPEEAASVCVSVQSVVVVVRDGHIYMYGD/DCAQHKDWFWFFKAQAAPDFTHIAIKIFGHAAAQKWKWQFFKFWDDPVQNCCSNVLQDADPREFDTQQTKTFTCQGYPPADPDGGGFIKHFALQFAPCPDPQNVDPQFQRPPVWCSPVNLLDAPVSAARMAGPRRGHGYHSQGRRRIRMDMGGNRGMFGADSPQDRLLSCLSFQLLALLLCQCPVLNAAAQFEEEEEDQASSRLSVQLNNVLRHYPAYEYEEQQCQCFVLSVVSHHPYYDYQVVDPDQPLVVLCVVPVAATQEYEYDDQDLSSQVSRLSRHHQQAHEYEYEHHGRPPDDNPDDCSSPVNHYYYYYGGSSRDHSNCSRVVSVCCVVVVDVSVSQAPEEAASVCVSVQSVCSPPSDGHIYMYGD

=== Feature glossary ===
Legend for the data blocks above and below:

— What the protein is —

The amino-acid sequence is the protein's primary structure: the linear order of residues from the N-terminus to the C-terminus, written in one-letter code. Everything else here — the 3D coordinates, the secondary structure, the domain annotations — is ultimately a consequence of this string.

Functional annotations link the protein to curated databases. InterPro entries identify conserved domains and families by matching the sequence against member-database signatures (Pfam, PROSITE, CDD, …). Gene Ontology (GO) terms describe molecular function, biological process, and cellular component in a controlled vocabulary. CATH places the structure in a hierarchical fold classification (Class/Architecture/Topology/Homologous-superfamily). The organism is the source species.

— Where its atoms are —

Atomic coordinates in PDBx/mmCIF format — the same representation the Protein Data Bank distributes. Each line of the _atom_site loop places one backbone atom in Cartesian space (units: ångströms, origin: arbitrary).

The six renders are orthographic views along the three Cartesian axes in both directions. Representation (cartoon, sticks, or surface) and color scheme (sequence-rainbow or by-chain) vary across proteins so the training set covers all the common visualization conventions.

— Local backbone conformation —

Eight-state secondary structure (DSSP): H is the canonical α-helix, G the tighter 3₁₀-helix, I the wider π-helix; E/B are β-structure, T and S are turns and bends, and '-' is everything else. DSSP derives these from the pattern of main-chain N–H···O=C hydrogen bonds, not from the sequence.

Three-state secondary structure (P-SEA) collapses the eight DSSP classes into helix (a), strand (b), and coil (c). P-SEA assigns these from Cα geometry alone — distances and angles — without requiring backbone oxygens, so it works on any Cα trace.

φ (phi) and ψ (psi) are the two rotatable backbone dihedrals per residue: φ is the C(i-1)–N–Cα–C torsion, ψ is the N–Cα–C–N(i+1) torsion, both in degrees on (−180°, 180°]. α-helical residues cluster near (−60°, −45°); β-strand residues near (−120°, +130°). A Ramachandran plot is simply a scatter of (φ, ψ) for every residue.

— Global shape and packing —

The geometric summary reports three shape descriptors. Rg (radius of gyration) measures how spread out the Cα atoms are about their centre of mass; compact globular proteins have small Rg, elongated or unfolded ones large. Cα contacts (<8 Å, |i−j|>4) count long-range residue pairs in spatial proximity — high for tightly packed folds, near zero for rods or random coil. The bounding-box extents give the protein's footprint along x, y, z in Å.

SASA measures how much of the protein is reachable by solvent. It is computed by rolling a water-sized probe over the atomic surface and summing the exposed area (Å²). Per-residue SASA distinguishes core (buried, low SASA) from surface (exposed, high SASA) residues; total SASA is a whole-molecule size measure.

Plot images: a contact map (which residues are close in 3D, as an N×N binary image), a Ramachandran scatter (backbone torsion angles, revealing secondary-structure composition at a glance), and — for AlphaFold structures — a PAE heatmap (pairwise prediction confidence).

— Structural neighborhood —

A 3Di character summarizes, for each residue, the relative orientation of the Cα frame of its nearest spatial neighbor. Because it encodes fold topology rather than chemistry, 3Di alignments detect remote structural similarity that sequence alignment misses.

The Foldseek neighbor list gives the closest experimentally determined structures in the PDB, ranked by structural alignment. TM-score near 1 means near-identical fold; near 0.3 means only rough topology match. This is how one finds what a novel AlphaFold prediction most resembles in the solved-structure universe.

— Confidence and disorder —

For AlphaFold models, the B-factor field carries pLDDT — the model's own estimate of local accuracy on a 0–100 scale. Regions with pLDDT<50 should be treated as essentially unmodeled; they often correspond to intrinsically disordered segments.

Crystallographic B-factors measure how much each atom's electron density is smeared out, in Å². They rise in mobile loops and surface residues and fall in the buried interior. In AlphaFold models this column is repurposed to hold pLDDT instead.

Predicted Aligned Error (PAE) is an AlphaFold confidence matrix: entry (i, j) is the expected error in the position of residue j, in ångströms, when the prediction is superimposed on the true structure at residue i. Low PAE within a block of residues means that block is internally rigid and well-predicted; high PAE between two blocks means their relative placement is uncertain even if each block individually is confident.